Protein AF-0000000081334435 (afdb_homodimer)

Radius of gyration: 29.65 Å; Cα contacts (8 Å, |Δi|>4): 1385; chains: 2; bounding box: 93×89×74 Å

Solvent-accessible surface area (backbone atoms only — not comparable to full-atom values): 42784 Å² total; per-residue (Å²): 129,81,83,73,49,55,68,55,51,28,30,69,56,21,73,74,31,43,42,24,35,40,40,53,60,83,51,46,62,64,47,49,52,49,48,47,71,74,37,62,82,25,42,72,57,47,46,50,51,51,47,95,48,56,53,46,87,64,38,46,42,31,33,37,51,38,51,46,45,53,36,49,56,42,70,72,38,43,68,74,57,55,66,76,49,69,47,88,80,34,53,30,68,54,45,38,52,49,52,55,48,49,55,50,43,55,37,34,60,58,19,39,59,18,15,60,75,49,71,49,74,31,18,38,30,33,46,50,43,63,55,85,35,55,84,31,34,68,62,35,36,56,46,34,54,55,50,41,67,64,37,91,44,35,24,31,24,38,51,45,22,48,33,23,35,54,23,45,17,55,41,28,29,71,48,45,24,35,31,36,30,66,26,78,30,32,32,48,52,53,48,44,53,51,23,45,48,54,5,47,51,50,8,54,76,70,68,44,78,53,85,68,50,52,39,35,42,30,38,36,49,46,49,54,64,71,37,68,65,51,56,49,51,27,46,78,68,77,40,80,80,45,75,64,51,42,52,47,53,42,49,53,31,48,50,47,39,49,52,54,54,70,72,44,84,62,81,60,42,46,28,41,28,56,73,51,76,45,67,49,96,89,64,53,74,48,39,59,68,55,36,62,32,42,42,52,65,34,30,36,38,39,37,70,69,56,50,47,52,50,46,53,27,45,51,70,74,52,63,68,54,50,17,84,60,86,78,80,78,54,67,69,52,52,57,54,48,70,72,25,64,70,51,42,37,22,49,35,71,78,52,56,58,58,78,46,40,54,63,34,66,53,35,42,53,51,44,50,53,33,36,51,26,46,50,52,41,39,50,54,25,46,72,64,16,62,74,70,73,67,74,79,65,74,82,68,84,73,68,71,87,64,83,84,73,85,124,131,81,82,74,50,57,68,55,52,29,30,70,54,22,74,74,31,44,41,23,36,41,42,54,60,82,52,47,62,65,49,50,52,50,49,46,69,74,36,62,83,25,44,70,58,47,46,50,52,50,45,96,49,56,53,47,86,65,38,46,42,31,32,37,50,39,49,47,45,54,36,47,55,42,70,71,39,44,67,73,59,56,67,75,51,68,47,88,80,34,52,29,69,54,45,36,53,49,53,53,49,47,55,50,40,55,38,35,59,56,19,38,58,18,15,59,74,49,72,51,73,33,17,37,29,33,46,52,44,65,56,84,35,56,84,32,33,66,61,35,37,55,46,36,53,56,50,40,67,64,39,89,44,35,22,33,24,39,51,45,22,49,34,23,34,53,23,46,18,55,41,28,29,69,48,46,23,36,32,35,29,66,25,75,31,33,33,49,53,53,47,45,52,50,23,45,47,53,5,47,52,48,8,54,77,69,70,46,76,52,86,68,50,51,40,35,41,29,37,36,48,46,49,55,64,72,35,67,64,51,55,50,52,28,46,77,68,77,39,80,80,45,75,64,50,42,50,46,54,42,50,54,32,49,52,46,38,49,53,54,53,69,70,43,86,61,81,59,42,48,28,40,28,56,73,52,76,46,65,49,96,89,63,54,73,48,38,60,69,53,38,60,32,41,45,53,66,33,31,36,40,40,36,69,68,56,50,48,50,50,48,52,27,44,52,70,72,52,64,68,54,52,18,83,62,84,79,79,78,56,66,68,53,53,57,55,47,71,71,24,64,70,52,43,37,21,47,35,71,78,51,56,58,59,76,46,39,56,63,34,67,54,36,43,52,52,45,50,53,32,36,52,27,46,49,51,43,39,51,55,25,46,72,64,16,63,74,70,75,67,75,82,66,76,80,70,82,70,74,66,88,68,85,80,74,84,123

InterPro domains:
  IPR001585 Transaldolase/Fructose-6-phosphate aldolase [PF00923] (53-228)
  IPR001585 Transaldolase/Fructose-6-phosphate aldolase [PTHR10683] (55-224)
  IPR013785 Aldolase-type TIM barrel [G3DSA:3.20.20.70] (45-340)

Structure (mmCIF, N/CA/C/O backbone):
data_AF-0000000081334435-model_v1
#
loop_
_entity.id
_entity.type
_entity.pdbx_description
1 polymer Transaldolase
#
loop_
_atom_site.group_PDB
_atom_site.id
_atom_site.type_symbol
_atom_site.label_atom_id
_atom_site.label_alt_id
_atom_site.label_comp_id
_atom_site.label_asym_id
_atom_site.label_entity_id
_atom_site.label_seq_id
_atom_site.pdbx_PDB_ins_code
_atom_site.Cartn_x
_atom_site.Cartn_y
_atom_site.Cartn_z
_atom_site.occupancy
_atom_site.B_iso_or_equiv
_atom_site.auth_seq_id
_atom_site.auth_comp_id
_atom_site.auth_asym_id
_atom_site.auth_atom_id
_atom_site.pdbx_PDB_model_num
ATOM 1 N N . MET A 1 1 ? 5.145 -37.094 -37.156 1 36.59 1 MET A N 1
ATOM 2 C CA . MET A 1 1 ? 6.027 -36.781 -36.031 1 36.59 1 MET A CA 1
ATOM 3 C C . MET A 1 1 ? 5.363 -35.781 -35.094 1 36.59 1 MET A C 1
ATOM 5 O O . MET A 1 1 ? 4.926 -34.719 -35.5 1 36.59 1 MET A O 1
ATOM 9 N N . GLY A 1 2 ? 4.602 -36.094 -34.125 1 51.09 2 GLY A N 1
ATOM 10 C CA . GLY A 1 2 ? 3.543 -35.438 -33.375 1 51.09 2 GLY A CA 1
ATOM 11 C C . GLY A 1 2 ? 3.938 -34.062 -32.844 1 51.09 2 GLY A C 1
ATOM 12 O O . GLY A 1 2 ? 5.102 -33.844 -32.531 1 51.09 2 GLY A O 1
ATOM 13 N N . THR A 1 3 ? 3.352 -33 -33.312 1 63.53 3 THR A N 1
ATOM 14 C CA . THR A 1 3 ? 3.693 -31.609 -33.094 1 63.53 3 THR A CA 1
ATOM 15 C C . THR A 1 3 ? 3.854 -31.312 -31.594 1 63.53 3 THR A C 1
ATOM 17 O O . THR A 1 3 ? 2.963 -31.625 -30.797 1 63.53 3 THR A O 1
ATOM 20 N N . LEU A 1 4 ? 5.098 -31.234 -31.109 1 81.25 4 LEU A N 1
ATOM 21 C CA . LEU A 1 4 ? 5.438 -30.953 -29.719 1 81.25 4 LEU A CA 1
ATOM 22 C C . LEU A 1 4 ? 4.828 -29.625 -29.266 1 81.25 4 LEU A C 1
ATOM 24 O O . LEU A 1 4 ? 5.02 -28.594 -29.922 1 81.25 4 LEU A O 1
ATOM 28 N N . GLY A 1 5 ? 3.969 -29.719 -28.281 1 90.44 5 GLY A N 1
ATOM 29 C CA . GLY A 1 5 ? 3.465 -28.484 -27.672 1 90.44 5 GLY A CA 1
ATOM 30 C C . GLY A 1 5 ? 4.484 -27.797 -26.797 1 90.44 5 GLY A C 1
ATOM 31 O O . GLY A 1 5 ? 5.645 -28.203 -26.734 1 90.44 5 GLY A O 1
ATOM 32 N N . TYR A 1 6 ? 4.152 -26.688 -26.312 1 94.12 6 TYR A N 1
ATOM 33 C CA . TYR A 1 6 ? 5.047 -25.875 -25.5 1 94.12 6 TYR A CA 1
ATOM 34 C C . TYR A 1 6 ? 5.57 -26.672 -24.312 1 94.12 6 TYR A C 1
ATOM 36 O O . TYR A 1 6 ? 6.766 -26.625 -24 1 94.12 6 TYR A O 1
ATOM 44 N N . ILE A 1 7 ? 4.715 -27.438 -23.594 1 94.44 7 ILE A N 1
ATOM 45 C CA . ILE A 1 7 ? 5.086 -28.188 -22.406 1 94.44 7 ILE A CA 1
ATOM 46 C C . ILE A 1 7 ? 6.117 -29.25 -22.766 1 94.44 7 ILE A C 1
ATOM 48 O O . ILE A 1 7 ? 7.113 -29.422 -22.062 1 94.44 7 ILE A O 1
ATOM 52 N N . GLU A 1 8 ? 5.883 -29.906 -23.828 1 93.12 8 GLU A N 1
ATOM 53 C CA . GLU A 1 8 ? 6.797 -30.953 -24.266 1 93.12 8 GLU A CA 1
ATOM 54 C C . GLU A 1 8 ? 8.164 -30.375 -24.641 1 93.12 8 GLU A C 1
ATOM 56 O O . GLU A 1 8 ? 9.195 -30.984 -24.344 1 93.12 8 GLU A O 1
ATOM 61 N N . ARG A 1 9 ? 8.117 -29.281 -25.297 1 93.38 9 ARG A N 1
ATOM 62 C CA . ARG A 1 9 ? 9.367 -28.609 -25.641 1 93.38 9 ARG A CA 1
ATOM 63 C C . ARG A 1 9 ? 10.125 -28.188 -24.391 1 93.38 9 ARG A C 1
ATOM 65 O O . ARG A 1 9 ? 11.352 -28.297 -24.328 1 93.38 9 ARG A O 1
ATOM 72 N N . LEU A 1 10 ? 9.422 -27.672 -23.406 1 94.88 10 LEU A N 1
ATOM 73 C CA . LEU A 1 10 ? 10.016 -27.297 -22.125 1 94.88 10 LEU A CA 1
ATOM 74 C C . LEU A 1 10 ? 10.664 -28.484 -21.453 1 94.88 10 LEU A C 1
ATOM 76 O O . LEU A 1 10 ? 11.781 -28.391 -20.953 1 94.88 10 LEU A O 1
ATOM 80 N N . LYS A 1 11 ? 9.961 -29.594 -21.422 1 93.5 11 LYS A N 1
ATOM 81 C CA . LYS A 1 11 ? 10.43 -30.781 -20.734 1 93.5 11 LYS A CA 1
ATOM 82 C C . LYS A 1 11 ? 11.602 -31.422 -21.484 1 93.5 11 LYS A C 1
ATOM 84 O O . LYS A 1 11 ? 12.375 -32.188 -20.891 1 93.5 11 LYS A O 1
ATOM 89 N N . HIS A 1 12 ? 11.641 -31.172 -22.766 1 93.56 12 HIS A N 1
ATOM 90 C CA . HIS A 1 12 ? 12.82 -31.594 -23.516 1 93.56 12 HIS A CA 1
ATOM 91 C C . HIS A 1 12 ? 14.07 -30.875 -23.031 1 93.56 12 HIS A C 1
ATOM 93 O O . HIS A 1 12 ? 15.164 -31.453 -23.016 1 93.56 12 HIS A O 1
ATOM 99 N N . ASN A 1 13 ? 13.891 -29.578 -22.719 1 93.81 13 ASN A N 1
ATOM 100 C CA . ASN A 1 13 ? 15.008 -28.828 -22.141 1 93.81 13 ASN A CA 1
ATOM 101 C C . ASN A 1 13 ? 15.391 -29.359 -20.766 1 93.81 13 ASN A C 1
ATOM 103 O O . ASN A 1 13 ? 16.578 -29.578 -20.484 1 93.81 13 ASN A O 1
ATOM 107 N N . ASP A 1 14 ? 14.461 -29.516 -19.953 1 94.75 14 ASP A N 1
ATOM 108 C CA . ASP A 1 14 ? 14.609 -30.031 -18.594 1 94.75 14 ASP A CA 1
ATOM 109 C C . ASP A 1 14 ? 13.328 -30.703 -18.109 1 94.75 14 ASP A C 1
ATOM 111 O O . ASP A 1 14 ? 12.297 -30.047 -17.969 1 94.75 14 ASP A O 1
ATOM 115 N N . ARG A 1 15 ? 13.391 -31.938 -17.734 1 94 15 ARG A N 1
ATOM 116 C CA . ARG A 1 15 ? 12.227 -32.75 -17.406 1 94 15 ARG A CA 1
ATOM 117 C C . ARG A 1 15 ? 11.531 -32.219 -16.156 1 94 15 ARG A C 1
ATOM 119 O O . ARG A 1 15 ? 10.367 -32.562 -15.898 1 94 15 ARG A O 1
ATOM 126 N N . ALA A 1 16 ? 12.195 -31.391 -15.43 1 94.06 16 ALA A N 1
ATOM 127 C CA . ALA A 1 16 ? 11.641 -30.891 -14.18 1 94.06 16 ALA A CA 1
ATOM 128 C C . ALA A 1 16 ? 10.742 -29.688 -14.43 1 94.06 16 ALA A C 1
ATOM 130 O O . ALA A 1 16 ? 10.055 -29.219 -13.516 1 94.06 16 ALA A O 1
ATOM 131 N N . CYS A 1 17 ? 10.672 -29.188 -15.625 1 95.88 17 CYS A N 1
ATOM 132 C CA . CYS A 1 17 ? 9.812 -28.062 -15.953 1 95.88 17 CYS A CA 1
ATOM 133 C C . CYS A 1 17 ? 8.336 -28.438 -15.852 1 95.88 17 CYS A C 1
ATOM 135 O O . CYS A 1 17 ? 7.969 -29.578 -16.141 1 95.88 17 CYS A O 1
ATOM 137 N N . GLU A 1 18 ? 7.582 -27.531 -15.414 1 96.69 18 GLU A N 1
ATOM 138 C CA . GLU A 1 18 ? 6.141 -27.719 -15.297 1 96.69 18 GLU A CA 1
ATOM 139 C C . GLU A 1 18 ? 5.383 -26.469 -15.742 1 96.69 18 GLU A C 1
ATOM 141 O O . GLU A 1 18 ? 5.926 -25.359 -15.703 1 96.69 18 GLU A O 1
ATOM 146 N N . VAL A 1 19 ? 4.195 -26.688 -16.203 1 97.75 19 VAL A N 1
ATOM 147 C CA . VAL A 1 19 ? 3.262 -25.594 -16.484 1 97.75 19 VAL A CA 1
ATOM 148 C C . VAL A 1 19 ? 1.979 -25.797 -15.688 1 97.75 19 VAL A C 1
ATOM 150 O O . VAL A 1 19 ? 1.423 -26.891 -15.648 1 97.75 19 VAL A O 1
ATOM 153 N N . TRP A 1 20 ? 1.599 -24.734 -14.969 1 98.25 20 TRP A N 1
ATOM 154 C CA . TRP A 1 20 ? 0.43 -24.766 -14.094 1 98.25 20 TRP A CA 1
ATOM 155 C C . TRP A 1 20 ? -0.67 -23.859 -14.641 1 98.25 20 TRP A C 1
ATOM 157 O O . TRP A 1 20 ? -0.419 -23.016 -15.5 1 98.25 20 TRP A O 1
ATOM 167 N N . TRP A 1 21 ? -1.896 -24.141 -14.211 1 98 21 TRP A N 1
ATOM 168 C CA . TRP A 1 21 ? -3.078 -23.344 -14.516 1 98 21 TRP A CA 1
ATOM 169 C C . TRP A 1 21 ? -3.264 -22.219 -13.492 1 98 21 TRP A C 1
ATOM 171 O O . TRP A 1 21 ? -3.375 -22.484 -12.289 1 98 21 TRP A O 1
ATOM 181 N N . ASP A 1 22 ? -3.258 -20.953 -13.961 1 98.06 22 ASP A N 1
ATOM 182 C CA . ASP A 1 22 ? -3.338 -19.797 -13.07 1 98.06 22 ASP A CA 1
ATOM 183 C C . ASP A 1 22 ? -4.762 -19.25 -13.008 1 98.06 22 ASP A C 1
ATOM 185 O O . ASP A 1 22 ? -5.004 -18.094 -13.359 1 98.06 22 ASP A O 1
ATOM 189 N N . SER A 1 23 ? -5.652 -20.016 -12.539 1 96.62 23 SER A N 1
ATOM 190 C CA . SER A 1 23 ? -7.062 -19.719 -12.32 1 96.62 23 SER A CA 1
ATOM 191 C C . SER A 1 23 ? -7.754 -20.828 -11.539 1 96.62 23 SER A C 1
ATOM 193 O O . SER A 1 23 ? -7.176 -21.906 -11.336 1 96.62 23 SER A O 1
ATOM 195 N N . SER A 1 24 ? -8.938 -20.578 -11.141 1 94.69 24 SER A N 1
ATOM 196 C CA . SER A 1 24 ? -9.703 -21.641 -10.492 1 94.69 24 SER A CA 1
ATOM 197 C C . SER A 1 24 ? -9.992 -22.781 -11.453 1 94.69 24 SER A C 1
ATOM 199 O O . SER A 1 24 ? -10.297 -22.547 -12.625 1 94.69 24 SER A O 1
ATOM 201 N N . PRO A 1 25 ? -9.914 -24.016 -10.922 1 94.62 25 PRO A N 1
ATOM 202 C CA . PRO A 1 25 ? -10.242 -25.156 -11.773 1 94.62 25 PRO A CA 1
ATOM 203 C C . PRO A 1 25 ? -11.68 -25.109 -12.297 1 94.62 25 PRO A C 1
ATOM 205 O O . PRO A 1 25 ? -11.992 -25.734 -13.312 1 94.62 25 PRO A O 1
ATOM 208 N N . VAL A 1 26 ? -12.5 -24.328 -11.648 1 88.75 26 VAL A N 1
ATOM 209 C CA . VAL A 1 26 ? -13.906 -24.234 -12.023 1 88.75 26 VAL A CA 1
ATOM 210 C C . VAL A 1 26 ? -14.031 -23.609 -13.406 1 88.75 26 VAL A C 1
ATOM 212 O O . VAL A 1 26 ? -14.977 -23.875 -14.141 1 88.75 26 VAL A O 1
ATOM 215 N N . ILE A 1 27 ? -13.062 -22.859 -13.773 1 92.44 27 ILE A N 1
ATOM 216 C CA . ILE A 1 27 ? -13.133 -22.125 -15.031 1 92.44 27 ILE A CA 1
ATOM 217 C C . ILE A 1 27 ? -12.477 -22.938 -16.141 1 92.44 27 ILE A C 1
ATOM 219 O O . ILE A 1 27 ? -12.594 -22.594 -17.328 1 92.44 27 ILE A O 1
ATOM 223 N N . TYR A 1 28 ? -11.891 -24.047 -15.844 1 95.25 28 TYR A N 1
ATOM 224 C CA . TYR A 1 28 ? -11.055 -24.828 -16.75 1 95.25 28 TYR A CA 1
ATOM 225 C C . TYR A 1 28 ? -11.875 -25.359 -17.922 1 95.25 28 TYR A C 1
ATOM 227 O O . TYR A 1 28 ? -11.586 -25.062 -19.078 1 95.25 28 TYR A O 1
ATOM 235 N N . ALA A 1 29 ? -12.938 -26.094 -17.672 1 94.44 29 ALA A N 1
ATOM 236 C CA . ALA A 1 29 ? -13.727 -26.75 -18.703 1 94.44 29 ALA A CA 1
ATOM 237 C C . ALA A 1 29 ? -14.422 -25.719 -19.594 1 94.44 29 ALA A C 1
ATOM 239 O O . ALA A 1 29 ? -14.375 -25.812 -20.828 1 94.44 29 ALA A O 1
ATOM 240 N N . PRO A 1 30 ? -15.102 -24.734 -18.953 1 94.56 30 PRO A N 1
ATOM 241 C CA . PRO A 1 30 ? -15.719 -23.719 -19.812 1 94.56 30 PRO A CA 1
ATOM 242 C C . PRO A 1 30 ? -14.711 -22.984 -20.703 1 94.56 30 PRO A C 1
ATOM 244 O O . PRO A 1 30 ? -15.016 -22.641 -21.844 1 94.56 30 PRO A O 1
ATOM 247 N N . TYR A 1 31 ? -13.539 -22.766 -20.188 1 96.44 31 TYR A N 1
ATOM 248 C CA . TYR A 1 31 ? -12.539 -22.047 -20.969 1 96.44 31 TYR A CA 1
ATOM 249 C C . TYR A 1 31 ? -12.016 -22.922 -22.109 1 96.44 31 TYR A C 1
ATOM 251 O O . TYR A 1 31 ? -11.766 -22.422 -23.203 1 96.44 31 TYR A O 1
ATOM 259 N N . LYS A 1 32 ? -11.781 -24.203 -21.844 1 97.06 32 LYS A N 1
ATOM 260 C CA . LYS A 1 32 ? -11.398 -25.125 -22.906 1 97.06 32 LYS A CA 1
ATOM 261 C C . LYS A 1 32 ? -12.414 -25.109 -24.047 1 97.06 32 LYS A C 1
ATOM 263 O O . LYS A 1 32 ? -12.047 -25.047 -25.219 1 97.06 32 LYS A O 1
ATOM 268 N N . LYS A 1 33 ? -13.68 -25.203 -23.703 1 97.06 33 LYS A N 1
ATOM 269 C CA . LYS A 1 33 ? -14.75 -25.172 -24.703 1 97.06 33 LYS A CA 1
ATOM 270 C C . LYS A 1 33 ? -14.664 -23.906 -25.547 1 97.06 33 LYS A C 1
ATOM 272 O O . LYS A 1 33 ? -14.82 -23.953 -26.766 1 97.06 33 LYS A O 1
ATOM 277 N N . TYR A 1 34 ? -14.453 -22.844 -24.875 1 97.94 34 TYR A N 1
ATOM 278 C CA . TYR A 1 34 ? -14.297 -21.562 -25.547 1 97.94 34 TYR A CA 1
ATOM 279 C C . TYR A 1 34 ? -13.156 -21.625 -26.562 1 97.94 34 TYR A C 1
ATOM 281 O O . TYR A 1 34 ? -13.312 -21.203 -27.703 1 97.94 34 TYR A O 1
ATOM 289 N N . LEU A 1 35 ? -12 -22.141 -26.156 1 97.94 35 LEU A N 1
ATOM 290 C CA . LEU A 1 35 ? -10.828 -22.219 -27.031 1 97.94 35 LEU A CA 1
ATOM 291 C C . LEU A 1 35 ? -11.094 -23.125 -28.219 1 97.94 35 LEU A C 1
ATOM 293 O O . LEU A 1 35 ? -10.695 -22.812 -29.344 1 97.94 35 LEU A O 1
ATOM 297 N N . LEU A 1 36 ? -11.766 -24.234 -27.984 1 97.62 36 LEU A N 1
ATOM 298 C CA . LEU A 1 36 ? -12.078 -25.188 -29.062 1 97.62 36 LEU A CA 1
ATOM 299 C C . LEU A 1 36 ? -12.984 -24.547 -30.109 1 97.62 36 LEU A C 1
ATOM 301 O O . LEU A 1 36 ? -12.836 -24.797 -31.297 1 97.62 36 LEU A O 1
ATOM 305 N N . GLU A 1 37 ? -13.922 -23.734 -29.672 1 98.19 37 GLU A N 1
ATOM 306 C CA . GLU A 1 37 ? -14.836 -23.047 -30.578 1 98.19 37 GLU A CA 1
ATOM 307 C C . GLU A 1 37 ? -14.125 -21.938 -31.344 1 98.19 37 GLU A C 1
ATOM 309 O O . GLU A 1 37 ? -14.359 -21.75 -32.531 1 98.19 37 GLU A O 1
ATOM 314 N N . LYS A 1 38 ? -13.281 -21.297 -30.719 1 97.94 38 LYS A N 1
ATOM 315 C CA . LYS A 1 38 ? -12.633 -20.125 -31.297 1 97.94 38 LYS A CA 1
ATOM 316 C C . LYS A 1 38 ? -11.484 -20.531 -32.219 1 97.94 38 LYS A C 1
ATOM 318 O O . LYS A 1 38 ? -11.211 -19.859 -33.219 1 97.94 38 LYS A O 1
ATOM 323 N N . TYR A 1 39 ? -10.805 -21.656 -31.891 1 97.5 39 TYR A N 1
ATOM 324 C CA . TYR A 1 39 ? -9.625 -22.078 -32.656 1 97.5 39 TYR A CA 1
ATOM 325 C C . TYR A 1 39 ? -9.75 -23.531 -33.094 1 97.5 39 TYR A C 1
ATOM 327 O O . TYR A 1 39 ? -8.938 -24.375 -32.719 1 97.5 39 TYR A O 1
ATOM 335 N N . PRO A 1 40 ? -10.562 -23.766 -34 1 95.69 40 PRO A N 1
ATOM 336 C CA . PRO A 1 40 ? -10.773 -25.141 -34.438 1 95.69 40 PRO A CA 1
ATOM 337 C C . PRO A 1 40 ? -9.547 -25.734 -35.125 1 95.69 40 PRO A C 1
ATOM 339 O O . PRO A 1 40 ? -9.367 -26.969 -35.094 1 95.69 40 PRO A O 1
ATOM 342 N N . ALA A 1 41 ? -8.727 -24.969 -35.594 1 94.75 41 ALA A N 1
ATOM 343 C CA . ALA A 1 41 ? -7.531 -25.453 -36.281 1 94.75 41 ALA A CA 1
ATOM 344 C C . ALA A 1 41 ? -6.488 -25.953 -35.281 1 94.75 41 ALA A C 1
ATOM 346 O O . ALA A 1 41 ? -5.551 -26.656 -35.656 1 94.75 41 ALA A O 1
ATOM 347 N N . ALA A 1 42 ? -6.68 -25.625 -34 1 95.62 42 ALA A N 1
ATOM 348 C CA . ALA A 1 42 ? -5.684 -25.969 -33 1 95.62 42 ALA A CA 1
ATOM 349 C C . ALA A 1 42 ? -6.227 -27.016 -32.031 1 95.62 42 ALA A C 1
ATOM 351 O O . ALA A 1 42 ? -5.781 -27.094 -30.875 1 95.62 42 ALA A O 1
ATOM 352 N N . VAL A 1 43 ? -7.152 -27.75 -32.406 1 95.38 43 VAL A N 1
ATOM 353 C CA . VAL A 1 43 ? -7.855 -28.688 -31.547 1 95.38 43 VAL A CA 1
ATOM 354 C C . VAL A 1 43 ? -6.855 -29.656 -30.906 1 95.38 43 VAL A C 1
ATOM 356 O O . VAL A 1 43 ? -6.93 -29.938 -29.703 1 95.38 43 VAL A O 1
ATOM 359 N N . ALA A 1 44 ? -5.965 -30.219 -31.625 1 93.44 44 ALA A N 1
ATOM 360 C CA . ALA A 1 44 ? -4.988 -31.172 -31.125 1 93.44 44 ALA A CA 1
ATOM 361 C C . ALA A 1 44 ? -4.129 -30.562 -30.016 1 93.44 44 ALA A C 1
ATOM 363 O O . ALA A 1 44 ? -3.838 -31.203 -29.016 1 93.44 44 ALA A O 1
ATOM 364 N N . HIS A 1 45 ? -3.744 -29.328 -30.25 1 93.81 45 HIS A N 1
ATOM 365 C CA . HIS A 1 45 ? -2.916 -28.625 -29.266 1 93.81 45 HIS A CA 1
ATOM 366 C C . HIS A 1 45 ? -3.707 -28.297 -28 1 93.81 45 HIS A C 1
ATOM 368 O O . HIS A 1 45 ? -3.162 -28.344 -26.906 1 93.81 45 HIS A O 1
ATOM 374 N N . ILE A 1 46 ? -4.934 -27.891 -28.156 1 96.12 46 ILE A N 1
ATOM 375 C CA . ILE A 1 46 ? -5.805 -27.609 -27.031 1 96.12 46 ILE A CA 1
ATOM 376 C C . ILE A 1 46 ? -5.98 -28.859 -26.172 1 96.12 46 ILE A C 1
ATOM 378 O O . ILE A 1 46 ? -5.855 -28.812 -24.953 1 96.12 46 ILE A O 1
ATOM 382 N N . GLU A 1 47 ? -6.203 -29.953 -26.844 1 93.81 47 GLU A N 1
ATOM 383 C CA . GLU A 1 47 ? -6.402 -31.219 -26.141 1 93.81 47 GLU A CA 1
ATOM 384 C C . GLU A 1 47 ? -5.137 -31.641 -25.406 1 93.81 47 GLU A C 1
ATOM 386 O O . GLU A 1 47 ? -5.207 -32.219 -24.312 1 93.81 47 GLU A O 1
ATOM 391 N N . GLN A 1 48 ? -4.09 -31.406 -25.984 1 92.5 48 GLN A N 1
ATOM 392 C CA . GLN A 1 48 ? -2.809 -31.75 -25.359 1 92.5 48 GLN A CA 1
ATOM 393 C C . GLN A 1 48 ? -2.529 -30.859 -24.156 1 92.5 48 GLN A C 1
ATOM 395 O O . GLN A 1 48 ? -2.086 -31.359 -23.109 1 92.5 48 GLN A O 1
ATOM 400 N N . LEU A 1 49 ? -2.777 -29.562 -24.281 1 94.38 49 LEU A N 1
ATOM 401 C CA . LEU A 1 49 ? -2.494 -28.594 -23.219 1 94.38 49 LEU A CA 1
ATOM 402 C C . LEU A 1 49 ? -3.537 -28.672 -22.109 1 94.38 49 LEU A C 1
ATOM 404 O O . LEU A 1 49 ? -3.223 -28.438 -20.938 1 94.38 49 LEU A O 1
ATOM 408 N N . MET A 1 50 ? -4.754 -28.969 -22.531 1 95.38 50 MET A N 1
ATOM 409 C CA . MET A 1 50 ? -5.895 -29 -21.609 1 95.38 50 MET A CA 1
ATOM 410 C C . MET A 1 50 ? -6.688 -30.281 -21.766 1 95.38 50 MET A C 1
ATOM 412 O O . MET A 1 50 ? -7.801 -30.281 -22.297 1 95.38 50 MET A O 1
ATOM 416 N N . PRO A 1 51 ? -6.156 -31.328 -21.234 1 93.56 51 PRO A N 1
ATOM 417 C CA . PRO A 1 51 ? -6.98 -32.531 -21.234 1 93.56 51 PRO A CA 1
ATOM 418 C C . PRO A 1 51 ? -8.336 -32.312 -20.562 1 93.56 51 PRO A C 1
ATOM 420 O O . PRO A 1 51 ? -8.578 -31.266 -19.969 1 93.56 51 PRO A O 1
ATOM 423 N N . ASP A 1 52 ? -9.195 -33.312 -20.672 1 89.38 52 ASP A N 1
ATOM 424 C CA . ASP A 1 52 ? -10.578 -33.156 -20.234 1 89.38 52 ASP A CA 1
ATOM 425 C C . ASP A 1 52 ? -10.648 -32.938 -18.734 1 89.38 52 ASP A C 1
ATOM 427 O O . ASP A 1 52 ? -11.562 -32.281 -18.234 1 89.38 52 ASP A O 1
ATOM 431 N N . ASP A 1 53 ? -9.727 -33.625 -18.094 1 85.56 53 ASP A N 1
ATOM 432 C CA . ASP A 1 53 ? -9.648 -33.375 -16.672 1 85.56 53 ASP A CA 1
ATOM 433 C C . ASP A 1 53 ? -8.203 -33.375 -16.172 1 85.56 53 ASP A C 1
ATOM 435 O O . ASP A 1 53 ? -7.297 -33.781 -16.922 1 85.56 53 ASP A O 1
ATOM 439 N N . PHE A 1 54 ? -7.98 -32.906 -14.992 1 84.31 54 PHE A N 1
ATOM 440 C CA . PHE A 1 54 ? -6.637 -32.75 -14.445 1 84.31 54 PHE A CA 1
ATOM 441 C C . PHE A 1 54 ? -6.008 -34.094 -14.133 1 84.31 54 PHE A C 1
ATOM 443 O O . PHE A 1 54 ? -4.801 -34.188 -13.883 1 84.31 54 PHE A O 1
ATOM 450 N N . ALA A 1 55 ? -6.766 -35.156 -14.172 1 82.38 55 ALA A N 1
ATOM 451 C CA . ALA A 1 55 ? -6.266 -36.469 -13.797 1 82.38 55 ALA A CA 1
ATOM 452 C C . ALA A 1 55 ? -5.383 -37.062 -14.898 1 82.38 55 ALA A C 1
ATOM 454 O O . ALA A 1 55 ? -4.527 -37.906 -14.641 1 82.38 55 ALA A O 1
ATOM 455 N N . GLN A 1 56 ? -5.648 -36.688 -16.062 1 82 56 GLN A N 1
ATOM 456 C CA . GLN A 1 56 ? -4.906 -37.219 -17.203 1 82 56 GLN A CA 1
ATOM 457 C C . GLN A 1 56 ? -3.469 -36.719 -17.203 1 82 56 GLN A C 1
ATOM 459 O O . GLN A 1 56 ? -3.217 -35.562 -16.859 1 82 56 GLN A O 1
ATOM 464 N N . PRO A 1 57 ? -2.656 -37.688 -17.609 1 80.88 57 PRO A N 1
ATOM 465 C CA . PRO A 1 57 ? -1.274 -37.219 -17.719 1 80.88 57 PRO A CA 1
ATOM 466 C C . PRO A 1 57 ? -1.093 -36.156 -18.812 1 80.88 57 PRO A C 1
ATOM 468 O O . PRO A 1 57 ? -1.85 -36.156 -19.797 1 80.88 57 PRO A O 1
ATOM 471 N N . GLY A 1 58 ? -0.169 -35.312 -18.578 1 86.19 58 GLY A N 1
ATOM 472 C CA . GLY A 1 58 ? 0.052 -34.219 -19.516 1 86.19 58 GLY A CA 1
ATOM 473 C C . GLY A 1 58 ? -0.702 -32.969 -19.172 1 86.19 58 GLY A C 1
ATOM 474 O O . GLY A 1 58 ? -1.443 -32.938 -18.188 1 86.19 58 GLY A O 1
ATOM 475 N N . GLY A 1 59 ? -0.438 -31.891 -19.844 1 93.38 59 GLY A N 1
ATOM 476 C CA . GLY A 1 59 ? -1.102 -30.625 -19.609 1 93.38 59 GLY A CA 1
ATOM 477 C C . GLY A 1 59 ? -0.606 -29.922 -18.359 1 93.38 59 GLY A C 1
ATOM 478 O O . GLY A 1 59 ? 0.577 -30 -18.016 1 93.38 59 GLY A O 1
ATOM 479 N N . PHE A 1 60 ? -1.519 -29.266 -17.719 1 96.81 60 PHE A N 1
ATOM 480 C CA . PHE A 1 60 ? -1.15 -28.484 -16.547 1 96.81 60 PHE A CA 1
ATOM 481 C C . PHE A 1 60 ? -0.92 -29.391 -15.344 1 96.81 60 PHE A C 1
ATOM 483 O O . PHE A 1 60 ? -1.773 -30.219 -15.008 1 96.81 60 PHE A O 1
ATOM 490 N N . ALA A 1 61 ? 0.166 -29.219 -14.672 1 96.5 61 ALA A N 1
ATOM 491 C CA . ALA A 1 61 ? 0.585 -30.109 -13.609 1 96.5 61 ALA A CA 1
ATOM 492 C C . ALA A 1 61 ? -0.065 -29.734 -12.281 1 96.5 61 ALA A C 1
ATOM 494 O O . ALA A 1 61 ? -0.236 -30.578 -11.398 1 96.5 61 ALA A O 1
ATOM 495 N N . SER A 1 62 ? -0.362 -28.5 -12.055 1 97.94 62 SER A N 1
ATOM 496 C CA . SER A 1 62 ? -0.891 -27.953 -10.812 1 97.94 62 SER A CA 1
ATOM 497 C C . SER A 1 62 ? -1.616 -26.625 -11.047 1 97.94 62 SER A C 1
ATOM 499 O O . SER A 1 62 ? -1.812 -26.219 -12.195 1 97.94 62 SER A O 1
ATOM 501 N N . VAL A 1 63 ? -2.141 -26.047 -9.953 1 98.31 63 VAL A N 1
ATOM 502 C CA . VAL A 1 63 ? -2.98 -24.859 -10.086 1 98.31 63 VAL A CA 1
ATOM 503 C C . VAL A 1 63 ? -2.559 -23.812 -9.055 1 98.31 63 VAL A C 1
ATOM 505 O O . VAL A 1 63 ? -2.252 -24.141 -7.906 1 98.31 63 VAL A O 1
ATOM 508 N N . THR A 1 64 ? -2.451 -22.594 -9.516 1 98.38 64 THR A N 1
ATOM 509 C CA . THR A 1 64 ? -2.318 -21.484 -8.57 1 98.38 64 THR A CA 1
ATOM 510 C C . THR A 1 64 ? -3.607 -20.672 -8.508 1 98.38 64 THR A C 1
ATOM 512 O O . THR A 1 64 ? -4.27 -20.469 -9.523 1 98.38 64 THR A O 1
ATOM 515 N N . THR A 1 65 ? -3.941 -20.266 -7.312 1 97.5 65 THR A N 1
ATOM 516 C CA . THR A 1 65 ? -4.984 -19.266 -7.125 1 97.5 65 THR A CA 1
ATOM 517 C C . THR A 1 65 ? -4.453 -18.078 -6.328 1 97.5 65 THR A C 1
ATOM 519 O O . THR A 1 65 ? -3.27 -18.031 -5.988 1 97.5 65 THR A O 1
ATOM 522 N N . ASN A 1 66 ? -5.164 -17.109 -6.199 1 95.75 66 ASN A N 1
ATOM 523 C CA . ASN A 1 66 ? -4.941 -15.922 -5.383 1 95.75 66 ASN A CA 1
ATOM 524 C C . ASN A 1 66 ? -6.254 -15.227 -5.027 1 95.75 66 ASN A C 1
ATOM 526 O O . ASN A 1 66 ? -7.32 -15.633 -5.492 1 95.75 66 ASN A O 1
ATOM 530 N N . PRO A 1 67 ? -6.227 -14.312 -4.145 1 95.69 67 PRO A N 1
ATOM 531 C CA . PRO A 1 67 ? -7.469 -13.664 -3.723 1 95.69 67 PRO A CA 1
ATOM 532 C C . PRO A 1 67 ? -8.281 -13.125 -4.898 1 95.69 67 PRO A C 1
ATOM 534 O O . PRO A 1 67 ? -9.508 -13.242 -4.91 1 95.69 67 PRO A O 1
ATOM 537 N N . ARG A 1 68 ? -7.672 -12.586 -5.824 1 94.62 68 ARG A N 1
ATOM 538 C CA . ARG A 1 68 ? -8.367 -12.023 -6.98 1 94.62 68 ARG A CA 1
ATOM 539 C C . ARG A 1 68 ? -9.086 -13.109 -7.766 1 94.62 68 ARG A C 1
ATOM 541 O O . ARG A 1 68 ? -10.266 -12.953 -8.109 1 94.62 68 ARG A O 1
ATOM 548 N N . LEU A 1 69 ? -8.414 -14.188 -8.055 1 95.94 69 LEU A N 1
ATOM 549 C CA . LEU A 1 69 ? -8.969 -15.273 -8.859 1 95.94 69 LEU A CA 1
ATOM 550 C C . LEU A 1 69 ? -10.109 -15.969 -8.125 1 95.94 69 LEU A C 1
ATOM 552 O O . LEU A 1 69 ? -11.125 -16.312 -8.734 1 95.94 69 LEU A O 1
ATOM 556 N N . VAL A 1 70 ? -9.938 -16.156 -6.855 1 96.88 70 VAL A N 1
ATOM 557 C CA . VAL A 1 70 ? -10.969 -16.812 -6.051 1 96.88 70 VAL A CA 1
ATOM 558 C C . VAL A 1 70 ? -12.195 -15.898 -5.957 1 96.88 70 VAL A C 1
ATOM 560 O O . VAL A 1 70 ? -13.328 -16.359 -6.141 1 96.88 70 VAL A O 1
ATOM 563 N N . ALA A 1 71 ? -11.93 -14.617 -5.691 1 95.88 71 ALA A N 1
ATOM 564 C CA . ALA A 1 71 ? -13.039 -13.672 -5.633 1 95.88 71 ALA A CA 1
ATOM 565 C C . ALA A 1 71 ? -13.789 -13.625 -6.961 1 95.88 71 ALA A C 1
ATOM 567 O O . ALA A 1 71 ? -15.023 -13.586 -6.984 1 95.88 71 ALA A O 1
ATOM 568 N N . ALA A 1 72 ? -13.117 -13.664 -8.039 1 94.25 72 ALA A N 1
ATOM 569 C CA . ALA A 1 72 ? -13.711 -13.594 -9.367 1 94.25 72 ALA A CA 1
ATOM 570 C C . ALA A 1 72 ? -14.656 -14.766 -9.617 1 94.25 72 ALA A C 1
ATOM 572 O O . ALA A 1 72 ? -15.766 -14.586 -10.125 1 94.25 72 ALA A O 1
ATOM 573 N N . VAL A 1 73 ? -14.266 -15.961 -9.258 1 95.62 73 VAL A N 1
ATOM 574 C CA . VAL A 1 73 ? -15.078 -17.141 -9.539 1 95.62 73 VAL A CA 1
ATOM 575 C C . VAL A 1 73 ? -16.328 -17.141 -8.656 1 95.62 73 VAL A C 1
ATOM 577 O O . VAL A 1 73 ? -17.391 -17.562 -9.086 1 95.62 73 VAL A O 1
ATOM 580 N N . ILE A 1 74 ? -16.172 -16.688 -7.426 1 96.44 74 ILE A N 1
ATOM 581 C CA . ILE A 1 74 ? -17.297 -16.594 -6.512 1 96.44 74 ILE A CA 1
ATOM 582 C C . ILE A 1 74 ? -18.312 -15.586 -7.043 1 96.44 74 ILE A C 1
ATOM 584 O O . ILE A 1 74 ? -19.516 -15.867 -7.094 1 96.44 74 ILE A O 1
ATOM 588 N N . LEU A 1 75 ? -17.812 -14.422 -7.48 1 93.88 75 LEU A N 1
ATOM 589 C CA . LEU A 1 75 ? -18.688 -13.328 -7.91 1 93.88 75 LEU A CA 1
ATOM 590 C C . LEU A 1 75 ? -19.312 -13.625 -9.266 1 93.88 75 LEU A C 1
ATOM 592 O O . LEU A 1 75 ? -20.359 -13.078 -9.602 1 93.88 75 LEU A O 1
ATOM 596 N N . GLU A 1 76 ? -18.703 -14.477 -10.023 1 92.69 76 GLU A N 1
ATOM 597 C CA . GLU A 1 76 ? -19.25 -14.898 -11.312 1 92.69 76 GLU A CA 1
ATOM 598 C C . GLU A 1 76 ? -20.391 -15.891 -11.117 1 92.69 76 GLU A C 1
ATOM 600 O O . GLU A 1 76 ? -21.328 -15.922 -11.922 1 92.69 76 GLU A O 1
ATOM 605 N N . LYS A 1 77 ? -20.297 -16.719 -10.109 1 93.19 77 LYS A N 1
ATOM 606 C CA . LYS A 1 77 ? -21.328 -17.703 -9.812 1 93.19 77 LYS A CA 1
ATOM 607 C C . LYS A 1 77 ? -21.812 -17.578 -8.375 1 93.19 77 LYS A C 1
ATOM 609 O O . LYS A 1 77 ? -21.75 -18.547 -7.609 1 93.19 77 LYS A O 1
ATOM 614 N N . ARG A 1 78 ? -22.391 -16.516 -8.094 1 92.88 78 ARG A N 1
ATOM 615 C CA . ARG A 1 78 ? -22.734 -16.109 -6.738 1 92.88 78 ARG A CA 1
ATOM 616 C C . ARG A 1 78 ? -23.672 -17.125 -6.078 1 92.88 78 ARG A C 1
ATOM 618 O O . ARG A 1 78 ? -23.375 -17.641 -5 1 92.88 78 ARG A O 1
ATOM 625 N N . ASP A 1 79 ? -24.75 -17.469 -6.766 1 92.38 79 ASP A N 1
ATOM 626 C CA . ASP A 1 79 ? -25.766 -18.359 -6.199 1 92.38 79 ASP A CA 1
ATOM 627 C C . ASP A 1 79 ? -25.188 -19.766 -5.961 1 92.38 79 ASP A C 1
ATOM 629 O O . ASP A 1 79 ? -25.5 -20.406 -4.953 1 92.38 79 ASP A O 1
ATOM 633 N N . TYR A 1 80 ? -24.375 -20.156 -6.848 1 93.44 80 TYR A N 1
ATOM 634 C CA . TYR A 1 80 ? -23.75 -21.469 -6.742 1 93.44 80 TYR A CA 1
ATOM 635 C C . TYR A 1 80 ? -22.938 -21.594 -5.457 1 93.44 80 TYR A C 1
ATOM 637 O O . TYR A 1 80 ? -23.016 -22.609 -4.766 1 93.44 80 TYR A O 1
ATOM 645 N N . TRP A 1 81 ? -22.219 -20.641 -5.141 1 95.38 81 TRP A N 1
ATOM 646 C CA . TRP A 1 81 ? -21.328 -20.688 -3.998 1 95.38 81 TRP A CA 1
ATOM 647 C C . TRP A 1 81 ? -22.062 -20.359 -2.705 1 95.38 81 TRP A C 1
ATOM 649 O O . TRP A 1 81 ? -21.906 -21.062 -1.698 1 95.38 81 TRP A O 1
ATOM 659 N N . SER A 1 82 ? -22.844 -19.344 -2.691 1 92.06 82 SER A N 1
ATOM 660 C CA . SER A 1 82 ? -23.453 -18.875 -1.458 1 92.06 82 SER A CA 1
ATOM 661 C C . SER A 1 82 ? -24.578 -19.812 -0.996 1 92.06 82 SER A C 1
ATOM 663 O O . SER A 1 82 ? -24.906 -19.844 0.189 1 92.06 82 SER A O 1
ATOM 665 N N . SER A 1 83 ? -25.156 -20.578 -1.884 1 92.88 83 SER A N 1
ATOM 666 C CA . SER A 1 83 ? -26.25 -21.484 -1.548 1 92.88 83 SER A CA 1
ATOM 667 C C . SER A 1 83 ? -25.766 -22.625 -0.654 1 92.88 83 SER A C 1
ATOM 669 O O . SER A 1 83 ? -26.578 -23.328 -0.034 1 92.88 83 SER A O 1
ATOM 671 N N . ARG A 1 84 ? -24.547 -22.75 -0.542 1 93.31 84 ARG A N 1
ATOM 672 C CA . ARG A 1 84 ? -23.953 -23.828 0.228 1 93.31 84 ARG A CA 1
ATOM 673 C C . ARG A 1 84 ? -24 -23.547 1.724 1 93.31 84 ARG A C 1
ATOM 675 O O . ARG A 1 84 ? -23.75 -24.422 2.545 1 93.31 84 ARG A O 1
ATOM 682 N N . PHE A 1 85 ? -24.359 -22.344 2.029 1 94.12 85 PHE A N 1
ATOM 683 C CA . PHE A 1 85 ? -24.281 -21.938 3.426 1 94.12 85 PHE A CA 1
ATOM 684 C C . PHE A 1 85 ? -25.609 -21.359 3.898 1 94.12 85 PHE A C 1
ATOM 686 O O . PHE A 1 85 ? -26.375 -20.844 3.094 1 94.12 85 PHE A O 1
ATOM 693 N N . ASN A 1 86 ? -25.844 -21.547 5.242 1 92.62 86 ASN A N 1
ATOM 694 C CA . ASN A 1 86 ? -26.922 -20.812 5.887 1 92.62 86 ASN A CA 1
ATOM 695 C C . ASN A 1 86 ? -26.5 -19.391 6.25 1 92.62 86 ASN A C 1
ATOM 697 O O . ASN A 1 86 ? -25.969 -19.156 7.336 1 92.62 86 ASN A O 1
ATOM 701 N N . LEU A 1 87 ? -26.875 -18.547 5.449 1 89.62 87 LEU A N 1
ATOM 702 C CA . LEU A 1 87 ? -26.406 -17.172 5.52 1 89.62 87 LEU A CA 1
ATOM 703 C C . LEU A 1 87 ? -26.875 -16.5 6.809 1 89.62 87 LEU A C 1
ATOM 705 O O . LEU A 1 87 ? -26.203 -15.617 7.34 1 89.62 87 LEU A O 1
ATOM 709 N N . ALA A 1 88 ? -27.969 -16.891 7.34 1 88.69 88 ALA A N 1
ATOM 710 C CA . ALA A 1 88 ? -28.578 -16.266 8.516 1 88.69 88 ALA A CA 1
ATOM 711 C C . ALA A 1 88 ? -27.734 -16.516 9.766 1 88.69 88 ALA A C 1
ATOM 713 O O . ALA A 1 88 ? -27.812 -15.758 10.734 1 88.69 88 ALA A O 1
ATOM 714 N N . SER A 1 89 ? -26.875 -17.453 9.688 1 90.31 89 SER A N 1
ATOM 715 C CA . SER A 1 89 ? -26.141 -17.859 10.875 1 90.31 89 SER A CA 1
ATOM 716 C C . SER A 1 89 ? -24.688 -17.406 10.805 1 90.31 89 SER A C 1
ATOM 718 O O . SER A 1 89 ? -23.891 -17.703 11.695 1 90.31 89 SER A O 1
ATOM 720 N N . LEU A 1 90 ? -24.344 -16.703 9.758 1 92.19 90 LEU A N 1
ATOM 721 C CA . LEU A 1 90 ? -22.938 -16.391 9.555 1 92.19 90 LEU A CA 1
ATOM 722 C C . LEU A 1 90 ? -22.734 -14.875 9.539 1 92.19 90 LEU A C 1
ATOM 724 O O . LEU A 1 90 ? -23.562 -14.133 9.016 1 92.19 90 LEU A O 1
ATOM 728 N N . SER A 1 91 ? -21.594 -14.469 10.156 1 90.69 91 SER A N 1
ATOM 729 C CA . SER A 1 91 ? -21.125 -13.109 9.906 1 90.69 91 SER A CA 1
ATOM 730 C C . SER A 1 91 ? -20.516 -12.984 8.516 1 90.69 91 SER A C 1
ATOM 732 O O . SER A 1 91 ? -20.172 -13.984 7.887 1 90.69 91 SER A O 1
ATOM 734 N N . ALA A 1 92 ? -20.391 -11.781 8.062 1 90.69 92 ALA A N 1
ATOM 735 C CA . ALA A 1 92 ? -19.781 -11.523 6.762 1 90.69 92 ALA A CA 1
ATOM 736 C C . ALA A 1 92 ? -18.359 -12.078 6.707 1 90.69 92 ALA A C 1
ATOM 738 O O . ALA A 1 92 ? -17.953 -12.641 5.688 1 90.69 92 ALA A O 1
ATOM 739 N N . ALA A 1 93 ? -17.672 -11.898 7.789 1 90.44 93 ALA A N 1
ATOM 740 C CA . ALA A 1 93 ? -16.297 -12.383 7.852 1 90.44 93 ALA A CA 1
ATOM 741 C C . ALA A 1 93 ? -16.234 -13.906 7.773 1 90.44 93 ALA A C 1
ATOM 743 O O . ALA A 1 93 ? -15.375 -14.469 7.09 1 90.44 93 ALA A O 1
ATOM 744 N N . GLN A 1 94 ? -17.125 -14.516 8.445 1 93.75 94 GLN A N 1
ATOM 745 C CA . GLN A 1 94 ? -17.203 -15.977 8.422 1 93.75 94 GLN A CA 1
ATOM 746 C C . GLN A 1 94 ? -17.562 -16.484 7.023 1 93.75 94 GLN A C 1
ATOM 748 O O . GLN A 1 94 ? -16.969 -17.438 6.535 1 93.75 94 GLN A O 1
ATOM 753 N N . LEU A 1 95 ? -18.516 -15.828 6.469 1 95.62 95 LEU A N 1
ATOM 754 C CA . LEU A 1 95 ? -18.953 -16.234 5.133 1 95.62 95 LEU A CA 1
ATOM 755 C C . LEU A 1 95 ? -17.812 -16.094 4.129 1 95.62 95 LEU A C 1
ATOM 757 O O . LEU A 1 95 ? -17.594 -16.984 3.297 1 95.62 95 LEU A O 1
ATOM 761 N N . ARG A 1 96 ? -17.109 -15.023 4.18 1 96 96 ARG A N 1
ATOM 762 C CA . ARG A 1 96 ? -15.992 -14.805 3.268 1 96 96 ARG A CA 1
ATOM 763 C C . ARG A 1 96 ? -14.977 -15.938 3.365 1 96 96 ARG A C 1
ATOM 765 O O . ARG A 1 96 ? -14.516 -16.453 2.346 1 96 96 ARG A O 1
ATOM 772 N N . LYS A 1 97 ? -14.609 -16.203 4.559 1 96.69 97 LYS A N 1
ATOM 773 C CA . LYS A 1 97 ? -13.648 -17.266 4.797 1 96.69 97 LYS A CA 1
ATOM 774 C C . LYS A 1 97 ? -14.164 -18.609 4.254 1 96.69 97 LYS A C 1
ATOM 776 O O . LYS A 1 97 ? -13.43 -19.328 3.572 1 96.69 97 LYS A O 1
ATOM 781 N N . LYS A 1 98 ? -15.352 -18.891 4.551 1 97.19 98 LYS A N 1
ATOM 782 C CA . LYS A 1 98 ? -15.938 -20.156 4.121 1 97.19 98 LYS A CA 1
ATOM 783 C C . LYS A 1 98 ? -16.016 -20.234 2.6 1 97.19 98 LYS A C 1
ATOM 785 O O . LYS A 1 98 ? -15.789 -21.297 2.018 1 97.19 98 LYS A O 1
ATOM 790 N N . LEU A 1 99 ? -16.406 -19.172 2.016 1 97.56 99 LEU A N 1
ATOM 791 C CA . LEU A 1 99 ? -16.484 -19.141 0.559 1 97.56 99 LEU A CA 1
ATOM 792 C C . LEU A 1 99 ? -15.117 -19.391 -0.061 1 97.56 99 LEU A C 1
ATOM 794 O O . LEU A 1 99 ? -14.984 -20.188 -0.996 1 97.56 99 LEU A O 1
ATOM 798 N N . TYR A 1 100 ? -14.156 -18.656 0.456 1 97.75 100 TYR A N 1
ATOM 799 C CA . TYR A 1 100 ? -12.789 -18.859 -0.016 1 97.75 100 TYR A CA 1
ATOM 800 C C . TYR A 1 100 ? -12.367 -20.312 0.122 1 97.75 100 TYR A C 1
ATOM 802 O O . TYR A 1 100 ? -11.844 -20.906 -0.824 1 97.75 100 TYR A O 1
ATOM 810 N N . ASP A 1 101 ? -12.617 -20.891 1.239 1 98.25 101 ASP A N 1
ATOM 811 C CA . ASP A 1 101 ? -12.242 -22.266 1.529 1 98.25 101 ASP A CA 1
ATOM 812 C C . ASP A 1 101 ? -12.945 -23.234 0.579 1 98.25 101 ASP A C 1
ATOM 814 O O . ASP A 1 101 ? -12.344 -24.203 0.116 1 98.25 101 ASP A O 1
ATOM 818 N N . GLU A 1 102 ? -14.18 -22.938 0.321 1 97.81 102 GLU A N 1
ATOM 819 C CA . GLU A 1 102 ? -14.961 -23.828 -0.532 1 97.81 102 GLU A CA 1
ATOM 820 C C . GLU A 1 102 ? -14.383 -23.891 -1.944 1 97.81 102 GLU A C 1
ATOM 822 O O . GLU A 1 102 ? -14.375 -24.953 -2.574 1 97.81 102 GLU A O 1
ATOM 827 N N . VAL A 1 103 ? -14.008 -22.766 -2.422 1 97.81 103 VAL A N 1
ATOM 828 C CA . VAL A 1 103 ? -13.406 -22.719 -3.75 1 97.81 103 VAL A CA 1
ATOM 829 C C . VAL A 1 103 ? -12.141 -23.578 -3.771 1 97.81 103 VAL A C 1
ATOM 831 O O . VAL A 1 103 ? -11.906 -24.328 -4.723 1 97.81 103 VAL A O 1
ATOM 834 N N . ILE A 1 104 ? -11.352 -23.484 -2.736 1 98.31 104 ILE A N 1
ATOM 835 C CA . ILE A 1 104 ? -10.109 -24.234 -2.639 1 98.31 104 ILE A CA 1
ATOM 836 C C . ILE A 1 104 ? -10.406 -25.719 -2.525 1 98.31 104 ILE A C 1
ATOM 838 O O . ILE A 1 104 ? -9.781 -26.547 -3.195 1 98.31 104 ILE A O 1
ATOM 842 N N . VAL A 1 105 ? -11.359 -26.094 -1.725 1 98.31 105 VAL A N 1
ATOM 843 C CA . VAL A 1 105 ? -11.711 -27.484 -1.495 1 98.31 105 VAL A CA 1
ATOM 844 C C . VAL A 1 105 ? -12.18 -28.125 -2.801 1 98.31 105 VAL A C 1
ATOM 846 O O . VAL A 1 105 ? -11.758 -29.219 -3.152 1 98.31 105 VAL A O 1
ATOM 849 N N . GLU A 1 106 ? -13.039 -27.422 -3.475 1 97.25 106 GLU A N 1
ATOM 850 C CA . GLU A 1 106 ? -13.547 -27.953 -4.738 1 97.25 106 GLU A CA 1
ATOM 851 C C . GLU A 1 106 ? -12.422 -28.094 -5.766 1 97.25 106 GLU A C 1
ATOM 853 O O . GLU A 1 106 ? -12.352 -29.094 -6.484 1 97.25 106 GLU A O 1
ATOM 858 N N . GLY A 1 107 ? -11.625 -27.094 -5.848 1 97 107 GLY A N 1
ATOM 859 C CA . GLY A 1 107 ? -10.484 -27.172 -6.742 1 97 107 GLY A CA 1
ATOM 860 C C . GLY A 1 107 ? -9.531 -28.297 -6.387 1 97 107 GLY A C 1
ATOM 861 O O . GLY A 1 107 ? -9.055 -29.016 -7.266 1 97 107 GLY A O 1
ATOM 862 N N . ALA A 1 108 ? -9.25 -28.453 -5.121 1 98.06 108 ALA A N 1
ATOM 863 C CA . ALA A 1 108 ? -8.367 -29.5 -4.645 1 98.06 108 ALA A CA 1
ATOM 864 C C . ALA A 1 108 ? -8.906 -30.891 -5.012 1 98.06 108 ALA A C 1
ATOM 866 O O . ALA A 1 108 ? -8.141 -31.781 -5.395 1 98.06 108 ALA A O 1
ATOM 867 N N . ALA A 1 109 ? -10.188 -31.031 -4.875 1 97.44 109 ALA A N 1
ATOM 868 C CA . ALA A 1 109 ? -10.82 -32.312 -5.195 1 97.44 109 ALA A CA 1
ATOM 869 C C . ALA A 1 109 ? -10.625 -32.656 -6.668 1 97.44 109 ALA A C 1
ATOM 871 O O . ALA A 1 109 ? -10.398 -33.844 -7.008 1 97.44 109 ALA A O 1
ATOM 872 N N . THR A 1 110 ? -10.68 -31.672 -7.457 1 95.88 110 THR A N 1
ATOM 873 C CA . THR A 1 110 ? -10.531 -31.875 -8.898 1 95.88 110 THR A CA 1
ATOM 874 C C . THR A 1 110 ? -9.109 -32.312 -9.234 1 95.88 110 THR A C 1
ATOM 876 O O . THR A 1 110 ? -8.898 -33.094 -10.188 1 95.88 110 THR A O 1
ATOM 879 N N . LEU A 1 111 ? -8.156 -32 -8.453 1 97.12 111 LEU A N 1
ATOM 880 C CA . LEU A 1 111 ? -6.75 -32.25 -8.742 1 97.12 111 LEU A CA 1
ATOM 881 C C . LEU A 1 111 ? -6.246 -33.5 -8 1 97.12 111 LEU A C 1
ATOM 883 O O . LEU A 1 111 ? -5.176 -34 -8.312 1 97.12 111 LEU A O 1
ATOM 887 N N . MET A 1 112 ? -7.031 -34.031 -7.09 1 97.31 112 MET A N 1
ATOM 888 C CA . MET A 1 112 ? -6.617 -35.094 -6.164 1 97.31 112 MET A CA 1
ATOM 889 C C . MET A 1 112 ? -6.191 -36.344 -6.918 1 97.31 112 MET A C 1
ATOM 891 O O . MET A 1 112 ? -5.176 -36.938 -6.59 1 97.31 112 MET A O 1
ATOM 895 N N . PRO A 1 113 ? -6.949 -36.75 -7.953 1 96.38 113 PRO A N 1
ATOM 896 C CA . PRO A 1 113 ? -6.516 -37.938 -8.672 1 96.38 113 PRO A CA 1
ATOM 897 C C . PRO A 1 113 ? -5.098 -37.812 -9.227 1 96.38 113 PRO A C 1
ATOM 899 O O . PRO A 1 113 ? -4.305 -38.75 -9.125 1 96.38 113 PRO A O 1
ATOM 902 N N . ARG A 1 114 ? -4.828 -36.688 -9.766 1 96 114 ARG A N 1
ATOM 903 C CA . ARG A 1 114 ? -3.484 -36.438 -10.289 1 96 114 ARG A CA 1
ATOM 904 C C . ARG A 1 114 ? -2.451 -36.469 -9.164 1 96 114 ARG A C 1
ATOM 906 O O . ARG A 1 114 ? -1.336 -36.938 -9.344 1 96 114 ARG A O 1
ATOM 913 N N . TRP A 1 115 ? -2.826 -35.875 -8.055 1 97.19 115 TRP A N 1
ATOM 914 C CA . TRP A 1 115 ? -1.936 -35.812 -6.902 1 97.19 115 TRP A CA 1
ATOM 915 C C . TRP A 1 115 ? -1.573 -37.219 -6.43 1 97.19 115 TRP A C 1
ATOM 917 O O . TRP A 1 115 ? -0.401 -37.5 -6.184 1 97.19 115 TRP A O 1
ATOM 927 N N . VAL A 1 116 ? -2.508 -38.125 -6.43 1 96.56 116 VAL A N 1
ATOM 928 C CA . VAL A 1 116 ? -2.307 -39.5 -5.996 1 96.56 116 VAL A CA 1
ATOM 929 C C . VAL A 1 116 ? -1.511 -40.25 -7.055 1 96.56 116 VAL A C 1
ATOM 931 O O . VAL A 1 116 ? -0.52 -40.938 -6.738 1 96.56 116 VAL A O 1
ATOM 934 N N . GLN A 1 117 ? -1.901 -40.094 -8.258 1 95.25 117 GLN A N 1
ATOM 935 C CA . GLN A 1 117 ? -1.305 -40.875 -9.352 1 95.25 117 GLN A CA 1
ATOM 936 C C . GLN A 1 117 ? 0.161 -40.5 -9.547 1 95.25 117 GLN A C 1
ATOM 938 O O . GLN A 1 117 ? 0.973 -41.344 -9.953 1 95.25 117 GLN A O 1
ATOM 943 N N . SER A 1 118 ? 0.484 -39.25 -9.266 1 94.5 118 SER A N 1
ATOM 944 C CA . SER A 1 118 ? 1.842 -38.781 -9.484 1 94.5 118 SER A CA 1
ATOM 945 C C . SER A 1 118 ? 2.701 -38.969 -8.234 1 94.5 118 SER A C 1
ATOM 947 O O . SER A 1 118 ? 3.826 -38.469 -8.172 1 94.5 118 SER A O 1
ATOM 949 N N . ALA A 1 119 ? 2.174 -39.625 -7.195 1 95.06 119 ALA A N 1
ATOM 950 C CA . ALA A 1 119 ? 2.861 -39.781 -5.914 1 95.06 119 ALA A CA 1
ATOM 951 C C . ALA A 1 119 ? 3.24 -38.406 -5.34 1 95.06 119 ALA A C 1
ATOM 953 O O . ALA A 1 119 ? 4.387 -38.188 -4.941 1 95.06 119 ALA A O 1
ATOM 954 N N . GLN A 1 120 ? 2.334 -37.438 -5.473 1 95.88 120 GLN A N 1
ATOM 955 C CA . GLN A 1 120 ? 2.367 -36.094 -4.875 1 95.88 120 GLN A CA 1
ATOM 956 C C . GLN A 1 120 ? 3.354 -35.188 -5.605 1 95.88 120 GLN A C 1
ATOM 958 O O . GLN A 1 120 ? 3.727 -34.125 -5.094 1 95.88 120 GLN A O 1
ATOM 963 N N . ALA A 1 121 ? 3.752 -35.562 -6.816 1 94.88 121 ALA A N 1
ATOM 964 C CA . ALA A 1 121 ? 4.629 -34.719 -7.598 1 94.88 121 ALA A CA 1
ATOM 965 C C . ALA A 1 121 ? 3.838 -33.594 -8.281 1 94.88 121 ALA A C 1
ATOM 967 O O . ALA A 1 121 ? 4.352 -32.5 -8.492 1 94.88 121 ALA A O 1
ATOM 968 N N . GLU A 1 122 ? 2.623 -33.906 -8.633 1 96.69 122 GLU A N 1
ATOM 969 C CA . GLU A 1 122 ? 1.714 -33 -9.32 1 96.69 122 GLU A CA 1
ATOM 970 C C . GLU A 1 122 ? 0.348 -32.969 -8.641 1 96.69 122 GLU A C 1
ATOM 972 O O . GLU A 1 122 ? 0.172 -33.531 -7.559 1 96.69 122 GLU A O 1
ATOM 977 N N . GLY A 1 123 ? -0.545 -32.125 -9.156 1 97.5 123 GLY A N 1
ATOM 978 C CA . GLY A 1 123 ? -1.908 -32.125 -8.648 1 97.5 123 GLY A CA 1
ATOM 979 C C . GLY A 1 123 ? -2.086 -31.203 -7.449 1 97.5 123 GLY A C 1
ATOM 980 O O . GLY A 1 123 ? -2.975 -31.422 -6.621 1 97.5 123 GLY A O 1
ATOM 981 N N . TRP A 1 124 ? -1.281 -30.234 -7.301 1 98.38 124 TRP A N 1
ATOM 982 C CA . TRP A 1 124 ? -1.357 -29.281 -6.191 1 98.38 124 TRP A CA 1
ATOM 983 C C . TRP A 1 124 ? -2.238 -28.094 -6.547 1 98.38 124 TRP A C 1
ATOM 985 O O . TRP A 1 124 ? -2.359 -27.734 -7.719 1 98.38 124 TRP A O 1
ATOM 995 N N . ILE A 1 125 ? -2.842 -27.469 -5.523 1 98.62 125 ILE A N 1
ATOM 996 C CA . ILE A 1 125 ? -3.529 -26.188 -5.668 1 98.62 125 ILE A CA 1
ATOM 997 C C . ILE A 1 125 ? -3.002 -25.203 -4.629 1 98.62 125 ILE A C 1
ATOM 999 O O . ILE A 1 125 ? -2.953 -25.516 -3.436 1 98.62 125 ILE A O 1
ATOM 1003 N N . CYS A 1 126 ? -2.578 -24.094 -5.059 1 98.75 126 CYS A N 1
ATOM 1004 C CA . CYS A 1 126 ? -2.076 -23.062 -4.156 1 98.75 126 CYS A CA 1
ATOM 1005 C C . CYS A 1 126 ? -3.219 -22.219 -3.588 1 98.75 126 CYS A C 1
ATOM 1007 O O . CYS A 1 126 ? -4.117 -21.812 -4.32 1 98.75 126 CYS A O 1
ATOM 1009 N N . ALA A 1 127 ? -3.211 -21.984 -2.316 1 98.62 127 ALA A N 1
ATOM 1010 C CA . ALA A 1 127 ? -4.156 -21.125 -1.612 1 98.62 127 ALA A CA 1
ATOM 1011 C C . ALA A 1 127 ? -3.428 -20.094 -0.746 1 98.62 127 ALA A C 1
ATOM 1013 O O . ALA A 1 127 ? -2.611 -20.469 0.103 1 98.62 127 ALA A O 1
ATOM 1014 N N . GLN A 1 128 ? -3.773 -18.859 -0.966 1 98.62 128 GLN A N 1
ATOM 1015 C CA . GLN A 1 128 ? -3.004 -17.797 -0.347 1 98.62 128 GLN A CA 1
ATOM 1016 C C . GLN A 1 128 ? -3.615 -17.375 0.99 1 98.62 128 GLN A C 1
ATOM 1018 O O . GLN A 1 128 ? -4.84 -17.297 1.122 1 98.62 128 GLN A O 1
ATOM 1023 N N . VAL A 1 129 ? -2.779 -17.094 1.938 1 98.5 129 VAL A N 1
ATOM 1024 C CA . VAL A 1 129 ? -3.225 -16.5 3.193 1 98.5 129 VAL A CA 1
ATOM 1025 C C . VAL A 1 129 ? -3.822 -15.125 2.928 1 98.5 129 VAL A C 1
ATOM 1027 O O . VAL A 1 129 ? -3.736 -14.609 1.811 1 98.5 129 VAL A O 1
ATOM 1030 N N . ASP A 1 130 ? -4.387 -14.586 3.979 1 95.5 130 ASP A N 1
ATOM 1031 C CA . ASP A 1 130 ? -5.109 -13.328 3.824 1 95.5 130 ASP A CA 1
ATOM 1032 C C . ASP A 1 130 ? -4.152 -12.172 3.541 1 95.5 130 ASP A C 1
ATOM 1034 O O . ASP A 1 130 ? -3.199 -11.953 4.293 1 95.5 130 ASP A O 1
ATOM 1038 N N . PRO A 1 131 ? -4.441 -11.43 2.523 1 93.5 131 PRO A N 1
ATOM 1039 C CA . PRO A 1 131 ? -3.502 -10.383 2.113 1 93.5 131 PRO A CA 1
ATOM 1040 C C . PRO A 1 131 ? -3.379 -9.266 3.146 1 93.5 131 PRO A C 1
ATOM 1042 O O . PRO A 1 131 ? -2.346 -8.594 3.215 1 93.5 131 PRO A O 1
ATOM 1045 N N . GLY A 1 132 ? -4.359 -9.07 3.939 1 89.12 132 GLY A N 1
ATOM 1046 C CA . GLY A 1 132 ? -4.316 -8.039 4.961 1 89.12 132 GLY A CA 1
ATOM 1047 C C . GLY A 1 132 ? -3.334 -8.344 6.078 1 89.12 132 GLY A C 1
ATOM 1048 O O . GLY A 1 132 ? -2.984 -7.461 6.863 1 89.12 132 GLY A O 1
ATOM 1049 N N . ASP A 1 133 ? -2.834 -9.562 6.109 1 93.31 133 ASP A N 1
ATOM 1050 C CA . ASP A 1 133 ? -2.021 -10 7.242 1 93.31 133 ASP A CA 1
ATOM 1051 C C . ASP A 1 133 ? -0.548 -10.102 6.852 1 93.31 133 ASP A C 1
ATOM 1053 O O . ASP A 1 133 ? 0.241 -10.742 7.551 1 93.31 133 ASP A O 1
ATOM 1057 N N . VAL A 1 134 ? -0.125 -9.438 5.801 1 93.44 134 VAL A N 1
ATOM 1058 C CA . VAL A 1 134 ? 1.192 -9.625 5.199 1 93.44 134 VAL A CA 1
ATOM 1059 C C . VAL A 1 134 ? 2.275 -9.203 6.191 1 93.44 134 VAL A C 1
ATOM 1061 O O . VAL A 1 134 ? 3.426 -9.641 6.082 1 93.44 134 VAL A O 1
ATOM 1064 N N . ARG A 1 135 ? 1.907 -8.438 7.211 1 89.75 135 ARG A N 1
ATOM 1065 C CA . ARG A 1 135 ? 2.885 -7.969 8.188 1 89.75 135 ARG A CA 1
ATOM 1066 C C . ARG A 1 135 ? 2.68 -8.648 9.539 1 89.75 135 ARG A C 1
ATOM 1068 O O . ARG A 1 135 ? 3.168 -8.164 10.562 1 89.75 135 ARG A O 1
ATOM 1075 N N . CYS A 1 136 ? 1.993 -9.734 9.562 1 90.56 136 CYS A N 1
ATOM 1076 C CA . CYS A 1 136 ? 1.734 -10.445 10.805 1 90.56 136 CYS A CA 1
ATOM 1077 C C . CYS A 1 136 ? 1.98 -11.938 10.641 1 90.56 136 CYS A C 1
ATOM 1079 O O . CYS A 1 136 ? 1.072 -12.688 10.266 1 90.56 136 CYS A O 1
ATOM 1081 N N . SER A 1 137 ? 3.117 -12.398 11.109 1 96.25 137 SER A N 1
ATOM 1082 C CA . SER A 1 137 ? 3.498 -13.797 10.961 1 96.25 137 SER A CA 1
ATOM 1083 C C . SER A 1 137 ? 2.518 -14.719 11.68 1 96.25 137 SER A C 1
ATOM 1085 O O . SER A 1 137 ? 2.174 -15.789 11.164 1 96.25 137 SER A O 1
ATOM 1087 N N . GLU A 1 138 ? 2.062 -14.312 12.82 1 95.06 138 GLU A N 1
ATOM 1088 C CA . GLU A 1 138 ? 1.177 -15.141 13.633 1 95.06 138 GLU A CA 1
ATOM 1089 C C . GLU A 1 138 ? -0.141 -15.406 12.906 1 95.06 138 GLU A C 1
ATOM 1091 O O . GLU A 1 138 ? -0.58 -16.547 12.805 1 95.06 138 GLU A O 1
ATOM 1096 N N . ARG A 1 139 ? -0.706 -14.359 12.422 1 94.88 139 ARG A N 1
ATOM 1097 C CA . ARG A 1 139 ? -1.983 -14.5 11.727 1 94.88 139 ARG A CA 1
ATOM 1098 C C . ARG A 1 139 ? -1.819 -15.273 10.422 1 94.88 139 ARG A C 1
ATOM 1100 O O . ARG A 1 139 ? -2.668 -16.094 10.07 1 94.88 139 ARG A O 1
ATOM 1107 N N . MET A 1 140 ? -0.709 -15.055 9.758 1 98.06 140 MET A N 1
ATOM 1108 C CA . MET A 1 140 ? -0.478 -15.781 8.508 1 98.06 140 MET A CA 1
ATOM 1109 C C . MET A 1 140 ? -0.256 -17.266 8.781 1 98.06 140 MET A C 1
ATOM 1111 O O . MET A 1 140 ? -0.765 -18.125 8.055 1 98.06 140 MET A O 1
ATOM 1115 N N . THR A 1 141 ? 0.488 -17.547 9.828 1 98.69 141 THR A N 1
ATOM 1116 C CA . THR A 1 141 ? 0.748 -18.953 10.156 1 98.69 141 THR A CA 1
ATOM 1117 C C . THR A 1 141 ? -0.546 -19.656 10.531 1 98.69 141 THR A C 1
ATOM 1119 O O . THR A 1 141 ? -0.803 -20.781 10.062 1 98.69 141 THR A O 1
ATOM 1122 N N . ALA A 1 142 ? -1.342 -19.016 11.359 1 98.06 142 ALA A N 1
ATOM 1123 C CA . ALA A 1 142 ? -2.617 -19.609 11.758 1 98.06 142 ALA A CA 1
ATOM 1124 C C . ALA A 1 142 ? -3.498 -19.891 10.547 1 98.06 142 ALA A C 1
ATOM 1126 O O . ALA A 1 142 ? -4.043 -20.984 10.406 1 98.06 142 ALA A O 1
ATOM 1127 N N . ARG A 1 143 ? -3.598 -18.953 9.68 1 98.44 143 ARG A N 1
ATOM 1128 C CA . ARG A 1 143 ? -4.41 -19.125 8.477 1 98.44 143 ARG A CA 1
ATOM 1129 C C . ARG A 1 143 ? -3.816 -20.188 7.559 1 98.44 143 ARG A C 1
ATOM 1131 O O . ARG A 1 143 ? -4.547 -20.969 6.949 1 98.44 143 ARG A O 1
ATOM 1138 N N . GLY A 1 144 ? -2.486 -20.172 7.438 1 98.88 144 GLY A N 1
ATOM 1139 C CA . GLY A 1 144 ? -1.824 -21.188 6.629 1 98.88 144 GLY A CA 1
ATOM 1140 C C . GLY A 1 144 ? -2.121 -22.594 7.082 1 98.88 144 GLY A C 1
ATOM 1141 O O . GLY A 1 144 ? -2.367 -23.484 6.258 1 98.88 144 GLY A O 1
ATOM 1142 N N . LEU A 1 145 ? -2.111 -22.797 8.328 1 98.5 145 LEU A N 1
ATOM 1143 C CA . LEU A 1 145 ? -2.396 -24.125 8.867 1 98.5 145 LEU A CA 1
ATOM 1144 C C . LEU A 1 145 ? -3.852 -24.5 8.625 1 98.5 145 LEU A C 1
ATOM 1146 O O . LEU A 1 145 ? -4.152 -25.672 8.375 1 98.5 145 LEU A O 1
ATOM 1150 N N . GLU A 1 146 ? -4.754 -23.562 8.711 1 98.56 146 GLU A N 1
ATOM 1151 C CA . GLU A 1 146 ? -6.145 -23.828 8.359 1 98.56 146 GLU A CA 1
ATOM 1152 C C . GLU A 1 146 ? -6.273 -24.266 6.906 1 98.56 146 GLU A C 1
ATOM 1154 O O . GLU A 1 146 ? -7.004 -25.203 6.598 1 98.56 146 GLU A O 1
ATOM 1159 N N . LEU A 1 147 ? -5.578 -23.578 6.047 1 98.75 147 LEU A N 1
ATOM 1160 C CA . LEU A 1 147 ? -5.641 -23.875 4.617 1 98.75 147 LEU A CA 1
ATOM 1161 C C . LEU A 1 147 ? -5.09 -25.266 4.328 1 98.75 147 LEU A C 1
ATOM 1163 O O . LEU A 1 147 ? -5.672 -26.016 3.535 1 98.75 147 LEU A O 1
ATOM 1167 N N . GLN A 1 148 ? -3.982 -25.547 4.91 1 97.88 148 GLN A N 1
ATOM 1168 C CA . GLN A 1 148 ? -3.354 -26.844 4.707 1 97.88 148 GLN A CA 1
ATOM 1169 C C . GLN A 1 148 ? -4.305 -27.969 5.074 1 97.88 148 GLN A C 1
ATOM 1171 O O . GLN A 1 148 ? -4.27 -29.047 4.461 1 97.88 148 GLN A O 1
ATOM 1176 N N . ARG A 1 149 ? -5.199 -27.75 5.996 1 97.94 149 ARG A N 1
ATOM 1177 C CA . ARG A 1 149 ? -6.102 -28.781 6.5 1 97.94 149 ARG A CA 1
ATOM 1178 C C . ARG A 1 149 ? -7.293 -28.969 5.566 1 97.94 149 ARG A C 1
ATOM 1180 O O . ARG A 1 149 ? -8.023 -29.969 5.676 1 97.94 149 ARG A O 1
ATOM 1187 N N . LEU A 1 150 ? -7.508 -28.094 4.688 1 98.5 150 LEU A N 1
ATOM 1188 C CA . LEU A 1 150 ? -8.656 -28.172 3.797 1 98.5 150 LEU A CA 1
ATOM 1189 C C . LEU A 1 150 ? -8.57 -29.422 2.92 1 98.5 150 LEU A C 1
ATOM 1191 O O . LEU A 1 150 ? -9.586 -30.062 2.641 1 98.5 150 LEU A O 1
ATOM 1195 N N . ALA A 1 151 ? -7.391 -29.719 2.434 1 98.44 151 ALA A N 1
ATOM 1196 C CA . ALA A 1 151 ? -7.117 -30.891 1.598 1 98.44 151 ALA A CA 1
ATOM 1197 C C . ALA A 1 151 ? -5.629 -31.203 1.58 1 98.44 151 ALA A C 1
ATOM 1199 O O . ALA A 1 151 ? -4.789 -30.312 1.707 1 98.44 151 ALA A O 1
ATOM 1200 N N . ALA A 1 152 ? -5.301 -32.438 1.319 1 97.75 152 ALA A N 1
ATOM 1201 C CA . ALA A 1 152 ? -3.922 -32.906 1.397 1 97.75 152 ALA A CA 1
ATOM 1202 C C . ALA A 1 152 ? -3.059 -32.281 0.312 1 97.75 152 ALA A C 1
ATOM 1204 O O . ALA A 1 152 ? -1.846 -32.125 0.481 1 97.75 152 ALA A O 1
ATOM 1205 N N . ASN A 1 153 ? -3.666 -31.906 -0.785 1 98.44 153 ASN A N 1
ATOM 1206 C CA . ASN A 1 153 ? -2.9 -31.375 -1.915 1 98.44 153 ASN A CA 1
ATOM 1207 C C . ASN A 1 153 ? -2.988 -29.859 -2.002 1 98.44 153 ASN A C 1
ATOM 1209 O O . ASN A 1 153 ? -2.881 -29.297 -3.088 1 98.44 153 ASN A O 1
ATOM 1213 N N . VAL A 1 154 ? -3.18 -29.188 -0.853 1 98.75 154 VAL A N 1
ATOM 1214 C CA . VAL A 1 154 ? -3.129 -27.734 -0.796 1 98.75 154 VAL A CA 1
ATOM 1215 C C . VAL A 1 154 ? -1.702 -27.281 -0.507 1 98.75 154 VAL A C 1
ATOM 1217 O O . VAL A 1 154 ? -1.05 -27.797 0.404 1 98.75 154 VAL A O 1
ATOM 1220 N N . MET A 1 155 ? -1.224 -26.469 -1.294 1 98.81 155 MET A N 1
ATOM 1221 C CA . MET A 1 155 ? 0.024 -25.734 -1.074 1 98.81 155 MET A CA 1
ATOM 1222 C C . MET A 1 155 ? -0.249 -24.312 -0.587 1 98.81 155 MET A C 1
ATOM 1224 O O . MET A 1 155 ? -0.939 -23.547 -1.258 1 98.81 155 MET A O 1
ATOM 1228 N N . VAL A 1 156 ? 0.287 -23.906 0.565 1 98.94 156 VAL A N 1
ATOM 1229 C CA . VAL A 1 156 ? -0.026 -22.625 1.158 1 98.94 156 VAL A CA 1
ATOM 1230 C C . VAL A 1 156 ? 0.829 -21.531 0.509 1 98.94 156 VAL A C 1
ATOM 1232 O O . VAL A 1 156 ? 2.055 -21.656 0.451 1 98.94 156 VAL A O 1
ATOM 1235 N N . LYS A 1 157 ? 0.169 -20.578 0.009 1 98.75 157 LYS A N 1
ATOM 1236 C CA . LYS A 1 157 ? 0.809 -19.453 -0.663 1 98.75 157 LYS A CA 1
ATOM 1237 C C . LYS A 1 157 ? 1.01 -18.281 0.297 1 98.75 157 LYS A C 1
ATOM 1239 O O . LYS A 1 157 ? 0.046 -17.766 0.87 1 98.75 157 LYS A O 1
ATOM 1244 N N . VAL A 1 158 ? 2.262 -17.812 0.473 1 98.94 158 VAL A N 1
ATOM 1245 C CA . VAL A 1 158 ? 2.646 -16.812 1.474 1 98.94 158 VAL A CA 1
ATOM 1246 C C . VAL A 1 158 ? 3.416 -15.68 0.806 1 98.94 158 VAL A C 1
ATOM 1248 O O . VAL A 1 158 ? 4.367 -15.922 0.058 1 98.94 158 VAL A O 1
ATOM 1251 N N . PRO A 1 159 ? 3.016 -14.414 1.067 1 98.69 159 PRO A N 1
ATOM 1252 C CA . PRO A 1 159 ? 3.756 -13.289 0.492 1 98.69 159 PRO A CA 1
ATOM 1253 C C . PRO A 1 159 ? 5.184 -13.18 1.025 1 98.69 159 PRO A C 1
ATOM 1255 O O . PRO A 1 159 ? 5.418 -13.414 2.213 1 98.69 159 PRO A O 1
ATOM 1258 N N . GLY A 1 160 ? 6.09 -12.766 0.152 1 98.62 160 GLY A N 1
ATOM 1259 C CA . GLY A 1 160 ? 7.504 -12.75 0.484 1 98.62 160 GLY A CA 1
ATOM 1260 C C . GLY A 1 160 ? 7.926 -11.492 1.223 1 98.62 160 GLY A C 1
ATOM 1261 O O . GLY A 1 160 ? 8.828 -10.781 0.781 1 98.62 160 GLY A O 1
ATOM 1262 N N . SER A 1 161 ? 7.305 -11.109 2.312 1 97.5 161 SER A N 1
ATOM 1263 C CA . SER A 1 161 ? 7.754 -10.109 3.277 1 97.5 161 SER A CA 1
ATOM 1264 C C . SER A 1 161 ? 8.625 -10.734 4.359 1 97.5 161 SER A C 1
ATOM 1266 O O . SER A 1 161 ? 8.766 -11.961 4.418 1 97.5 161 SER A O 1
ATOM 1268 N N . LEU A 1 162 ? 9.234 -9.852 5.188 1 96.94 162 LEU A N 1
ATOM 1269 C CA . LEU A 1 162 ? 9.992 -10.367 6.324 1 96.94 162 LEU A CA 1
ATOM 1270 C C . LEU A 1 162 ? 9.148 -11.312 7.164 1 96.94 162 LEU A C 1
ATOM 1272 O O . LEU A 1 162 ? 9.586 -12.422 7.484 1 96.94 162 LEU A O 1
ATOM 1276 N N . GLU A 1 163 ? 7.945 -10.859 7.527 1 96.94 163 GLU A N 1
ATOM 1277 C CA . GLU A 1 163 ? 7.012 -11.664 8.32 1 96.94 163 GLU A CA 1
ATOM 1278 C C . GLU A 1 163 ? 6.566 -12.906 7.551 1 96.94 163 GLU A C 1
ATOM 1280 O O . GLU A 1 163 ? 6.332 -13.953 8.148 1 96.94 163 GLU A O 1
ATOM 1285 N N . GLY A 1 164 ? 6.5 -12.781 6.242 1 98.69 164 GLY A N 1
ATOM 1286 C CA . GLY A 1 164 ? 6.156 -13.922 5.41 1 98.69 164 GLY A CA 1
ATOM 1287 C C . GLY A 1 164 ? 7.188 -15.039 5.465 1 98.69 164 GLY A C 1
ATOM 1288 O O . GLY A 1 164 ? 6.832 -16.219 5.523 1 98.69 164 GLY A O 1
ATOM 1289 N N . PHE A 1 165 ? 8.438 -14.664 5.473 1 98.81 165 PHE A N 1
ATOM 1290 C CA . PHE A 1 165 ? 9.484 -15.68 5.523 1 98.81 165 PHE A CA 1
ATOM 1291 C C . PHE A 1 165 ? 9.5 -16.375 6.883 1 98.81 165 PHE A C 1
ATOM 1293 O O . PHE A 1 165 ? 9.797 -17.562 6.969 1 98.81 165 PHE A O 1
ATOM 1300 N N . GLU A 1 166 ? 9.172 -15.602 7.914 1 98.69 166 GLU A N 1
ATOM 1301 C CA . GLU A 1 166 ? 8.984 -16.25 9.211 1 98.69 166 GLU A CA 1
ATOM 1302 C C . GLU A 1 166 ? 7.836 -17.25 9.172 1 98.69 166 GLU A C 1
ATOM 1304 O O . GLU A 1 166 ? 7.941 -18.344 9.734 1 98.69 166 GLU A O 1
ATOM 1309 N N . THR A 1 167 ? 6.773 -16.859 8.57 1 98.88 167 THR A N 1
ATOM 1310 C CA . THR A 1 167 ? 5.613 -17.734 8.406 1 98.88 167 THR A CA 1
ATOM 1311 C C . THR A 1 167 ? 5.992 -19 7.645 1 98.88 167 THR A C 1
ATOM 1313 O O . THR A 1 167 ? 5.613 -20.109 8.047 1 98.88 167 THR A O 1
ATOM 1316 N N . VAL A 1 168 ? 6.762 -18.859 6.559 1 98.94 168 VAL A N 1
ATOM 1317 C CA . VAL A 1 168 ? 7.191 -19.984 5.73 1 98.94 168 VAL A CA 1
ATOM 1318 C C . VAL A 1 168 ? 7.992 -20.969 6.574 1 98.94 168 VAL A C 1
ATOM 1320 O O . VAL A 1 168 ? 7.77 -22.188 6.508 1 98.94 168 VAL A O 1
ATOM 1323 N N . GLU A 1 169 ? 8.922 -20.438 7.301 1 98.88 169 GLU A N 1
ATOM 1324 C CA . GLU A 1 169 ? 9.727 -21.297 8.164 1 98.88 169 GLU A CA 1
ATOM 1325 C C . GLU A 1 169 ? 8.844 -22.125 9.102 1 98.88 169 GLU A C 1
ATOM 1327 O O . GLU A 1 169 ? 9.039 -23.328 9.242 1 98.88 169 GLU A O 1
ATOM 1332 N N . GLN A 1 170 ? 7.871 -21.484 9.703 1 98.81 170 GLN A N 1
ATOM 1333 C CA . GLN A 1 170 ? 6.984 -22.156 10.648 1 98.81 170 GLN A CA 1
ATOM 1334 C C . GLN A 1 170 ? 6.125 -23.203 9.953 1 98.81 170 GLN A C 1
ATOM 1336 O O . GLN A 1 170 ? 5.945 -24.312 10.477 1 98.81 170 GLN A O 1
ATOM 1341 N N . LEU A 1 171 ? 5.566 -22.891 8.82 1 98.88 171 LEU A N 1
ATOM 1342 C CA . LEU A 1 171 ? 4.715 -23.812 8.078 1 98.88 171 LEU A CA 1
ATOM 1343 C C . LEU A 1 171 ? 5.512 -25.031 7.617 1 98.88 171 LEU A C 1
ATOM 1345 O O . LEU A 1 171 ? 5.055 -26.172 7.77 1 98.88 171 LEU A O 1
ATOM 1349 N N . VAL A 1 172 ? 6.695 -24.812 7.062 1 98.81 172 VAL A N 1
ATOM 1350 C CA . VAL A 1 172 ? 7.547 -25.906 6.582 1 98.81 172 VAL A CA 1
ATOM 1351 C C . VAL A 1 172 ? 7.945 -26.797 7.75 1 98.81 172 VAL A C 1
ATOM 1353 O O . VAL A 1 172 ? 7.977 -28.031 7.613 1 98.81 172 VAL A O 1
ATOM 1356 N N . ALA A 1 173 ? 8.242 -26.188 8.875 1 98.75 173 ALA A N 1
ATOM 1357 C CA . ALA A 1 173 ? 8.602 -26.938 10.07 1 98.75 173 ALA A CA 1
ATOM 1358 C C . ALA A 1 173 ? 7.484 -27.906 10.469 1 98.75 173 ALA A C 1
ATOM 1360 O O . ALA A 1 173 ? 7.73 -28.906 11.125 1 98.75 173 ALA A O 1
ATOM 1361 N N . GLN A 1 174 ? 6.293 -27.594 10.039 1 98.12 174 GLN A N 1
ATOM 1362 C CA . GLN A 1 174 ? 5.129 -28.406 10.398 1 98.12 174 GLN A CA 1
ATOM 1363 C C . GLN A 1 174 ? 4.699 -29.297 9.242 1 98.12 174 GLN A C 1
ATOM 1365 O O . GLN A 1 174 ? 3.598 -29.859 9.25 1 98.12 174 GLN A O 1
ATOM 1370 N N . GLY A 1 175 ? 5.496 -29.359 8.195 1 98.12 175 GLY A N 1
ATOM 1371 C CA . GLY A 1 175 ? 5.27 -30.281 7.094 1 98.12 175 GLY A CA 1
ATOM 1372 C C . GLY A 1 175 ? 4.328 -29.734 6.039 1 98.12 175 GLY A C 1
ATOM 1373 O O . GLY A 1 175 ? 3.633 -30.5 5.363 1 98.12 175 GLY A O 1
ATOM 1374 N N . THR A 1 176 ? 4.238 -28.453 5.926 1 98.31 176 THR A N 1
ATOM 1375 C CA . THR A 1 176 ? 3.348 -27.812 4.965 1 98.31 176 THR A CA 1
ATOM 1376 C C . THR A 1 176 ? 4.086 -27.5 3.666 1 98.31 176 THR A C 1
ATOM 1378 O O . THR A 1 176 ? 5.227 -27.031 3.686 1 98.31 176 THR A O 1
ATOM 1381 N N . SER A 1 177 ? 3.467 -27.891 2.514 1 98.69 177 SER A N 1
ATOM 1382 C CA . SER A 1 177 ? 3.932 -27.406 1.22 1 98.69 177 SER A CA 1
ATOM 1383 C C . SER A 1 177 ? 3.643 -25.922 1.05 1 98.69 177 SER A C 1
ATOM 1385 O O . SER A 1 177 ? 2.586 -25.438 1.46 1 98.69 177 SER A O 1
ATOM 1387 N N . VAL A 1 178 ? 4.656 -25.156 0.448 1 98.81 178 VAL A N 1
ATOM 1388 C CA . VAL A 1 178 ? 4.465 -23.719 0.42 1 98.81 178 VAL A CA 1
ATOM 1389 C C . VAL A 1 178 ? 4.816 -23.172 -0.964 1 98.81 178 VAL A C 1
ATOM 1391 O O . VAL A 1 178 ? 5.645 -23.75 -1.673 1 98.81 178 VAL A O 1
ATOM 1394 N N . ASN A 1 179 ? 4.125 -22.156 -1.39 1 98.94 179 ASN A N 1
ATOM 1395 C CA . ASN A 1 179 ? 4.422 -21.25 -2.494 1 98.94 179 ASN A CA 1
ATOM 1396 C C . ASN A 1 179 ? 4.691 -19.844 -2 1 98.94 179 ASN A C 1
ATOM 1398 O O . ASN A 1 179 ? 3.773 -19.141 -1.574 1 98.94 179 ASN A O 1
ATOM 1402 N N . ILE A 1 180 ? 5.945 -19.422 -2.02 1 98.94 180 ILE A N 1
ATOM 1403 C CA . ILE A 1 180 ? 6.254 -18.047 -1.631 1 98.94 180 ILE A CA 1
ATOM 1404 C C . ILE A 1 180 ? 5.953 -17.109 -2.793 1 98.94 180 ILE A C 1
ATOM 1406 O O . ILE A 1 180 ? 6.605 -17.172 -3.836 1 98.94 180 ILE A O 1
ATOM 1410 N N . THR A 1 181 ? 4.949 -16.234 -2.596 1 98.75 181 THR A N 1
ATOM 1411 C CA . THR A 1 181 ? 4.5 -15.336 -3.652 1 98.75 181 THR A CA 1
ATOM 1412 C C . THR A 1 181 ? 4.93 -13.898 -3.365 1 98.75 181 THR A C 1
ATOM 1414 O O . THR A 1 181 ? 5.637 -13.641 -2.387 1 98.75 181 THR A O 1
ATOM 1417 N N . PHE A 1 182 ? 4.711 -12.977 -4.242 1 98.38 182 PHE A N 1
ATOM 1418 C CA . PHE A 1 182 ? 5.09 -11.578 -4.148 1 98.38 182 PHE A CA 1
ATOM 1419 C C . PHE A 1 182 ? 6.605 -11.43 -4.051 1 98.38 182 PHE A C 1
ATOM 1421 O O . PHE A 1 182 ? 7.109 -10.656 -3.234 1 98.38 182 PHE A O 1
ATOM 1428 N N . CYS A 1 183 ? 7.324 -12.188 -4.848 1 98.81 183 CYS A N 1
ATOM 1429 C CA . CYS A 1 183 ? 8.773 -12.031 -4.934 1 98.81 183 CYS A CA 1
ATOM 1430 C C . CYS A 1 183 ? 9.164 -11.32 -6.227 1 98.81 183 CYS A C 1
ATOM 1432 O O . CYS A 1 183 ? 8.648 -11.641 -7.297 1 98.81 183 CYS A O 1
ATOM 1434 N N . PHE A 1 184 ? 10.117 -10.312 -6.039 1 98.75 184 PHE A N 1
ATOM 1435 C CA . PHE A 1 184 ? 10.523 -9.469 -7.156 1 98.75 184 PHE A CA 1
ATOM 1436 C C . PHE A 1 184 ? 12.039 -9.297 -7.191 1 98.75 184 PHE A C 1
ATOM 1438 O O . PHE A 1 184 ? 12.578 -8.734 -8.141 1 98.75 184 PHE A O 1
ATOM 1445 N N . THR A 1 185 ? 12.727 -9.836 -6.148 1 98.56 185 THR A N 1
ATOM 1446 C CA . THR A 1 185 ? 14.164 -9.609 -6.027 1 98.56 185 THR A CA 1
ATOM 1447 C C . THR A 1 185 ? 14.898 -10.914 -5.762 1 98.56 185 THR A C 1
ATOM 1449 O O . THR A 1 185 ? 14.328 -11.852 -5.191 1 98.56 185 THR A O 1
ATOM 1452 N N . VAL A 1 186 ? 16.156 -10.93 -6.188 1 98.69 186 VAL A N 1
ATOM 1453 C CA . VAL A 1 186 ? 17.016 -12.086 -5.945 1 98.69 186 VAL A CA 1
ATOM 1454 C C . VAL A 1 186 ? 17.172 -12.297 -4.441 1 98.69 186 VAL A C 1
ATOM 1456 O O . VAL A 1 186 ? 17.203 -13.438 -3.971 1 98.69 186 VAL A O 1
ATOM 1459 N N . THR A 1 187 ? 17.203 -11.195 -3.688 1 98.56 187 THR A N 1
ATOM 1460 C CA . THR A 1 187 ? 17.391 -11.281 -2.244 1 98.56 187 THR A CA 1
ATOM 1461 C C . THR A 1 187 ? 16.188 -11.938 -1.583 1 98.56 187 THR A C 1
ATOM 1463 O O . THR A 1 187 ? 16.328 -12.664 -0.594 1 98.56 187 THR A O 1
ATOM 1466 N N . GLN A 1 188 ? 15.023 -11.734 -2.059 1 98.75 188 GLN A N 1
ATOM 1467 C CA . GLN A 1 188 ? 13.852 -12.43 -1.544 1 98.75 188 GLN A CA 1
ATOM 1468 C C . GLN A 1 188 ? 13.969 -13.938 -1.767 1 98.75 188 GLN A C 1
ATOM 1470 O O . GLN A 1 188 ? 13.594 -14.727 -0.899 1 98.75 188 GLN A O 1
ATOM 1475 N N . PHE A 1 189 ? 14.445 -14.344 -2.979 1 98.81 189 PHE A N 1
ATOM 1476 C CA . PHE A 1 189 ? 14.656 -15.766 -3.24 1 98.81 189 PHE A CA 1
ATOM 1477 C C . PHE A 1 189 ? 15.656 -16.359 -2.252 1 98.81 189 PHE A C 1
ATOM 1479 O O . PHE A 1 189 ? 15.445 -17.453 -1.735 1 98.81 189 PHE A O 1
ATOM 1486 N N . GLN A 1 190 ? 16.719 -15.617 -2.006 1 98.62 190 GLN A N 1
ATOM 1487 C CA . GLN A 1 190 ? 17.703 -16.062 -1.02 1 98.62 190 GLN A CA 1
ATOM 1488 C C . GLN A 1 190 ? 17.047 -16.266 0.348 1 98.62 190 GLN A C 1
ATOM 1490 O O . GLN A 1 190 ? 17.266 -17.281 1.006 1 98.62 190 GLN A O 1
ATOM 1495 N N . ALA A 1 191 ? 16.234 -15.273 0.731 1 98.69 191 ALA A N 1
ATOM 1496 C CA . ALA A 1 191 ? 15.547 -15.352 2.016 1 98.69 191 ALA A CA 1
ATOM 1497 C C . ALA A 1 191 ? 14.586 -16.531 2.053 1 98.69 191 ALA A C 1
ATOM 1499 O O . ALA A 1 191 ? 14.453 -17.203 3.08 1 98.69 191 ALA A O 1
ATOM 1500 N N . GLY A 1 192 ? 13.922 -16.781 0.952 1 98.81 192 GLY A N 1
ATOM 1501 C CA . GLY A 1 192 ? 13.016 -17.922 0.855 1 98.81 192 GLY A CA 1
ATOM 1502 C C . GLY A 1 192 ? 13.719 -19.266 0.998 1 98.81 192 GLY A C 1
ATOM 1503 O O . GLY A 1 192 ? 13.258 -20.141 1.729 1 98.81 192 GLY A O 1
ATOM 1504 N N . LEU A 1 193 ? 14.852 -19.422 0.299 1 98.69 193 LEU A N 1
ATOM 1505 C CA . LEU A 1 193 ? 15.656 -20.625 0.411 1 98.69 193 LEU A CA 1
ATOM 1506 C C . LEU A 1 193 ? 16.078 -20.875 1.856 1 98.69 193 LEU A C 1
ATOM 1508 O O . LEU A 1 193 ? 15.969 -21.984 2.363 1 98.69 193 LEU A O 1
ATOM 1512 N N . GLN A 1 194 ? 16.469 -19.797 2.504 1 98.62 194 GLN A N 1
ATOM 1513 C CA . GLN A 1 194 ? 16.922 -19.906 3.885 1 98.62 194 GLN A CA 1
ATOM 1514 C C . GLN A 1 194 ? 15.781 -20.281 4.816 1 98.62 194 GLN A C 1
ATOM 1516 O O . GLN A 1 194 ? 15.945 -21.109 5.719 1 98.62 194 GLN A O 1
ATOM 1521 N N . ALA A 1 195 ? 14.625 -19.656 4.629 1 98.81 195 ALA A N 1
ATOM 1522 C CA . ALA A 1 195 ? 13.461 -19.938 5.469 1 98.81 195 ALA A CA 1
ATOM 1523 C C . ALA A 1 195 ? 13.031 -21.391 5.348 1 98.81 195 ALA A C 1
ATOM 1525 O O . ALA A 1 195 ? 12.742 -22.047 6.352 1 98.81 195 ALA A O 1
ATOM 1526 N N . ILE A 1 196 ? 13.008 -21.938 4.141 1 98.88 196 ILE A N 1
ATOM 1527 C CA . ILE A 1 196 ? 12.625 -23.312 3.898 1 98.88 196 ILE A CA 1
ATOM 1528 C C . ILE A 1 196 ? 13.664 -24.25 4.512 1 98.88 196 ILE A C 1
ATOM 1530 O O . ILE A 1 196 ? 13.312 -25.25 5.148 1 98.88 196 ILE A O 1
ATOM 1534 N N . GLU A 1 197 ? 14.945 -23.922 4.32 1 98.69 197 GLU A N 1
ATOM 1535 C CA . GLU A 1 197 ? 16.016 -24.719 4.898 1 98.69 197 GLU A CA 1
ATOM 1536 C C . GLU A 1 197 ? 15.859 -24.844 6.414 1 98.69 197 GLU A C 1
ATOM 1538 O O . GLU A 1 197 ? 15.961 -25.938 6.973 1 98.69 197 GLU A O 1
ATOM 1543 N N . ARG A 1 198 ? 15.656 -23.719 7.078 1 98.75 198 ARG A N 1
ATOM 1544 C CA . ARG A 1 198 ? 15.477 -23.719 8.531 1 98.75 198 ARG A CA 1
ATOM 1545 C C . ARG A 1 198 ? 14.234 -24.5 8.93 1 98.75 198 ARG A C 1
ATOM 1547 O O . ARG A 1 198 ? 14.242 -25.234 9.922 1 98.75 198 ARG A O 1
ATOM 1554 N N . GLY A 1 199 ? 13.148 -24.328 8.156 1 98.81 199 GLY A N 1
ATOM 1555 C CA . GLY A 1 199 ? 11.938 -25.094 8.422 1 98.81 199 GLY A CA 1
ATOM 1556 C C . GLY A 1 199 ? 12.141 -26.578 8.297 1 98.81 199 GLY A C 1
ATOM 1557 O O . GLY A 1 199 ? 11.648 -27.359 9.125 1 98.81 199 GLY A O 1
ATOM 1558 N N . LEU A 1 200 ? 12.852 -27.016 7.285 1 98.62 200 LEU A N 1
ATOM 1559 C CA . LEU A 1 200 ? 13.141 -28.422 7.066 1 98.62 200 LEU A CA 1
ATOM 1560 C C . LEU A 1 200 ? 13.984 -29 8.203 1 98.62 200 LEU A C 1
ATOM 1562 O O . LEU A 1 200 ? 13.773 -30.141 8.633 1 98.62 200 LEU A O 1
ATOM 1566 N N . ALA A 1 201 ? 14.961 -28.203 8.648 1 98.56 201 ALA A N 1
ATOM 1567 C CA . ALA A 1 201 ? 15.789 -28.625 9.766 1 98.56 201 ALA A CA 1
ATOM 1568 C C . ALA A 1 201 ? 14.945 -28.859 11.016 1 98.56 201 ALA A C 1
ATOM 1570 O O . ALA A 1 201 ? 15.109 -29.859 11.711 1 98.56 201 ALA A O 1
ATOM 1571 N N . THR A 1 202 ? 14.055 -27.922 11.281 1 98.69 202 THR A N 1
ATOM 1572 C CA . THR A 1 202 ? 13.18 -28.031 12.438 1 98.69 202 THR A CA 1
ATOM 1573 C C . THR A 1 202 ? 12.266 -29.25 12.305 1 98.69 202 THR A C 1
ATOM 1575 O O . THR A 1 202 ? 12.039 -29.969 13.281 1 98.69 202 THR A O 1
ATOM 1578 N N . ALA A 1 203 ? 11.734 -29.484 11.117 1 98.62 203 ALA A N 1
ATOM 1579 C CA . ALA A 1 203 ? 10.891 -30.656 10.875 1 98.62 203 ALA A CA 1
ATOM 1580 C C . ALA A 1 203 ? 11.641 -31.953 11.156 1 98.62 203 ALA A C 1
ATOM 1582 O O . ALA A 1 203 ? 11.117 -32.844 11.805 1 98.62 203 ALA A O 1
ATOM 1583 N N . ARG A 1 204 ? 12.828 -32 10.68 1 98.06 204 ARG A N 1
ATOM 1584 C CA . ARG A 1 204 ? 13.664 -33.188 10.898 1 98.06 204 ARG A CA 1
ATOM 1585 C C . ARG A 1 204 ? 13.875 -33.438 12.391 1 98.06 204 ARG A C 1
ATOM 1587 O O . ARG A 1 204 ? 13.742 -34.562 12.859 1 98.06 204 ARG A O 1
ATOM 1594 N N . ASP A 1 205 ? 14.188 -32.406 13.086 1 98.31 205 ASP A N 1
ATOM 1595 C CA . ASP A 1 205 ? 14.422 -32.5 14.523 1 98.31 205 ASP A CA 1
ATOM 1596 C C . ASP A 1 205 ? 13.18 -33 15.25 1 98.31 205 ASP A C 1
ATOM 1598 O O . ASP A 1 205 ? 13.281 -33.688 16.266 1 98.31 205 ASP A O 1
ATOM 1602 N N . LYS A 1 206 ? 12.055 -32.688 14.703 1 97.94 206 LYS A N 1
ATOM 1603 C CA . LYS A 1 206 ? 10.797 -33.031 15.359 1 97.94 206 LYS A CA 1
ATOM 1604 C C . LYS A 1 206 ? 10.227 -34.344 14.797 1 97.94 206 LYS A C 1
ATOM 1606 O O . LYS A 1 206 ? 9.141 -34.781 15.188 1 97.94 206 LYS A O 1
ATOM 1611 N N . GLY A 1 207 ? 10.883 -34.875 13.789 1 98 207 GLY A N 1
ATOM 1612 C CA . GLY A 1 207 ? 10.469 -36.156 13.203 1 98 207 GLY A CA 1
ATOM 1613 C C . GLY A 1 207 ? 9.305 -36 12.234 1 98 207 GLY A C 1
ATOM 1614 O O . GLY A 1 207 ? 8.531 -36.938 12.039 1 98 207 GLY A O 1
ATOM 1615 N N . ILE A 1 208 ? 9.117 -34.875 11.711 1 97.88 208 ILE A N 1
ATOM 1616 C CA . ILE A 1 208 ? 8.062 -34.625 10.742 1 97.88 208 ILE A CA 1
ATOM 1617 C C . ILE A 1 208 ? 8.555 -34.938 9.336 1 97.88 208 ILE A C 1
ATOM 1619 O O . ILE A 1 208 ? 9.609 -34.469 8.914 1 97.88 208 ILE A O 1
ATOM 1623 N N . ASP A 1 209 ? 7.844 -35.781 8.648 1 96.5 209 ASP A N 1
ATOM 1624 C CA . ASP A 1 209 ? 8.203 -36.219 7.305 1 96.5 209 ASP A CA 1
ATOM 1625 C C . ASP A 1 209 ? 7.875 -35.125 6.277 1 96.5 209 ASP A C 1
ATOM 1627 O O . ASP A 1 209 ? 6.719 -34.719 6.145 1 96.5 209 ASP A O 1
ATOM 1631 N N . THR A 1 210 ? 8.844 -34.625 5.555 1 96.75 210 THR A N 1
ATOM 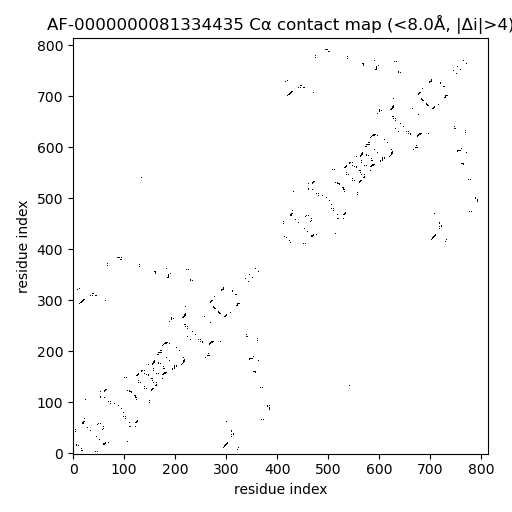1632 C CA . THR A 1 210 ? 8.656 -33.594 4.555 1 96.75 210 THR A CA 1
ATOM 1633 C C . THR A 1 210 ? 8.984 -34.125 3.16 1 96.75 210 THR A C 1
ATOM 1635 O O . THR A 1 210 ? 9.125 -33.344 2.215 1 96.75 210 THR A O 1
ATOM 1638 N N . SER A 1 211 ? 9.117 -35.406 2.982 1 94 211 SER A N 1
ATOM 1639 C CA . SER A 1 211 ? 9.609 -35.969 1.743 1 94 211 SER A CA 1
ATOM 1640 C C . SER A 1 211 ? 8.617 -35.781 0.604 1 94 211 SER A C 1
ATOM 1642 O O . SER A 1 211 ? 9 -35.781 -0.568 1 94 211 SER A O 1
ATOM 1644 N N . ARG A 1 212 ? 7.402 -35.625 0.939 1 92.12 212 ARG A N 1
ATOM 1645 C CA . ARG A 1 212 ? 6.387 -35.5 -0.102 1 92.12 212 ARG A CA 1
ATOM 1646 C C . ARG A 1 212 ? 5.898 -34.062 -0.215 1 92.12 212 ARG A C 1
ATOM 1648 O O . ARG A 1 212 ? 4.941 -33.781 -0.936 1 92.12 212 ARG A O 1
ATOM 1655 N N . CYS A 1 213 ? 6.535 -33.188 0.475 1 96.62 213 CYS A N 1
ATOM 1656 C CA . CYS A 1 213 ? 6.18 -31.766 0.401 1 96.62 213 CYS A CA 1
ATOM 1657 C C . CYS A 1 213 ? 6.773 -31.125 -0.844 1 96.62 213 CYS A C 1
ATOM 1659 O O . CYS A 1 213 ? 7.773 -31.594 -1.381 1 96.62 213 CYS A O 1
ATOM 1661 N N . LYS A 1 214 ? 6.129 -30.125 -1.293 1 97.62 214 LYS A N 1
ATOM 1662 C CA . LYS A 1 214 ? 6.57 -29.344 -2.441 1 97.62 214 LYS A CA 1
ATOM 1663 C C . LYS A 1 214 ? 6.77 -27.875 -2.061 1 97.62 214 LYS A C 1
ATOM 1665 O O . LYS A 1 214 ? 5.969 -27.312 -1.317 1 97.62 214 LYS A O 1
ATOM 1670 N N . TYR A 1 215 ? 7.871 -27.312 -2.529 1 98.62 215 TYR A N 1
ATOM 1671 C CA . TYR A 1 215 ? 8.195 -25.906 -2.25 1 98.62 215 TYR A CA 1
ATOM 1672 C C . TYR A 1 215 ? 8.516 -25.156 -3.535 1 98.62 215 TYR A C 1
ATOM 1674 O O . TYR A 1 215 ? 9.352 -25.594 -4.328 1 98.62 215 TYR A O 1
ATOM 1682 N N . VAL A 1 216 ? 7.816 -24.078 -3.744 1 98.75 216 VAL A N 1
ATOM 1683 C CA . VAL A 1 216 ? 8.109 -23.219 -4.887 1 98.75 216 VAL A CA 1
ATOM 1684 C C . VAL A 1 216 ? 8.25 -21.766 -4.426 1 98.75 216 VAL A C 1
ATOM 1686 O O . VAL A 1 216 ? 7.664 -21.375 -3.414 1 98.75 216 VAL A O 1
ATOM 1689 N N . ILE A 1 217 ? 9.062 -21 -5.047 1 98.88 217 ILE A N 1
ATOM 1690 C CA . ILE A 1 217 ? 9.141 -19.547 -4.906 1 98.88 217 ILE A CA 1
ATOM 1691 C C . ILE A 1 217 ? 8.75 -18.891 -6.227 1 98.88 217 ILE A C 1
ATOM 1693 O O . ILE A 1 217 ? 9.297 -19.219 -7.281 1 98.88 217 ILE A O 1
ATOM 1697 N N . THR A 1 218 ? 7.824 -17.984 -6.141 1 98.88 218 THR A N 1
ATOM 1698 C CA . THR A 1 218 ? 7.246 -17.391 -7.34 1 98.88 218 THR A CA 1
ATOM 1699 C C . THR A 1 218 ? 7.887 -16.047 -7.637 1 98.88 218 THR A C 1
ATOM 1701 O O . THR A 1 218 ? 7.852 -15.141 -6.801 1 98.88 218 THR A O 1
ATOM 1704 N N . PHE A 1 219 ? 8.539 -15.969 -8.758 1 98.88 219 PHE A N 1
ATOM 1705 C CA . PHE A 1 219 ? 8.953 -14.688 -9.312 1 98.88 219 PHE A CA 1
ATOM 1706 C C . PHE A 1 219 ? 7.859 -14.094 -10.195 1 98.88 219 PHE A C 1
ATOM 1708 O O . PHE A 1 219 ? 7.562 -14.633 -11.266 1 98.88 219 PHE A O 1
ATOM 1715 N N . MET A 1 220 ? 7.211 -13.008 -9.727 1 98.62 220 MET A N 1
ATOM 1716 C CA . MET A 1 220 ? 6.172 -12.359 -10.523 1 98.62 220 MET A CA 1
ATOM 1717 C C . MET A 1 220 ? 6.785 -11.469 -11.602 1 98.62 220 MET A C 1
ATOM 1719 O O . MET A 1 220 ? 6.625 -10.25 -11.57 1 98.62 220 MET A O 1
ATOM 1723 N N . ILE A 1 221 ? 7.254 -12.031 -12.555 1 98.5 221 ILE A N 1
ATOM 1724 C CA . ILE A 1 221 ? 8.242 -11.484 -13.477 1 98.5 221 ILE A CA 1
ATOM 1725 C C . ILE A 1 221 ? 7.656 -10.281 -14.211 1 98.5 221 ILE A C 1
ATOM 1727 O O . ILE A 1 221 ? 8.32 -9.25 -14.352 1 98.5 221 ILE A O 1
ATOM 1731 N N . GLY A 1 222 ? 6.473 -10.32 -14.656 1 97.31 222 GLY A N 1
ATOM 1732 C CA . GLY A 1 222 ? 5.891 -9.266 -15.469 1 97.31 222 GLY A CA 1
ATOM 1733 C C . GLY A 1 222 ? 5.512 -8.031 -14.672 1 97.31 222 GLY A C 1
ATOM 1734 O O . GLY A 1 222 ? 5.293 -6.957 -15.234 1 97.31 222 GLY A O 1
ATOM 1735 N N . ARG A 1 223 ? 5.449 -8.172 -13.391 1 97.06 223 ARG A N 1
ATOM 1736 C CA . ARG A 1 223 ? 5.031 -7.062 -12.539 1 97.06 223 ARG A CA 1
ATOM 1737 C C . ARG A 1 223 ? 6.23 -6.238 -12.086 1 97.06 223 ARG A C 1
ATOM 1739 O O . ARG A 1 223 ? 6.07 -5.133 -11.562 1 97.06 223 ARG A O 1
ATOM 1746 N N . PHE A 1 224 ? 7.371 -6.695 -12.266 1 98 224 PHE A N 1
ATOM 1747 C CA . PHE A 1 224 ? 8.555 -5.98 -11.812 1 98 224 PHE A CA 1
ATOM 1748 C C . PHE A 1 224 ? 8.719 -4.66 -12.555 1 98 224 PHE A C 1
ATOM 1750 O O . PHE A 1 224 ? 8.828 -3.602 -11.938 1 98 224 PHE A O 1
ATOM 1757 N N . SER A 1 225 ? 8.68 -4.668 -13.906 1 96 225 SER A N 1
ATOM 1758 C CA . SER A 1 225 ? 9.094 -3.506 -14.688 1 96 225 SER A CA 1
ATOM 1759 C C . SER A 1 225 ? 7.926 -2.547 -14.906 1 96 225 SER A C 1
ATOM 1761 O O . SER A 1 225 ? 8.117 -1.428 -15.391 1 96 225 SER A O 1
ATOM 1763 N N . CYS A 1 226 ? 6.707 -2.941 -14.516 1 93.69 226 CYS A N 1
ATOM 1764 C CA . CYS A 1 226 ? 5.547 -2.096 -14.781 1 93.69 226 CYS A CA 1
ATOM 1765 C C . CYS A 1 226 ? 5.391 -1.033 -13.695 1 93.69 226 CYS A C 1
ATOM 1767 O O . CYS A 1 226 ? 4.465 -0.222 -13.75 1 93.69 226 CYS A O 1
ATOM 1769 N N . GLN A 1 227 ? 6.297 -1.034 -12.789 1 94 227 GLN A N 1
ATOM 1770 C CA . GLN A 1 227 ? 6.164 -0.099 -11.68 1 94 227 GLN A CA 1
ATOM 1771 C C . GLN A 1 227 ? 6.637 1.297 -12.07 1 94 227 GLN A C 1
ATOM 1773 O O . GLN A 1 227 ? 7.676 1.445 -12.719 1 94 227 GLN A O 1
ATOM 1778 N N . PRO A 1 228 ? 5.934 2.371 -11.648 1 90.75 228 PRO A N 1
ATOM 1779 C CA . PRO A 1 228 ? 6.301 3.748 -11.992 1 90.75 228 PRO A CA 1
ATOM 1780 C C . PRO A 1 228 ? 7.699 4.121 -11.508 1 90.75 228 PRO A C 1
ATOM 1782 O O . PRO A 1 228 ? 8.406 4.883 -12.18 1 90.75 228 PRO A O 1
ATOM 1785 N N . GLU A 1 229 ? 8.07 3.602 -10.461 1 91.31 229 GLU A N 1
ATOM 1786 C CA . GLU A 1 229 ? 9.367 3.936 -9.883 1 91.31 229 GLU A CA 1
ATOM 1787 C C . GLU A 1 229 ? 10.5 3.627 -10.852 1 91.31 229 GLU A C 1
ATOM 1789 O O . GLU A 1 229 ? 11.5 4.348 -10.898 1 91.31 229 GLU A O 1
ATOM 1794 N N . PHE A 1 230 ? 10.375 2.557 -11.586 1 95.25 230 PHE A N 1
ATOM 1795 C CA . PHE A 1 230 ? 11.398 2.146 -12.539 1 95.25 230 PHE A CA 1
ATOM 1796 C C . PHE A 1 230 ? 11.609 3.219 -13.602 1 95.25 230 PHE A C 1
ATOM 1798 O O . PHE A 1 230 ? 12.727 3.703 -13.789 1 95.25 230 PHE A O 1
ATOM 1805 N N . SER A 1 231 ? 10.57 3.646 -14.234 1 94.19 231 SER A N 1
ATOM 1806 C CA . SER A 1 231 ? 10.648 4.645 -15.297 1 94.19 231 SER A CA 1
ATOM 1807 C C . SER A 1 231 ? 11.031 6.012 -14.742 1 94.19 231 SER A C 1
ATOM 1809 O O . SER A 1 231 ? 11.742 6.773 -15.398 1 94.19 231 SER A O 1
ATOM 1811 N N . LEU A 1 232 ? 10.57 6.324 -13.578 1 91.75 232 LEU A N 1
ATOM 1812 C CA . LEU A 1 232 ? 10.875 7.613 -12.969 1 91.75 232 LEU A CA 1
ATOM 1813 C C . LEU A 1 232 ? 12.359 7.734 -12.664 1 91.75 232 LEU A C 1
ATOM 1815 O O . LEU A 1 232 ? 12.969 8.773 -12.93 1 91.75 232 LEU A O 1
ATOM 1819 N N . GLN A 1 233 ? 12.93 6.703 -12.109 1 93.62 233 GLN A N 1
ATOM 1820 C CA . GLN A 1 233 ? 14.352 6.719 -11.805 1 93.62 233 GLN A CA 1
ATOM 1821 C C . GLN A 1 233 ? 15.188 6.805 -13.086 1 93.62 233 GLN A C 1
ATOM 1823 O O . GLN A 1 233 ? 16.219 7.473 -13.109 1 93.62 233 GLN A O 1
ATOM 1828 N N . ALA A 1 234 ? 14.719 6.082 -14.109 1 95.5 234 ALA A N 1
ATOM 1829 C CA . ALA A 1 234 ? 15.398 6.184 -15.398 1 95.5 234 ALA A CA 1
ATOM 1830 C C . ALA A 1 234 ? 15.367 7.613 -15.922 1 95.5 234 ALA A C 1
ATOM 1832 O O . ALA A 1 234 ? 16.391 8.156 -16.328 1 95.5 234 ALA A O 1
ATOM 1833 N N . ALA A 1 235 ? 14.227 8.234 -15.883 1 92.94 235 ALA A N 1
ATOM 1834 C CA . ALA A 1 235 ? 14.047 9.594 -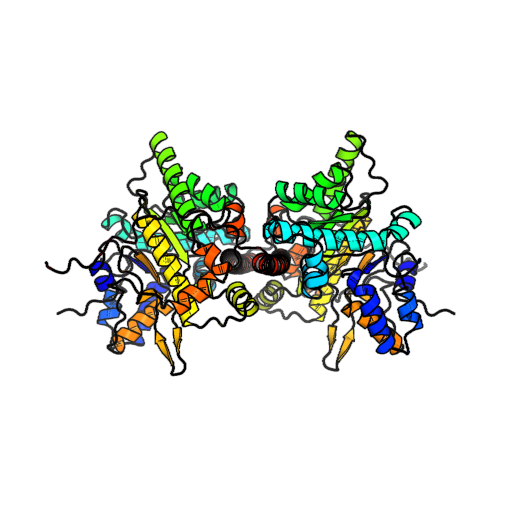16.391 1 92.94 235 ALA A CA 1
ATOM 1835 C C . ALA A 1 235 ? 14.914 10.594 -15.641 1 92.94 235 ALA A C 1
ATOM 1837 O O . ALA A 1 235 ? 15.484 11.5 -16.234 1 92.94 235 ALA A O 1
ATOM 1838 N N . GLU A 1 236 ? 15 10.453 -14.375 1 90.38 236 GLU A N 1
ATOM 1839 C CA . GLU A 1 236 ? 15.789 11.344 -13.523 1 90.38 236 GLU A CA 1
ATOM 1840 C C . GLU A 1 236 ? 17.266 11.266 -13.875 1 90.38 236 GLU A C 1
ATOM 1842 O O . GLU A 1 236 ? 18.031 12.172 -13.539 1 90.38 236 GLU A O 1
ATOM 1847 N N . ARG A 1 237 ? 17.641 10.195 -14.555 1 93.12 237 ARG A N 1
ATOM 1848 C CA . ARG A 1 237 ? 19.031 9.984 -14.953 1 93.12 237 ARG A CA 1
ATOM 1849 C C . ARG A 1 237 ? 19.203 10.258 -16.438 1 93.12 237 ARG A C 1
ATOM 1851 O O . ARG A 1 237 ? 20.234 9.891 -17.016 1 93.12 237 ARG A O 1
ATOM 1858 N N . GLY A 1 238 ? 18.188 10.82 -17.031 1 93.31 238 GLY A N 1
ATOM 1859 C CA . GLY A 1 238 ? 18.234 11.141 -18.453 1 93.31 238 GLY A CA 1
ATOM 1860 C C . GLY A 1 238 ? 18.156 9.914 -19.344 1 93.31 238 GLY A C 1
ATOM 1861 O O . GLY A 1 238 ? 18.656 9.93 -20.469 1 93.31 238 GLY A O 1
ATOM 1862 N N . LEU A 1 239 ? 17.656 8.828 -18.781 1 94.12 239 LEU A N 1
ATOM 1863 C CA . LEU A 1 239 ? 17.562 7.574 -19.516 1 94.12 239 LEU A CA 1
ATOM 1864 C C . LEU A 1 239 ? 16.125 7.312 -19.953 1 94.12 239 LEU A C 1
ATOM 1866 O O . LEU A 1 239 ? 15.18 7.746 -19.281 1 94.12 239 LEU A O 1
ATOM 1870 N N . ALA A 1 240 ? 15.992 6.766 -21.109 1 89.31 240 ALA A N 1
ATOM 1871 C CA . ALA A 1 240 ? 14.695 6.281 -21.562 1 89.31 240 ALA A CA 1
ATOM 1872 C C . ALA A 1 240 ? 14.625 4.758 -21.516 1 89.31 240 ALA A C 1
ATOM 1874 O O . ALA A 1 240 ? 15.461 4.078 -22.125 1 89.31 240 ALA A O 1
ATOM 1875 N N . LEU A 1 241 ? 13.68 4.266 -20.844 1 93.31 241 LEU A N 1
ATOM 1876 C CA . LEU A 1 241 ? 13.508 2.82 -20.734 1 93.31 241 LEU A CA 1
ATOM 1877 C C . LEU A 1 241 ? 12.625 2.289 -21.859 1 93.31 241 LEU A C 1
ATOM 1879 O O . LEU A 1 241 ? 11.398 2.426 -21.797 1 93.31 241 LEU A O 1
ATOM 1883 N N . SER A 1 242 ? 13.234 1.585 -22.797 1 92.44 242 SER A N 1
ATOM 1884 C CA . SER A 1 242 ? 12.461 0.956 -23.859 1 92.44 242 SER A CA 1
ATOM 1885 C C . SER A 1 242 ? 11.75 -0.299 -23.359 1 92.44 242 SER A C 1
ATOM 1887 O O . SER A 1 242 ? 12.141 -0.872 -22.328 1 92.44 242 SER A O 1
ATOM 1889 N N . PRO A 1 243 ? 10.727 -0.699 -24.078 1 92.81 243 PRO A N 1
ATOM 1890 C CA . PRO A 1 243 ? 10.078 -1.966 -23.734 1 92.81 243 PRO A CA 1
ATOM 1891 C C . PRO A 1 243 ? 11.055 -3.139 -23.703 1 92.81 243 PRO A C 1
ATOM 1893 O O . PRO A 1 243 ? 10.953 -4.016 -22.844 1 92.81 243 PRO A O 1
ATOM 1896 N N . GLN A 1 244 ? 11.984 -3.104 -24.531 1 93.56 244 GLN A N 1
ATOM 1897 C CA . GLN A 1 244 ? 12.984 -4.164 -24.578 1 93.56 244 GLN A CA 1
ATOM 1898 C C . GLN A 1 244 ? 13.867 -4.129 -23.328 1 93.56 244 GLN A C 1
ATOM 1900 O O . GLN A 1 244 ? 14.219 -5.172 -22.781 1 93.56 244 GLN A O 1
ATOM 1905 N N . ALA A 1 245 ? 14.242 -2.93 -22.984 1 96.5 245 ALA A N 1
ATOM 1906 C CA . ALA A 1 245 ? 15.07 -2.791 -21.781 1 96.5 245 ALA A CA 1
ATOM 1907 C C . ALA A 1 245 ? 14.328 -3.297 -20.547 1 96.5 245 ALA A C 1
ATOM 1909 O O . ALA A 1 245 ? 14.938 -3.912 -19.656 1 96.5 245 ALA A O 1
ATOM 1910 N N . MET A 1 246 ? 13.07 -3.047 -20.531 1 96.88 246 MET A N 1
ATOM 1911 C CA . MET A 1 246 ? 12.25 -3.514 -19.406 1 96.88 246 MET A CA 1
ATOM 1912 C C . MET A 1 246 ? 12.219 -5.035 -19.359 1 96.88 246 MET A C 1
ATOM 1914 O O . MET A 1 246 ? 12.359 -5.629 -18.297 1 96.88 246 MET A O 1
ATOM 1918 N N . ARG A 1 247 ? 12.062 -5.66 -20.484 1 97.56 247 ARG A N 1
ATOM 1919 C CA . ARG A 1 247 ? 12.047 -7.117 -20.562 1 97.56 247 ARG A CA 1
ATOM 1920 C C . ARG A 1 247 ? 13.406 -7.699 -20.188 1 97.56 247 ARG A C 1
ATOM 1922 O O . ARG A 1 247 ? 13.477 -8.711 -19.484 1 97.56 247 ARG A O 1
ATOM 1929 N N . TRP A 1 248 ? 14.406 -7.082 -20.609 1 97.62 248 TRP A N 1
ATOM 1930 C CA . TRP A 1 248 ? 15.742 -7.555 -20.281 1 97.62 248 TRP A CA 1
ATOM 1931 C C . TRP A 1 248 ? 15.992 -7.473 -18.781 1 97.62 248 TRP A C 1
ATOM 1933 O O . TRP A 1 248 ? 16.656 -8.336 -18.203 1 97.62 248 TRP A O 1
ATOM 1943 N N . ALA A 1 249 ? 15.516 -6.383 -18.172 1 98.5 249 ALA A N 1
ATOM 1944 C CA . ALA A 1 249 ? 15.641 -6.273 -16.719 1 98.5 249 ALA A CA 1
ATOM 1945 C C . ALA A 1 249 ? 15.039 -7.488 -16.016 1 98.5 249 ALA A C 1
ATOM 1947 O O . ALA A 1 249 ? 15.672 -8.086 -15.141 1 98.5 249 ALA A O 1
ATOM 1948 N N . GLU A 1 250 ? 13.891 -7.84 -16.422 1 98.5 250 GLU A N 1
ATOM 1949 C CA . GLU A 1 250 ? 13.18 -8.984 -15.859 1 98.5 250 GLU A CA 1
ATOM 1950 C C . GLU A 1 250 ? 13.945 -10.281 -16.109 1 98.5 250 GLU A C 1
ATOM 1952 O O . GLU A 1 250 ? 14.086 -11.102 -15.195 1 98.5 250 GLU A O 1
ATOM 1957 N N . LEU A 1 251 ? 14.453 -10.453 -17.266 1 97.88 251 LEU A N 1
ATOM 1958 C CA . LEU A 1 251 ? 15.164 -11.672 -17.641 1 97.88 251 LEU A CA 1
ATOM 1959 C C . LEU A 1 251 ? 16.469 -11.797 -16.875 1 97.88 251 LEU A C 1
ATOM 1961 O O . LEU A 1 251 ? 16.875 -12.898 -16.5 1 97.88 251 LEU A O 1
ATOM 1965 N N . LEU A 1 252 ? 17.141 -10.672 -16.703 1 97.81 252 LEU A N 1
ATOM 1966 C CA . LEU A 1 252 ? 18.406 -10.695 -15.969 1 97.81 252 LEU A CA 1
ATOM 1967 C C . LEU A 1 252 ? 18.188 -11.117 -14.523 1 97.81 252 LEU A C 1
ATOM 1969 O O . LEU A 1 252 ? 18.969 -11.891 -13.969 1 97.81 252 LEU A O 1
ATOM 1973 N N . ILE A 1 253 ? 17.141 -10.633 -13.914 1 98.31 253 ILE A N 1
ATOM 1974 C CA . ILE A 1 253 ? 16.812 -11.039 -12.555 1 98.31 253 ILE A CA 1
ATOM 1975 C C . ILE A 1 253 ? 16.484 -12.531 -12.523 1 98.31 253 ILE A C 1
ATOM 1977 O O . ILE A 1 253 ? 16.953 -13.25 -11.641 1 98.31 253 ILE A O 1
ATOM 1981 N N . TYR A 1 254 ? 15.727 -13.008 -13.492 1 98 254 TYR A N 1
ATOM 1982 C CA . TYR A 1 254 ? 15.406 -14.43 -13.617 1 98 254 TYR A CA 1
ATOM 1983 C C . TYR A 1 254 ? 16.672 -15.273 -13.688 1 98 254 TYR A C 1
ATOM 1985 O O . TYR A 1 254 ? 16.781 -16.297 -13.023 1 98 254 TYR A O 1
ATOM 1993 N N . GLU A 1 255 ? 17.609 -14.836 -14.477 1 96.81 255 GLU A N 1
ATOM 1994 C CA . GLU A 1 255 ? 18.844 -15.586 -14.625 1 96.81 255 GLU A CA 1
ATOM 1995 C C . GLU A 1 255 ? 19.594 -15.68 -13.305 1 96.81 255 GLU A C 1
ATOM 1997 O O . GLU A 1 255 ? 20.156 -16.734 -12.977 1 96.81 255 GLU A O 1
ATOM 2002 N N . GLN A 1 256 ? 19.625 -14.562 -12.586 1 97 256 GLN A N 1
ATOM 2003 C CA . GLN A 1 256 ? 20.281 -14.578 -11.281 1 97 256 GLN A CA 1
ATOM 2004 C C . GLN A 1 256 ? 19.547 -15.516 -10.312 1 97 256 GLN A C 1
ATOM 2006 O O . GLN A 1 256 ? 20.188 -16.219 -9.523 1 97 256 GLN A O 1
ATOM 2011 N N . ILE A 1 257 ? 18.25 -15.5 -10.383 1 98 257 ILE A N 1
ATOM 2012 C CA . ILE A 1 257 ? 17.438 -16.375 -9.547 1 98 257 ILE A CA 1
ATOM 2013 C C . ILE A 1 257 ? 17.734 -17.844 -9.875 1 98 257 ILE A C 1
ATOM 2015 O O . ILE A 1 257 ? 17.938 -18.656 -8.977 1 98 257 ILE A O 1
ATOM 2019 N N . GLN A 1 258 ? 17.797 -18.141 -11.164 1 96.25 258 GLN A N 1
ATOM 2020 C CA . GLN A 1 258 ? 18.094 -19.5 -11.594 1 96.25 258 GLN A CA 1
ATOM 2021 C C . GLN A 1 258 ? 19.453 -19.953 -11.102 1 96.25 258 GLN A C 1
ATOM 2023 O O . GLN A 1 258 ? 19.625 -21.094 -10.68 1 96.25 258 GLN A O 1
ATOM 2028 N N . SER A 1 259 ? 20.391 -19.047 -11.18 1 95.75 259 SER A N 1
ATOM 2029 C CA . SER A 1 259 ? 21.719 -19.359 -10.688 1 95.75 259 SER A CA 1
ATOM 2030 C C . SER A 1 259 ? 21.703 -19.641 -9.188 1 95.75 259 SER A C 1
ATOM 2032 O O . SER A 1 259 ? 22.344 -20.594 -8.719 1 95.75 259 SER A O 1
ATOM 2034 N N . LEU A 1 260 ? 21.016 -18.797 -8.477 1 97.25 260 LEU A N 1
ATOM 2035 C CA . LEU A 1 260 ? 20.922 -18.922 -7.031 1 97.25 260 LEU A CA 1
ATOM 2036 C C . LEU A 1 260 ? 20.219 -20.234 -6.652 1 97.25 260 LEU A C 1
ATOM 2038 O O . LEU A 1 260 ? 20.719 -20.984 -5.805 1 97.25 260 LEU A O 1
ATOM 2042 N N . VAL A 1 261 ? 19.125 -20.562 -7.254 1 97.38 261 VAL A N 1
ATOM 2043 C CA . VAL A 1 261 ? 18.328 -21.75 -6.945 1 97.38 261 VAL A CA 1
ATOM 2044 C C . VAL A 1 261 ? 19.094 -23 -7.387 1 97.38 261 VAL A C 1
ATOM 2046 O O . VAL A 1 261 ? 19.094 -24.016 -6.684 1 97.38 261 VAL A O 1
ATOM 2049 N N . GLY A 1 262 ? 19.719 -22.906 -8.555 1 95.31 262 GLY A N 1
ATOM 2050 C CA . GLY A 1 262 ? 20.5 -24.016 -9.062 1 95.31 262 GLY A CA 1
ATOM 2051 C C . GLY A 1 262 ? 21.656 -24.406 -8.164 1 95.31 262 GLY A C 1
ATOM 2052 O O . GLY A 1 262 ? 22.047 -25.562 -8.117 1 95.31 262 GLY A O 1
ATOM 2053 N N . ALA A 1 263 ? 22.172 -23.422 -7.445 1 95.56 263 ALA A N 1
ATOM 2054 C CA . ALA A 1 263 ? 23.328 -23.656 -6.578 1 95.56 263 ALA A CA 1
ATOM 2055 C C . ALA A 1 263 ? 22.891 -24.156 -5.203 1 95.56 263 ALA A C 1
ATOM 2057 O O . ALA A 1 263 ? 23.703 -24.656 -4.426 1 95.56 263 ALA A O 1
ATOM 2058 N N . SER A 1 264 ? 21.625 -24.094 -4.93 1 96.06 264 SER A N 1
ATOM 2059 C CA . SER A 1 264 ? 21.109 -24.453 -3.613 1 96.06 264 SER A CA 1
ATOM 2060 C C . SER A 1 264 ? 20.766 -25.938 -3.537 1 96.06 264 SER A C 1
ATOM 2062 O O . SER A 1 264 ? 20.359 -26.531 -4.535 1 96.06 264 SER A O 1
ATOM 2064 N N . LYS A 1 265 ? 20.906 -26.516 -2.377 1 95.5 265 LYS A N 1
ATOM 2065 C CA . LYS A 1 265 ? 20.516 -27.906 -2.15 1 95.5 265 LYS A CA 1
ATOM 2066 C C . LYS A 1 265 ? 19.078 -28.016 -1.661 1 95.5 265 LYS A C 1
ATOM 2068 O O . LYS A 1 265 ? 18.531 -29.109 -1.515 1 95.5 265 LYS A O 1
ATOM 2073 N N . VAL A 1 266 ? 18.5 -26.922 -1.337 1 95.38 266 VAL A N 1
ATOM 2074 C CA . VAL A 1 266 ? 17.109 -26.875 -0.896 1 95.38 266 VAL A CA 1
ATOM 2075 C C . VAL A 1 266 ? 16.188 -27.266 -2.051 1 95.38 266 VAL A C 1
ATOM 2077 O O . VAL A 1 266 ? 16.359 -26.797 -3.178 1 95.38 266 VAL A O 1
ATOM 2080 N N . PRO A 1 267 ? 15.312 -28.203 -1.847 1 96.06 267 PRO A N 1
ATOM 2081 C CA . PRO A 1 267 ? 14.453 -28.688 -2.928 1 96.06 267 PRO A CA 1
ATOM 2082 C C . PRO A 1 267 ? 13.367 -27.688 -3.318 1 96.06 267 PRO A C 1
ATOM 2084 O O . PRO A 1 267 ? 12.18 -27.969 -3.139 1 96.06 267 PRO A O 1
ATOM 2087 N N . VAL A 1 268 ? 13.719 -26.641 -3.896 1 97.38 268 VAL A N 1
ATOM 2088 C CA . VAL A 1 268 ? 12.805 -25.562 -4.289 1 97.38 268 VAL A CA 1
ATOM 2089 C C . VAL A 1 268 ? 12.781 -25.438 -5.809 1 97.38 268 VAL A C 1
ATOM 2091 O O . VAL A 1 268 ? 13.781 -25.688 -6.477 1 97.38 268 VAL A O 1
ATOM 2094 N N . LYS A 1 269 ? 11.656 -25.188 -6.305 1 96.94 269 LYS A N 1
ATOM 2095 C CA . LYS A 1 269 ? 11.516 -24.859 -7.719 1 96.94 269 LYS A CA 1
ATOM 2096 C C . LYS A 1 269 ? 11.141 -23.391 -7.906 1 96.94 269 LYS A C 1
ATOM 2098 O O . LYS A 1 269 ? 10.43 -22.812 -7.082 1 96.94 269 LYS A O 1
ATOM 2103 N N . THR A 1 270 ? 11.609 -22.781 -9 1 98.5 270 THR A N 1
ATOM 2104 C CA . THR A 1 270 ? 11.219 -21.422 -9.383 1 98.5 270 THR A CA 1
ATOM 2105 C C . THR A 1 270 ? 9.906 -21.453 -10.164 1 98.5 270 THR A C 1
ATOM 2107 O O . THR A 1 270 ? 9.766 -22.203 -11.133 1 98.5 270 THR A O 1
ATOM 2110 N N . LEU A 1 271 ? 8.969 -20.703 -9.734 1 98.81 271 LEU A N 1
ATOM 2111 C CA . LEU A 1 271 ? 7.715 -20.531 -10.453 1 98.81 271 LEU A CA 1
ATOM 2112 C C . LEU A 1 271 ? 7.609 -19.125 -11.039 1 98.81 271 LEU A C 1
ATOM 2114 O O . LEU A 1 271 ? 7.75 -18.141 -10.312 1 98.81 271 LEU A O 1
ATOM 2118 N N . LEU A 1 272 ? 7.449 -18.969 -12.344 1 98.75 272 LEU A N 1
ATOM 2119 C CA . LEU A 1 272 ? 7.211 -17.688 -12.992 1 98.75 272 LEU A CA 1
ATOM 2120 C C . LEU A 1 272 ? 5.715 -17.406 -13.102 1 98.75 272 LEU A C 1
ATOM 2122 O O . LEU A 1 272 ? 4.949 -18.25 -13.555 1 98.75 272 LEU A O 1
ATOM 2126 N N . SER A 1 273 ? 5.312 -16.281 -12.633 1 98.38 273 SER A N 1
ATOM 2127 C CA . SER A 1 273 ? 3.938 -15.812 -12.758 1 98.38 273 SER A CA 1
ATOM 2128 C C . SER A 1 273 ? 3.881 -14.406 -13.336 1 98.38 273 SER A C 1
ATOM 2130 O O . SER A 1 273 ? 4.918 -13.805 -13.617 1 98.38 273 SER A O 1
ATOM 2132 N N . SER A 1 274 ? 2.676 -13.906 -13.586 1 97.62 274 SER A N 1
ATOM 2133 C CA . SER A 1 274 ? 2.475 -12.578 -14.141 1 97.62 274 SER A CA 1
ATOM 2134 C C . SER A 1 274 ? 3.172 -12.43 -15.492 1 97.62 274 SER A C 1
ATOM 2136 O O . SER A 1 274 ? 3.869 -11.445 -15.734 1 97.62 274 SER A O 1
ATOM 2138 N N . ILE A 1 275 ? 3.02 -13.484 -16.219 1 98.12 275 ILE A N 1
ATOM 2139 C CA . ILE A 1 275 ? 3.611 -13.523 -17.547 1 98.12 275 ILE A CA 1
ATOM 2140 C C . ILE A 1 275 ? 2.955 -12.469 -18.438 1 98.12 275 ILE A C 1
ATOM 2142 O O . ILE A 1 275 ? 1.728 -12.359 -18.484 1 98.12 275 ILE A O 1
ATOM 2146 N N . LYS A 1 276 ? 3.76 -11.75 -19.219 1 96.62 276 LYS A N 1
ATOM 2147 C CA . LYS A 1 276 ? 3.254 -10.625 -20 1 96.62 276 LYS A CA 1
ATOM 2148 C C . LYS A 1 276 ? 3.371 -10.906 -21.5 1 96.62 276 LYS A C 1
ATOM 2150 O O . LYS A 1 276 ? 4.422 -11.336 -21.984 1 96.62 276 LYS A O 1
ATOM 2155 N N . ILE A 1 277 ? 2.293 -10.695 -22.188 1 97.31 277 ILE A N 1
ATOM 2156 C CA . ILE A 1 277 ? 2.268 -10.719 -23.641 1 97.31 277 ILE A CA 1
ATOM 2157 C C . ILE A 1 277 ? 2.449 -9.305 -24.188 1 97.31 277 ILE A C 1
ATOM 2159 O O . ILE A 1 277 ? 1.674 -8.406 -23.859 1 97.31 277 ILE A O 1
ATOM 2163 N N . ASP A 1 278 ? 3.48 -9.102 -24.953 1 96.12 278 ASP A N 1
ATOM 2164 C CA . ASP A 1 278 ? 3.721 -7.801 -25.578 1 96.12 278 ASP A CA 1
ATOM 2165 C C . ASP A 1 278 ? 3.064 -7.723 -26.953 1 96.12 278 ASP A C 1
ATOM 2167 O O . ASP A 1 278 ? 3.035 -8.711 -27.703 1 96.12 278 ASP A O 1
ATOM 2171 N N . VAL A 1 279 ? 2.535 -6.586 -27.281 1 94.44 279 VAL A N 1
ATOM 2172 C CA . VAL A 1 279 ? 1.939 -6.316 -28.578 1 94.44 279 VAL A CA 1
ATOM 2173 C C . VAL A 1 279 ? 2.65 -5.137 -29.25 1 94.44 279 VAL A C 1
ATOM 2175 O O . VAL A 1 279 ? 2.738 -4.055 -28.656 1 94.44 279 VAL A O 1
ATOM 2178 N N . ASP A 1 280 ? 3.162 -5.352 -30.406 1 91.19 280 ASP A N 1
ATOM 2179 C CA . ASP A 1 280 ? 3.869 -4.266 -31.078 1 91.19 280 ASP A CA 1
ATOM 2180 C C . ASP A 1 280 ? 2.898 -3.355 -31.812 1 91.19 280 ASP A C 1
ATOM 2182 O O . ASP A 1 280 ? 1.683 -3.561 -31.766 1 91.19 280 ASP A O 1
ATOM 2186 N N . GLU A 1 281 ? 3.441 -2.371 -32.531 1 89.44 281 GLU A N 1
ATOM 2187 C CA . GLU A 1 281 ? 2.641 -1.353 -33.188 1 89.44 281 GLU A CA 1
ATOM 2188 C C . GLU A 1 281 ? 1.8 -1.96 -34.312 1 89.44 281 GLU A C 1
ATOM 2190 O O . GLU A 1 281 ? 0.745 -1.426 -34.656 1 89.44 281 GLU A O 1
ATOM 2195 N N . ARG A 1 282 ? 2.229 -2.994 -34.938 1 91.62 282 ARG A N 1
ATOM 2196 C CA . ARG A 1 282 ? 1.539 -3.643 -36.031 1 91.62 282 ARG A CA 1
ATOM 2197 C C . ARG A 1 282 ? 0.536 -4.676 -35.531 1 91.62 282 ARG A C 1
ATOM 2199 O O . ARG A 1 282 ? -0.13 -5.34 -36.312 1 91.62 282 ARG A O 1
ATOM 2206 N N . GLY A 1 283 ? 0.544 -4.895 -34.125 1 91 283 GLY A N 1
ATOM 2207 C CA . GLY A 1 283 ? -0.415 -5.812 -33.531 1 91 283 GLY A CA 1
ATOM 2208 C C . GLY A 1 283 ? 0.138 -7.211 -33.312 1 91 283 GLY A C 1
ATOM 2209 O O . GLY A 1 283 ? -0.578 -8.109 -32.875 1 91 283 GLY A O 1
ATOM 2210 N N . ASN A 1 284 ? 1.395 -7.457 -33.656 1 92.44 284 ASN A N 1
ATOM 2211 C CA . ASN A 1 284 ? 2.002 -8.766 -33.438 1 92.44 284 ASN A CA 1
ATOM 2212 C C . ASN A 1 284 ? 2.273 -9.039 -31.969 1 92.44 284 ASN A C 1
ATOM 2214 O O . ASN A 1 284 ? 2.77 -8.172 -31.25 1 92.44 284 ASN A O 1
ATOM 2218 N N . LYS A 1 285 ? 1.94 -10.219 -31.594 1 95.44 285 LYS A N 1
ATOM 2219 C CA . LYS A 1 285 ? 2.086 -10.594 -30.188 1 95.44 285 LYS A CA 1
ATOM 2220 C C . LYS A 1 285 ? 3.348 -11.422 -29.969 1 95.44 285 LYS A C 1
ATOM 2222 O O . LYS A 1 285 ? 3.707 -12.25 -30.812 1 95.44 285 LYS A O 1
ATOM 2227 N N . SER A 1 286 ? 4.055 -11.164 -28.953 1 95.81 286 SER A N 1
ATOM 2228 C CA . SER A 1 286 ? 5.195 -11.953 -28.5 1 95.81 286 SER A CA 1
ATOM 2229 C C . SER A 1 286 ? 5.23 -12.039 -26.969 1 95.81 286 SER A C 1
ATOM 2231 O O . SER A 1 286 ? 4.586 -11.242 -26.281 1 95.81 286 SER A O 1
ATOM 2233 N N . CYS A 1 287 ? 5.918 -13.031 -26.469 1 97.88 287 CYS A N 1
ATOM 2234 C CA . CYS A 1 287 ? 6.039 -13.203 -25.016 1 97.88 287 CYS A CA 1
ATOM 2235 C C . CYS A 1 287 ? 7.441 -13.648 -24.641 1 97.88 287 CYS A C 1
ATOM 2237 O O . CYS A 1 287 ? 7.723 -14.852 -24.578 1 97.88 287 CYS A O 1
ATOM 2239 N N . TRP A 1 288 ? 8.234 -12.719 -24.25 1 96.81 288 TRP A N 1
ATOM 2240 C CA . TRP A 1 288 ? 9.625 -13.016 -23.922 1 96.81 288 TRP A CA 1
ATOM 2241 C C . TRP A 1 288 ? 9.719 -13.891 -22.672 1 96.81 288 TRP A C 1
ATOM 2243 O O . TRP A 1 288 ? 10.641 -14.703 -22.547 1 96.81 288 TRP A O 1
ATOM 2253 N N . HIS A 1 289 ? 8.758 -13.781 -21.781 1 98 289 HIS A N 1
ATOM 2254 C CA . HIS A 1 289 ? 8.758 -14.578 -20.562 1 98 289 HIS A CA 1
ATOM 2255 C C . HIS A 1 289 ? 8.672 -16.062 -20.875 1 98 289 HIS A C 1
ATOM 2257 O O . HIS A 1 289 ? 9.141 -16.891 -20.094 1 98 289 HIS A O 1
ATOM 2263 N N . LEU A 1 290 ? 8.07 -16.391 -22 1 97.88 290 LEU A N 1
ATOM 2264 C CA . LEU A 1 290 ? 7.953 -17.797 -22.422 1 97.88 290 LEU A CA 1
ATOM 2265 C C . LEU A 1 290 ? 9.047 -18.156 -23.422 1 97.88 290 LEU A C 1
ATOM 2267 O O . LEU A 1 290 ? 9.492 -19.297 -23.453 1 97.88 290 LEU A O 1
ATOM 2271 N N . GLU A 1 291 ? 9.492 -17.203 -24.156 1 96.75 291 GLU A N 1
ATOM 2272 C CA . GLU A 1 291 ? 10.359 -17.484 -25.297 1 96.75 291 GLU A CA 1
ATOM 2273 C C . GLU A 1 291 ? 11.836 -17.391 -24.891 1 96.75 291 GLU A C 1
ATOM 2275 O O . GLU A 1 291 ? 12.695 -17.984 -25.547 1 96.75 291 GLU A O 1
ATOM 2280 N N . LYS A 1 292 ? 12.086 -16.672 -23.812 1 96.81 292 LYS A N 1
ATOM 2281 C CA . LYS A 1 292 ? 13.484 -16.438 -23.469 1 96.81 292 LYS A CA 1
ATOM 2282 C C . LYS A 1 292 ? 13.82 -17.047 -22.125 1 96.81 292 LYS A C 1
ATOM 2284 O O . LYS A 1 292 ? 14.875 -16.766 -21.547 1 96.81 292 LYS A O 1
ATOM 2289 N N . THR A 1 293 ? 12.961 -17.828 -21.578 1 97.25 293 THR A N 1
ATOM 2290 C CA . THR A 1 293 ? 13.195 -18.594 -20.344 1 97.25 293 THR A CA 1
ATOM 2291 C C . THR A 1 293 ? 12.898 -20.062 -20.562 1 97.25 293 THR A C 1
ATOM 2293 O O . THR A 1 293 ? 12.508 -20.469 -21.656 1 97.25 293 THR A O 1
ATOM 2296 N N . GLY A 1 294 ? 13.227 -20.938 -19.625 1 96 294 GLY A N 1
ATOM 2297 C CA . GLY A 1 294 ? 12.828 -22.328 -19.672 1 96 294 GLY A CA 1
ATOM 2298 C C . GLY A 1 294 ? 13.945 -23.266 -20.094 1 96 294 GLY A C 1
ATOM 2299 O O . GLY A 1 294 ? 13.711 -24.438 -20.391 1 96 294 GLY A O 1
ATOM 2300 N N . ARG A 1 295 ? 15.172 -22.719 -20.172 1 93.38 295 ARG A N 1
ATOM 2301 C CA . ARG A 1 295 ? 16.312 -23.578 -20.5 1 93.38 295 ARG A CA 1
ATOM 2302 C C . ARG A 1 295 ? 16.562 -24.594 -19.406 1 93.38 295 ARG A C 1
ATOM 2304 O O . ARG A 1 295 ? 16.922 -25.75 -19.688 1 93.38 295 ARG A O 1
ATOM 2311 N N . THR A 1 296 ? 16.469 -24.125 -18.188 1 92.62 296 THR A N 1
ATOM 2312 C CA . THR A 1 296 ? 16.625 -25 -17.016 1 92.62 296 THR A CA 1
ATOM 2313 C C . THR A 1 296 ? 15.305 -25.094 -16.25 1 92.62 296 THR A C 1
ATOM 2315 O O . THR A 1 296 ? 14.328 -24.422 -16.594 1 92.62 296 THR A O 1
ATOM 2318 N N . ALA A 1 297 ? 15.289 -25.922 -15.328 1 89.94 297 ALA A N 1
ATOM 2319 C CA . ALA A 1 297 ? 14.078 -26.203 -14.562 1 89.94 297 ALA A CA 1
ATOM 2320 C C . ALA A 1 297 ? 13.367 -24.906 -14.164 1 89.94 297 ALA A C 1
ATOM 2322 O O . ALA A 1 297 ? 13.898 -24.125 -13.383 1 89.94 297 ALA A O 1
ATOM 2323 N N . THR A 1 298 ? 12.203 -24.719 -14.617 1 92.38 298 THR A N 1
ATOM 2324 C CA . THR A 1 298 ? 11.328 -23.578 -14.398 1 92.38 298 THR A CA 1
ATOM 2325 C C . THR A 1 298 ? 9.859 -24 -14.445 1 92.38 298 THR A C 1
ATOM 2327 O O . THR A 1 298 ? 9.445 -24.719 -15.352 1 92.38 298 THR A O 1
ATOM 2330 N N . CYS A 1 299 ? 9.156 -23.656 -13.477 1 97.88 299 CYS A N 1
ATOM 2331 C CA . CYS A 1 299 ? 7.707 -23.797 -13.523 1 97.88 299 CYS A CA 1
ATOM 2332 C C . CYS A 1 299 ? 7.039 -22.5 -13.953 1 97.88 299 CYS A C 1
ATOM 2334 O O . CYS A 1 299 ? 7.574 -21.422 -13.719 1 97.88 299 CYS A O 1
ATOM 2336 N N . TYR A 1 300 ? 5.945 -22.641 -14.68 1 98.62 300 TYR A N 1
ATOM 2337 C CA . TYR A 1 300 ? 5.125 -21.5 -15.094 1 98.62 300 TYR A CA 1
ATOM 2338 C C . TYR A 1 300 ? 3.693 -21.656 -14.594 1 98.62 300 TYR A C 1
ATOM 2340 O O . TYR A 1 300 ? 3.158 -22.766 -14.539 1 98.62 300 TYR A O 1
ATOM 2348 N N . THR A 1 301 ? 3.092 -20.641 -14.164 1 98.69 301 THR A N 1
ATOM 2349 C CA . THR A 1 301 ? 1.643 -20.625 -13.992 1 98.69 301 THR A CA 1
ATOM 2350 C C . THR A 1 301 ? 0.996 -19.641 -14.961 1 98.69 301 THR A C 1
ATOM 2352 O O . THR A 1 301 ? 1.344 -18.453 -14.969 1 98.69 301 THR A O 1
ATOM 2355 N N . LEU A 1 302 ? 0.126 -20.141 -15.82 1 98.31 302 LEU A N 1
ATOM 2356 C CA . LEU A 1 302 ? -0.388 -19.375 -16.953 1 98.31 302 LEU A CA 1
ATOM 2357 C C . LEU A 1 302 ? -1.852 -19.016 -16.75 1 98.31 302 LEU A C 1
ATOM 2359 O O . LEU A 1 302 ? -2.684 -19.875 -16.469 1 98.31 302 LEU A O 1
ATOM 2363 N N . THR A 1 303 ? -2.131 -17.734 -16.891 1 97.56 303 THR A N 1
ATOM 2364 C CA . THR A 1 303 ? -3.521 -17.297 -16.906 1 97.56 303 THR A CA 1
ATOM 2365 C C . THR A 1 303 ? -4.23 -17.766 -18.172 1 97.56 303 THR A C 1
ATOM 2367 O O . THR A 1 303 ? -3.58 -18.141 -19.156 1 97.56 303 THR A O 1
ATOM 2370 N N . PRO A 1 304 ? -5.527 -17.703 -18.188 1 97.31 304 PRO A N 1
ATOM 2371 C CA . PRO A 1 304 ? -6.266 -18.062 -19.406 1 97.31 304 PRO A CA 1
ATOM 2372 C C . PRO A 1 304 ? -5.816 -17.25 -20.609 1 97.31 304 PRO A C 1
ATOM 2374 O O . PRO A 1 304 ? -5.699 -17.797 -21.719 1 97.31 304 PRO A O 1
ATOM 2377 N N . ASP A 1 305 ? -5.484 -16 -20.453 1 97 305 ASP A N 1
ATOM 2378 C CA . ASP A 1 305 ? -5.051 -15.164 -21.562 1 97 305 ASP A CA 1
ATOM 2379 C C . ASP A 1 305 ? -3.746 -15.68 -22.156 1 97 305 ASP A C 1
ATOM 2381 O O . ASP A 1 305 ? -3.566 -15.656 -23.375 1 97 305 ASP A O 1
ATOM 2385 N N . VAL A 1 306 ? -2.826 -16.094 -21.312 1 98.12 306 VAL A N 1
ATOM 2386 C CA . VAL A 1 306 ? -1.541 -16.578 -21.797 1 98.12 306 VAL A CA 1
ATOM 2387 C C . VAL A 1 306 ? -1.729 -17.938 -22.469 1 98.12 306 VAL A C 1
ATOM 2389 O O . VAL A 1 306 ? -1.066 -18.234 -23.469 1 98.12 306 VAL A O 1
ATOM 2392 N N . VAL A 1 307 ? -2.617 -18.734 -21.938 1 97.94 307 VAL A N 1
ATOM 2393 C CA . VAL A 1 307 ? -2.957 -20 -22.562 1 97.94 307 VAL A CA 1
ATOM 2394 C C . VAL A 1 307 ? -3.514 -19.75 -23.953 1 97.94 307 VAL A C 1
ATOM 2396 O O . VAL A 1 307 ? -3.111 -20.422 -24.922 1 97.94 307 VAL A O 1
ATOM 2399 N N . GLU A 1 308 ? -4.426 -18.828 -24.062 1 98.06 308 GLU A N 1
ATOM 2400 C CA . GLU A 1 308 ? -4.988 -18.484 -25.375 1 98.06 308 GLU A CA 1
ATOM 2401 C C . GLU A 1 308 ? -3.9 -18.031 -26.344 1 98.06 308 GLU A C 1
ATOM 2403 O O . GLU A 1 308 ? -3.949 -18.328 -27.531 1 98.06 308 GLU A O 1
ATOM 2408 N N . PHE A 1 309 ? -2.996 -17.266 -25.828 1 98.25 309 PHE A N 1
ATOM 2409 C CA . PHE A 1 309 ? -1.874 -16.812 -26.656 1 98.25 309 PHE A CA 1
ATOM 2410 C C . PHE A 1 309 ? -1.126 -18 -27.25 1 98.25 309 PHE A C 1
ATOM 2412 O O . PHE A 1 309 ? -0.827 -18.016 -28.438 1 98.25 309 PHE A O 1
ATOM 2419 N N . LEU A 1 310 ? -0.796 -19.062 -26.438 1 97.5 310 LEU A N 1
ATOM 2420 C CA . LEU A 1 310 ? -0.114 -20.25 -26.922 1 97.5 310 LEU A CA 1
ATOM 2421 C C . LEU A 1 310 ? -0.923 -20.938 -28.016 1 97.5 310 LEU A C 1
ATOM 2423 O O . LEU A 1 310 ? -0.375 -21.312 -29.062 1 97.5 310 LEU A O 1
ATOM 2427 N N . ILE A 1 311 ? -2.213 -21.047 -27.781 1 97.12 311 ILE A N 1
ATOM 2428 C CA . ILE A 1 311 ? -3.102 -21.734 -28.719 1 97.12 311 ILE A CA 1
ATOM 2429 C C . ILE A 1 311 ? -3.209 -20.938 -30.016 1 97.12 311 ILE A C 1
ATOM 2431 O O . ILE A 1 311 ? -3.154 -21.516 -31.109 1 97.12 311 ILE A O 1
ATOM 2435 N N . GLU A 1 312 ? -3.406 -19.656 -29.844 1 96.69 312 GLU A N 1
ATOM 2436 C CA . GLU A 1 312 ? -3.484 -18.797 -31.016 1 96.69 312 GLU A CA 1
ATOM 2437 C C . GLU A 1 312 ? -2.23 -18.922 -31.891 1 96.69 312 GLU A C 1
ATOM 2439 O O . GLU A 1 312 ? -2.322 -19 -33.125 1 96.69 312 GLU A O 1
ATOM 2444 N N . ARG A 1 313 ? -1.092 -18.922 -31.297 1 95.94 313 ARG A N 1
ATOM 2445 C CA . ARG A 1 313 ? 0.172 -19.047 -32.031 1 95.94 313 ARG A CA 1
ATOM 2446 C C . ARG A 1 313 ? 0.266 -20.406 -32.719 1 95.94 313 ARG A C 1
ATOM 2448 O O . ARG A 1 313 ? 0.744 -20.484 -33.844 1 95.94 313 ARG A O 1
ATOM 2455 N N . GLU A 1 314 ? -0.161 -21.453 -32.062 1 93.81 314 GLU A N 1
ATOM 2456 C CA . GLU A 1 314 ? -0.22 -22.766 -32.688 1 93.81 314 GLU A CA 1
ATOM 2457 C C . GLU A 1 314 ? -1.15 -22.766 -33.906 1 93.81 314 GLU A C 1
ATOM 2459 O O . GLU A 1 314 ? -0.837 -23.359 -34.938 1 93.81 314 GLU A O 1
ATOM 2464 N N . SER A 1 315 ? -2.256 -22.109 -33.75 1 94.31 315 SER A N 1
ATOM 2465 C CA . SER A 1 315 ? -3.26 -22.062 -34.812 1 94.31 315 SER A CA 1
ATOM 2466 C C . SER A 1 315 ? -2.725 -21.359 -36.062 1 94.31 315 SER A C 1
ATOM 2468 O O . SER A 1 315 ? -3.156 -21.641 -37.188 1 94.31 315 SER A O 1
ATOM 2470 N N . HIS A 1 316 ? -1.79 -20.516 -35.875 1 93.38 316 HIS A N 1
ATOM 2471 C CA . HIS A 1 316 ? -1.21 -19.75 -37 1 93.38 316 HIS A CA 1
ATOM 2472 C C . HIS A 1 316 ? 0.055 -20.422 -37.531 1 93.38 316 HIS A C 1
ATOM 2474 O O . HIS A 1 316 ? 0.729 -19.875 -38.406 1 93.38 316 HIS A O 1
ATOM 2480 N N . GLY A 1 317 ? 0.396 -21.547 -36.969 1 91.75 317 GLY A N 1
ATOM 2481 C CA . GLY A 1 317 ? 1.588 -22.25 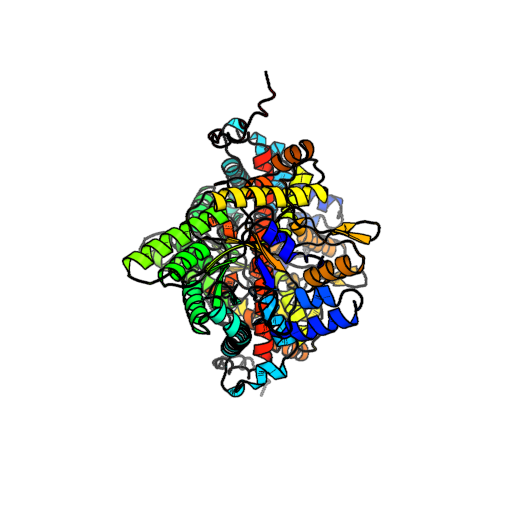-37.406 1 91.75 317 GLY A CA 1
ATOM 2482 C C . GLY A 1 317 ? 2.875 -21.609 -36.906 1 91.75 317 GLY A C 1
ATOM 2483 O O . GLY A 1 317 ? 3.93 -21.781 -37.531 1 91.75 317 GLY A O 1
ATOM 2484 N N . LYS A 1 318 ? 2.799 -20.812 -35.938 1 93.62 318 LYS A N 1
ATOM 2485 C CA . LYS A 1 318 ? 3.945 -20.141 -35.344 1 93.62 318 LYS A CA 1
ATOM 2486 C C . LYS A 1 318 ? 4.051 -20.438 -33.844 1 93.62 318 LYS A C 1
ATOM 2488 O O . LYS A 1 318 ? 3.936 -19.531 -33.031 1 93.62 318 LYS A O 1
ATOM 2493 N N . PRO A 1 319 ? 4.363 -21.641 -33.5 1 95.06 319 PRO A N 1
ATOM 2494 C CA . PRO A 1 319 ? 4.371 -22.062 -32.094 1 95.06 319 PRO A CA 1
ATOM 2495 C C . PRO A 1 319 ? 5.383 -21.281 -31.266 1 95.06 319 PRO A C 1
ATOM 2497 O O . PRO A 1 319 ? 6.43 -20.875 -31.766 1 95.06 319 PRO A O 1
ATOM 2500 N N . VAL A 1 320 ? 5.055 -21.062 -30 1 96.12 320 VAL A N 1
ATOM 2501 C CA . VAL A 1 320 ? 5.977 -20.484 -29.031 1 96.12 320 VAL A CA 1
ATOM 2502 C C . VAL A 1 320 ? 6.988 -21.531 -28.578 1 96.12 320 VAL A C 1
ATOM 2504 O O . VAL A 1 320 ? 6.609 -22.641 -28.203 1 96.12 320 VAL A O 1
ATOM 2507 N N . VAL A 1 321 ? 8.234 -21.234 -28.609 1 95.19 321 VAL A N 1
ATOM 2508 C CA . VAL A 1 321 ? 9.297 -22.156 -28.234 1 95.19 321 VAL A CA 1
ATOM 2509 C C . VAL A 1 321 ? 10.094 -21.578 -27.062 1 95.19 321 VAL A C 1
ATOM 2511 O O . VAL A 1 321 ? 10.484 -20.422 -27.094 1 95.19 321 VAL A O 1
ATOM 2514 N N . PRO A 1 322 ? 10.273 -22.406 -26 1 96.12 322 PRO A N 1
ATOM 2515 C CA . PRO A 1 322 ? 11.109 -21.938 -24.906 1 96.12 322 PRO A CA 1
ATOM 2516 C C . PRO A 1 322 ? 12.578 -21.797 -25.297 1 96.12 322 PRO A C 1
ATOM 2518 O O . PRO A 1 322 ? 13 -22.312 -26.328 1 96.12 322 PRO A O 1
ATOM 2521 N N . ALA A 1 323 ? 13.281 -21.047 -24.453 1 93.88 323 ALA A N 1
ATOM 2522 C CA . ALA A 1 323 ? 14.695 -20.781 -24.75 1 93.88 323 ALA A CA 1
ATOM 2523 C C . ALA A 1 323 ? 15.516 -22.062 -24.641 1 93.88 323 ALA A C 1
ATOM 2525 O O . ALA A 1 323 ? 15.273 -22.906 -23.766 1 93.88 323 ALA A O 1
ATOM 2526 N N . ASN A 1 324 ? 16.469 -22.25 -25.516 1 89.69 324 ASN A N 1
ATOM 2527 C CA . ASN A 1 324 ? 17.391 -23.375 -25.422 1 89.69 324 ASN A CA 1
ATOM 2528 C C . ASN A 1 324 ? 18.828 -22.906 -25.172 1 89.69 324 ASN A C 1
ATOM 2530 O O . ASN A 1 324 ? 19.719 -23.734 -24.953 1 89.69 324 ASN A O 1
ATOM 2534 N N . GLU A 1 325 ? 18.969 -21.656 -25.297 1 86.88 325 GLU A N 1
ATOM 2535 C CA . GLU A 1 325 ? 20.25 -21.047 -24.969 1 86.88 325 GLU A CA 1
ATOM 2536 C C . GLU A 1 325 ? 20.062 -19.797 -24.109 1 86.88 325 GLU A C 1
ATOM 2538 O O . GLU A 1 325 ? 18.969 -19.25 -24.031 1 86.88 325 GLU A O 1
ATOM 2543 N N . THR A 1 326 ? 21.125 -19.469 -23.469 1 82.81 326 THR A N 1
ATOM 2544 C CA . THR A 1 326 ? 21.062 -18.266 -22.672 1 82.81 326 THR A CA 1
ATOM 2545 C C . THR A 1 326 ? 21.078 -17.016 -23.547 1 82.81 326 THR A C 1
ATOM 2547 O O . THR A 1 326 ? 21.906 -16.906 -24.453 1 82.81 326 THR A O 1
ATOM 2550 N N . ALA A 1 327 ? 20.047 -16.25 -23.312 1 80 327 ALA A N 1
ATOM 2551 C CA . ALA A 1 327 ? 20.016 -15 -24.062 1 80 327 ALA A CA 1
ATOM 2552 C C . ALA A 1 327 ? 21.109 -14.039 -23.578 1 80 327 ALA A C 1
ATOM 2554 O O . ALA A 1 327 ? 21.422 -14.016 -22.391 1 80 327 ALA A O 1
ATOM 2555 N N . SER A 1 328 ? 21.688 -13.305 -24.578 1 90.56 328 SER A N 1
ATOM 2556 C CA . SER A 1 328 ? 22.688 -12.312 -24.234 1 90.56 328 SER A CA 1
ATOM 2557 C C . SER A 1 328 ? 22.125 -10.898 -24.266 1 90.56 328 SER A C 1
ATOM 2559 O O . SER A 1 328 ? 21.594 -10.461 -25.297 1 90.56 328 SER A O 1
ATOM 2561 N N . VAL A 1 329 ? 22.219 -10.25 -23.188 1 94.81 329 VAL A N 1
ATOM 2562 C CA . VAL A 1 329 ? 21.734 -8.875 -23.094 1 94.81 329 VAL A CA 1
ATOM 2563 C C . VAL A 1 329 ? 22.703 -7.941 -23.812 1 94.81 329 VAL A C 1
ATOM 2565 O O . VAL A 1 329 ? 23.922 -8.078 -23.688 1 94.81 329 VAL A O 1
ATOM 2568 N N . PRO A 1 330 ? 22.172 -7.027 -24.656 1 95.44 330 PRO A N 1
ATOM 2569 C CA . PRO A 1 330 ? 23.062 -6.016 -25.234 1 95.44 330 PRO A CA 1
ATOM 2570 C C . PRO A 1 330 ? 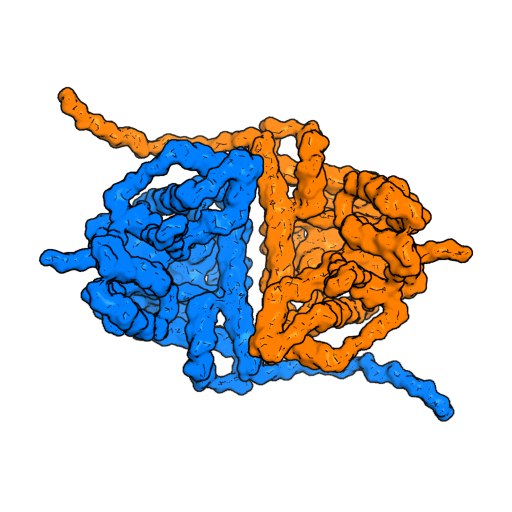23.797 -5.207 -24.156 1 95.44 330 PRO A C 1
ATOM 2572 O O . PRO A 1 330 ? 23.188 -4.797 -23.172 1 95.44 330 PRO A O 1
ATOM 2575 N N . ALA A 1 331 ? 25.031 -4.961 -24.422 1 95.38 331 ALA A N 1
ATOM 2576 C CA . ALA A 1 331 ? 25.875 -4.277 -23.453 1 95.38 331 ALA A CA 1
ATOM 2577 C C . ALA A 1 331 ? 25.312 -2.906 -23.094 1 95.38 331 ALA A C 1
ATOM 2579 O O . ALA A 1 331 ? 25.375 -2.479 -21.953 1 95.38 331 ALA A O 1
ATOM 2580 N N . SER A 1 332 ? 24.812 -2.244 -24.062 1 95.56 332 SER A N 1
ATOM 2581 C CA . SER A 1 332 ? 24.25 -0.912 -23.844 1 95.56 332 SER A CA 1
ATOM 2582 C C . SER A 1 332 ? 23.047 -0.96 -22.906 1 95.56 332 SER A C 1
ATOM 2584 O O . SER A 1 332 ? 22.859 -0.073 -22.078 1 95.56 332 SER A O 1
ATOM 2586 N N . ILE A 1 333 ? 22.25 -1.985 -23.078 1 96.81 333 ILE A N 1
ATOM 2587 C CA . ILE A 1 333 ? 21.078 -2.146 -22.234 1 96.81 333 ILE A CA 1
ATOM 2588 C C . ILE A 1 333 ? 21.516 -2.457 -20.812 1 96.81 333 ILE A C 1
ATOM 2590 O O . ILE A 1 333 ? 21 -1.879 -19.844 1 96.81 333 ILE A O 1
ATOM 2594 N N . LEU A 1 334 ? 22.453 -3.309 -20.672 1 96.75 334 LEU A N 1
ATOM 2595 C CA . LEU A 1 334 ? 22.969 -3.648 -19.344 1 96.75 334 LEU A CA 1
ATOM 2596 C C . LEU A 1 334 ? 23.531 -2.414 -18.656 1 96.75 334 LEU A C 1
ATOM 2598 O O . LEU A 1 334 ? 23.266 -2.197 -17.469 1 96.75 334 LEU A O 1
ATOM 2602 N N . ALA A 1 335 ? 24.281 -1.646 -19.406 1 96.06 335 ALA A N 1
ATOM 2603 C CA . ALA A 1 335 ? 24.859 -0.427 -18.844 1 96.06 335 ALA A CA 1
ATOM 2604 C C . ALA A 1 335 ? 23.781 0.53 -18.359 1 96.06 335 ALA A C 1
ATOM 2606 O O . ALA A 1 335 ? 23.922 1.162 -17.312 1 96.06 335 ALA A O 1
ATOM 2607 N N . THR A 1 336 ? 22.766 0.622 -19.141 1 96.56 336 THR A N 1
ATOM 2608 C CA . THR A 1 336 ? 21.641 1.476 -18.781 1 96.56 336 THR A CA 1
ATOM 2609 C C . THR A 1 336 ? 20.969 0.985 -17.5 1 96.56 336 THR A C 1
ATOM 2611 O O . THR A 1 336 ? 20.719 1.77 -16.594 1 96.56 336 THR A O 1
ATOM 2614 N N . LEU A 1 337 ? 20.672 -0.292 -17.406 1 97.81 337 LEU A N 1
ATOM 2615 C CA . LEU A 1 337 ? 19.984 -0.88 -16.266 1 97.81 337 LEU A CA 1
ATOM 2616 C C . LEU A 1 337 ? 20.812 -0.744 -14.984 1 97.81 337 LEU A C 1
ATOM 2618 O O . LEU A 1 337 ? 20.266 -0.48 -13.914 1 97.81 337 LEU A O 1
ATOM 2622 N N . MET A 1 338 ? 22.109 -0.807 -15.141 1 96.38 338 MET A N 1
ATOM 2623 C CA . MET A 1 338 ? 23 -0.78 -13.992 1 96.38 338 MET A CA 1
ATOM 2624 C C . MET A 1 338 ? 23.047 0.609 -13.367 1 96.38 338 MET A C 1
ATOM 2626 O O . MET A 1 338 ? 23.531 0.774 -12.242 1 96.38 338 MET A O 1
ATOM 2630 N N . ARG A 1 339 ? 22.5 1.562 -14.008 1 94.69 339 ARG A N 1
ATOM 2631 C CA . ARG A 1 339 ? 22.484 2.926 -13.492 1 94.69 339 ARG A CA 1
ATOM 2632 C C . ARG A 1 339 ? 21.188 3.199 -12.727 1 94.69 339 ARG A C 1
ATOM 2634 O O . ARG A 1 339 ? 21.047 4.262 -12.117 1 94.69 339 ARG A O 1
ATOM 2641 N N . ILE A 1 340 ? 20.312 2.295 -12.727 1 95.94 340 ILE A N 1
ATOM 2642 C CA . ILE A 1 340 ? 19 2.504 -12.141 1 95.94 340 ILE A CA 1
ATOM 2643 C C . ILE A 1 340 ? 18.891 1.723 -10.828 1 95.94 340 ILE A C 1
ATOM 2645 O O . ILE A 1 340 ? 18.797 0.494 -10.836 1 95.94 340 ILE A O 1
ATOM 2649 N N . PRO A 1 341 ? 18.766 2.332 -9.672 1 93.69 341 PRO A N 1
ATOM 2650 C CA . PRO A 1 341 ? 18.781 1.67 -8.367 1 93.69 341 PRO A CA 1
ATOM 2651 C C . PRO A 1 341 ? 17.641 0.666 -8.211 1 93.69 341 PRO A C 1
ATOM 2653 O O . PRO A 1 341 ? 17.828 -0.394 -7.609 1 93.69 341 PRO A O 1
ATOM 2656 N N . TYR A 1 342 ? 16.5 0.989 -8.766 1 95.69 342 TYR A N 1
ATOM 2657 C CA . TYR A 1 342 ? 15.359 0.08 -8.688 1 95.69 342 TYR A CA 1
ATOM 2658 C C . TYR A 1 342 ? 15.727 -1.299 -9.227 1 95.69 342 TYR A C 1
ATOM 2660 O O . TYR A 1 342 ? 15.398 -2.316 -8.609 1 95.69 342 TYR A O 1
ATOM 2668 N N . PHE A 1 343 ? 16.391 -1.326 -10.336 1 97.88 343 PHE A N 1
ATOM 2669 C CA . PHE A 1 343 ? 16.844 -2.574 -10.945 1 97.88 343 PHE A CA 1
ATOM 2670 C C . PHE A 1 343 ? 17.938 -3.23 -10.109 1 97.88 343 PHE A C 1
ATOM 2672 O O . PHE A 1 343 ? 17.875 -4.43 -9.836 1 97.88 343 PHE A O 1
ATOM 2679 N N . CYS A 1 344 ? 18.859 -2.48 -9.719 1 95.75 344 CYS A N 1
ATOM 2680 C CA . CYS A 1 344 ? 20.016 -3.01 -9 1 95.75 344 CYS A CA 1
ATOM 2681 C C . CYS A 1 344 ? 19.594 -3.652 -7.684 1 95.75 344 CYS A C 1
ATOM 2683 O O . CYS A 1 344 ? 20.141 -4.68 -7.281 1 95.75 344 CYS A O 1
ATOM 2685 N N . GLU A 1 345 ? 18.641 -3.045 -7.086 1 95.19 345 GLU A N 1
ATOM 2686 C CA . GLU A 1 345 ? 18.109 -3.559 -5.824 1 95.19 345 GLU A CA 1
ATOM 2687 C C . GLU A 1 345 ? 17.516 -4.953 -6 1 95.19 345 GLU A C 1
ATOM 2689 O O . GLU A 1 345 ? 17.609 -5.789 -5.094 1 95.19 345 GLU A O 1
ATOM 2694 N N . ALA A 1 346 ? 16.953 -5.195 -7.109 1 98.06 346 ALA A N 1
ATOM 2695 C CA . ALA A 1 346 ? 16.312 -6.477 -7.375 1 98.06 346 ALA A CA 1
ATOM 2696 C C . ALA A 1 346 ? 17.312 -7.488 -7.934 1 98.06 346 ALA A C 1
ATOM 2698 O O . ALA A 1 346 ? 17.156 -8.695 -7.734 1 98.06 346 ALA A O 1
ATOM 2699 N N . TYR A 1 347 ? 18.297 -7.059 -8.586 1 98.12 347 TYR A N 1
ATOM 2700 C CA . TYR A 1 347 ? 19.219 -7.883 -9.367 1 98.12 347 TYR A CA 1
ATOM 2701 C C . TYR A 1 347 ? 20.328 -8.453 -8.492 1 98.12 347 TYR A C 1
ATOM 2703 O O . TYR A 1 347 ? 20.688 -9.625 -8.617 1 98.12 347 TYR A O 1
ATOM 2711 N N . PHE A 1 348 ? 20.844 -7.652 -7.617 1 96.06 348 PHE A N 1
ATOM 2712 C CA . PHE A 1 348 ? 21.984 -8.078 -6.828 1 96.06 348 PHE A CA 1
ATOM 2713 C C . PHE A 1 348 ? 21.531 -8.766 -5.547 1 96.06 348 PHE A C 1
ATOM 2715 O O . PHE A 1 348 ? 20.531 -8.391 -4.953 1 96.06 348 PHE A O 1
ATOM 2722 N N . VAL A 1 349 ? 22.281 -9.688 -5.133 1 94.31 349 VAL A N 1
ATOM 2723 C CA . VAL A 1 349 ? 22.062 -10.336 -3.848 1 94.31 349 VAL A CA 1
ATOM 2724 C C . VAL A 1 349 ? 22.422 -9.383 -2.713 1 94.31 349 VAL A C 1
ATOM 2726 O O . VAL A 1 349 ? 23.359 -8.578 -2.838 1 94.31 349 VAL A O 1
ATOM 2729 N N . ASP A 1 350 ? 21.656 -9.43 -1.633 1 92.5 350 ASP A N 1
ATOM 2730 C CA . ASP A 1 350 ? 21.875 -8.664 -0.409 1 92.5 350 ASP A CA 1
ATOM 2731 C C . ASP A 1 350 ? 21.766 -7.16 -0.674 1 92.5 350 ASP A C 1
ATOM 2733 O O . ASP A 1 350 ? 22.438 -6.363 -0.02 1 92.5 350 ASP A O 1
ATOM 2737 N N . SER A 1 351 ? 21.047 -6.789 -1.679 1 92.25 351 SER A N 1
ATOM 2738 C CA . SER A 1 351 ? 20.953 -5.383 -2.053 1 92.25 351 SER A CA 1
ATOM 2739 C C . SER A 1 351 ? 19.734 -4.73 -1.413 1 92.25 351 SER A C 1
ATOM 2741 O O . SER A 1 351 ? 19.5 -3.527 -1.57 1 92.25 351 SER A O 1
ATOM 2743 N N . ILE A 1 352 ? 18.938 -5.453 -0.76 1 92.88 352 ILE A N 1
ATOM 2744 C CA . ILE A 1 352 ? 17.766 -4.953 -0.035 1 92.88 352 ILE A CA 1
ATOM 2745 C C . ILE A 1 352 ? 17.656 -5.668 1.311 1 92.88 352 ILE A C 1
ATOM 2747 O O . ILE A 1 352 ? 17.828 -6.883 1.392 1 92.88 352 ILE A O 1
ATOM 2751 N N . GLU A 1 353 ? 17.406 -4.863 2.391 1 90.69 353 GLU A N 1
ATOM 2752 C CA . GLU A 1 353 ? 17.234 -5.457 3.715 1 90.69 353 GLU A CA 1
ATOM 2753 C C . GLU A 1 353 ? 15.906 -6.195 3.826 1 90.69 353 GLU A C 1
ATOM 2755 O O . GLU A 1 353 ? 14.891 -5.73 3.307 1 90.69 353 GLU A O 1
ATOM 2760 N N . PRO A 1 354 ? 15.883 -7.305 4.59 1 93.62 354 PRO A N 1
ATOM 2761 C CA . PRO A 1 354 ? 14.672 -8.117 4.676 1 93.62 354 PRO A CA 1
ATOM 2762 C C . PRO A 1 354 ? 13.453 -7.316 5.125 1 93.62 354 PRO A C 1
ATOM 2764 O O . PRO A 1 354 ? 12.352 -7.516 4.602 1 93.62 354 PRO A O 1
ATOM 2767 N N . TYR A 1 355 ? 13.617 -6.398 6.023 1 89.56 355 TYR A N 1
ATOM 2768 C CA . TYR A 1 355 ? 12.5 -5.582 6.477 1 89.56 355 TYR A CA 1
ATOM 2769 C C . TYR A 1 355 ? 11.898 -4.793 5.32 1 89.56 355 TYR A C 1
ATOM 2771 O O . TYR A 1 355 ? 10.695 -4.52 5.305 1 89.56 355 TYR A O 1
ATOM 2779 N N . ASP A 1 356 ? 12.688 -4.48 4.344 1 90.69 356 ASP A N 1
ATOM 2780 C CA . ASP A 1 356 ? 12.266 -3.586 3.271 1 90.69 356 ASP A CA 1
ATOM 2781 C C . ASP A 1 356 ? 11.664 -4.371 2.107 1 90.69 356 ASP A C 1
ATOM 2783 O O . ASP A 1 356 ? 11.234 -3.785 1.111 1 90.69 356 ASP A O 1
ATOM 2787 N N . PHE A 1 357 ? 11.609 -5.719 2.234 1 95.94 357 PHE A N 1
ATOM 2788 C CA . PHE A 1 357 ? 10.898 -6.492 1.22 1 95.94 357 PHE A CA 1
ATOM 2789 C C . PHE A 1 357 ? 9.477 -5.965 1.034 1 95.94 357 PHE A C 1
ATOM 2791 O O . PHE A 1 357 ? 9.008 -5.816 -0.096 1 95.94 357 PHE A O 1
ATOM 2798 N N . GLY A 1 358 ? 8.875 -5.66 2.143 1 92.81 358 GLY A N 1
ATOM 2799 C CA . GLY A 1 358 ? 7.508 -5.172 2.121 1 92.81 358 GLY A CA 1
ATOM 2800 C C . GLY A 1 358 ? 7.398 -3.727 1.674 1 92.81 358 GLY A C 1
ATOM 2801 O O . GLY A 1 358 ? 6.297 -3.234 1.414 1 92.81 358 GLY A O 1
ATOM 2802 N N . ASN A 1 359 ? 8.508 -3.027 1.506 1 89.56 359 ASN A N 1
ATOM 2803 C CA . ASN A 1 359 ? 8.516 -1.623 1.11 1 89.56 359 ASN A CA 1
ATOM 2804 C C . ASN A 1 359 ? 8.883 -1.458 -0.363 1 89.56 359 ASN A C 1
ATOM 2806 O O . ASN A 1 359 ? 8.828 -0.351 -0.899 1 89.56 359 ASN A O 1
ATOM 2810 N N . HIS A 1 360 ? 9.258 -2.586 -0.975 1 93.31 360 HIS A N 1
ATOM 2811 C CA . HIS A 1 360 ? 9.5 -2.543 -2.412 1 93.31 360 HIS A CA 1
ATOM 2812 C C . HIS A 1 360 ? 8.227 -2.215 -3.18 1 93.31 360 HIS A C 1
ATOM 2814 O O . HIS A 1 360 ? 7.16 -2.756 -2.881 1 93.31 360 HIS A O 1
ATOM 2820 N N . GLU A 1 361 ? 8.352 -1.308 -4.184 1 92.38 361 GLU A N 1
ATOM 2821 C CA . GLU A 1 361 ? 7.148 -0.805 -4.84 1 92.38 361 GLU A CA 1
ATOM 2822 C C . GLU A 1 361 ? 6.34 -1.941 -5.457 1 92.38 361 GLU A C 1
ATOM 2824 O O . GLU A 1 361 ? 5.109 -1.959 -5.363 1 92.38 361 GLU A O 1
ATOM 2829 N N . ALA A 1 362 ? 7.012 -2.879 -6.078 1 96.44 362 ALA A N 1
ATOM 2830 C CA . ALA A 1 362 ? 6.305 -3.998 -6.699 1 96.44 362 ALA A CA 1
ATOM 2831 C C . ALA A 1 362 ? 5.555 -4.816 -5.652 1 96.44 362 ALA A C 1
ATOM 2833 O O . ALA A 1 362 ? 4.449 -5.301 -5.914 1 96.44 362 ALA A O 1
ATOM 2834 N N . PHE A 1 363 ? 6.133 -5.016 -4.484 1 96.5 363 PHE A N 1
ATOM 2835 C CA . PHE A 1 363 ? 5.488 -5.75 -3.4 1 96.5 363 PHE A CA 1
ATOM 2836 C C . PHE A 1 363 ? 4.254 -5.004 -2.9 1 96.5 363 PHE A C 1
ATOM 2838 O O . PHE A 1 363 ? 3.188 -5.598 -2.738 1 96.5 363 PHE A O 1
ATOM 2845 N N . ILE A 1 364 ? 4.434 -3.734 -2.727 1 91.62 364 ILE A N 1
ATOM 2846 C CA . ILE A 1 364 ? 3.35 -2.891 -2.234 1 91.62 364 ILE A CA 1
ATOM 2847 C C . ILE A 1 364 ? 2.162 -2.963 -3.191 1 91.62 364 ILE A C 1
ATOM 2849 O O . ILE A 1 364 ? 1.022 -3.156 -2.762 1 91.62 364 ILE A O 1
ATOM 2853 N N . ASN A 1 365 ? 2.438 -2.793 -4.434 1 92.56 365 ASN A N 1
ATOM 2854 C CA . ASN A 1 365 ? 1.358 -2.77 -5.418 1 92.56 365 ASN A CA 1
ATOM 2855 C C . ASN A 1 365 ? 0.688 -4.137 -5.547 1 92.56 365 ASN A C 1
ATOM 2857 O O . ASN A 1 365 ? -0.517 -4.219 -5.785 1 92.56 365 ASN A O 1
ATOM 2861 N N . ALA A 1 366 ? 1.485 -5.215 -5.445 1 95.62 366 ALA A N 1
ATOM 2862 C CA . ALA A 1 366 ? 0.903 -6.555 -5.441 1 95.62 366 ALA A CA 1
ATOM 2863 C C . ALA A 1 366 ? -0.027 -6.746 -4.246 1 95.62 366 ALA A C 1
ATOM 2865 O O . ALA A 1 366 ? -1.12 -7.297 -4.387 1 95.62 366 ALA A O 1
ATOM 2866 N N . CYS A 1 367 ? 0.351 -6.305 -3.129 1 93.69 367 CYS A N 1
ATOM 2867 C CA . CYS A 1 367 ? -0.47 -6.379 -1.926 1 93.69 367 CYS A CA 1
ATOM 2868 C C . CYS A 1 367 ? -1.77 -5.602 -2.104 1 93.69 367 CYS A C 1
ATOM 2870 O O . CYS A 1 367 ? -2.838 -6.07 -1.707 1 93.69 367 CYS A O 1
ATOM 2872 N N . ASN A 1 368 ? -1.605 -4.418 -2.672 1 89.56 368 ASN A N 1
ATOM 2873 C CA . ASN A 1 368 ? -2.781 -3.578 -2.881 1 89.56 368 ASN A CA 1
ATOM 2874 C C . ASN A 1 368 ? -3.811 -4.27 -3.77 1 89.56 368 ASN A C 1
ATOM 2876 O O . ASN A 1 368 ? -5.016 -4.172 -3.521 1 89.56 368 ASN A O 1
ATOM 2880 N N . GLU A 1 369 ? -3.359 -4.922 -4.789 1 91.69 369 GLU A N 1
ATOM 2881 C CA . GLU A 1 369 ? -4.262 -5.641 -5.684 1 91.69 369 GLU A CA 1
ATOM 2882 C C . GLU A 1 369 ? -4.949 -6.797 -4.965 1 91.69 369 GLU A C 1
ATOM 2884 O O . GLU A 1 369 ? -6.156 -6.996 -5.117 1 91.69 369 GLU A O 1
ATOM 2889 N N . ALA A 1 370 ? -4.223 -7.559 -4.219 1 95.25 370 ALA A N 1
ATOM 2890 C CA . ALA A 1 370 ? -4.785 -8.672 -3.465 1 95.25 370 ALA A CA 1
ATOM 2891 C C . ALA A 1 370 ? -5.809 -8.18 -2.441 1 95.25 370 ALA A C 1
ATOM 2893 O O . ALA A 1 370 ? -6.871 -8.789 -2.277 1 95.25 370 ALA A O 1
ATOM 2894 N N . ASN A 1 371 ? -5.473 -7.105 -1.793 1 92.06 371 ASN A N 1
ATOM 2895 C CA . ASN A 1 371 ? -6.359 -6.535 -0.784 1 92.06 371 ASN A CA 1
ATOM 2896 C C . ASN A 1 371 ? -7.652 -6.016 -1.404 1 92.06 371 ASN A C 1
ATOM 2898 O O . ASN A 1 371 ? -8.719 -6.098 -0.791 1 92.06 371 ASN A O 1
ATOM 2902 N N . SER A 1 372 ? -7.512 -5.402 -2.557 1 88.56 372 SER A N 1
ATOM 2903 C CA . SER A 1 372 ? -8.695 -4.922 -3.26 1 88.56 372 SER A CA 1
ATOM 2904 C C . SER A 1 372 ? -9.672 -6.059 -3.537 1 88.56 372 SER A C 1
ATOM 2906 O O . SER A 1 372 ? -10.883 -5.91 -3.344 1 88.56 372 SER A O 1
ATOM 2908 N N . ALA A 1 373 ? -9.148 -7.191 -3.957 1 93.31 373 ALA A N 1
ATOM 2909 C CA . ALA A 1 373 ? -9.984 -8.359 -4.215 1 93.31 373 ALA A CA 1
ATOM 2910 C C . ALA A 1 373 ? -10.602 -8.891 -2.926 1 93.31 373 ALA A C 1
ATOM 2912 O O . ALA A 1 373 ? -11.766 -9.289 -2.908 1 93.31 373 ALA A O 1
ATOM 2913 N N . TYR A 1 374 ? -9.828 -8.867 -1.933 1 93.31 374 TYR A N 1
ATOM 2914 C CA . TYR A 1 374 ? -10.297 -9.289 -0.617 1 93.31 374 TYR A CA 1
ATOM 2915 C C . TYR A 1 374 ? -11.453 -8.406 -0.147 1 93.31 374 TYR A C 1
ATOM 2917 O O . TYR A 1 374 ? -12.461 -8.906 0.345 1 93.31 374 TYR A O 1
ATOM 2925 N N . ARG A 1 375 ? -11.328 -7.133 -0.318 1 88.75 375 ARG A N 1
ATOM 2926 C CA . ARG A 1 375 ? -12.352 -6.184 0.097 1 88.75 375 ARG A CA 1
ATOM 2927 C C . ARG A 1 375 ? -13.625 -6.352 -0.732 1 88.75 375 ARG A C 1
ATOM 2929 O O . ARG A 1 375 ? -14.734 -6.234 -0.209 1 88.75 375 ARG A O 1
ATOM 2936 N N . ARG A 1 376 ? -13.445 -6.605 -1.982 1 90 376 ARG A N 1
ATOM 2937 C CA . ARG A 1 376 ? -14.602 -6.812 -2.855 1 90 376 ARG A CA 1
ATOM 2938 C C . ARG A 1 376 ? -15.406 -8.023 -2.412 1 90 376 ARG A C 1
ATOM 2940 O O . ARG A 1 376 ? -16.641 -7.973 -2.361 1 90 376 ARG A O 1
ATOM 2947 N N . LEU A 1 377 ? -14.727 -9.078 -2.137 1 94.5 377 LEU A N 1
ATOM 2948 C CA . LEU A 1 377 ? -15.406 -10.273 -1.663 1 94.5 377 LEU A CA 1
ATOM 2949 C C . LEU A 1 377 ? -16.062 -10.031 -0.304 1 94.5 377 LEU A C 1
ATOM 2951 O O . LEU A 1 377 ? -17.172 -10.5 -0.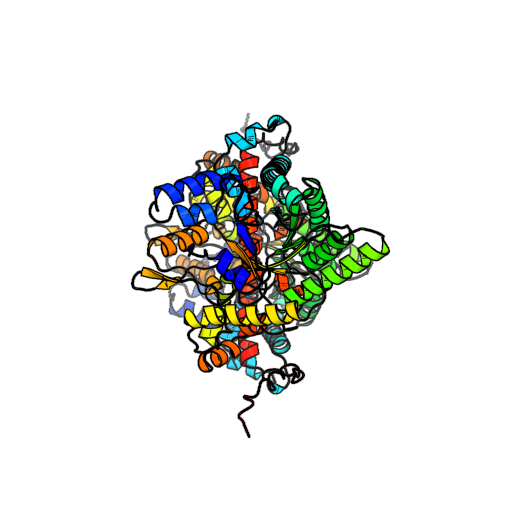046 1 94.5 377 LEU A O 1
ATOM 2955 N N . THR A 1 378 ? -15.375 -9.328 0.559 1 92.31 378 THR A N 1
ATOM 2956 C CA . THR A 1 378 ? -15.922 -8.984 1.866 1 92.31 378 THR A CA 1
ATOM 2957 C C . THR A 1 378 ? -17.219 -8.18 1.719 1 92.31 378 THR A C 1
ATOM 2959 O O . THR A 1 378 ? -18.188 -8.438 2.42 1 92.31 378 THR A O 1
ATOM 2962 N N . ASP A 1 379 ? -17.172 -7.266 0.815 1 91.19 379 ASP A N 1
ATOM 2963 C CA . ASP A 1 379 ? -18.359 -6.438 0.583 1 91.19 379 ASP A CA 1
ATOM 2964 C C . ASP A 1 379 ? -19.531 -7.281 0.095 1 91.19 379 ASP A C 1
ATOM 2966 O O . ASP A 1 379 ? -20.672 -7.047 0.491 1 91.19 379 ASP A O 1
ATOM 2970 N N . TYR A 1 380 ? -19.281 -8.188 -0.777 1 93.94 380 TYR A N 1
ATOM 2971 C CA . TYR A 1 380 ? -20.312 -9.125 -1.237 1 93.94 380 TYR A CA 1
ATOM 2972 C C . TYR A 1 380 ? -20.922 -9.875 -0.065 1 93.94 380 TYR A C 1
ATOM 2974 O O . TYR A 1 380 ? -22.156 -9.992 0.029 1 93.94 380 TYR A O 1
ATOM 2982 N N . CYS A 1 381 ? -20.094 -10.281 0.827 1 93.69 381 CYS A N 1
ATOM 2983 C CA . CYS A 1 381 ? -20.562 -11.047 1.979 1 93.69 381 CYS A CA 1
ATOM 2984 C C . CYS A 1 381 ? -21.375 -10.164 2.916 1 93.69 381 CYS A C 1
ATOM 2986 O O . CYS A 1 381 ? -22.359 -10.617 3.498 1 93.69 381 CYS A O 1
ATOM 2988 N N . VAL A 1 382 ? -20.953 -8.945 3.092 1 90 382 VAL A N 1
ATOM 2989 C CA . VAL A 1 382 ? -21.672 -8.008 3.941 1 90 382 VAL A CA 1
ATOM 2990 C C . VAL A 1 382 ? -23.094 -7.805 3.396 1 90 382 VAL A C 1
ATOM 2992 O O . VAL A 1 382 ? -24.047 -7.703 4.164 1 90 382 VAL A O 1
ATOM 2995 N N . ARG A 1 383 ? -23.25 -7.805 2.146 1 88.81 383 ARG A N 1
ATOM 2996 C CA . ARG A 1 383 ? -24.547 -7.586 1.518 1 88.81 383 ARG A CA 1
ATOM 2997 C C . ARG A 1 383 ? -25.453 -8.812 1.667 1 88.81 383 ARG A C 1
ATOM 2999 O O . ARG A 1 383 ? -26.672 -8.695 1.642 1 88.81 383 ARG A O 1
ATOM 3006 N N . LEU A 1 384 ? -24.828 -9.914 1.831 1 90.25 384 LEU A N 1
ATOM 3007 C CA . LEU A 1 384 ? -25.594 -11.156 1.903 1 90.25 384 LEU A CA 1
ATOM 3008 C C . LEU A 1 384 ? -26 -11.461 3.34 1 90.25 384 LEU A C 1
ATOM 3010 O O . LEU A 1 384 ? -27.047 -12.078 3.578 1 90.25 384 LEU A O 1
ATOM 3014 N N . CYS A 1 385 ? -25.125 -11.125 4.195 1 87.5 385 CYS A N 1
ATOM 3015 C CA . CYS A 1 385 ? -25.375 -11.5 5.582 1 87.5 385 CYS A CA 1
ATOM 3016 C C . CYS A 1 385 ? -26.156 -10.414 6.312 1 87.5 385 CYS A C 1
ATOM 3018 O O . CYS A 1 385 ? -25.984 -9.227 6.027 1 87.5 385 CYS A O 1
ATOM 3020 N N . PRO A 1 386 ? -27.141 -10.977 7.055 1 74 386 PRO A N 1
ATOM 3021 C CA . PRO A 1 386 ? -27.891 -9.977 7.824 1 74 386 PRO A CA 1
ATOM 3022 C C . PRO A 1 386 ? -27 -9.102 8.695 1 74 386 PRO A C 1
ATOM 3024 O O . PRO A 1 386 ? -25.938 -9.555 9.148 1 74 386 PRO A O 1
ATOM 3027 N N . ALA A 1 387 ? -27.203 -7.887 8.477 1 59.66 387 ALA A N 1
ATOM 3028 C CA . ALA A 1 387 ? -26.406 -6.93 9.242 1 59.66 387 ALA A CA 1
ATOM 3029 C C . ALA A 1 387 ? -26.297 -7.355 10.703 1 59.66 387 ALA A C 1
ATOM 3031 O O . ALA A 1 387 ? -27.281 -7.766 11.32 1 59.66 387 ALA A O 1
ATOM 3032 N N . THR A 1 388 ? -25.172 -7.934 10.977 1 52.72 388 THR A N 1
ATOM 3033 C CA . THR A 1 388 ? -25.031 -8.164 12.406 1 52.72 388 THR A CA 1
ATOM 3034 C C . THR A 1 388 ? -25.562 -6.965 13.203 1 52.72 388 THR A C 1
ATOM 3036 O O . THR A 1 388 ? -25.5 -5.828 12.734 1 52.72 388 THR A O 1
ATOM 3039 N N . LYS A 1 389 ? -26.5 -7.156 14.227 1 44.69 389 LYS A N 1
ATOM 3040 C CA . LYS A 1 389 ? -27.031 -6.125 15.109 1 44.69 389 LYS A CA 1
ATOM 3041 C C . LYS A 1 389 ? -25.984 -5.059 15.406 1 44.69 389 LYS A C 1
ATOM 3043 O O . LYS A 1 389 ? -24.875 -5.375 15.82 1 44.69 389 LYS A O 1
ATOM 3048 N N . PRO A 1 390 ? -26.141 -3.955 14.727 1 41.28 390 PRO A N 1
ATOM 3049 C CA . PRO A 1 390 ? -25.25 -2.916 15.258 1 41.28 390 PRO A CA 1
ATOM 3050 C C . PRO A 1 390 ? -24.969 -3.088 16.75 1 41.28 390 PRO A C 1
ATOM 3052 O O . PRO A 1 390 ? -25.797 -3.654 17.469 1 41.28 390 PRO A O 1
ATOM 3055 N N . LEU A 1 391 ? -23.859 -3.244 17.156 1 34.72 391 LEU A N 1
ATOM 3056 C CA . LEU A 1 391 ? -23.734 -3.1 18.594 1 34.72 391 LEU A CA 1
ATOM 3057 C C . LEU A 1 391 ? -24.766 -2.119 19.125 1 34.72 391 LEU A C 1
ATOM 3059 O O . LEU A 1 391 ? -25.047 -1.089 18.516 1 34.72 391 LEU A O 1
ATOM 3063 N N . LYS A 1 392 ? -25.688 -2.453 20.062 1 33.78 392 LYS A N 1
ATOM 3064 C CA . LYS A 1 392 ? -26.516 -1.571 20.891 1 33.78 392 LYS A CA 1
ATOM 3065 C C . LYS A 1 392 ? -25.797 -0.248 21.156 1 33.78 392 LYS A C 1
ATOM 3067 O O . LYS A 1 392 ? -24.766 -0.218 21.844 1 33.78 392 LYS A O 1
ATOM 3072 N N . MET A 1 393 ? -25.703 0.603 20.25 1 29.7 393 MET A N 1
ATOM 3073 C CA . MET A 1 393 ? -25.469 1.939 20.797 1 29.7 393 MET A CA 1
ATOM 3074 C C . MET A 1 393 ? -26.266 2.16 22.078 1 29.7 393 MET A C 1
ATOM 3076 O O . MET A 1 393 ? -27.469 1.903 22.109 1 29.7 393 MET A O 1
ATOM 3080 N N . ALA A 1 394 ? -25.703 2.188 23.172 1 30.12 394 ALA A N 1
ATOM 3081 C CA . ALA A 1 394 ? -26.453 2.836 24.234 1 30.12 394 ALA A CA 1
ATOM 3082 C C . ALA A 1 394 ? -27.141 4.098 23.734 1 30.12 394 ALA A C 1
ATOM 3084 O O . ALA A 1 394 ? -26.516 4.941 23.094 1 30.12 394 ALA A O 1
ATOM 3085 N N . PRO A 1 395 ? -28.5 4.184 23.609 1 30.92 395 PRO A N 1
ATOM 3086 C CA . PRO A 1 395 ? -29.25 5.406 23.328 1 30.92 395 PRO A CA 1
ATOM 3087 C C . PRO A 1 395 ? -28.625 6.641 23.984 1 30.92 395 PRO A C 1
ATOM 3089 O O . PRO A 1 395 ? -28.797 6.859 25.188 1 30.92 395 PRO A O 1
ATOM 3092 N N . ASN A 1 396 ? -27.438 6.922 24.156 1 26.95 396 ASN A N 1
ATOM 3093 C CA . ASN A 1 396 ? -27.328 8.234 24.781 1 26.95 396 ASN A CA 1
ATOM 3094 C C . ASN A 1 396 ? -28.203 9.273 24.078 1 26.95 396 ASN A C 1
ATOM 3096 O O . ASN A 1 396 ? -28.594 9.078 22.922 1 26.95 396 ASN A O 1
ATOM 3100 N N . THR A 1 397 ? -28.203 10.695 24.734 1 27.11 397 THR A N 1
ATOM 3101 C CA . THR A 1 397 ? -28.969 11.93 24.844 1 27.11 397 THR A CA 1
ATOM 3102 C C . THR A 1 397 ? -29.031 12.648 23.5 1 27.11 397 THR A C 1
ATOM 3104 O O . THR A 1 397 ? -28.094 13.375 23.141 1 27.11 397 THR A O 1
ATOM 3107 N N . LEU A 1 398 ? -29.078 12.156 22.484 1 26.48 398 LEU A N 1
ATOM 3108 C CA . LEU A 1 398 ? -29.344 13.086 21.391 1 26.48 398 LEU A CA 1
ATOM 3109 C C . LEU A 1 398 ? -30.688 13.766 21.578 1 26.48 398 LEU A C 1
ATOM 3111 O O . LEU A 1 398 ? -31.047 14.672 20.812 1 26.48 398 LEU A O 1
ATOM 3115 N N . LEU A 1 399 ? -31.609 13.172 22.406 1 26.06 399 LEU A N 1
ATOM 3116 C CA . LEU A 1 399 ? -32.969 13.711 22.281 1 26.06 399 LEU A CA 1
ATOM 3117 C C . LEU A 1 399 ? -33.031 15.109 22.891 1 26.06 399 LEU A C 1
ATOM 3119 O O . LEU A 1 399 ? -34.031 15.805 22.703 1 26.06 399 LEU A O 1
ATOM 3123 N N . ALA A 1 400 ? -32.406 15.398 24.109 1 26.02 400 ALA A N 1
ATOM 3124 C CA . ALA A 1 400 ? -33.156 16.359 24.922 1 26.02 400 ALA A CA 1
ATOM 3125 C C . ALA A 1 400 ? -33.094 17.766 24.312 1 26.02 400 ALA A C 1
ATOM 3127 O O . ALA A 1 400 ? -33.5 18.734 24.938 1 26.02 400 ALA A O 1
ATOM 3128 N N . ALA A 1 401 ? -32.312 18.281 23.469 1 24.47 401 ALA A N 1
ATOM 3129 C CA . ALA A 1 401 ? -32.5 19.703 23.203 1 24.47 401 ALA A CA 1
ATOM 3130 C C . ALA A 1 401 ? -33.844 19.969 22.484 1 24.47 401 ALA A C 1
ATOM 3132 O O . ALA A 1 401 ? -33.938 19.781 21.266 1 24.47 401 ALA A O 1
ATOM 3133 N N . GLU A 1 402 ? -35.062 19.5 23.109 1 23.83 402 GLU A N 1
ATOM 3134 C CA . GLU A 1 402 ? -36.406 20 22.906 1 23.83 402 GLU A CA 1
ATOM 3135 C C . GLU A 1 402 ? -36.438 21.531 22.938 1 23.83 402 GLU A C 1
ATOM 3137 O O . GLU A 1 402 ? -35.688 22.156 23.672 1 23.83 402 GLU A O 1
ATOM 3142 N N . TYR A 1 403 ? -37.188 22.234 22.047 1 21.92 403 TYR A N 1
ATOM 3143 C CA . TYR A 1 403 ? -37.875 23.5 21.938 1 21.92 403 TYR A CA 1
ATOM 3144 C C . TYR A 1 403 ? -38.75 23.75 23.156 1 21.92 403 TYR A C 1
ATOM 3146 O O . TYR A 1 403 ? -39.625 22.938 23.484 1 21.92 403 TYR A O 1
ATOM 3154 N N . GLY A 1 404 ? -38.344 24.172 24.391 1 21.64 404 GLY A N 1
ATOM 3155 C CA . GLY A 1 404 ? -39.125 24.938 25.328 1 21.64 404 GLY A CA 1
ATOM 3156 C C . GLY A 1 404 ? -40 25.984 24.672 1 21.64 404 GLY A C 1
ATOM 3157 O O . GLY A 1 404 ? -39.531 27 24.172 1 21.64 404 GLY A O 1
ATOM 3158 N N . VAL A 1 405 ? -40.969 25.656 23.797 1 19.56 405 VAL A N 1
ATOM 3159 C CA . VAL A 1 405 ? -42.219 26.438 23.75 1 19.56 405 VAL A CA 1
ATOM 3160 C C . VAL A 1 405 ? -42.781 26.531 25.156 1 19.56 405 VAL A C 1
ATOM 3162 O O . VAL A 1 405 ? -42.75 25.562 25.938 1 19.56 405 VAL A O 1
ATOM 3165 N N . LEU A 1 406 ? -43.188 27.766 25.641 1 18.38 406 LEU A N 1
ATOM 3166 C CA . LEU A 1 406 ? -44.062 28.609 26.469 1 18.38 406 LEU A CA 1
ATOM 3167 C C . LEU A 1 406 ? -45.5 28.141 26.422 1 18.38 406 LEU A C 1
ATOM 3169 O O . LEU A 1 406 ? -46.094 28.031 25.344 1 18.38 406 LEU A O 1
ATOM 3173 N N . ALA A 1 407 ? -45.688 27.031 27.219 1 16.8 407 ALA A N 1
ATOM 3174 C CA . ALA A 1 407 ? -46.625 27.359 28.266 1 16.8 407 ALA A CA 1
ATOM 3175 C C . ALA A 1 407 ? -45.969 28.031 29.453 1 16.8 407 ALA A C 1
ATOM 3177 O O . ALA A 1 407 ? -44.812 27.703 29.781 1 16.8 407 ALA A O 1
ATOM 3178 N N . MET B 1 1 ? -14.547 49.375 10.359 1 35.94 1 MET B N 1
ATOM 3179 C CA . MET B 1 1 ? -14.719 48.156 11.156 1 35.94 1 MET B CA 1
ATOM 3180 C C . MET B 1 1 ? -13.914 47 10.562 1 35.94 1 MET B C 1
ATOM 3182 O O . MET B 1 1 ? -14.062 46.656 9.383 1 35.94 1 MET B O 1
ATOM 3186 N N . GLY B 1 2 ? -12.695 46.719 10.844 1 50.69 2 GLY B N 1
ATOM 3187 C CA . GLY B 1 2 ? -11.602 46.062 10.172 1 50.69 2 GLY B CA 1
ATOM 3188 C C . GLY B 1 2 ? -11.977 44.656 9.68 1 50.69 2 GLY B C 1
ATOM 3189 O O . GLY B 1 2 ? -12.789 43.969 10.305 1 50.69 2 GLY B O 1
ATOM 3190 N N . THR B 1 3 ? -12.016 44.406 8.398 1 63.38 3 THR B N 1
ATOM 3191 C CA . THR B 1 3 ? -12.516 43.188 7.719 1 63.38 3 THR B CA 1
ATOM 3192 C C . THR B 1 3 ? -11.906 41.938 8.328 1 63.38 3 THR B C 1
ATOM 3194 O O . THR B 1 3 ? -10.688 41.812 8.438 1 63.38 3 THR B O 1
ATOM 3197 N N . LEU B 1 4 ? -12.664 41.219 9.18 1 81.06 4 LEU B N 1
ATOM 3198 C CA . LEU B 1 4 ? -12.258 39.969 9.828 1 81.06 4 LEU B CA 1
ATOM 3199 C C . LEU B 1 4 ? -11.859 38.938 8.797 1 81.06 4 LEU B C 1
ATOM 3201 O O . LEU B 1 4 ? -12.633 38.625 7.887 1 81.06 4 LEU B O 1
ATOM 3205 N N . GLY B 1 5 ? -10.617 38.5 8.867 1 90.12 5 GLY B N 1
ATOM 3206 C CA . GLY B 1 5 ? -10.195 37.406 8.031 1 90.12 5 GLY B CA 1
ATOM 3207 C C . GLY B 1 5 ? -10.711 36.062 8.531 1 90.12 5 GLY B C 1
ATOM 3208 O O . GLY B 1 5 ? -11.5 36 9.477 1 90.12 5 GLY B O 1
ATOM 3209 N N . TYR B 1 6 ? -10.461 35.062 7.82 1 94.06 6 TYR B N 1
ATOM 3210 C CA . TYR B 1 6 ? -10.945 33.719 8.141 1 94.06 6 TYR B CA 1
ATOM 3211 C C . TYR B 1 6 ? -10.516 33.312 9.539 1 94.06 6 TYR B C 1
ATOM 3213 O O . TYR B 1 6 ? -11.32 32.75 10.305 1 94.06 6 TYR B O 1
ATOM 3221 N N . ILE B 1 7 ? -9.258 33.562 9.945 1 94.31 7 ILE B N 1
ATOM 3222 C CA . ILE B 1 7 ? -8.719 33.156 11.242 1 94.31 7 ILE B CA 1
ATOM 3223 C C . ILE B 1 7 ? -9.477 33.844 12.359 1 94.31 7 ILE B C 1
ATOM 3225 O O . ILE B 1 7 ? -9.844 33.219 13.359 1 94.31 7 ILE B O 1
ATOM 3229 N N . GLU B 1 8 ? -9.703 35.094 12.172 1 92.88 8 GLU B N 1
ATOM 3230 C CA . GLU B 1 8 ? -10.414 35.875 13.18 1 92.88 8 GLU B CA 1
ATOM 3231 C C . GLU B 1 8 ? -11.852 35.406 13.344 1 92.88 8 GLU B C 1
ATOM 3233 O O . GLU B 1 8 ? -12.367 35.344 14.461 1 92.88 8 GLU B O 1
ATOM 3238 N N . ARG B 1 9 ? -12.445 35.094 12.234 1 93.31 9 ARG B N 1
ATOM 3239 C CA . ARG B 1 9 ? -13.805 34.562 12.281 1 93.31 9 ARG B CA 1
ATOM 3240 C C . ARG B 1 9 ? -13.844 33.219 13.008 1 93.31 9 ARG B C 1
ATOM 3242 O O . ARG B 1 9 ? -14.766 32.969 13.781 1 93.31 9 ARG B O 1
ATOM 3249 N N . LEU B 1 10 ? -12.859 32.375 12.742 1 94.75 10 LEU B N 1
ATOM 3250 C CA . LEU B 1 10 ? -12.742 31.094 13.406 1 94.75 10 LEU B CA 1
ATOM 3251 C C . LEU B 1 10 ? -12.594 31.266 14.914 1 94.75 10 LEU B C 1
ATOM 3253 O O . LEU B 1 10 ? -13.25 30.578 15.695 1 94.75 10 LEU B O 1
ATOM 3257 N N . LYS B 1 11 ? -11.742 32.188 15.312 1 93.44 11 LYS B N 1
ATOM 3258 C CA . LYS B 1 11 ? -11.445 32.375 16.734 1 93.44 11 LYS B CA 1
ATOM 3259 C C . LYS B 1 11 ? -12.625 33.031 17.438 1 93.44 11 LYS B C 1
ATOM 3261 O O . LYS B 1 11 ? -12.734 32.938 18.672 1 93.44 11 LYS B O 1
ATOM 3266 N N . HIS B 1 12 ? -13.43 33.75 16.672 1 93.38 12 HIS B N 1
ATOM 3267 C CA . HIS B 1 12 ? -14.672 34.25 17.234 1 93.38 12 HIS B CA 1
ATOM 3268 C C . HIS B 1 12 ? -15.594 33.094 17.656 1 93.38 12 HIS B C 1
ATOM 3270 O O . HIS B 1 12 ? -16.312 33.219 18.656 1 93.38 12 HIS B O 1
ATOM 3276 N N . ASN B 1 13 ? -15.602 32.062 16.812 1 93.69 13 ASN B N 1
ATOM 3277 C CA . ASN B 1 13 ? -16.375 30.875 17.172 1 93.69 13 ASN B CA 1
ATOM 3278 C C . ASN B 1 13 ? -15.797 30.188 18.422 1 93.69 13 ASN B C 1
ATOM 3280 O O . ASN B 1 13 ? -16.531 29.844 19.344 1 93.69 13 ASN B O 1
ATOM 3284 N N . ASP B 1 14 ? -14.562 29.969 18.391 1 94.56 14 ASP B N 1
ATOM 3285 C CA . ASP B 1 14 ? -13.82 29.344 19.484 1 94.56 14 ASP B CA 1
ATOM 3286 C C . ASP B 1 14 ? -12.359 29.797 19.484 1 94.56 14 ASP B C 1
ATOM 3288 O O . ASP B 1 14 ? -11.617 29.516 18.547 1 94.56 14 ASP B O 1
ATOM 3292 N N . ARG B 1 15 ? -11.891 30.359 20.547 1 93.94 15 ARG B N 1
ATOM 3293 C CA . ARG B 1 15 ? -10.57 30.969 20.641 1 93.94 15 ARG B CA 1
ATOM 3294 C C . ARG B 1 15 ? -9.469 29.938 20.5 1 93.94 15 ARG B C 1
ATOM 3296 O O . ARG B 1 15 ? -8.312 30.281 20.234 1 93.94 15 ARG B O 1
ATOM 3303 N N . ALA B 1 16 ? -9.828 28.703 20.641 1 94.06 16 ALA B N 1
ATOM 3304 C CA . ALA B 1 16 ? -8.828 27.625 20.594 1 94.06 16 ALA B CA 1
ATOM 3305 C C . ALA B 1 16 ? -8.547 27.203 19.156 1 94.06 16 ALA B C 1
ATOM 3307 O O . ALA B 1 16 ? -7.625 26.438 18.891 1 94.06 16 ALA B O 1
ATOM 3308 N N . CYS B 1 17 ? -9.266 27.719 18.203 1 95.88 17 CYS B N 1
ATOM 3309 C CA . CYS B 1 17 ? -9.039 27.391 16.797 1 95.88 17 CYS B CA 1
ATOM 3310 C C . CYS B 1 17 ? -7.711 27.953 16.312 1 95.88 17 CYS B C 1
ATOM 3312 O O . CYS B 1 17 ? -7.273 29.016 16.766 1 95.88 17 CYS B O 1
ATOM 3314 N N . GLU B 1 18 ? -7.09 27.234 15.477 1 96.69 18 GLU B N 1
ATOM 3315 C CA . GLU B 1 18 ? -5.82 27.656 14.883 1 96.69 18 GLU B CA 1
ATOM 3316 C C . GLU B 1 18 ? -5.77 27.297 13.398 1 96.69 18 GLU B C 1
ATOM 3318 O O . GLU B 1 18 ? -6.457 26.391 12.945 1 96.69 18 GLU B O 1
ATOM 3323 N N . VAL B 1 19 ? -5.012 28.062 12.68 1 97.69 19 VAL B N 1
ATOM 3324 C CA . VAL B 1 19 ? -4.691 27.766 11.289 1 97.69 19 VAL B CA 1
ATOM 3325 C C . VAL B 1 19 ? -3.178 27.672 11.117 1 97.69 19 VAL B C 1
ATOM 3327 O O . VAL B 1 19 ? -2.434 28.531 11.594 1 97.69 19 VAL B O 1
ATOM 3330 N N . TRP B 1 20 ? -2.75 26.562 10.531 1 98.25 20 TRP B N 1
ATOM 3331 C CA . TRP B 1 20 ? -1.335 26.266 10.328 1 98.25 20 TRP B CA 1
ATOM 3332 C C . TRP B 1 20 ? -0.976 26.312 8.844 1 98.25 20 TRP B C 1
ATOM 3334 O O . TRP B 1 20 ? -1.858 26.266 7.988 1 98.25 20 TRP B O 1
ATOM 3344 N N . TRP B 1 21 ? 0.313 26.5 8.586 1 98 21 TRP B N 1
ATOM 3345 C CA . TRP B 1 21 ? 0.894 26.469 7.25 1 98 21 TRP B CA 1
ATOM 3346 C C . TRP B 1 21 ? 1.312 25.062 6.871 1 98 21 TRP B C 1
ATOM 3348 O O . TRP B 1 21 ? 2.111 24.438 7.57 1 98 21 TRP B O 1
ATOM 3358 N N . ASP B 1 22 ? 0.74 24.516 5.77 1 98 22 ASP B N 1
ATOM 3359 C CA . ASP B 1 22 ? 0.991 23.141 5.359 1 98 22 ASP B CA 1
ATOM 3360 C C . ASP B 1 22 ? 2.029 23.078 4.238 1 98 22 ASP B C 1
ATOM 3362 O O . ASP B 1 22 ? 1.741 22.594 3.143 1 98 22 ASP B O 1
ATOM 3366 N N . SER B 1 23 ? 3.184 23.5 4.508 1 96.62 23 SER B N 1
ATOM 3367 C CA . SER B 1 23 ? 4.359 23.5 3.643 1 96.62 23 SER B CA 1
ATOM 3368 C C . SER B 1 23 ? 5.613 23.891 4.414 1 96.62 23 SER B C 1
ATOM 3370 O O . SER B 1 23 ? 5.531 24.344 5.559 1 96.62 23 SER B O 1
ATOM 3372 N N . SER B 1 24 ? 6.715 23.734 3.789 1 94.62 24 SER B N 1
ATOM 3373 C CA . SER B 1 24 ? 7.949 24.203 4.414 1 94.62 24 SER B CA 1
ATOM 3374 C C . SER B 1 24 ? 7.949 25.719 4.582 1 94.62 24 SER B C 1
ATOM 3376 O O . SER B 1 24 ? 7.504 26.438 3.691 1 94.62 24 SER B O 1
ATOM 3378 N N . PRO B 1 25 ? 8.477 26.172 5.73 1 94.56 25 PRO B N 1
ATOM 3379 C CA . PRO B 1 25 ? 8.562 27.625 5.93 1 94.56 25 PRO B CA 1
ATOM 3380 C C . PRO B 1 25 ? 9.422 28.312 4.875 1 94.56 25 PRO B C 1
ATOM 3382 O O . PRO B 1 25 ? 9.266 29.516 4.645 1 94.56 25 PRO B O 1
ATOM 3385 N N . VAL B 1 26 ? 10.234 27.547 4.207 1 88.62 26 VAL B N 1
ATOM 3386 C CA . VAL B 1 26 ? 11.133 28.094 3.201 1 88.62 26 VAL B CA 1
ATOM 3387 C C . VAL B 1 26 ? 10.328 28.656 2.033 1 88.62 26 VAL B C 1
ATOM 3389 O O . VAL B 1 26 ? 10.766 29.594 1.36 1 88.62 26 VAL B O 1
ATOM 3392 N N . ILE B 1 27 ? 9.172 28.172 1.868 1 92.38 27 ILE B N 1
ATOM 3393 C CA . ILE B 1 27 ? 8.359 28.547 0.716 1 92.38 27 ILE B CA 1
ATOM 3394 C C . ILE B 1 27 ? 7.438 29.703 1.098 1 92.38 27 ILE B C 1
ATOM 3396 O O . ILE B 1 27 ? 6.801 30.312 0.232 1 92.38 27 ILE B O 1
ATOM 3400 N N . TYR B 1 28 ? 7.402 30.109 2.33 1 95.25 28 TYR B N 1
ATOM 3401 C CA . TYR B 1 28 ? 6.441 31.047 2.885 1 95.25 28 TYR B CA 1
ATOM 3402 C C . TYR B 1 28 ? 6.598 32.438 2.244 1 95.25 28 TYR B C 1
ATOM 3404 O O . TYR B 1 28 ? 5.66 32.938 1.636 1 95.25 28 TYR B O 1
ATOM 3412 N N . ALA B 1 29 ? 7.781 33 2.295 1 94.38 29 ALA B N 1
ATOM 3413 C CA . ALA B 1 29 ? 8.016 34.375 1.82 1 94.38 29 ALA B CA 1
ATOM 3414 C C . ALA B 1 29 ? 7.832 34.469 0.308 1 94.38 29 ALA B C 1
ATOM 3416 O O . ALA B 1 29 ? 7.152 35.375 -0.184 1 94.38 29 ALA B O 1
ATOM 3417 N N . PRO B 1 30 ? 8.461 33.531 -0.443 1 94.56 30 PRO B N 1
ATOM 3418 C CA . PRO B 1 30 ? 8.234 33.594 -1.89 1 94.56 30 PRO B CA 1
ATOM 3419 C C . PRO B 1 30 ? 6.762 33.438 -2.266 1 94.56 30 PRO B C 1
ATOM 3421 O O . PRO B 1 30 ? 6.305 34.094 -3.219 1 94.56 30 PRO B O 1
ATOM 3424 N N . TYR B 1 31 ? 6.043 32.656 -1.537 1 96.44 31 TYR B N 1
ATOM 3425 C CA . TYR B 1 31 ? 4.637 32.469 -1.866 1 96.44 31 TYR B CA 1
ATOM 3426 C C . TYR B 1 31 ? 3.82 33.688 -1.524 1 96.44 31 TYR B C 1
ATOM 3428 O O . TYR B 1 31 ? 2.9 34.062 -2.258 1 96.44 31 TYR B O 1
ATOM 3436 N N . LYS B 1 32 ? 4.105 34.312 -0.388 1 97 32 LYS B N 1
ATOM 3437 C CA . LYS B 1 32 ? 3.455 35.594 -0.049 1 97 32 LYS B CA 1
ATOM 3438 C C . LYS B 1 32 ? 3.652 36.625 -1.156 1 97 32 LYS B C 1
ATOM 3440 O O . LYS B 1 32 ? 2.705 37.312 -1.551 1 97 32 LYS B O 1
ATOM 3445 N N . LYS B 1 33 ? 4.879 36.75 -1.619 1 97 33 LYS B N 1
ATOM 3446 C CA . LYS B 1 33 ? 5.184 37.688 -2.697 1 97 33 LYS B CA 1
ATOM 3447 C C . LYS B 1 33 ? 4.344 37.406 -3.936 1 97 33 LYS B C 1
ATOM 3449 O O . LYS B 1 33 ? 3.818 38.312 -4.57 1 97 33 LYS B O 1
ATOM 3454 N N . TYR B 1 34 ? 4.273 36.156 -4.215 1 97.88 34 TYR B N 1
ATOM 3455 C CA . TYR B 1 34 ? 3.457 35.75 -5.34 1 97.88 34 TYR B CA 1
ATOM 3456 C C . TYR B 1 34 ? 2.008 36.188 -5.168 1 97.88 34 TYR B C 1
ATOM 3458 O O . TYR B 1 34 ? 1.404 36.719 -6.094 1 97.88 34 TYR B O 1
ATOM 3466 N N . LEU B 1 35 ? 1.414 35.969 -3.996 1 97.94 35 LEU B N 1
ATOM 3467 C CA . LEU B 1 35 ? 0.025 36.312 -3.727 1 97.94 35 LEU B CA 1
ATOM 3468 C C . LEU B 1 35 ? -0.178 37.812 -3.812 1 97.94 35 LEU B C 1
ATOM 3470 O O . LEU B 1 35 ? -1.186 38.281 -4.348 1 97.94 35 LEU B O 1
ATOM 3474 N N . LEU B 1 36 ? 0.772 38.594 -3.293 1 97.62 36 LEU B N 1
ATOM 3475 C CA . LEU B 1 36 ? 0.684 40.031 -3.32 1 97.62 36 LEU B CA 1
ATOM 3476 C C . LEU B 1 36 ? 0.675 40.562 -4.754 1 97.62 36 LEU B C 1
ATOM 3478 O O . LEU B 1 36 ? -0.028 41.531 -5.066 1 97.62 36 LEU B O 1
ATOM 3482 N N . GLU B 1 37 ? 1.454 39.969 -5.609 1 98.19 37 GLU B N 1
ATOM 3483 C CA . GLU B 1 37 ? 1.524 40.344 -7.016 1 98.19 37 GLU B CA 1
ATOM 3484 C C . GLU B 1 37 ? 0.256 39.938 -7.762 1 98.19 37 GLU B C 1
ATOM 3486 O O . GLU B 1 37 ? -0.253 40.719 -8.586 1 98.19 37 GLU B O 1
ATOM 3491 N N . LYS B 1 38 ? -0.237 38.875 -7.457 1 97.88 38 LYS B N 1
ATOM 3492 C CA . LYS B 1 38 ? -1.37 38.312 -8.195 1 97.88 38 LYS B CA 1
ATOM 3493 C C . LYS B 1 38 ? -2.684 38.938 -7.73 1 97.88 38 LYS B C 1
ATOM 3495 O O . LYS B 1 38 ? -3.615 39.094 -8.523 1 97.88 38 LYS B O 1
ATOM 3500 N N . TYR B 1 39 ? -2.768 39.312 -6.438 1 97.5 39 TYR B N 1
ATOM 3501 C CA . TYR B 1 39 ? -4.016 39.812 -5.871 1 97.5 39 TYR B CA 1
ATOM 3502 C C . TYR B 1 39 ? -3.795 41.125 -5.156 1 97.5 39 TYR B C 1
ATOM 3504 O O . TYR B 1 39 ? -4.023 41.25 -3.947 1 97.5 39 TYR B O 1
ATOM 3512 N N . PRO B 1 40 ? -3.57 42.094 -5.867 1 95.62 40 PRO B N 1
ATOM 3513 C CA . PRO B 1 40 ? -3.293 43.406 -5.246 1 95.62 40 PRO B CA 1
ATOM 3514 C C . PRO B 1 40 ? -4.492 43.969 -4.484 1 95.62 40 PRO B C 1
ATOM 3516 O O . PRO B 1 40 ? -4.32 44.75 -3.537 1 95.62 40 PRO B O 1
ATOM 3519 N N . ALA B 1 41 ? -5.602 43.562 -4.797 1 94.62 41 ALA B N 1
ATOM 3520 C CA . ALA B 1 41 ? -6.812 44.062 -4.148 1 94.62 41 ALA B CA 1
ATOM 3521 C C . ALA B 1 41 ? -6.984 43.438 -2.762 1 94.62 41 ALA B C 1
ATOM 3523 O O . ALA B 1 41 ? -7.762 43.938 -1.945 1 94.62 41 ALA B O 1
ATOM 3524 N N . ALA B 1 42 ? -6.215 42.375 -2.469 1 95.5 42 ALA B N 1
ATOM 3525 C CA . ALA B 1 42 ? -6.379 41.656 -1.207 1 95.5 42 ALA B CA 1
ATOM 3526 C C . ALA B 1 42 ? -5.156 41.844 -0.314 1 95.5 42 ALA B C 1
ATOM 3528 O O . ALA B 1 42 ? -4.875 41 0.538 1 95.5 42 ALA B O 1
ATOM 3529 N N . VAL B 1 43 ? -4.434 42.844 -0.492 1 95.25 43 VAL B N 1
ATOM 3530 C CA . VAL B 1 43 ? -3.164 43.062 0.193 1 95.25 43 VAL B CA 1
ATOM 3531 C C . VAL B 1 43 ? -3.379 43.031 1.704 1 95.25 43 VAL B C 1
ATOM 3533 O O . VAL B 1 43 ? -2.598 42.406 2.434 1 95.25 43 VAL B O 1
ATOM 3536 N N . ALA B 1 44 ? -4.344 43.688 2.232 1 93.19 44 ALA B N 1
ATOM 3537 C CA . ALA B 1 44 ? -4.609 43.75 3.668 1 93.19 44 ALA B CA 1
ATOM 3538 C C . ALA B 1 44 ? -4.859 42.344 4.234 1 93.19 44 ALA B C 1
ATOM 3540 O O . ALA B 1 44 ? -4.383 42.031 5.324 1 93.19 44 ALA B O 1
ATOM 3541 N N . HIS B 1 45 ? -5.586 41.562 3.48 1 93.75 45 HIS B N 1
ATOM 3542 C CA . HIS B 1 45 ? -5.898 40.188 3.912 1 93.75 45 HIS B CA 1
ATOM 3543 C C . HIS B 1 45 ? -4.664 39.312 3.861 1 93.75 45 HIS B C 1
ATOM 3545 O O . HIS B 1 45 ? -4.488 38.438 4.715 1 93.75 45 HIS B O 1
ATOM 3551 N N . ILE B 1 46 ? -3.871 39.438 2.844 1 96.06 46 ILE B N 1
ATOM 3552 C CA . ILE B 1 46 ? -2.633 38.688 2.715 1 96.06 46 ILE B CA 1
ATOM 3553 C C . ILE B 1 46 ? -1.713 39 3.893 1 96.06 46 ILE B C 1
ATOM 3555 O O . ILE B 1 46 ? -1.158 38.094 4.512 1 96.06 46 ILE B O 1
ATOM 3559 N N . GLU B 1 47 ? -1.612 40.281 4.211 1 93.69 47 GLU B N 1
ATOM 3560 C CA . GLU B 1 47 ? -0.752 40.688 5.312 1 93.69 47 GLU B CA 1
ATOM 3561 C C . GLU B 1 47 ? -1.261 40.156 6.645 1 93.69 47 GLU B C 1
ATOM 3563 O O . GLU B 1 47 ? -0.468 39.812 7.531 1 93.69 47 GLU B O 1
ATOM 3568 N N . GLN B 1 48 ? -2.477 40.125 6.777 1 92.25 48 GLN B N 1
ATOM 3569 C CA . GLN B 1 48 ? -3.082 39.594 8 1 92.25 48 GLN B CA 1
ATOM 3570 C C . GLN B 1 48 ? -2.869 38.094 8.125 1 92.25 48 GLN B C 1
ATOM 3572 O O . GLN B 1 48 ? -2.537 37.594 9.203 1 92.25 48 GLN B O 1
ATOM 3577 N N . LEU B 1 49 ? -3.062 37.344 7.039 1 94.25 49 LEU B N 1
ATOM 3578 C CA . LEU B 1 49 ? -2.965 35.906 7.023 1 94.25 49 LEU B CA 1
ATOM 3579 C C . LEU B 1 49 ? -1.507 35.438 7.043 1 94.25 49 LEU B C 1
ATOM 3581 O O . LEU B 1 49 ? -1.183 34.406 7.609 1 94.25 49 LEU B O 1
ATOM 3585 N N . MET B 1 50 ? -0.69 36.25 6.387 1 95.31 50 MET B N 1
ATOM 3586 C CA . MET B 1 50 ? 0.724 35.938 6.223 1 95.31 50 MET B CA 1
ATOM 3587 C C . MET B 1 50 ? 1.603 37.125 6.609 1 95.31 50 MET B C 1
ATOM 3589 O O . MET B 1 50 ? 2.205 37.75 5.75 1 95.31 50 MET B O 1
ATOM 3593 N N . PRO B 1 51 ? 1.728 37.312 7.859 1 93.38 51 PRO B N 1
ATOM 3594 C CA . PRO B 1 51 ? 2.697 38.312 8.258 1 93.38 51 PRO B CA 1
ATOM 3595 C C . PRO B 1 51 ? 4.094 38.062 7.691 1 93.38 51 PRO B C 1
ATOM 3597 O O . PRO B 1 51 ? 4.336 37 7.102 1 93.38 51 PRO B O 1
ATOM 3600 N N . ASP B 1 52 ? 4.969 39.031 7.855 1 89.12 52 ASP B N 1
ATOM 3601 C CA . ASP B 1 52 ? 6.273 38.969 7.203 1 89.12 52 ASP B CA 1
ATOM 3602 C C . ASP B 1 52 ? 7.102 37.812 7.742 1 89.12 52 ASP B C 1
ATOM 3604 O O . ASP B 1 52 ? 7.93 37.25 7.023 1 89.12 52 ASP B O 1
ATOM 3608 N N . ASP B 1 53 ? 6.867 37.594 9.016 1 85.56 53 ASP B N 1
ATOM 3609 C CA . ASP B 1 53 ? 7.516 36.406 9.562 1 85.56 53 ASP B CA 1
ATOM 3610 C C . ASP B 1 53 ? 6.629 35.719 10.594 1 85.56 53 ASP B C 1
ATOM 3612 O O . ASP B 1 53 ? 5.598 36.281 10.992 1 85.56 53 ASP B O 1
ATOM 3616 N N . PHE B 1 54 ? 6.973 34.531 10.977 1 84.25 54 PHE B N 1
ATOM 3617 C CA . PHE B 1 54 ? 6.145 33.719 11.852 1 84.25 54 PHE B CA 1
ATOM 3618 C C . PHE B 1 54 ? 6.152 34.25 13.273 1 84.25 54 PHE B C 1
ATOM 3620 O O . PHE B 1 54 ? 5.336 33.844 14.102 1 84.25 54 PHE B O 1
ATOM 3627 N N . ALA B 1 55 ? 7.008 35.188 13.562 1 81.94 55 ALA B N 1
ATOM 3628 C CA . ALA B 1 55 ? 7.145 35.719 14.922 1 81.94 55 ALA B CA 1
ATOM 3629 C C . ALA B 1 55 ? 5.988 36.625 15.273 1 81.94 55 ALA B C 1
ATOM 3631 O O . ALA B 1 55 ? 5.664 36.812 16.453 1 81.94 55 ALA B O 1
ATOM 3632 N N . GLN B 1 56 ? 5.48 37.281 14.344 1 81.75 56 GLN B N 1
ATOM 3633 C CA . GLN B 1 56 ? 4.402 38.219 14.562 1 81.75 56 GLN B CA 1
ATOM 3634 C C . GLN B 1 56 ? 3.117 37.531 14.984 1 81.75 56 GLN B C 1
ATOM 3636 O O . GLN B 1 56 ? 2.809 36.438 14.484 1 81.75 56 GLN B O 1
ATOM 3641 N N . PRO B 1 57 ? 2.504 38.219 15.898 1 80.5 57 PRO B N 1
ATOM 3642 C CA . PRO B 1 57 ? 1.214 37.625 16.266 1 80.5 57 PRO B CA 1
ATOM 3643 C C . PRO B 1 57 ? 0.21 37.656 15.109 1 80.5 57 PRO B C 1
ATOM 3645 O O . PRO B 1 57 ? 0.29 38.5 14.234 1 80.5 57 PRO B O 1
ATOM 3648 N N . GLY B 1 58 ? -0.631 36.688 15.133 1 86 58 GLY B N 1
ATOM 3649 C CA . GLY B 1 58 ? -1.589 36.562 14.047 1 86 58 GLY B CA 1
ATOM 3650 C C . GLY B 1 58 ? -1.111 35.625 12.938 1 86 58 GLY B C 1
ATOM 3651 O O . GLY B 1 58 ? 0.002 35.094 13 1 86 58 GLY B O 1
ATOM 3652 N N . GLY B 1 59 ? -1.959 35.281 12.031 1 93.25 59 GLY B N 1
ATOM 3653 C CA . GLY B 1 59 ? -1.614 34.438 10.906 1 93.25 59 GLY B CA 1
ATOM 3654 C C . GLY B 1 59 ? -1.512 32.969 11.297 1 93.25 59 GLY B C 1
ATOM 3655 O O . GLY B 1 59 ? -2.262 32.5 12.148 1 93.25 59 GLY B O 1
ATOM 3656 N N . PHE B 1 60 ? -0.611 32.312 10.648 1 96.81 60 PHE B N 1
ATOM 3657 C CA . PHE B 1 60 ? -0.465 30.875 10.875 1 96.81 60 PHE B CA 1
ATOM 3658 C C . PHE B 1 60 ? 0.227 30.594 12.203 1 96.81 60 PHE B C 1
ATOM 3660 O O . PHE B 1 60 ? 1.302 31.141 12.477 1 96.81 60 PHE B O 1
ATOM 3667 N N . ALA B 1 61 ? -0.322 29.75 12.992 1 96.44 61 ALA B N 1
ATOM 3668 C CA . ALA B 1 61 ? 0.146 29.516 14.359 1 96.44 61 ALA B CA 1
ATOM 3669 C C . ALA B 1 61 ? 1.288 28.5 14.375 1 96.44 61 ALA B C 1
ATOM 3671 O O . ALA B 1 61 ? 2.113 28.5 15.297 1 96.44 61 ALA B O 1
ATOM 3672 N N . SER B 1 62 ? 1.342 27.578 13.461 1 97.94 62 SER B N 1
ATOM 3673 C CA . SER B 1 62 ? 2.305 26.484 13.391 1 97.94 62 SER B CA 1
ATOM 3674 C C . SER B 1 62 ? 2.424 25.953 11.969 1 97.94 62 SER B C 1
ATOM 3676 O O . SER B 1 62 ? 1.855 26.516 11.031 1 97.94 62 SER B O 1
ATOM 3678 N N . VAL B 1 63 ? 3.287 24.922 11.805 1 98.31 63 VAL B N 1
ATOM 3679 C CA . VAL B 1 63 ? 3.592 24.422 10.469 1 98.31 63 VAL B CA 1
ATOM 3680 C C . VAL B 1 63 ? 3.549 22.891 10.477 1 98.31 63 VAL B C 1
ATOM 3682 O O . VAL B 1 63 ? 4.012 22.25 11.422 1 98.31 63 VAL B O 1
ATOM 3685 N N . THR B 1 64 ? 2.906 22.359 9.477 1 98.38 64 THR B N 1
ATOM 3686 C CA . THR B 1 64 ? 3.037 20.922 9.242 1 98.38 64 THR B CA 1
ATOM 3687 C C . THR B 1 64 ? 3.9 20.641 8.016 1 98.38 64 THR B C 1
ATOM 3689 O O . THR B 1 64 ? 3.83 21.375 7.023 1 98.38 64 THR B O 1
ATOM 3692 N N . THR B 1 65 ? 4.707 19.641 8.117 1 97.5 65 THR B N 1
ATOM 3693 C CA . THR B 1 65 ? 5.391 19.094 6.945 1 97.5 65 THR B CA 1
ATOM 3694 C C . THR B 1 65 ? 5.105 17.594 6.801 1 97.5 65 THR B C 1
ATOM 3696 O O . THR B 1 65 ? 4.332 17.031 7.574 1 97.5 65 THR B O 1
ATOM 3699 N N . ASN B 1 66 ? 5.508 17.031 5.816 1 95.81 66 ASN B N 1
ATOM 3700 C CA . ASN B 1 66 ? 5.473 15.609 5.512 1 95.81 66 ASN B CA 1
ATOM 3701 C C . ASN B 1 66 ? 6.543 15.227 4.492 1 95.81 66 ASN B C 1
ATOM 3703 O O . ASN B 1 66 ? 7.246 16.094 3.973 1 95.81 66 ASN B O 1
ATOM 3707 N N . PRO B 1 67 ? 6.77 13.992 4.293 1 95.69 67 PRO B N 1
ATOM 3708 C CA . PRO B 1 67 ? 7.832 13.578 3.375 1 95.69 67 PRO B CA 1
ATOM 3709 C C . PRO B 1 67 ? 7.711 14.227 2 1 95.69 67 PRO B C 1
ATOM 3711 O O . PRO B 1 67 ? 8.719 14.625 1.41 1 95.69 67 PRO B O 1
ATOM 3714 N N . ARG B 1 68 ? 6.582 14.352 1.504 1 94.62 68 ARG B N 1
ATOM 3715 C CA . ARG B 1 68 ? 6.367 14.938 0.187 1 94.62 68 ARG B CA 1
ATOM 3716 C C . ARG B 1 68 ? 6.793 16.406 0.169 1 94.62 68 ARG B C 1
ATOM 3718 O O . ARG B 1 68 ? 7.508 16.844 -0.737 1 94.62 68 ARG B O 1
ATOM 3725 N N . LEU B 1 69 ? 6.367 17.156 1.144 1 95.81 69 LEU B N 1
ATOM 3726 C CA . LEU B 1 69 ? 6.641 18.594 1.205 1 95.81 69 LEU B CA 1
ATOM 3727 C C . LEU B 1 69 ? 8.125 18.844 1.425 1 95.81 69 LEU B C 1
ATOM 3729 O O . LEU B 1 69 ? 8.703 19.766 0.82 1 95.81 69 LEU B O 1
ATOM 3733 N N . VAL B 1 70 ? 8.734 18.062 2.25 1 96.81 70 VAL B N 1
ATOM 3734 C CA . VAL B 1 70 ? 10.164 18.203 2.521 1 96.81 70 VAL B CA 1
ATOM 3735 C C . VAL B 1 70 ? 10.969 17.828 1.278 1 96.81 70 VAL B C 1
ATOM 3737 O O . VAL B 1 70 ? 11.891 18.547 0.894 1 96.81 70 VAL B O 1
ATOM 3740 N N . ALA B 1 71 ? 10.57 16.719 0.671 1 95.81 71 ALA B N 1
ATOM 3741 C CA . ALA B 1 71 ? 11.258 16.312 -0.556 1 95.81 71 ALA B CA 1
ATOM 3742 C C . ALA B 1 71 ? 11.125 17.391 -1.632 1 95.81 71 ALA B C 1
ATOM 3744 O O . ALA B 1 71 ? 12.094 17.688 -2.342 1 95.81 71 ALA B O 1
ATOM 3745 N N . ALA B 1 72 ? 10.016 17.984 -1.749 1 94.19 72 ALA B N 1
ATOM 3746 C CA . ALA B 1 72 ? 9.758 19 -2.766 1 94.19 72 ALA B CA 1
ATOM 3747 C C . ALA B 1 72 ? 10.672 20.203 -2.584 1 94.19 72 ALA B C 1
ATOM 3749 O O . ALA B 1 72 ? 11.234 20.719 -3.555 1 94.19 72 ALA B O 1
ATOM 3750 N N . VAL B 1 73 ? 10.859 20.672 -1.387 1 95.62 73 VAL B N 1
ATOM 3751 C CA . VAL B 1 73 ? 11.656 21.875 -1.147 1 95.62 73 VAL B CA 1
ATOM 3752 C C . VAL B 1 73 ? 13.133 21.578 -1.401 1 95.62 73 VAL B C 1
ATOM 3754 O O . VAL B 1 73 ? 13.867 22.422 -1.895 1 95.62 73 VAL B O 1
ATOM 3757 N N . ILE B 1 74 ? 13.555 20.375 -1.034 1 96.44 74 ILE B N 1
ATOM 3758 C CA . ILE B 1 74 ? 14.938 19.969 -1.268 1 96.44 74 ILE B CA 1
ATOM 3759 C C . ILE B 1 74 ? 15.211 19.906 -2.77 1 96.44 74 ILE B C 1
ATOM 3761 O O . ILE B 1 74 ? 16.219 20.422 -3.25 1 96.44 74 ILE B O 1
ATOM 3765 N N . LEU B 1 75 ? 14.281 19.297 -3.512 1 93.81 75 LEU B N 1
ATOM 3766 C CA . LEU B 1 75 ? 14.469 19.062 -4.941 1 93.81 75 LEU B CA 1
ATOM 3767 C C . LEU B 1 75 ? 14.32 20.359 -5.727 1 93.81 75 LEU B C 1
ATOM 3769 O O . LEU B 1 75 ? 14.844 20.484 -6.836 1 93.81 75 LEU B O 1
ATOM 3773 N N . GLU B 1 76 ? 13.625 21.312 -5.176 1 92.69 76 GLU B N 1
ATOM 3774 C CA . GLU B 1 76 ? 13.477 22.609 -5.809 1 92.69 76 GLU B CA 1
ATOM 3775 C C . GLU B 1 76 ? 14.75 23.438 -5.652 1 92.69 76 GLU B C 1
ATOM 3777 O O . GLU B 1 76 ? 15.078 24.25 -6.523 1 92.69 76 GLU B O 1
ATOM 3782 N N . LYS B 1 77 ? 15.43 23.281 -4.543 1 93.06 77 LYS B N 1
ATOM 3783 C CA . LYS B 1 77 ? 16.672 24.016 -4.277 1 93.06 77 LYS B CA 1
ATOM 3784 C C . LYS B 1 77 ? 17.812 23.062 -3.934 1 93.06 77 LYS B C 1
ATOM 3786 O O . LYS B 1 77 ? 18.422 23.172 -2.867 1 93.06 77 LYS B O 1
ATOM 3791 N N . ARG B 1 78 ? 18.141 22.281 -4.84 1 92.81 78 ARG B N 1
ATOM 3792 C CA . ARG B 1 78 ? 19.047 21.156 -4.656 1 92.81 78 ARG B CA 1
ATOM 3793 C C . ARG B 1 78 ? 20.406 21.625 -4.148 1 92.81 78 ARG B C 1
ATOM 3795 O O . ARG B 1 78 ? 20.891 21.156 -3.113 1 92.81 78 ARG B O 1
ATOM 3802 N N . ASP B 1 79 ? 20.984 22.609 -4.812 1 92.25 79 ASP B N 1
ATOM 3803 C CA . ASP B 1 79 ? 22.328 23.078 -4.473 1 92.25 79 ASP B CA 1
ATOM 3804 C C . ASP B 1 79 ? 22.359 23.719 -3.09 1 92.25 79 ASP B C 1
ATOM 3806 O O . ASP B 1 79 ? 23.312 23.547 -2.332 1 92.25 79 ASP B O 1
ATOM 3810 N N . TYR B 1 80 ? 21.328 24.391 -2.809 1 93.31 80 TYR B N 1
ATOM 3811 C CA . TYR B 1 80 ? 21.219 25.062 -1.517 1 93.31 80 TYR B CA 1
ATOM 3812 C C . TYR B 1 80 ? 21.297 24.062 -0.375 1 93.31 80 TYR B C 1
ATOM 3814 O O . TYR B 1 80 ? 21.969 24.297 0.623 1 93.31 80 TYR B O 1
ATOM 3822 N N . TRP B 1 81 ? 20.656 23 -0.491 1 95.31 81 TRP B N 1
ATOM 3823 C CA . TRP B 1 81 ? 20.562 22.016 0.585 1 95.31 81 TRP B CA 1
ATOM 3824 C C . TRP B 1 81 ? 21.766 21.094 0.579 1 95.31 81 TRP B C 1
ATOM 3826 O O . TRP B 1 81 ? 22.359 20.828 1.628 1 95.31 81 TRP B O 1
ATOM 3836 N N . SER B 1 82 ? 22.141 20.594 -0.537 1 91.94 82 SER B N 1
ATOM 3837 C CA . SER B 1 82 ? 23.188 19.562 -0.606 1 91.94 82 SER B CA 1
ATOM 3838 C C . SER B 1 82 ? 24.562 20.156 -0.341 1 91.94 82 SER B C 1
ATOM 3840 O O . SER B 1 82 ? 25.484 19.453 0.076 1 91.94 82 SER B O 1
ATOM 3842 N N . SER B 1 83 ? 24.75 21.453 -0.553 1 92.75 83 SER B N 1
ATOM 3843 C CA . SER B 1 83 ? 26.047 22.109 -0.362 1 92.75 83 SER B CA 1
ATOM 3844 C C . SER B 1 83 ? 26.422 22.156 1.113 1 92.75 83 SER B C 1
ATOM 3846 O O . SER B 1 83 ? 27.594 22.391 1.449 1 92.75 83 SER B O 1
ATOM 3848 N N . ARG B 1 84 ? 25.547 21.844 1.921 1 93.19 84 ARG B N 1
ATOM 3849 C CA . ARG B 1 84 ? 25.766 21.906 3.363 1 93.19 84 ARG B CA 1
ATOM 3850 C C . ARG B 1 84 ? 26.531 20.688 3.852 1 93.19 84 ARG B C 1
ATOM 3852 O O . ARG B 1 84 ? 27 20.656 4.992 1 93.19 84 ARG B O 1
ATOM 3859 N N . PHE B 1 85 ? 26.688 19.75 2.98 1 94 85 PHE B N 1
ATOM 3860 C CA . PHE B 1 85 ? 27.266 18.484 3.42 1 94 85 PHE B CA 1
ATOM 3861 C C . PHE B 1 85 ? 28.438 18.094 2.525 1 94 85 PHE B C 1
ATOM 3863 O O . PHE B 1 85 ? 28.5 18.484 1.359 1 94 85 PHE B O 1
ATOM 3870 N N . ASN B 1 86 ? 29.391 17.359 3.184 1 92.56 86 ASN B N 1
ATOM 3871 C CA . ASN B 1 86 ? 30.422 16.688 2.406 1 92.56 86 ASN B CA 1
ATOM 3872 C C . ASN B 1 86 ? 29.922 15.367 1.828 1 92.56 86 ASN B C 1
ATOM 3874 O O . ASN B 1 86 ? 30.031 14.328 2.477 1 92.56 86 ASN B O 1
ATOM 3878 N N . LEU B 1 87 ? 29.609 15.445 0.649 1 89.56 87 LEU B N 1
ATOM 3879 C CA . LEU B 1 87 ? 28.922 14.336 -0.013 1 89.56 87 LEU B CA 1
ATOM 3880 C C . LEU B 1 87 ? 29.828 13.117 -0.11 1 89.56 87 LEU B C 1
ATOM 3882 O O . LEU B 1 87 ? 29.344 11.977 -0.092 1 89.56 87 LEU B O 1
ATOM 3886 N N . ALA B 1 88 ? 31.094 13.273 -0.179 1 88.75 88 ALA B N 1
ATOM 3887 C CA . ALA B 1 88 ? 32.031 12.188 -0.369 1 88.75 88 ALA B CA 1
ATOM 3888 C C . ALA B 1 88 ? 32.094 11.289 0.859 1 88.75 88 ALA B C 1
ATOM 3890 O O . ALA B 1 88 ? 32.5 10.125 0.763 1 88.75 88 ALA B O 1
ATOM 3891 N N . SER B 1 89 ? 31.625 11.766 1.939 1 90.31 89 SER B N 1
ATOM 3892 C CA . SER B 1 89 ? 31.781 11.039 3.193 1 90.31 89 SER B CA 1
ATOM 3893 C C . SER B 1 89 ? 30.453 10.414 3.629 1 90.31 89 SER B C 1
ATOM 3895 O O . SER B 1 89 ? 30.375 9.789 4.688 1 90.31 89 SER B O 1
ATOM 3897 N N . LEU B 1 90 ? 29.438 10.57 2.812 1 92.25 90 LEU B N 1
ATOM 3898 C CA . LEU B 1 90 ? 28.125 10.141 3.25 1 92.25 90 LEU B CA 1
ATOM 3899 C C . LEU B 1 90 ? 27.562 9.07 2.316 1 92.25 90 LEU B C 1
ATOM 3901 O O . LEU B 1 90 ? 27.766 9.133 1.103 1 92.25 90 LEU B O 1
ATOM 3905 N N . SER B 1 91 ? 26.875 8.102 2.947 1 90.81 91 SER B N 1
ATOM 3906 C CA . SER B 1 91 ? 26.016 7.234 2.152 1 90.81 91 SER B CA 1
ATOM 3907 C C . SER B 1 91 ? 24.75 7.953 1.726 1 90.81 91 SER B C 1
ATOM 3909 O O . SER B 1 91 ? 24.391 8.984 2.297 1 90.81 91 SER B O 1
ATOM 3911 N N . ALA B 1 92 ? 24.094 7.422 0.739 1 90.62 92 ALA B N 1
ATOM 3912 C CA . ALA B 1 92 ? 22.844 7.996 0.269 1 90.62 92 ALA B CA 1
ATOM 3913 C C . ALA B 1 92 ? 21.812 8.055 1.393 1 90.62 92 ALA B C 1
ATOM 3915 O O . ALA B 1 92 ? 21.062 9.031 1.512 1 90.62 92 ALA B O 1
ATOM 3916 N N . ALA B 1 93 ? 21.797 7.008 2.172 1 90.5 93 ALA B N 1
ATOM 3917 C CA . ALA B 1 93 ? 20.844 6.945 3.281 1 90.5 93 ALA B CA 1
ATOM 3918 C C . ALA B 1 93 ? 21.141 8.023 4.32 1 90.5 93 ALA B C 1
ATOM 3920 O O . ALA B 1 93 ? 20.234 8.656 4.848 1 90.5 93 ALA B O 1
ATOM 3921 N N . GLN B 1 94 ? 22.375 8.203 4.586 1 93.81 94 GLN B N 1
ATOM 3922 C CA . GLN B 1 94 ? 22.781 9.234 5.535 1 93.81 94 GLN B CA 1
ATOM 3923 C C . GLN B 1 94 ? 22.453 10.625 5.016 1 93.81 94 GLN B C 1
ATOM 3925 O O . GLN B 1 94 ? 21.953 11.469 5.766 1 93.81 94 GLN B O 1
ATOM 3930 N N . LEU B 1 95 ? 22.75 10.805 3.779 1 95.56 95 LEU B N 1
ATOM 3931 C CA . LEU B 1 95 ? 22.469 12.109 3.182 1 95.56 95 LEU B CA 1
ATOM 3932 C C . LEU B 1 95 ? 20.984 12.422 3.219 1 95.56 95 LEU B C 1
ATOM 3934 O O . LEU B 1 95 ? 20.578 13.547 3.535 1 95.56 95 LEU B O 1
ATOM 3938 N N . ARG B 1 96 ? 20.172 11.484 2.891 1 96 96 ARG B N 1
ATOM 3939 C CA . ARG B 1 96 ? 18.734 11.68 2.906 1 96 96 ARG B CA 1
ATOM 3940 C C . ARG B 1 96 ? 18.25 12.125 4.285 1 96 96 ARG B C 1
ATOM 3942 O O . ARG B 1 96 ? 17.469 13.07 4.398 1 96 96 ARG B O 1
ATOM 3949 N N . LYS B 1 97 ? 18.672 11.391 5.238 1 96.62 97 LYS B N 1
ATOM 3950 C CA . LYS B 1 97 ? 18.297 11.711 6.613 1 96.62 97 LYS B CA 1
ATOM 3951 C C . LYS B 1 97 ? 18.75 13.125 6.992 1 96.62 97 LYS B C 1
ATOM 3953 O O . LYS B 1 97 ? 17.984 13.898 7.562 1 96.62 97 LYS B O 1
ATOM 3958 N N . LYS B 1 98 ? 19.938 13.414 6.688 1 97.19 98 LYS B N 1
ATOM 3959 C CA . LYS B 1 98 ? 20.5 14.719 7.031 1 97.19 98 LYS B CA 1
ATOM 3960 C C . LYS B 1 98 ? 19.75 15.844 6.316 1 97.19 98 LYS B C 1
ATOM 3962 O O . LYS B 1 98 ? 19.516 16.906 6.895 1 97.19 98 LYS B O 1
ATOM 3967 N N . LEU B 1 99 ? 19.484 15.617 5.082 1 97.56 99 LEU B N 1
ATOM 3968 C CA . LEU B 1 99 ? 18.75 16.625 4.32 1 97.56 99 LEU B CA 1
ATOM 3969 C C . LEU B 1 99 ? 17.375 16.875 4.934 1 97.56 99 LEU B C 1
ATOM 3971 O O . LEU B 1 99 ? 16.953 18.016 5.102 1 97.56 99 LEU B O 1
ATOM 3975 N N . TYR B 1 100 ? 16.703 15.781 5.215 1 97.75 100 TYR B N 1
ATOM 3976 C CA . TYR B 1 100 ? 15.406 15.891 5.863 1 97.75 100 TYR B CA 1
ATOM 3977 C C . TYR B 1 100 ? 15.508 16.672 7.164 1 97.75 100 TYR B C 1
ATOM 3979 O O . TYR B 1 100 ? 14.727 17.594 7.402 1 97.75 100 TYR B O 1
ATOM 3987 N N . ASP B 1 101 ? 16.453 16.359 7.957 1 98.31 101 ASP B N 1
ATOM 3988 C CA . ASP B 1 101 ? 16.656 17 9.25 1 98.31 101 ASP B CA 1
ATOM 3989 C C . ASP B 1 101 ? 16.953 18.5 9.086 1 98.31 101 ASP B C 1
ATOM 3991 O O . ASP B 1 101 ? 16.453 19.312 9.859 1 98.31 101 ASP B O 1
ATOM 3995 N N . GLU B 1 102 ? 17.734 18.781 8.094 1 97.81 102 GLU B N 1
ATOM 3996 C CA . GLU B 1 102 ? 18.109 20.172 7.875 1 97.81 102 GLU B CA 1
ATOM 3997 C C . GLU B 1 102 ? 16.906 21.031 7.547 1 97.81 102 GLU B C 1
ATOM 3999 O O . GLU B 1 102 ? 16.828 22.188 7.977 1 97.81 102 GLU B O 1
ATOM 4004 N N . VAL B 1 103 ? 16.062 20.516 6.742 1 97.81 103 VAL B N 1
ATOM 4005 C CA . VAL B 1 103 ? 14.844 21.25 6.402 1 97.81 103 VAL B CA 1
ATOM 4006 C C . VAL B 1 103 ? 14.039 21.531 7.668 1 97.81 103 VAL B C 1
ATOM 4008 O O . VAL B 1 103 ? 13.523 22.641 7.852 1 97.81 103 VAL B O 1
ATOM 4011 N N . ILE B 1 104 ? 13.938 20.547 8.523 1 98.31 104 ILE B N 1
ATOM 4012 C CA . ILE B 1 104 ? 13.18 20.672 9.766 1 98.31 104 ILE B CA 1
ATOM 4013 C C . ILE B 1 104 ? 13.859 21.688 10.688 1 98.31 104 ILE B C 1
ATOM 4015 O O . ILE B 1 104 ? 13.195 22.547 11.273 1 98.31 104 ILE B O 1
ATOM 4019 N N . VAL B 1 105 ? 15.148 21.625 10.805 1 98.25 105 VAL B N 1
ATOM 4020 C CA . VAL B 1 105 ? 15.906 22.5 11.688 1 98.25 105 VAL B CA 1
ATOM 4021 C C . VAL B 1 105 ? 15.734 23.953 11.242 1 98.25 105 VAL B C 1
ATOM 4023 O O . VAL B 1 105 ? 15.484 24.828 12.062 1 98.25 105 VAL B O 1
ATOM 4026 N N . GLU B 1 106 ? 15.898 24.172 9.977 1 97.25 106 GLU B N 1
ATOM 4027 C CA . GLU B 1 106 ? 15.75 25.531 9.461 1 97.25 106 GLU B CA 1
ATOM 4028 C C . GLU B 1 106 ? 14.328 26.047 9.672 1 97.25 106 GLU B C 1
ATOM 4030 O O . GLU B 1 106 ? 14.133 27.203 10.055 1 97.25 106 GLU B O 1
ATOM 4035 N N . GLY B 1 107 ? 13.383 25.219 9.375 1 97 107 GLY B N 1
ATOM 4036 C CA . GLY B 1 107 ? 12.008 25.609 9.625 1 97 107 GLY B CA 1
ATOM 4037 C C . GLY B 1 107 ? 11.711 25.875 11.086 1 97 107 GLY B C 1
ATOM 4038 O O . GLY B 1 107 ? 11.039 26.859 11.414 1 97 107 GLY B O 1
ATOM 4039 N N . ALA B 1 108 ? 12.219 25.031 11.945 1 98.06 108 ALA B N 1
ATOM 4040 C CA . ALA B 1 108 ? 12.031 25.203 13.383 1 98.06 108 ALA B CA 1
ATOM 4041 C C . ALA B 1 108 ? 12.609 26.516 13.859 1 98.06 108 ALA B C 1
ATOM 4043 O O . ALA B 1 108 ? 12.023 27.203 14.711 1 98.06 108 ALA B O 1
ATOM 4044 N N . ALA B 1 109 ? 13.742 26.859 13.336 1 97.44 109 ALA B N 1
ATOM 4045 C CA . ALA B 1 109 ? 14.398 28.109 13.719 1 97.44 109 ALA B CA 1
ATOM 4046 C C . ALA B 1 109 ? 13.531 29.312 13.359 1 97.44 109 ALA B C 1
ATOM 4048 O O . ALA B 1 109 ? 13.461 30.281 14.125 1 97.44 109 ALA B O 1
ATOM 4049 N N . THR B 1 110 ? 12.898 29.203 12.273 1 95.81 110 THR B N 1
ATOM 4050 C CA . THR B 1 110 ? 12.047 30.297 11.805 1 95.81 110 THR B CA 1
ATOM 4051 C C . THR B 1 110 ? 10.844 30.469 12.719 1 95.81 110 THR B C 1
ATOM 4053 O O . THR B 1 110 ? 10.344 31.578 12.891 1 95.81 110 THR B O 1
ATOM 4056 N N . LEU B 1 111 ? 10.43 29.469 13.391 1 97.12 111 LEU B N 1
ATOM 4057 C CA . LEU B 1 111 ? 9.203 29.469 14.18 1 97.12 111 LEU B CA 1
ATOM 4058 C C . LEU B 1 111 ? 9.516 29.672 15.664 1 97.12 111 LEU B C 1
ATOM 4060 O O . LEU B 1 111 ? 8.617 29.984 16.453 1 97.12 111 LEU B O 1
ATOM 4064 N N . MET B 1 112 ? 10.773 29.625 16.062 1 97.25 112 MET B N 1
ATOM 4065 C CA . MET B 1 112 ? 11.211 29.578 17.453 1 97.25 112 MET B CA 1
ATOM 4066 C C . MET B 1 112 ? 10.773 30.844 18.188 1 97.25 112 MET B C 1
ATOM 4068 O O . MET B 1 112 ? 10.297 30.781 19.328 1 97.25 112 MET B O 1
ATOM 4072 N N . PRO B 1 113 ? 10.922 32.031 17.578 1 96.25 113 PRO B N 1
ATOM 4073 C CA . PRO B 1 113 ? 10.484 33.219 18.297 1 96.25 113 PRO B CA 1
ATOM 4074 C C . PRO B 1 113 ? 9.016 33.156 18.703 1 96.25 113 PRO B C 1
ATOM 4076 O O . PRO B 1 113 ? 8.672 33.531 19.828 1 96.25 113 PRO B O 1
ATOM 4079 N N . ARG B 1 114 ? 8.211 32.688 17.797 1 95.94 114 ARG B N 1
ATOM 4080 C CA . ARG B 1 114 ? 6.797 32.562 18.109 1 95.94 114 ARG B CA 1
ATOM 4081 C C . ARG B 1 114 ? 6.578 31.531 19.219 1 95.94 114 ARG B C 1
ATOM 4083 O O . ARG B 1 114 ? 5.711 31.703 20.078 1 95.94 114 ARG B O 1
ATOM 4090 N N . TRP B 1 115 ? 7.332 30.453 19.125 1 97.19 115 TRP B N 1
ATOM 4091 C CA . TRP B 1 115 ? 7.234 29.406 20.125 1 97.19 115 TRP B CA 1
ATOM 4092 C C . TRP B 1 115 ? 7.555 29.938 21.531 1 97.19 115 TRP B C 1
ATOM 4094 O O . TRP B 1 115 ? 6.82 29.672 22.484 1 97.19 115 TRP B O 1
ATOM 4104 N N . VAL B 1 116 ? 8.539 30.781 21.656 1 96.5 116 VAL B N 1
ATOM 4105 C CA . VAL B 1 116 ? 8.969 31.375 22.922 1 96.5 116 VAL B CA 1
ATOM 4106 C C . VAL B 1 116 ? 7.945 32.406 23.375 1 96.5 116 VAL B C 1
ATOM 4108 O O . VAL B 1 116 ? 7.492 32.375 24.516 1 96.5 116 VAL B O 1
ATOM 4111 N N . GLN B 1 117 ? 7.562 33.25 22.484 1 95.19 117 GLN B N 1
ATOM 4112 C CA . GLN B 1 117 ? 6.684 34.344 22.812 1 95.19 117 GLN B CA 1
ATOM 4113 C C . GLN B 1 117 ? 5.309 33.875 23.25 1 95.19 117 GLN B C 1
ATOM 4115 O O . GLN B 1 117 ? 4.648 34.5 24.078 1 95.19 117 GLN B O 1
ATOM 4120 N N . SER B 1 118 ? 4.898 32.75 22.703 1 94.5 118 SER B N 1
ATOM 4121 C CA . SER B 1 118 ? 3.568 32.219 23 1 94.5 118 SER B CA 1
ATOM 4122 C C . SER B 1 118 ? 3.602 31.266 24.188 1 94.5 118 SER B C 1
ATOM 4124 O O . SER B 1 118 ? 2.609 30.609 24.484 1 94.5 118 SER B O 1
ATOM 4126 N N . ALA B 1 119 ? 4.762 31.141 24.859 1 95.06 119 ALA B N 1
ATOM 4127 C CA . ALA B 1 119 ? 4.941 30.172 25.953 1 95.06 119 ALA B CA 1
ATOM 4128 C C . ALA B 1 119 ? 4.602 28.766 25.484 1 95.06 119 ALA B C 1
ATOM 4130 O O . ALA B 1 119 ? 3.844 28.047 26.141 1 95.06 119 ALA B O 1
ATOM 4131 N N . GLN B 1 120 ? 5 28.406 24.234 1 95.88 120 GLN B N 1
ATOM 4132 C CA . GLN B 1 120 ? 4.957 27.078 23.625 1 95.88 120 GLN B CA 1
ATOM 4133 C C . GLN B 1 120 ? 3.541 26.719 23.188 1 95.88 120 GLN B C 1
ATOM 4135 O O . GLN B 1 120 ? 3.246 25.562 22.906 1 95.88 120 GLN B O 1
ATOM 4140 N N . ALA B 1 121 ? 2.666 27.719 23.078 1 94.88 121 ALA B N 1
ATOM 4141 C CA . ALA B 1 121 ? 1.321 27.453 22.594 1 94.88 121 ALA B CA 1
ATOM 4142 C C . ALA B 1 121 ? 1.306 27.375 21.062 1 94.88 121 ALA B C 1
ATOM 4144 O O . ALA B 1 121 ? 0.499 26.641 20.484 1 94.88 121 ALA B O 1
ATOM 4145 N N . GLU B 1 122 ? 2.166 28.141 20.438 1 96.62 122 GLU B N 1
ATOM 4146 C CA . GLU B 1 122 ? 2.295 28.219 18.984 1 96.62 122 GLU B CA 1
ATOM 4147 C C . GLU B 1 122 ? 3.75 28.062 18.547 1 96.62 122 GLU B C 1
ATOM 4149 O O . GLU B 1 122 ? 4.617 27.734 19.359 1 96.62 122 GLU B O 1
ATOM 4154 N N . GLY B 1 123 ? 3.979 28.094 17.266 1 97.5 123 GLY B N 1
ATOM 4155 C CA . GLY B 1 123 ? 5.34 28.078 16.75 1 97.5 123 GLY B CA 1
ATOM 4156 C C . GLY B 1 123 ? 5.906 26.672 16.594 1 97.5 123 GLY B C 1
ATOM 4157 O O . GLY B 1 123 ? 7.121 26.484 16.656 1 97.5 123 GLY B O 1
ATOM 4158 N N . TRP B 1 124 ? 5.094 25.703 16.438 1 98.38 124 TRP B N 1
ATOM 4159 C CA . TRP B 1 124 ? 5.523 24.328 16.281 1 98.38 124 TRP B CA 1
ATOM 4160 C C . TRP B 1 124 ? 5.734 23.984 14.805 1 98.38 124 TRP B C 1
ATOM 4162 O O . TRP B 1 124 ? 5.105 24.578 13.93 1 98.38 124 TRP B O 1
ATOM 4172 N N . ILE B 1 125 ? 6.613 23.016 14.547 1 98.62 125 ILE B N 1
ATOM 4173 C CA . ILE B 1 125 ? 6.766 22.422 13.227 1 98.62 125 ILE B CA 1
ATOM 4174 C C . ILE B 1 125 ? 6.656 20.906 13.328 1 98.62 125 ILE B C 1
ATOM 4176 O O . ILE B 1 125 ? 7.34 20.281 14.141 1 98.62 125 ILE B O 1
ATOM 4180 N N . CYS B 1 126 ? 5.797 20.328 12.57 1 98.75 126 CYS B N 1
ATOM 4181 C CA . CYS B 1 126 ? 5.625 18.875 12.562 1 98.75 126 CYS B CA 1
ATOM 4182 C C . CYS B 1 126 ? 6.641 18.203 11.648 1 98.75 126 CYS B C 1
ATOM 4184 O O . CYS B 1 126 ? 6.859 18.656 10.523 1 98.75 126 CYS B O 1
ATOM 4186 N N . ALA B 1 127 ? 7.254 17.172 12.102 1 98.62 127 ALA B N 1
ATOM 4187 C CA . ALA B 1 127 ? 8.18 16.344 11.336 1 98.62 127 ALA B CA 1
ATOM 4188 C C . ALA B 1 127 ? 7.809 14.867 11.438 1 98.62 127 ALA B C 1
ATOM 4190 O O . ALA B 1 127 ? 7.719 14.312 12.539 1 98.62 127 ALA B O 1
ATOM 4191 N N . GLN B 1 128 ? 7.652 14.273 10.297 1 98.62 128 GLN B N 1
ATOM 4192 C CA . GLN B 1 128 ? 7.105 12.922 10.266 1 98.62 128 GLN B CA 1
ATOM 4193 C C . GLN B 1 128 ? 8.219 11.875 10.297 1 98.62 128 GLN B C 1
ATOM 4195 O O . GLN B 1 128 ? 9.258 12.047 9.648 1 98.62 128 GLN B O 1
ATOM 4200 N N . VAL B 1 129 ? 7.988 10.828 11 1 98.5 129 VAL B N 1
ATOM 4201 C CA . VAL B 1 129 ? 8.875 9.672 10.953 1 98.5 129 VAL B CA 1
ATOM 4202 C C . VAL B 1 129 ? 8.867 9.07 9.547 1 98.5 129 VAL B C 1
ATOM 4204 O O . VAL B 1 129 ? 8.07 9.469 8.703 1 98.5 129 VAL B O 1
ATOM 4207 N N . ASP B 1 130 ? 9.766 8.117 9.375 1 95.5 130 ASP B N 1
ATOM 4208 C CA . ASP B 1 130 ? 9.945 7.551 8.039 1 95.5 130 ASP B CA 1
ATOM 4209 C C . ASP B 1 130 ? 8.734 6.715 7.629 1 95.5 130 ASP B C 1
ATOM 4211 O O . ASP B 1 130 ? 8.328 5.801 8.352 1 95.5 130 ASP B O 1
ATOM 4215 N N . PRO B 1 131 ? 8.219 6.996 6.477 1 93.5 131 PRO B N 1
ATOM 4216 C CA . PRO B 1 131 ? 6.984 6.328 6.066 1 93.5 131 PRO B CA 1
ATOM 4217 C C . PRO B 1 131 ? 7.168 4.828 5.859 1 93.5 131 PRO B C 1
ATOM 4219 O O . PRO B 1 131 ? 6.211 4.059 5.988 1 93.5 131 PRO B O 1
ATOM 4222 N N . GLY B 1 132 ? 8.328 4.398 5.574 1 89.06 132 GLY B N 1
ATOM 4223 C CA . GLY B 1 132 ? 8.594 2.98 5.379 1 89.06 132 GLY B CA 1
ATOM 4224 C C . GLY B 1 132 ? 8.484 2.172 6.656 1 89.06 132 GLY B C 1
ATOM 4225 O O . GLY B 1 132 ? 8.406 0.942 6.617 1 89.06 132 GLY B O 1
ATOM 4226 N N . ASP B 1 133 ? 8.406 2.84 7.785 1 93.31 133 ASP B N 1
ATOM 4227 C CA . ASP B 1 133 ? 8.477 2.152 9.07 1 93.31 133 ASP B CA 1
ATOM 4228 C C . ASP B 1 133 ? 7.109 2.111 9.75 1 93.31 133 ASP B C 1
ATOM 4230 O O . ASP B 1 133 ? 7.016 1.865 10.953 1 93.31 133 ASP B O 1
ATOM 4234 N N . VAL B 1 134 ? 6.043 2.279 9.008 1 93.38 134 VAL B N 1
ATOM 4235 C CA . VAL B 1 134 ? 4.703 2.479 9.555 1 93.38 134 VAL B CA 1
ATOM 4236 C C . VAL B 1 134 ? 4.273 1.236 10.336 1 93.38 134 VAL B C 1
ATOM 4238 O O . VAL B 1 134 ? 3.404 1.313 11.203 1 93.38 134 VAL B O 1
ATOM 4241 N N . ARG B 1 135 ? 4.934 0.117 10.102 1 89.75 135 ARG B N 1
ATOM 4242 C CA . ARG B 1 135 ? 4.562 -1.123 10.773 1 89.75 135 ARG B CA 1
ATOM 4243 C C . ARG B 1 135 ? 5.625 -1.538 11.781 1 89.75 135 ARG B C 1
ATOM 4245 O O . ARG B 1 135 ? 5.66 -2.689 12.219 1 89.75 135 ARG B O 1
ATOM 4252 N N . CYS B 1 136 ? 6.461 -0.646 12.164 1 90.44 136 CYS B N 1
ATOM 4253 C CA . CYS B 1 136 ? 7.523 -0.953 13.117 1 90.44 136 CYS B CA 1
ATOM 4254 C C . CYS B 1 136 ? 7.605 0.115 14.203 1 90.44 136 CYS B C 1
ATOM 4256 O O . CYS B 1 136 ? 8.312 1.115 14.039 1 90.44 136 CYS B O 1
ATOM 4258 N N . SER B 1 137 ? 7.07 -0.197 15.367 1 96.25 137 SER B N 1
ATOM 4259 C CA . SER B 1 137 ? 7.031 0.765 16.469 1 96.25 137 SER B CA 1
ATOM 4260 C C . SER B 1 137 ? 8.438 1.144 16.906 1 96.25 137 SER B C 1
ATOM 4262 O O . SER B 1 137 ? 8.703 2.307 17.219 1 96.25 137 SER B O 1
ATOM 4264 N N . GLU B 1 138 ? 9.32 0.192 16.922 1 95 138 GLU B N 1
ATOM 4265 C CA . GLU B 1 138 ? 10.672 0.426 17.406 1 95 138 GLU B CA 1
ATOM 4266 C C . GLU B 1 138 ? 11.406 1.44 16.531 1 95 138 GLU B C 1
ATOM 4268 O O . GLU B 1 138 ? 11.992 2.4 17.047 1 95 138 GLU B O 1
ATOM 4273 N N . ARG B 1 139 ? 11.328 1.212 15.266 1 94.88 139 ARG B N 1
ATOM 4274 C CA . ARG B 1 139 ? 12.016 2.109 14.344 1 94.88 139 ARG B CA 1
ATOM 4275 C C . ARG B 1 139 ? 11.375 3.492 14.344 1 94.88 139 ARG B C 1
ATOM 4277 O O . ARG B 1 139 ? 12.07 4.508 14.281 1 94.88 139 ARG B O 1
ATOM 4284 N N . MET B 1 140 ? 10.062 3.529 14.477 1 98.06 140 MET B N 1
ATOM 4285 C CA . MET B 1 140 ? 9.383 4.82 14.508 1 98.06 140 MET B CA 1
ATOM 4286 C C . MET B 1 140 ? 9.727 5.586 15.781 1 98.06 140 MET B C 1
ATOM 4288 O O . MET B 1 140 ? 9.945 6.797 15.75 1 98.06 140 MET B O 1
ATOM 4292 N N . THR B 1 141 ? 9.773 4.871 16.875 1 98.69 141 THR B N 1
ATOM 4293 C CA . THR B 1 141 ? 10.094 5.523 18.141 1 98.69 141 THR B CA 1
ATOM 4294 C C . THR B 1 141 ? 11.516 6.078 18.125 1 98.69 141 THR B C 1
ATOM 4296 O O . THR B 1 141 ? 11.75 7.219 18.531 1 98.69 141 THR B O 1
ATOM 4299 N N . ALA B 1 142 ? 12.438 5.266 17.625 1 98.06 142 ALA B N 1
ATOM 4300 C CA . ALA B 1 142 ? 13.82 5.715 17.531 1 98.06 142 ALA B CA 1
ATOM 4301 C C . ALA B 1 142 ? 13.938 6.965 16.672 1 98.06 142 ALA B C 1
ATOM 4303 O O . ALA B 1 142 ? 14.578 7.945 17.062 1 98.06 142 ALA B O 1
ATOM 4304 N N . ARG B 1 143 ? 13.312 6.957 15.562 1 98.44 143 ARG B N 1
ATOM 4305 C CA . ARG B 1 143 ? 13.359 8.109 14.664 1 98.44 143 ARG B CA 1
ATOM 4306 C C . ARG B 1 143 ? 12.656 9.312 15.281 1 98.44 143 ARG B C 1
ATOM 4308 O O . ARG B 1 143 ? 13.102 10.445 15.125 1 98.44 143 ARG B O 1
ATOM 4315 N N . GLY B 1 144 ? 11.523 9.047 15.93 1 98.88 144 GLY B N 1
ATOM 4316 C CA . GLY B 1 144 ? 10.805 10.117 16.594 1 98.88 144 GLY B CA 1
ATOM 4317 C C . GLY B 1 144 ? 11.648 10.844 17.625 1 98.88 144 GLY B C 1
ATOM 4318 O O . GLY B 1 144 ? 11.617 12.07 17.719 1 98.88 144 GLY B O 1
ATOM 4319 N N . LEU B 1 145 ? 12.367 10.109 18.375 1 98.5 145 LEU B N 1
ATOM 4320 C CA . LEU B 1 145 ? 13.227 10.711 19.391 1 98.5 145 LEU B CA 1
ATOM 4321 C C . LEU B 1 145 ? 14.352 11.508 18.75 1 98.5 145 LEU B C 1
ATOM 4323 O O . LEU B 1 145 ? 14.75 12.555 19.281 1 98.5 145 LEU B O 1
ATOM 4327 N N . GLU B 1 146 ? 14.883 11.031 17.656 1 98.56 146 GLU B N 1
ATOM 4328 C CA . GLU B 1 146 ? 15.875 11.805 16.906 1 98.56 146 GLU B CA 1
ATOM 4329 C C . GLU B 1 146 ? 15.297 13.141 16.438 1 98.56 146 GLU B C 1
ATOM 4331 O O . GLU B 1 146 ? 15.953 14.172 16.547 1 98.56 146 GLU B O 1
ATOM 4336 N N . LEU B 1 147 ? 14.102 13.086 15.938 1 98.75 147 LEU B N 1
ATOM 4337 C CA . LEU B 1 147 ? 13.445 14.289 15.422 1 98.75 147 LEU B CA 1
ATOM 4338 C C . LEU B 1 147 ? 13.203 15.297 16.547 1 98.75 147 LEU B C 1
ATOM 4340 O O . LEU B 1 147 ? 13.422 16.5 16.359 1 98.75 147 LEU B O 1
ATOM 4344 N N . GLN B 1 148 ? 12.711 14.805 17.609 1 97.88 148 GLN B N 1
ATOM 4345 C CA . GLN B 1 148 ? 12.422 15.664 18.75 1 97.88 148 GLN B CA 1
ATOM 4346 C C . GLN B 1 148 ? 13.672 16.422 19.203 1 97.88 148 GLN B C 1
ATOM 4348 O O . GLN B 1 148 ? 13.578 17.562 19.656 1 97.88 148 GLN B O 1
ATOM 4353 N N . ARG B 1 149 ? 14.82 15.859 19 1 97.94 149 ARG B N 1
ATOM 4354 C CA . ARG B 1 149 ? 16.078 16.438 19.453 1 97.94 149 ARG B CA 1
ATOM 4355 C C . ARG B 1 149 ? 16.578 17.516 18.5 1 97.94 149 ARG B C 1
ATOM 4357 O O . ARG B 1 149 ? 17.469 18.297 18.828 1 97.94 149 ARG B O 1
ATOM 4364 N N . LEU B 1 150 ? 16.031 17.578 17.344 1 98.5 150 LEU B N 1
ATOM 4365 C CA . LEU B 1 150 ? 16.5 18.547 16.359 1 98.5 150 LEU B CA 1
ATOM 4366 C C . LEU B 1 150 ? 16.266 19.969 16.844 1 98.5 150 LEU B C 1
ATOM 4368 O O . LEU B 1 150 ? 17.094 20.859 16.594 1 98.5 150 LEU B O 1
ATOM 4372 N N . ALA B 1 151 ? 15.141 20.219 17.469 1 98.44 151 ALA B N 1
ATOM 4373 C CA . ALA B 1 151 ? 14.766 21.516 18.016 1 98.44 151 ALA B CA 1
ATOM 4374 C C . ALA B 1 151 ? 13.641 21.375 19.047 1 98.44 151 ALA B C 1
ATOM 4376 O O . ALA B 1 151 ? 12.812 20.469 18.938 1 98.44 151 ALA B O 1
ATOM 4377 N N . ALA B 1 152 ? 13.539 22.281 19.938 1 97.69 152 ALA B N 1
ATOM 4378 C CA . ALA B 1 152 ? 12.602 22.203 21.047 1 97.69 152 ALA B CA 1
ATOM 4379 C C . ALA B 1 152 ? 11.156 22.297 20.547 1 97.69 152 ALA B C 1
ATOM 4381 O O . ALA B 1 152 ? 10.242 21.781 21.188 1 97.69 152 ALA B O 1
ATOM 4382 N N . ASN B 1 153 ? 10.961 22.953 19.438 1 98.44 153 ASN B N 1
ATOM 4383 C CA . ASN B 1 153 ? 9.609 23.188 18.953 1 98.44 153 ASN B CA 1
ATOM 4384 C C . ASN B 1 153 ? 9.242 22.25 17.812 1 98.44 153 ASN B C 1
ATOM 4386 O O . ASN B 1 153 ? 8.43 22.578 16.953 1 98.44 153 ASN B O 1
ATOM 4390 N N . VAL B 1 154 ? 9.844 21.031 17.797 1 98.75 154 VAL B N 1
ATOM 4391 C CA . VAL B 1 154 ? 9.469 20 16.844 1 98.75 154 VAL B CA 1
ATOM 4392 C C . VAL B 1 154 ? 8.367 19.125 17.438 1 98.75 154 VAL B C 1
ATOM 4394 O O . VAL B 1 154 ? 8.469 18.688 18.578 1 98.75 154 VAL B O 1
ATOM 4397 N N . MET B 1 155 ? 7.355 19 16.734 1 98.81 155 MET B N 1
ATOM 4398 C CA . MET B 1 155 ? 6.289 18.031 17.016 1 98.81 155 MET B CA 1
ATOM 4399 C C . MET B 1 155 ? 6.414 16.812 16.125 1 98.81 155 MET B C 1
ATOM 4401 O O . MET B 1 155 ? 6.414 16.922 14.898 1 98.81 155 MET B O 1
ATOM 4405 N N . VAL B 1 156 ? 6.5 15.633 16.703 1 98.94 156 VAL B N 1
ATOM 4406 C CA . VAL B 1 156 ? 6.746 14.422 15.93 1 98.94 156 VAL B CA 1
ATOM 4407 C C . VAL B 1 156 ? 5.434 13.914 15.328 1 98.94 156 VAL B C 1
ATOM 4409 O O . VAL B 1 156 ? 4.445 13.734 16.047 1 98.94 156 VAL B O 1
ATOM 4412 N N . LYS B 1 157 ? 5.477 13.758 14.078 1 98.81 157 LYS B N 1
ATOM 4413 C CA . LYS B 1 157 ? 4.316 13.289 13.32 1 98.81 157 LYS B CA 1
ATOM 4414 C C . LYS B 1 157 ? 4.383 11.789 13.086 1 98.81 157 LYS B C 1
ATOM 4416 O O . LYS B 1 157 ? 5.348 11.281 12.508 1 98.81 157 LYS B O 1
ATOM 4421 N N . VAL B 1 158 ? 3.342 11.055 13.531 1 98.88 158 VAL B N 1
ATOM 4422 C CA . VAL B 1 158 ? 3.33 9.602 13.539 1 98.88 158 VAL B CA 1
ATOM 4423 C C . VAL B 1 158 ? 2.064 9.086 12.852 1 98.88 158 VAL B C 1
ATOM 4425 O O . VAL B 1 158 ? 0.957 9.516 13.18 1 98.88 158 VAL B O 1
ATOM 4428 N N . PRO B 1 159 ? 2.203 8.133 11.883 1 98.69 159 PRO B N 1
ATOM 4429 C CA . PRO B 1 159 ? 1.018 7.574 11.227 1 98.69 159 PRO B CA 1
ATOM 4430 C C . PRO B 1 159 ? 0.138 6.77 12.18 1 98.69 159 PRO B C 1
ATOM 4432 O O . PRO B 1 159 ? 0.651 6.047 13.039 1 98.69 159 PRO B O 1
ATOM 4435 N N . GLY B 1 160 ? -1.164 6.867 11.969 1 98.62 160 GLY B N 1
ATOM 4436 C CA . GLY B 1 160 ? -2.125 6.266 12.883 1 98.62 160 GLY B CA 1
ATOM 4437 C C . GLY B 1 160 ? -2.381 4.797 12.594 1 98.62 160 GLY B C 1
ATOM 4438 O O . GLY B 1 160 ? -3.523 4.391 12.383 1 98.62 160 GLY B O 1
ATOM 4439 N N . SER B 1 161 ? -1.392 3.949 12.523 1 97.56 161 SER B N 1
ATOM 4440 C CA . SER B 1 161 ? -1.479 2.492 12.539 1 97.56 161 SER B CA 1
ATOM 4441 C C . SER B 1 161 ? -1.435 1.948 13.961 1 97.56 161 SER B C 1
ATOM 4443 O O . SER B 1 161 ? -1.21 2.699 14.914 1 97.56 161 SER B O 1
ATOM 4445 N N . LEU B 1 162 ? -1.696 0.62 14.07 1 96.94 162 LEU B N 1
ATOM 4446 C CA . LEU B 1 162 ? -1.565 -0.014 15.375 1 96.94 162 LEU B CA 1
ATOM 4447 C C . LEU B 1 162 ? -0.193 0.266 15.977 1 96.94 162 LEU B C 1
ATOM 4449 O O . LEU B 1 162 ? -0.094 0.683 17.141 1 96.94 162 LEU B O 1
ATOM 4453 N N . GLU B 1 163 ? 0.862 0.022 15.195 1 97 163 GLU B N 1
ATOM 4454 C CA . GLU B 1 163 ? 2.236 0.26 15.625 1 97 163 GLU B CA 1
ATOM 4455 C C . GLU B 1 163 ? 2.488 1.745 15.875 1 97 163 GLU B C 1
ATOM 4457 O O . GLU B 1 163 ? 3.264 2.109 16.766 1 97 163 GLU B O 1
ATOM 4462 N N . GLY B 1 164 ? 1.799 2.578 15.117 1 98.69 164 GLY B N 1
ATOM 4463 C CA . GLY B 1 164 ? 1.905 4.016 15.312 1 98.69 164 GLY B CA 1
ATOM 4464 C C . GLY B 1 164 ? 1.391 4.469 16.672 1 98.69 164 GLY B C 1
ATOM 4465 O O . GLY B 1 164 ? 2.002 5.32 17.312 1 98.69 164 GLY B O 1
ATOM 4466 N N . PHE B 1 165 ? 0.302 3.887 17.094 1 98.81 165 PHE B N 1
ATOM 4467 C CA . PHE B 1 165 ? -0.252 4.273 18.391 1 98.81 165 PHE B CA 1
ATOM 4468 C C . PHE B 1 165 ? 0.649 3.809 19.531 1 98.81 165 PHE B C 1
ATOM 4470 O O . PHE B 1 165 ? 0.757 4.48 20.562 1 98.81 165 PHE B O 1
ATOM 4477 N N . GLU B 1 166 ? 1.276 2.664 19.312 1 98.69 166 GLU B N 1
ATOM 4478 C CA . GLU B 1 166 ? 2.295 2.248 20.281 1 98.69 166 GLU B CA 1
ATOM 4479 C C . GLU B 1 166 ? 3.445 3.248 20.328 1 98.69 166 GLU B C 1
ATOM 4481 O O . GLU B 1 166 ? 3.938 3.58 21.406 1 98.69 166 GLU B O 1
ATOM 4486 N N . THR B 1 167 ? 3.869 3.672 19.203 1 98.88 167 THR B N 1
ATOM 4487 C CA . THR B 1 167 ? 4.93 4.668 19.094 1 98.88 167 THR B CA 1
ATOM 4488 C C . THR B 1 167 ? 4.535 5.957 19.812 1 98.88 167 THR B C 1
ATOM 4490 O O . THR B 1 167 ? 5.332 6.527 20.562 1 98.88 167 THR B O 1
ATOM 4493 N N . VAL B 1 168 ? 3.297 6.418 19.609 1 98.94 168 VAL B N 1
ATOM 4494 C CA . VAL B 1 168 ? 2.785 7.641 20.219 1 98.94 168 VAL B CA 1
ATOM 4495 C C . VAL B 1 168 ? 2.848 7.527 21.734 1 98.94 168 VAL B C 1
ATOM 4497 O O . VAL B 1 168 ? 3.293 8.453 22.422 1 98.94 168 VAL B O 1
ATOM 4500 N N . GLU B 1 169 ? 2.363 6.434 22.219 1 98.88 169 GLU B N 1
ATOM 4501 C CA . GLU B 1 169 ? 2.402 6.215 23.656 1 98.88 169 GLU B CA 1
ATOM 4502 C C . GLU B 1 169 ? 3.824 6.352 24.203 1 98.88 169 GLU B C 1
ATOM 4504 O O . GLU B 1 169 ? 4.047 7.023 25.219 1 98.88 169 GLU B O 1
ATOM 4509 N N . GLN B 1 170 ? 4.773 5.762 23.531 1 98.81 170 GLN B N 1
ATOM 4510 C CA . GLN B 1 170 ? 6.164 5.785 23.969 1 98.81 170 GLN B CA 1
ATOM 4511 C C . GLN B 1 170 ? 6.742 7.195 23.891 1 98.81 170 GLN B C 1
ATOM 4513 O O . GLN B 1 170 ? 7.441 7.633 24.812 1 98.81 170 GLN B O 1
ATOM 4518 N N . LEU B 1 171 ? 6.496 7.902 22.828 1 98.88 171 LEU B N 1
ATOM 4519 C CA . LEU B 1 171 ? 7.004 9.258 22.656 1 98.88 171 LEU B CA 1
ATOM 4520 C C . LEU B 1 171 ? 6.426 10.203 23.703 1 98.88 171 LEU B C 1
ATOM 4522 O O . LEU B 1 171 ? 7.156 10.984 24.312 1 98.88 171 LEU B O 1
ATOM 4526 N N . VAL B 1 172 ? 5.125 10.125 23.922 1 98.81 172 VAL B N 1
ATOM 4527 C CA . VAL B 1 172 ? 4.453 10.977 24.906 1 98.81 172 VAL B CA 1
ATOM 4528 C C . VAL B 1 172 ? 4.996 10.68 26.297 1 98.81 172 VAL B C 1
ATOM 4530 O O . VAL B 1 172 ? 5.207 11.602 27.094 1 98.81 172 VAL B O 1
ATOM 4533 N N . ALA B 1 173 ? 5.207 9.422 26.578 1 98.75 173 ALA B N 1
ATOM 4534 C CA . ALA B 1 173 ? 5.758 9.016 27.859 1 98.75 173 ALA B CA 1
ATOM 4535 C C . ALA B 1 173 ? 7.113 9.672 28.109 1 98.75 173 ALA B C 1
ATOM 4537 O O . ALA B 1 173 ? 7.527 9.844 29.25 1 98.75 173 ALA B O 1
ATOM 4538 N N . GLN B 1 174 ? 7.754 10.062 27.047 1 98.12 174 GLN B N 1
ATOM 4539 C CA . GLN B 1 174 ? 9.086 10.656 27.156 1 98.12 174 GLN B CA 1
ATOM 4540 C C . GLN B 1 174 ? 9.023 12.172 26.969 1 98.12 174 GLN B C 1
ATOM 4542 O O . GLN B 1 174 ? 10.055 12.812 26.766 1 98.12 174 GLN B O 1
ATOM 4547 N N . GLY B 1 175 ? 7.848 12.734 26.938 1 98.12 175 GLY B N 1
ATOM 4548 C CA . GLY B 1 175 ? 7.672 14.18 26.922 1 98.12 175 GLY B CA 1
ATOM 4549 C C . GLY B 1 175 ? 7.715 14.773 25.531 1 98.12 175 GLY B C 1
ATOM 4550 O O . GLY B 1 175 ? 8.086 15.93 25.359 1 98.12 175 GLY B O 1
ATOM 4551 N N . THR B 1 176 ? 7.402 14 24.531 1 98.31 176 THR B N 1
ATOM 4552 C CA . THR B 1 176 ? 7.434 14.445 23.156 1 98.31 176 THR B CA 1
ATOM 4553 C C . THR B 1 176 ? 6.059 14.953 22.719 1 98.31 176 THR B C 1
ATOM 4555 O O . THR B 1 176 ? 5.039 14.328 23.031 1 98.31 176 THR B O 1
ATOM 4558 N N . SER B 1 177 ? 6.023 16.156 22.094 1 98.69 177 SER B N 1
ATOM 4559 C CA . SER B 1 177 ? 4.824 16.609 21.391 1 98.69 177 SER B CA 1
ATOM 4560 C C . SER B 1 177 ? 4.586 15.781 20.141 1 98.69 177 SER B C 1
ATOM 4562 O O . SER B 1 177 ? 5.535 15.438 19.422 1 98.69 177 SER B O 1
ATOM 4564 N N . VAL B 1 178 ? 3.254 15.438 19.875 1 98.88 178 VAL B N 1
ATOM 4565 C CA . VAL B 1 178 ? 3.023 14.523 18.75 1 98.88 178 VAL B CA 1
ATOM 4566 C C . VAL B 1 178 ? 1.855 15.031 17.906 1 98.88 178 VAL B C 1
ATOM 4568 O O . VAL B 1 178 ? 0.958 15.703 18.422 1 98.88 178 VAL B O 1
ATOM 4571 N N . ASN B 1 179 ? 1.929 14.812 16.625 1 98.88 179 ASN B N 1
ATOM 4572 C CA . ASN B 1 179 ? 0.865 14.883 15.633 1 98.88 179 ASN B CA 1
ATOM 4573 C C . ASN B 1 179 ? 0.556 13.516 15.039 1 98.88 179 ASN B C 1
ATOM 4575 O O . ASN B 1 179 ? 1.344 12.977 14.258 1 98.88 179 ASN B O 1
ATOM 4579 N N . ILE B 1 180 ? -0.562 12.922 15.43 1 98.94 180 ILE B N 1
ATOM 4580 C CA . ILE B 1 180 ? -0.944 11.641 14.836 1 98.94 180 ILE B CA 1
ATOM 4581 C C . ILE B 1 180 ? -1.568 11.883 13.461 1 98.94 180 ILE B C 1
ATOM 4583 O O . ILE B 1 180 ? -2.643 12.477 13.359 1 98.94 180 ILE B O 1
ATOM 4587 N N . THR B 1 181 ? -0.876 11.398 12.414 1 98.75 181 THR B N 1
ATOM 4588 C CA . THR B 1 181 ? -1.312 11.633 11.039 1 98.75 181 THR B CA 1
ATOM 4589 C C . THR B 1 181 ? -1.863 10.352 10.422 1 98.75 181 THR B C 1
ATOM 4591 O O . THR B 1 181 ? -1.958 9.32 11.102 1 98.75 181 THR B O 1
ATOM 4594 N N . PHE B 1 182 ? -2.398 10.383 9.258 1 98.38 182 PHE B N 1
ATOM 4595 C CA . PHE B 1 182 ? -3.006 9.266 8.539 1 98.38 182 PHE B CA 1
ATOM 4596 C C . PHE B 1 182 ? -4.207 8.719 9.297 1 98.38 182 PHE B C 1
ATOM 4598 O O . PHE B 1 182 ? -4.367 7.504 9.422 1 98.38 182 PHE B O 1
ATOM 4605 N N . CYS B 1 183 ? -5.02 9.609 9.828 1 98.81 183 CYS B N 1
ATOM 4606 C CA . CYS B 1 183 ? -6.27 9.188 10.461 1 98.81 183 CYS B CA 1
ATOM 4607 C C . CYS B 1 183 ? -7.461 9.508 9.57 1 98.81 183 CYS B C 1
ATOM 4609 O O . CYS B 1 183 ? -7.543 10.594 8.992 1 98.81 183 CYS B O 1
ATOM 4611 N N . PHE B 1 184 ? -8.383 8.453 9.477 1 98.75 184 PHE B N 1
ATOM 4612 C CA . PHE B 1 184 ? -9.523 8.547 8.57 1 98.75 184 PHE B CA 1
ATOM 4613 C C . PHE B 1 184 ? -10.805 8.07 9.258 1 98.75 184 PHE B C 1
ATOM 4615 O O . PHE B 1 184 ? -11.898 8.211 8.711 1 98.75 184 PHE B O 1
ATOM 4622 N N . THR B 1 185 ? -10.648 7.535 10.508 1 98.56 185 THR B N 1
ATOM 4623 C CA . THR B 1 185 ? -11.797 6.938 11.188 1 98.56 185 THR B CA 1
ATOM 4624 C C . THR B 1 185 ? -11.914 7.461 12.617 1 98.56 185 THR B C 1
ATOM 4626 O O . THR B 1 185 ? -10.914 7.848 13.227 1 98.56 185 THR B O 1
ATOM 4629 N N . VAL B 1 186 ? -13.141 7.445 13.094 1 98.69 186 VAL B N 1
ATOM 4630 C CA . VAL B 1 186 ? -13.414 7.844 14.477 1 98.69 186 VAL B CA 1
ATOM 4631 C C . VAL B 1 186 ? -12.672 6.91 15.438 1 98.69 186 VAL B C 1
ATOM 4633 O O . VAL B 1 186 ? -12.156 7.352 16.469 1 98.69 186 VAL B O 1
ATOM 4636 N N . THR B 1 187 ? -12.562 5.648 15.055 1 98.56 187 THR B N 1
ATOM 4637 C CA . THR B 1 187 ? -11.906 4.664 15.906 1 98.56 187 THR B CA 1
ATOM 4638 C C . THR B 1 187 ? -10.414 4.957 16.016 1 98.56 187 THR B C 1
ATOM 4640 O O . THR B 1 187 ? -9.812 4.73 17.062 1 98.56 187 THR B O 1
ATOM 4643 N N . GLN B 1 188 ? -9.797 5.434 15.016 1 98.75 188 GLN B N 1
ATOM 4644 C CA . GLN B 1 188 ? -8.406 5.855 15.109 1 98.75 188 GLN B CA 1
ATOM 4645 C C . GLN B 1 188 ? -8.242 6.996 16.109 1 98.75 188 GLN B C 1
ATOM 4647 O O . GLN B 1 188 ? -7.273 7.031 16.875 1 98.75 188 GLN B O 1
ATOM 4652 N N . PHE B 1 189 ? -9.172 7.988 16.078 1 98.81 189 PHE B N 1
ATOM 4653 C CA . PHE B 1 189 ? -9.133 9.078 17.031 1 98.81 189 PHE B CA 1
ATOM 4654 C C . PHE B 1 189 ? -9.242 8.547 18.469 1 98.81 189 PHE B C 1
ATOM 4656 O O . PHE B 1 189 ? -8.523 8.992 19.359 1 98.81 189 PHE B O 1
ATOM 4663 N N . GLN B 1 190 ? -10.148 7.598 18.641 1 98.62 190 GLN B N 1
ATOM 4664 C CA . GLN B 1 190 ? -10.281 6.973 19.953 1 98.62 190 GLN B CA 1
ATOM 4665 C C . GLN B 1 190 ? -8.969 6.328 20.391 1 98.62 190 GLN B C 1
ATOM 4667 O O . GLN B 1 190 ? -8.539 6.512 21.531 1 98.62 190 GLN B O 1
ATOM 4672 N N . ALA B 1 191 ? -8.367 5.602 19.469 1 98.69 191 ALA B N 1
ATOM 4673 C CA . ALA B 1 191 ? -7.094 4.941 19.766 1 98.69 191 ALA B CA 1
ATOM 4674 C C . ALA B 1 191 ? -6.004 5.965 20.078 1 98.69 191 ALA B C 1
ATOM 4676 O O . ALA B 1 191 ? -5.168 5.742 20.953 1 98.69 191 ALA B O 1
ATOM 4677 N N . GLY B 1 192 ? -6.004 7.059 19.375 1 98.81 192 GLY B N 1
ATOM 4678 C CA . GLY B 1 192 ? -5.047 8.125 19.609 1 98.81 192 GLY B CA 1
ATOM 4679 C C . GLY B 1 192 ? -5.199 8.758 20.984 1 98.81 192 GLY B C 1
ATOM 4680 O O . GLY B 1 192 ? -4.211 8.969 21.688 1 98.81 192 GLY B O 1
ATOM 4681 N N . LEU B 1 193 ? -6.453 9.055 21.375 1 98.69 193 LEU B N 1
ATOM 4682 C CA . LEU B 1 193 ? -6.73 9.602 22.688 1 98.69 193 LEU B CA 1
ATOM 4683 C C . LEU B 1 193 ? -6.223 8.656 23.781 1 98.69 193 LEU B C 1
ATOM 4685 O O . LEU B 1 193 ? -5.578 9.094 24.734 1 98.69 193 LEU B O 1
ATOM 4689 N N . GLN B 1 194 ? -6.449 7.387 23.562 1 98.62 194 GLN B N 1
ATOM 4690 C CA . GLN B 1 194 ? -6.039 6.395 24.547 1 98.62 194 GLN B CA 1
ATOM 4691 C C . GLN B 1 194 ? -4.52 6.293 24.641 1 98.62 194 GLN B C 1
ATOM 4693 O O . GLN B 1 194 ? -3.959 6.188 25.734 1 98.62 194 GLN B O 1
ATOM 4698 N N . ALA B 1 195 ? -3.855 6.297 23.484 1 98.81 195 ALA B N 1
ATOM 4699 C CA . ALA B 1 195 ? -2.398 6.203 23.453 1 98.81 195 ALA B CA 1
ATOM 4700 C C . ALA B 1 195 ? -1.757 7.387 24.172 1 98.81 195 ALA B C 1
ATOM 4702 O O . ALA B 1 195 ? -0.812 7.215 24.938 1 98.81 195 ALA B O 1
ATOM 4703 N N . ILE B 1 196 ? -2.254 8.594 23.938 1 98.88 196 ILE B N 1
ATOM 4704 C CA . ILE B 1 196 ? -1.729 9.797 24.578 1 98.88 196 ILE B CA 1
ATOM 4705 C C . ILE B 1 196 ? -1.993 9.742 26.078 1 98.88 196 ILE B C 1
ATOM 4707 O O . ILE B 1 196 ? -1.116 10.078 26.875 1 98.88 196 ILE B O 1
ATOM 4711 N N . GLU B 1 197 ? -3.209 9.312 26.453 1 98.69 197 GLU B N 1
ATOM 4712 C CA . GLU B 1 197 ? -3.551 9.195 27.875 1 98.69 197 GLU B CA 1
ATOM 4713 C C . GLU B 1 197 ? -2.58 8.266 28.594 1 98.69 197 GLU B C 1
ATOM 4715 O O . GLU B 1 197 ? -2.084 8.602 29.672 1 98.69 197 GLU B O 1
ATOM 4720 N N . ARG B 1 198 ? -2.33 7.105 28.031 1 98.75 198 ARG B N 1
ATOM 4721 C CA . ARG B 1 198 ? -1.404 6.148 28.625 1 98.75 198 ARG B CA 1
ATOM 4722 C C . ARG B 1 198 ? 0.009 6.719 28.688 1 98.75 198 ARG B C 1
ATOM 4724 O O . ARG B 1 198 ? 0.722 6.527 29.672 1 98.75 198 ARG B O 1
ATOM 4731 N N . GLY B 1 199 ? 0.409 7.402 27.609 1 98.81 199 GLY B N 1
ATOM 4732 C CA . GLY B 1 199 ? 1.714 8.047 27.609 1 98.81 199 GLY B CA 1
ATOM 4733 C C . GLY B 1 199 ? 1.863 9.102 28.688 1 98.81 199 GLY B C 1
ATOM 4734 O O . GLY B 1 199 ? 2.898 9.18 29.344 1 98.81 199 GLY B O 1
ATOM 4735 N N . LEU B 1 200 ? 0.849 9.906 28.891 1 98.62 200 LEU B N 1
ATOM 4736 C CA . LEU B 1 200 ? 0.859 10.945 29.906 1 98.62 200 LEU B CA 1
ATOM 4737 C C . LEU B 1 200 ? 0.942 10.336 31.297 1 98.62 200 LEU B C 1
ATOM 4739 O O . LEU B 1 200 ? 1.625 10.867 32.188 1 98.62 200 LEU B O 1
ATOM 4743 N N . ALA B 1 201 ? 0.205 9.234 31.5 1 98.56 201 ALA B N 1
ATOM 4744 C CA . ALA B 1 201 ? 0.26 8.539 32.781 1 98.56 201 ALA B CA 1
ATOM 4745 C C . ALA B 1 201 ? 1.673 8.047 33.094 1 98.56 201 ALA B C 1
ATOM 4747 O O . ALA B 1 201 ? 2.17 8.211 34.188 1 98.56 201 ALA B O 1
ATOM 4748 N N . THR B 1 202 ? 2.287 7.465 32.094 1 98.69 202 THR B N 1
ATOM 4749 C CA . THR B 1 202 ? 3.648 6.965 32.25 1 98.69 202 THR B CA 1
ATOM 4750 C C . THR B 1 202 ? 4.613 8.109 32.531 1 98.69 202 THR B C 1
ATOM 4752 O O . THR B 1 202 ? 5.512 7.984 33.375 1 98.69 202 THR B O 1
ATOM 4755 N N . ALA B 1 203 ? 4.461 9.227 31.812 1 98.62 203 ALA B N 1
ATOM 4756 C CA . ALA B 1 203 ? 5.301 10.398 32.031 1 98.62 203 ALA B CA 1
ATOM 4757 C C . ALA B 1 203 ? 5.176 10.898 33.469 1 98.62 203 ALA B C 1
ATOM 4759 O O . ALA B 1 203 ? 6.18 11.203 34.125 1 98.62 203 ALA B O 1
ATOM 4760 N N . ARG B 1 204 ? 3.986 10.953 33.938 1 98.06 204 ARG B N 1
ATOM 4761 C CA . ARG B 1 204 ? 3.736 11.391 35.312 1 98.06 204 ARG B CA 1
ATOM 4762 C C . ARG B 1 204 ? 4.438 10.477 36.312 1 98.06 204 ARG B C 1
ATOM 4764 O O . ARG B 1 204 ? 5.09 10.953 37.25 1 98.06 204 ARG B O 1
ATOM 4771 N N . ASP B 1 205 ? 4.309 9.227 36.094 1 98.25 205 ASP B N 1
ATOM 4772 C CA . ASP B 1 205 ? 4.926 8.242 37 1 98.25 205 ASP B CA 1
ATOM 4773 C C . ASP B 1 205 ? 6.445 8.383 37 1 98.25 205 ASP B C 1
ATOM 4775 O O . ASP B 1 205 ? 7.094 8.117 38 1 98.25 205 ASP B O 1
ATOM 4779 N N . LYS B 1 206 ? 6.965 8.828 35.938 1 97.94 206 LYS B N 1
ATOM 4780 C CA . LYS B 1 206 ? 8.414 8.93 35.781 1 97.94 206 LYS B CA 1
ATOM 4781 C C . LYS B 1 206 ? 8.898 10.336 36.094 1 97.94 206 LYS B C 1
ATOM 4783 O O . LYS B 1 206 ? 10.094 10.633 36 1 97.94 206 LYS B O 1
ATOM 4788 N N . GLY B 1 207 ? 7.98 11.242 36.344 1 98 207 GLY B N 1
ATOM 4789 C CA . GLY B 1 207 ? 8.32 12.609 36.719 1 98 207 GLY B CA 1
ATOM 4790 C C . GLY B 1 207 ? 8.688 13.469 35.531 1 98 207 GLY B C 1
ATOM 4791 O O . GLY B 1 207 ? 9.445 14.43 35.656 1 98 207 GLY B O 1
ATOM 4792 N N . ILE B 1 208 ? 8.258 13.117 34.406 1 97.88 208 ILE B N 1
ATOM 4793 C CA . ILE B 1 208 ? 8.508 13.875 33.188 1 97.88 208 ILE B CA 1
ATOM 4794 C C . ILE B 1 208 ? 7.441 14.953 33 1 97.88 208 ILE B C 1
ATOM 4796 O O . ILE B 1 208 ? 6.242 14.656 33.031 1 97.88 208 ILE B O 1
ATOM 4800 N N . ASP B 1 209 ? 7.848 16.172 32.875 1 96.44 209 ASP B N 1
ATOM 4801 C CA . ASP B 1 209 ? 6.934 17.297 32.719 1 96.44 209 ASP B CA 1
ATOM 4802 C C . ASP B 1 209 ? 6.367 17.359 31.297 1 96.44 209 ASP B C 1
ATOM 4804 O O . ASP B 1 209 ? 7.121 17.469 30.328 1 96.44 209 ASP B O 1
ATOM 4808 N N . THR B 1 210 ? 5.066 17.297 31.141 1 96.75 210 THR B N 1
ATOM 4809 C CA . THR B 1 210 ? 4.414 17.328 29.844 1 96.75 210 THR B CA 1
ATOM 4810 C C . THR B 1 210 ? 3.527 18.562 29.703 1 96.75 210 THR B C 1
ATOM 4812 O O . THR B 1 210 ? 2.707 18.641 28.797 1 96.75 210 THR B O 1
ATOM 4815 N N . SER B 1 211 ? 3.66 19.516 30.562 1 93.88 211 SER B N 1
ATOM 4816 C CA . SER B 1 211 ? 2.744 20.641 30.641 1 93.88 211 SER B CA 1
ATOM 4817 C C . SER B 1 211 ? 2.871 21.547 29.422 1 93.88 211 SER B C 1
ATOM 4819 O O . SER B 1 211 ? 1.925 22.25 29.062 1 93.88 211 SER B O 1
ATOM 4821 N N . ARG B 1 212 ? 3.977 21.516 28.812 1 92.19 212 ARG B N 1
ATOM 4822 C CA . ARG B 1 212 ? 4.191 22.406 27.672 1 92.19 212 ARG B CA 1
ATOM 4823 C C . ARG B 1 212 ? 4.16 21.625 26.359 1 92.19 212 ARG B C 1
ATOM 4825 O O . ARG B 1 212 ? 4.469 22.172 25.312 1 92.19 212 ARG B O 1
ATOM 4832 N N . CYS B 1 213 ? 3.795 20.391 26.438 1 96.69 213 CYS B N 1
ATOM 4833 C CA . CYS B 1 213 ? 3.684 19.578 25.234 1 96.69 213 CYS B CA 1
ATOM 4834 C C . CYS B 1 213 ? 2.369 19.844 24.5 1 96.69 213 CYS B C 1
ATOM 4836 O O . CYS B 1 213 ? 1.396 20.281 25.125 1 96.69 213 CYS B O 1
ATOM 4838 N N . LYS B 1 214 ? 2.391 19.641 23.25 1 97.62 214 LYS B N 1
ATOM 4839 C CA . LYS B 1 214 ? 1.215 19.781 22.406 1 97.62 214 LYS B CA 1
ATOM 4840 C C . LYS B 1 214 ? 0.89 18.469 21.688 1 97.62 214 LYS B C 1
ATOM 4842 O O . LYS B 1 214 ? 1.792 17.781 21.203 1 97.62 214 LYS B O 1
ATOM 4847 N N . TYR B 1 215 ? -0.391 18.125 21.672 1 98.62 215 TYR B N 1
ATOM 4848 C CA . TYR B 1 215 ? -0.854 16.906 21.016 1 98.62 215 TYR B CA 1
ATOM 4849 C C . TYR B 1 215 ? -1.995 17.203 20.047 1 98.62 215 TYR B C 1
ATOM 4851 O O . TYR B 1 215 ? -2.986 17.828 20.422 1 98.62 215 TYR B O 1
ATOM 4859 N N . VAL B 1 216 ? -1.824 16.781 18.828 1 98.75 216 VAL B N 1
ATOM 4860 C CA . VAL B 1 216 ? -2.896 16.906 17.844 1 98.75 216 VAL B CA 1
ATOM 4861 C C . VAL B 1 216 ? -3.121 15.578 17.141 1 98.75 216 VAL B C 1
ATOM 4863 O O . VAL B 1 216 ? -2.205 14.758 17.047 1 98.75 216 VAL B O 1
ATOM 4866 N N . ILE B 1 217 ? -4.301 15.281 16.75 1 98.88 217 ILE B N 1
ATOM 4867 C CA . ILE B 1 217 ? -4.652 14.18 15.859 1 98.88 217 ILE B CA 1
ATOM 4868 C C . ILE B 1 217 ? -5.223 14.742 14.555 1 98.88 217 ILE B C 1
ATOM 4870 O O . ILE B 1 217 ? -6.152 15.555 14.578 1 98.88 217 ILE B O 1
ATOM 4874 N N . THR B 1 218 ? -4.66 14.305 13.484 1 98.88 218 THR B N 1
ATOM 4875 C CA . THR B 1 218 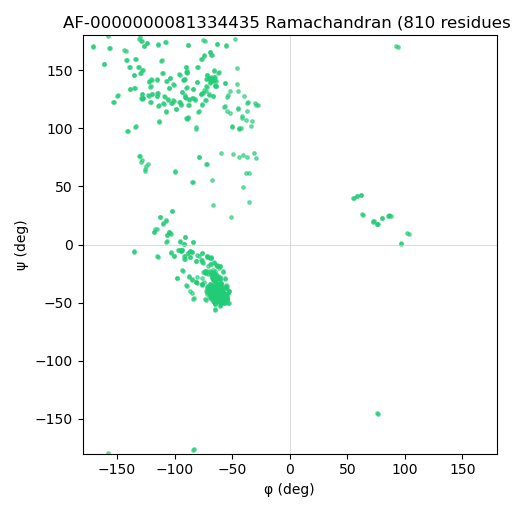? -4.996 14.883 12.18 1 98.88 218 THR B CA 1
ATOM 4876 C C . THR B 1 218 ? -6.012 14.008 11.453 1 98.88 218 THR B C 1
ATOM 4878 O O . THR B 1 218 ? -5.762 12.82 11.211 1 98.88 218 THR B O 1
ATOM 4881 N N . PHE B 1 219 ? -7.168 14.562 11.211 1 98.88 219 PHE B N 1
ATOM 4882 C CA . PHE B 1 219 ? -8.125 13.969 10.289 1 98.88 219 PHE B CA 1
ATOM 4883 C C . PHE B 1 219 ? -7.875 14.453 8.859 1 98.88 219 PHE B C 1
ATOM 4885 O O . PHE B 1 219 ? -8.078 15.633 8.555 1 98.88 219 PHE B O 1
ATOM 4892 N N . MET B 1 220 ? -7.375 13.555 7.992 1 98.62 220 MET B N 1
ATOM 4893 C CA . MET B 1 220 ? -7.133 13.922 6.602 1 98.62 220 MET B CA 1
ATOM 4894 C C . MET B 1 220 ? -8.438 13.914 5.801 1 98.62 220 MET B C 1
ATOM 4896 O O . MET B 1 220 ? -8.602 13.102 4.887 1 98.62 220 MET B O 1
ATOM 4900 N N . ILE B 1 221 ? -9.188 14.828 5.973 1 98.5 221 ILE B N 1
ATOM 4901 C CA . ILE B 1 221 ? -10.617 14.852 5.688 1 98.5 221 ILE B CA 1
ATOM 4902 C C . ILE B 1 221 ? -10.844 14.688 4.188 1 98.5 221 ILE B C 1
ATOM 4904 O O . ILE B 1 221 ? -11.711 13.93 3.764 1 98.5 221 ILE B O 1
ATOM 4908 N N . GLY B 1 222 ? -10.117 15.32 3.363 1 97.31 222 GLY B N 1
ATOM 4909 C CA . GLY B 1 222 ? -10.352 15.32 1.928 1 97.31 222 GLY B CA 1
ATOM 4910 C C . GLY B 1 222 ? -9.922 14.031 1.257 1 97.31 222 GLY B C 1
ATOM 4911 O O . GLY B 1 222 ? -10.32 13.75 0.123 1 97.31 222 GLY B O 1
ATOM 4912 N N . ARG B 1 223 ? -9.156 13.242 1.932 1 97.06 223 ARG B N 1
ATOM 4913 C CA . ARG B 1 223 ? -8.641 12.008 1.351 1 97.06 223 ARG B CA 1
ATOM 4914 C C . ARG B 1 223 ? -9.562 10.836 1.646 1 97.06 223 ARG B C 1
ATOM 4916 O O . ARG B 1 223 ? -9.43 9.766 1.046 1 97.06 223 ARG B O 1
ATOM 4923 N N . PHE B 1 224 ? -10.461 10.984 2.494 1 98 224 PHE B N 1
ATOM 4924 C CA . PHE B 1 224 ? -11.344 9.883 2.865 1 98 224 PHE B CA 1
ATOM 4925 C C . PHE B 1 224 ? -12.211 9.461 1.683 1 98 224 PHE B C 1
ATOM 4927 O O . PHE B 1 224 ? -12.234 8.281 1.311 1 98 224 PHE B O 1
ATOM 4934 N N . SER B 1 225 ? -12.906 10.414 1.022 1 95.94 225 SER B N 1
ATOM 4935 C CA . SER B 1 225 ? -13.945 10.055 0.068 1 95.94 225 SER B CA 1
ATOM 4936 C C . SER B 1 225 ? -13.375 9.852 -1.33 1 95.94 225 SER B C 1
ATOM 4938 O O . SER B 1 225 ? -14.07 9.375 -2.23 1 95.94 225 SER B O 1
ATOM 4940 N N . CYS B 1 226 ? -12.078 10.164 -1.527 1 93.62 226 CYS B N 1
ATOM 4941 C CA . CYS B 1 226 ? -11.5 10.07 -2.861 1 93.62 226 CYS B CA 1
ATOM 4942 C C . CYS B 1 226 ? -11.062 8.641 -3.164 1 93.62 226 CYS B C 1
ATOM 4944 O O . CYS B 1 226 ? -10.555 8.359 -4.254 1 93.62 226 CYS B O 1
ATOM 4946 N N . GLN B 1 227 ? -11.305 7.789 -2.238 1 94 227 GLN B N 1
ATOM 4947 C CA . GLN B 1 227 ? -10.828 6.422 -2.426 1 94 227 GLN B CA 1
ATOM 4948 C C . GLN B 1 227 ? -11.773 5.629 -3.322 1 94 227 GLN B C 1
ATOM 4950 O O . GLN B 1 227 ? -13 5.711 -3.172 1 94 227 GLN B O 1
ATOM 4955 N N . PRO B 1 228 ? -11.25 4.785 -4.234 1 90.81 228 PRO B N 1
ATOM 4956 C CA . PRO B 1 228 ? -12.078 3.99 -5.148 1 90.81 228 PRO B CA 1
ATOM 4957 C C . PRO B 1 228 ? -13.031 3.053 -4.418 1 90.81 228 PRO B C 1
ATOM 4959 O O . PRO B 1 228 ? -14.148 2.818 -4.887 1 90.81 228 PRO B O 1
ATOM 4962 N N . GLU B 1 229 ? -12.641 2.592 -3.355 1 91.5 229 GLU B N 1
ATOM 4963 C CA . GLU B 1 229 ? -13.453 1.636 -2.605 1 91.5 229 GLU B CA 1
ATOM 4964 C C . GLU B 1 229 ? -14.812 2.227 -2.246 1 91.5 229 GLU B C 1
ATOM 4966 O O . GLU B 1 229 ? -15.82 1.515 -2.221 1 91.5 229 GLU B O 1
ATOM 4971 N N . PHE B 1 230 ? -14.836 3.488 -1.918 1 95.31 230 PHE B N 1
ATOM 4972 C CA . PHE B 1 230 ? -16.078 4.164 -1.536 1 95.31 230 PHE B CA 1
ATOM 4973 C C . PHE B 1 230 ? -17.094 4.117 -2.674 1 95.31 230 PHE B C 1
ATOM 4975 O O . PHE B 1 230 ? -18.203 3.637 -2.494 1 95.31 230 PHE B O 1
ATOM 4982 N N . SER B 1 231 ? -16.703 4.531 -3.84 1 94.19 231 SER B N 1
ATOM 4983 C CA . SER B 1 231 ? -17.594 4.57 -5 1 94.19 231 SER B CA 1
ATOM 4984 C C . SER B 1 231 ? -17.953 3.162 -5.469 1 94.19 231 SER B C 1
ATOM 4986 O O . SER B 1 231 ? -19.062 2.916 -5.926 1 94.19 231 SER B O 1
ATOM 4988 N N . LEU B 1 232 ? -17.016 2.264 -5.375 1 91.81 232 LEU B N 1
ATOM 4989 C CA . LEU B 1 232 ? -17.25 0.891 -5.805 1 91.81 232 LEU B CA 1
ATOM 4990 C C . LEU B 1 232 ? -18.312 0.223 -4.938 1 91.81 232 LEU B C 1
ATOM 4992 O O . LEU B 1 232 ? -19.203 -0.456 -5.453 1 91.81 232 LEU B O 1
ATOM 4996 N N . GLN B 1 233 ? -18.203 0.389 -3.654 1 93.69 233 GLN B N 1
ATOM 4997 C CA . GLN B 1 233 ? -19.188 -0.192 -2.748 1 93.69 233 GLN B CA 1
ATOM 4998 C C . GLN B 1 233 ? -20.578 0.418 -2.971 1 93.69 233 GLN B C 1
ATOM 5000 O O . GLN B 1 233 ? -21.594 -0.279 -2.885 1 93.69 233 GLN B O 1
ATOM 5005 N N . ALA B 1 234 ? -20.578 1.741 -3.215 1 95.56 234 ALA B N 1
ATOM 5006 C CA . ALA B 1 234 ? -21.844 2.389 -3.537 1 95.56 234 ALA B CA 1
ATOM 5007 C C . ALA B 1 234 ? -22.453 1.792 -4.801 1 95.56 234 ALA B C 1
ATOM 5009 O O . ALA B 1 234 ? -23.641 1.446 -4.816 1 95.56 234 ALA B O 1
ATOM 5010 N N . ALA B 1 235 ? -21.672 1.628 -5.824 1 93 235 ALA B N 1
ATOM 5011 C CA . ALA B 1 235 ? -22.141 1.112 -7.109 1 93 235 ALA B CA 1
ATOM 5012 C C . ALA B 1 235 ? -22.688 -0.309 -6.965 1 93 235 ALA B C 1
ATOM 5014 O O . ALA B 1 235 ? -23.703 -0.66 -7.574 1 93 235 ALA B O 1
ATOM 5015 N N . GLU B 1 236 ? -22.031 -1.11 -6.207 1 90.62 236 GLU B N 1
ATOM 5016 C CA . GLU B 1 236 ? -22.438 -2.5 -5.996 1 90.62 236 GLU B CA 1
ATOM 5017 C C . GLU B 1 236 ? -23.797 -2.588 -5.309 1 90.62 236 GLU B C 1
ATOM 5019 O O . GLU B 1 236 ? -24.453 -3.627 -5.355 1 90.62 236 GLU B O 1
ATOM 5024 N N . ARG B 1 237 ? -24.188 -1.483 -4.699 1 93.25 237 ARG B N 1
ATOM 5025 C CA . ARG B 1 237 ? -25.469 -1.416 -3.998 1 93.25 237 ARG B CA 1
ATOM 5026 C C . ARG B 1 237 ? -26.484 -0.618 -4.801 1 93.25 237 ARG B C 1
ATOM 5028 O O . ARG B 1 237 ? -27.531 -0.227 -4.273 1 93.25 237 ARG B O 1
ATOM 5035 N N . GLY B 1 238 ? -26.125 -0.331 -6.039 1 93.38 238 GLY B N 1
ATOM 5036 C CA . GLY B 1 238 ? -27.016 0.418 -6.906 1 93.38 238 GLY B CA 1
ATOM 5037 C C . GLY B 1 238 ? -27.125 1.883 -6.523 1 93.38 238 GLY B C 1
ATOM 5038 O O . GLY B 1 238 ? -28.141 2.531 -6.824 1 93.38 238 GLY B O 1
ATOM 5039 N N . LEU B 1 239 ? -26.141 2.34 -5.773 1 94.12 239 LEU B N 1
ATOM 5040 C CA . LEU B 1 239 ? -26.156 3.725 -5.309 1 94.12 239 LEU B CA 1
ATOM 5041 C C . LEU B 1 239 ? -25.172 4.57 -6.113 1 94.12 239 LEU B C 1
ATOM 5043 O O . LEU B 1 239 ? -24.156 4.059 -6.602 1 94.12 239 LEU B O 1
ATOM 5047 N N . ALA B 1 240 ? -25.547 5.766 -6.371 1 89.19 240 ALA B N 1
ATOM 5048 C CA . ALA B 1 240 ? -24.625 6.738 -6.957 1 89.19 240 ALA B CA 1
ATOM 5049 C C . ALA B 1 240 ? -24.172 7.758 -5.918 1 89.19 240 ALA B C 1
ATOM 5051 O O . ALA B 1 240 ? -25 8.43 -5.297 1 89.19 240 ALA B O 1
ATOM 5052 N N . LEU B 1 241 ? -22.938 7.887 -5.77 1 93.38 241 LEU B N 1
ATOM 5053 C CA . LEU B 1 241 ? -22.375 8.836 -4.809 1 93.38 241 LEU B CA 1
ATOM 5054 C C . LEU B 1 241 ? -22.141 10.195 -5.461 1 93.38 241 LEU B C 1
ATOM 5056 O O . LEU B 1 241 ? -21.172 10.375 -6.195 1 93.38 241 LEU B O 1
ATOM 5060 N N . SER B 1 242 ? -22.953 11.148 -5.086 1 92.38 242 SER B N 1
ATOM 5061 C CA . SER B 1 242 ? -22.75 12.508 -5.582 1 92.38 242 SER B CA 1
ATOM 5062 C C . SER B 1 242 ? -21.594 13.195 -4.859 1 92.38 242 SER B C 1
ATOM 5064 O O . SER B 1 242 ? -21.203 12.781 -3.762 1 92.38 242 SER B O 1
ATOM 5066 N N . PRO B 1 243 ? -21.062 14.219 -5.488 1 92.69 243 PRO B N 1
ATOM 5067 C CA . PRO B 1 243 ? -20.047 15 -4.793 1 92.69 243 PRO B CA 1
ATOM 5068 C C . PRO B 1 243 ? -20.516 15.523 -3.438 1 92.69 243 PRO B C 1
ATOM 5070 O O . PRO B 1 243 ? -19.75 15.555 -2.479 1 92.69 243 PRO B O 1
ATOM 5073 N N . GLN B 1 244 ? -21.703 15.852 -3.363 1 93.44 244 GLN B N 1
ATOM 5074 C CA . GLN B 1 244 ? -22.266 16.344 -2.107 1 93.44 244 GLN B CA 1
ATOM 5075 C C . GLN B 1 244 ? -22.312 15.234 -1.059 1 93.44 244 GLN B C 1
ATOM 5077 O O . GLN B 1 244 ? -22.031 15.469 0.118 1 93.44 244 GLN B O 1
ATOM 5082 N N . ALA B 1 245 ? -22.719 14.078 -1.512 1 96.5 245 ALA B N 1
ATOM 5083 C CA . ALA B 1 245 ? -22.766 12.945 -0.588 1 96.5 245 ALA B CA 1
ATOM 5084 C C . ALA B 1 245 ? -21.375 12.625 -0.044 1 96.5 245 ALA B C 1
ATOM 5086 O O . ALA B 1 245 ? -21.234 12.273 1.13 1 96.5 245 ALA B O 1
ATOM 5087 N N . MET B 1 246 ? -20.422 12.766 -0.893 1 96.88 246 MET B N 1
ATOM 5088 C CA . MET B 1 246 ? -19.047 12.523 -0.48 1 96.88 246 MET B CA 1
ATOM 5089 C C . MET B 1 246 ? -18.609 13.531 0.576 1 96.88 246 MET B C 1
ATOM 5091 O O . MET B 1 246 ? -18 13.156 1.578 1 96.88 246 MET B O 1
ATOM 5095 N N . ARG B 1 247 ? -18.938 14.766 0.387 1 97.56 247 ARG B N 1
ATOM 5096 C CA . ARG B 1 247 ? -18.609 15.812 1.347 1 97.56 247 ARG B CA 1
ATOM 5097 C C . ARG B 1 247 ? -19.344 15.602 2.666 1 97.56 247 ARG B C 1
ATOM 5099 O O . ARG B 1 247 ? -18.766 15.789 3.74 1 97.56 247 ARG B O 1
ATOM 5106 N N . TRP B 1 248 ? -20.531 15.227 2.57 1 97.62 248 TRP B N 1
ATOM 5107 C CA . TRP B 1 248 ? -21.312 14.977 3.783 1 97.62 248 TRP B CA 1
ATOM 5108 C C . TRP B 1 248 ? -20.703 13.82 4.578 1 97.62 248 TRP B C 1
ATOM 5110 O O . TRP B 1 248 ? -20.703 13.844 5.812 1 97.62 248 TRP B O 1
ATOM 5120 N N . ALA B 1 249 ? -20.266 12.781 3.865 1 98.5 249 ALA B N 1
ATOM 5121 C CA . ALA B 1 249 ? -19.609 11.672 4.555 1 98.5 249 ALA B CA 1
ATOM 5122 C C . ALA B 1 249 ? -18.438 12.164 5.402 1 98.5 249 ALA B C 1
ATOM 5124 O O . ALA B 1 249 ? -18.312 11.797 6.574 1 98.5 249 ALA B O 1
ATOM 5125 N N . GLU B 1 250 ? -17.656 12.984 4.824 1 98.5 250 GLU B N 1
ATOM 5126 C CA . GLU B 1 250 ? -16.484 13.547 5.504 1 98.5 250 GLU B CA 1
ATOM 5127 C C . GLU B 1 250 ? -16.906 14.406 6.695 1 98.5 250 GLU B C 1
ATOM 5129 O O . GLU B 1 250 ? -16.328 14.297 7.777 1 98.5 250 GLU B O 1
ATOM 5134 N N . LEU B 1 251 ? -17.906 15.195 6.535 1 97.88 251 LEU B N 1
ATOM 5135 C CA . LEU B 1 251 ? -18.375 16.094 7.578 1 97.88 251 LEU B CA 1
ATOM 5136 C C . LEU B 1 251 ? -18.984 15.32 8.742 1 97.88 251 LEU B C 1
ATOM 5138 O O . LEU B 1 251 ? -18.812 15.711 9.898 1 97.88 251 LEU B O 1
ATOM 5142 N N . LEU B 1 252 ? -19.703 14.258 8.414 1 97.81 252 LEU B N 1
ATOM 5143 C CA . LEU B 1 252 ? -20.312 13.445 9.461 1 97.81 252 LEU B CA 1
ATOM 5144 C C . LEU B 1 252 ? -19.234 12.797 10.328 1 97.81 252 LEU B C 1
ATOM 5146 O O . LEU B 1 252 ? -19.375 12.742 11.555 1 97.81 252 LEU B O 1
ATOM 5150 N N . ILE B 1 253 ? -18.188 12.32 9.719 1 98.31 253 ILE B N 1
ATOM 5151 C CA . ILE B 1 253 ? -17.078 11.742 10.469 1 98.31 253 ILE B CA 1
ATOM 5152 C C . ILE B 1 253 ? -16.438 12.812 11.344 1 98.31 253 ILE B C 1
ATOM 5154 O O . ILE B 1 253 ? -16.156 12.578 12.523 1 98.31 253 ILE B O 1
ATOM 5158 N N . TYR B 1 254 ? -16.234 14.008 10.797 1 97.94 254 TYR B N 1
ATOM 5159 C CA . TYR B 1 254 ? -15.688 15.133 11.539 1 97.94 254 TYR B CA 1
ATOM 5160 C C . TYR B 1 254 ? -16.531 15.438 12.773 1 97.94 254 TYR B C 1
ATOM 5162 O O . TYR B 1 254 ? -15.992 15.648 13.859 1 97.94 254 TYR B O 1
ATOM 5170 N N . GLU B 1 255 ? -17.812 15.445 12.602 1 96.81 255 GLU B N 1
ATOM 5171 C CA . GLU B 1 255 ? -18.703 15.75 13.719 1 96.81 255 GLU B CA 1
ATOM 5172 C C . GLU B 1 255 ? -18.578 14.703 14.828 1 96.81 255 GLU B C 1
ATOM 5174 O O . GLU B 1 255 ? -18.578 15.047 16.016 1 96.81 255 GLU B O 1
ATOM 5179 N N . GLN B 1 256 ? -18.484 13.445 14.414 1 97 256 GLN B N 1
ATOM 5180 C CA . GLN B 1 256 ? -18.281 12.391 15.406 1 97 256 GLN B CA 1
ATOM 5181 C C . GLN B 1 256 ? -16.953 12.547 16.125 1 97 256 GLN B C 1
ATOM 5183 O O . GLN B 1 256 ? -16.844 12.305 17.328 1 97 256 GLN B O 1
ATOM 5188 N N . ILE B 1 257 ? -15.945 12.914 15.375 1 98 257 ILE B N 1
ATOM 5189 C CA . ILE B 1 257 ? -14.617 13.141 15.938 1 98 257 ILE B CA 1
ATOM 5190 C C . ILE B 1 257 ? -14.68 14.281 16.953 1 98 257 ILE B C 1
ATOM 5192 O O . ILE B 1 257 ? -14.148 14.164 18.062 1 98 257 ILE B O 1
ATOM 5196 N N . GLN B 1 258 ? -15.352 15.359 16.578 1 96.25 258 GLN B N 1
ATOM 5197 C CA . GLN B 1 258 ? -15.477 16.5 17.469 1 96.25 258 GLN B CA 1
ATOM 5198 C C . GLN B 1 258 ? -16.188 16.125 18.766 1 96.25 258 GLN B C 1
ATOM 5200 O O . GLN B 1 258 ? -15.812 16.562 19.844 1 96.25 258 GLN B O 1
ATOM 5205 N N . SER B 1 259 ? -17.203 15.32 18.609 1 95.75 259 SER B N 1
ATOM 5206 C CA . SER B 1 259 ? -17.922 14.852 19.781 1 95.75 259 SER B CA 1
ATOM 5207 C C . SER B 1 259 ? -17.031 14.016 20.688 1 95.75 259 SER B C 1
ATOM 5209 O O . SER B 1 259 ? -17.047 14.172 21.906 1 95.75 259 SER B O 1
ATOM 5211 N N . LEU B 1 260 ? -16.312 13.133 20.062 1 97.25 260 LEU B N 1
ATOM 5212 C CA . LEU B 1 260 ? -15.406 12.25 20.797 1 97.25 260 LEU B CA 1
ATOM 5213 C C . LEU B 1 260 ? -14.312 13.047 21.5 1 97.25 260 LEU B C 1
ATOM 5215 O O . LEU B 1 260 ? -14.062 12.844 22.703 1 97.25 260 LEU B O 1
ATOM 5219 N N . VAL B 1 261 ? -13.672 13.961 20.844 1 97.38 261 VAL B N 1
ATOM 5220 C CA . VAL B 1 261 ? -12.578 14.758 21.391 1 97.38 261 VAL B CA 1
ATOM 5221 C C . VAL B 1 261 ? -13.109 15.719 22.453 1 97.38 261 VAL B C 1
ATOM 5223 O O . VAL B 1 261 ? -12.477 15.922 23.484 1 97.38 261 VAL B O 1
ATOM 5226 N N . GLY B 1 262 ? -14.273 16.297 22.156 1 95.25 262 GLY B N 1
ATOM 5227 C CA . GLY B 1 262 ? -14.891 17.219 23.094 1 95.25 262 GLY B CA 1
ATOM 5228 C C . GLY B 1 262 ? -15.242 16.562 24.422 1 95.25 262 GLY B C 1
ATOM 5229 O O . GLY B 1 262 ? -15.234 17.203 25.469 1 95.25 262 GLY B O 1
ATOM 5230 N N . ALA B 1 263 ? -15.508 15.266 24.375 1 95.56 263 ALA B N 1
ATOM 5231 C CA . ALA B 1 263 ? -15.906 14.523 25.578 1 95.56 263 ALA B CA 1
ATOM 5232 C C . ALA B 1 263 ? -14.68 14.031 26.344 1 95.56 263 ALA B C 1
ATOM 5234 O O . ALA B 1 263 ? -14.789 13.625 27.5 1 95.56 263 ALA B O 1
ATOM 5235 N N . SER B 1 264 ? -13.539 14.125 25.75 1 96.06 264 SER B N 1
ATOM 5236 C CA . SER B 1 264 ? -12.32 13.594 26.359 1 96.06 264 SER B CA 1
ATOM 5237 C C . SER B 1 264 ? -11.633 14.633 27.234 1 96.06 264 SER B C 1
ATOM 5239 O O . SER B 1 264 ? -11.695 15.828 26.953 1 96.06 264 SER B O 1
ATOM 5241 N N . LYS B 1 265 ? -10.953 14.195 28.266 1 95.38 265 LYS B N 1
ATOM 5242 C CA . LYS B 1 265 ? -10.172 15.078 29.125 1 95.38 265 LYS B CA 1
ATOM 5243 C C . LYS B 1 265 ? -8.727 15.18 28.641 1 95.38 265 LYS B C 1
ATOM 5245 O O . LYS B 1 265 ? -7.938 15.961 29.188 1 95.38 265 LYS B O 1
ATOM 5250 N N . VAL B 1 266 ? -8.367 14.352 27.719 1 95.31 266 VAL B N 1
ATOM 5251 C CA . VAL B 1 266 ? -7.027 14.375 27.156 1 95.31 266 VAL B CA 1
ATOM 5252 C C . VAL B 1 266 ? -6.816 15.672 26.375 1 95.31 266 VAL B C 1
ATOM 5254 O O . VAL B 1 266 ? -7.68 16.078 25.594 1 95.31 266 VAL B O 1
ATOM 5257 N N . PRO B 1 267 ? -5.77 16.391 26.656 1 95.94 267 PRO B N 1
ATOM 5258 C CA . PRO B 1 267 ? -5.539 17.688 26 1 95.94 267 PRO B CA 1
ATOM 5259 C C . PRO B 1 267 ? -5.137 17.547 24.547 1 95.94 267 PRO B C 1
ATOM 5261 O O . PRO B 1 267 ? -4.012 17.891 24.172 1 95.94 267 PRO B O 1
ATOM 5264 N N . VAL B 1 268 ? -6.004 17.141 23.719 1 97.38 268 VAL B N 1
ATOM 5265 C CA . VAL B 1 268 ? -5.754 16.922 22.297 1 97.38 268 VAL B CA 1
ATOM 5266 C C . VAL B 1 268 ? -6.586 17.891 21.469 1 97.38 268 VAL B C 1
ATOM 5268 O O . VAL B 1 268 ? -7.691 18.266 21.859 1 97.38 268 VAL B O 1
ATOM 5271 N N . LYS B 1 269 ? -6.012 18.344 20.438 1 96.88 269 LYS B N 1
ATOM 5272 C CA . LYS B 1 269 ? -6.754 19.125 19.469 1 96.88 269 LYS B CA 1
ATOM 5273 C C . LYS B 1 269 ? -6.926 18.359 18.156 1 96.88 269 LYS B C 1
ATOM 5275 O O . LYS B 1 269 ? -6.051 17.578 17.766 1 96.88 269 LYS B O 1
ATOM 5280 N N . THR B 1 270 ? -8.039 18.578 17.469 1 98.5 270 THR B N 1
ATOM 5281 C CA . THR B 1 270 ? -8.273 18.016 16.141 1 98.5 270 THR B CA 1
ATOM 5282 C C . THR B 1 270 ? -7.641 18.906 15.062 1 98.5 270 THR B C 1
ATOM 5284 O O . THR B 1 270 ? -7.867 20.125 15.047 1 98.5 270 THR B O 1
ATOM 5287 N N . LEU B 1 271 ? -6.848 18.344 14.25 1 98.81 271 LEU B N 1
ATOM 5288 C CA . LEU B 1 271 ? -6.273 19.031 13.102 1 98.81 271 LEU B CA 1
ATOM 5289 C C . LEU B 1 271 ? -6.859 18.516 11.797 1 98.81 271 LEU B C 1
ATOM 5291 O O . LEU B 1 271 ? -6.828 17.297 11.539 1 98.81 271 LEU B O 1
ATOM 5295 N N . LEU B 1 272 ? -7.477 19.344 10.977 1 98.75 272 LEU B N 1
ATOM 5296 C CA . LEU B 1 272 ? -7.953 18.969 9.648 1 98.75 272 LEU B CA 1
ATOM 5297 C C . LEU B 1 272 ? -6.887 19.234 8.594 1 98.75 272 LEU B C 1
ATOM 5299 O O . LEU B 1 272 ? -6.301 20.328 8.547 1 98.75 272 LEU B O 1
ATOM 5303 N N . SER B 1 273 ? -6.605 18.266 7.82 1 98.38 273 SER B N 1
ATOM 5304 C CA . SER B 1 273 ? -5.684 18.375 6.695 1 98.38 273 SER B CA 1
ATOM 5305 C C . SER B 1 273 ? -6.309 17.844 5.414 1 98.38 273 SER B C 1
ATOM 5307 O O . SER B 1 273 ? -7.445 17.359 5.422 1 98.38 273 SER B O 1
ATOM 5309 N N . SER B 1 274 ? -5.602 17.984 4.305 1 97.62 274 SER B N 1
ATOM 5310 C CA . SER B 1 274 ? -6.074 17.516 3.004 1 97.62 274 SER B CA 1
ATOM 5311 C C . SER B 1 274 ? -7.402 18.172 2.633 1 97.62 274 SER B C 1
ATOM 5313 O O . SER B 1 274 ? -8.336 17.484 2.213 1 97.62 274 SER B O 1
ATOM 5315 N N . ILE B 1 275 ? -7.406 19.422 2.926 1 98.12 275 ILE B N 1
ATOM 5316 C CA . ILE B 1 275 ? -8.594 20.219 2.635 1 98.12 275 ILE B CA 1
ATOM 5317 C C . ILE B 1 275 ? -8.812 20.281 1.126 1 98.12 275 ILE B C 1
ATOM 5319 O O . ILE B 1 275 ? -7.879 20.562 0.366 1 98.12 275 ILE B O 1
ATOM 5323 N N . LYS B 1 276 ? -10.062 20.125 0.692 1 96.56 276 LYS B N 1
ATOM 5324 C CA . LYS B 1 276 ? -10.367 20.031 -0.733 1 96.56 276 LYS B CA 1
ATOM 5325 C C . LYS B 1 276 ? -11.203 21.234 -1.193 1 96.56 276 LYS B C 1
ATOM 5327 O O . LYS B 1 276 ? -12.195 21.578 -0.554 1 96.56 276 LYS B O 1
ATOM 5332 N N . ILE B 1 277 ? -10.75 21.828 -2.254 1 97.31 277 ILE B N 1
ATOM 5333 C CA . ILE B 1 277 ? -11.516 22.859 -2.945 1 97.31 277 ILE B CA 1
ATOM 5334 C C . ILE B 1 277 ? -12.312 22.234 -4.09 1 97.31 277 ILE B C 1
ATOM 5336 O O . ILE B 1 277 ? -11.734 21.609 -4.98 1 97.31 277 ILE B O 1
ATOM 5340 N N . ASP B 1 278 ? -13.617 22.375 -4.039 1 96.06 278 ASP B N 1
ATOM 5341 C CA . ASP B 1 278 ? -14.469 21.859 -5.105 1 96.06 278 ASP B CA 1
ATOM 5342 C C . ASP B 1 278 ? -14.711 22.922 -6.172 1 96.06 278 ASP B C 1
ATOM 5344 O O . ASP B 1 278 ? -14.844 24.109 -5.855 1 96.06 278 ASP B O 1
ATOM 5348 N N . VAL B 1 279 ? -14.742 22.516 -7.402 1 94.38 279 VAL B N 1
ATOM 5349 C CA . VAL B 1 279 ? -15.047 23.375 -8.531 1 94.38 279 VAL B CA 1
ATOM 5350 C C . VAL B 1 279 ? -16.266 22.859 -9.281 1 94.38 279 VAL B C 1
ATOM 5352 O O . VAL B 1 279 ? -16.297 21.688 -9.688 1 94.38 279 VAL B O 1
ATOM 5355 N N . ASP B 1 280 ? -17.25 23.672 -9.406 1 91.19 280 ASP B N 1
ATOM 5356 C CA . ASP B 1 280 ? -18.453 23.219 -10.094 1 91.19 280 ASP B CA 1
ATOM 5357 C C . ASP B 1 280 ? -18.312 23.375 -11.609 1 91.19 280 ASP B C 1
ATOM 5359 O O . ASP B 1 280 ? -17.25 23.766 -12.102 1 91.19 280 ASP B O 1
ATOM 5363 N N . GLU B 1 281 ? -19.375 23.047 -12.344 1 89.44 281 GLU B N 1
ATOM 5364 C CA . GLU B 1 281 ? -19.344 23.031 -13.797 1 89.44 281 GLU B CA 1
ATOM 5365 C C . GLU B 1 281 ? -19.125 24.422 -14.375 1 89.44 281 GLU B C 1
ATOM 5367 O O . GLU B 1 281 ? -18.594 24.562 -15.477 1 89.44 281 GLU B O 1
ATOM 5372 N N . ARG B 1 282 ? -19.547 25.438 -13.719 1 92.06 282 ARG B N 1
ATOM 5373 C CA . ARG B 1 282 ? -19.422 26.828 -14.18 1 92.06 282 ARG B CA 1
ATOM 5374 C C . ARG B 1 282 ? -18.078 27.422 -13.766 1 92.06 282 ARG B C 1
ATOM 5376 O O . ARG B 1 282 ? -17.812 28.594 -14.047 1 92.06 282 ARG B O 1
ATOM 5383 N N . GLY B 1 283 ? -17.281 26.594 -12.93 1 90.88 283 GLY B N 1
ATOM 5384 C CA . GLY B 1 283 ? -15.953 27.047 -12.531 1 90.88 283 GLY B CA 1
ATOM 5385 C C . GLY B 1 283 ? -15.93 27.703 -11.172 1 90.88 283 GLY B C 1
ATOM 5386 O O . GLY B 1 283 ? -14.891 28.188 -10.719 1 90.88 283 GLY B O 1
ATOM 5387 N N . ASN B 1 284 ? -17.062 27.781 -10.469 1 92.38 284 ASN B N 1
ATOM 5388 C CA . ASN B 1 284 ? -17.109 28.375 -9.141 1 92.38 284 ASN B CA 1
ATOM 5389 C C . ASN B 1 284 ? -16.453 27.469 -8.094 1 92.38 284 ASN B C 1
ATOM 5391 O O . ASN B 1 284 ? -16.688 26.266 -8.086 1 92.38 284 ASN B O 1
ATOM 5395 N N . LYS B 1 285 ? -15.703 28.094 -7.273 1 95.44 285 LYS B N 1
ATOM 5396 C CA . LYS B 1 285 ? -14.969 27.344 -6.258 1 95.44 285 LYS B CA 1
ATOM 5397 C C . LYS B 1 285 ? -15.656 27.438 -4.898 1 95.44 285 LYS B C 1
ATOM 5399 O O . LYS B 1 285 ? -16.203 28.484 -4.543 1 95.44 285 LYS B O 1
ATOM 5404 N N . SER B 1 286 ? -15.719 26.375 -4.211 1 95.69 286 SER B N 1
ATOM 5405 C CA . SER B 1 286 ? -16.188 26.297 -2.832 1 95.69 286 SER B CA 1
ATOM 5406 C C . SER B 1 286 ? -15.375 25.297 -2.02 1 95.69 286 SER B C 1
ATOM 5408 O O . SER B 1 286 ? -14.68 24.453 -2.586 1 95.69 286 SER B O 1
ATOM 5410 N N . CYS B 1 287 ? -15.398 25.438 -0.72 1 97.81 287 CYS B N 1
ATOM 5411 C CA . CYS B 1 287 ? -14.664 24.531 0.157 1 97.81 287 CYS B CA 1
ATOM 5412 C C . CYS B 1 287 ? -15.469 24.219 1.412 1 97.81 287 CYS B C 1
ATOM 5414 O O . CYS B 1 287 ? -15.352 24.922 2.42 1 97.81 287 CYS B O 1
ATOM 5416 N N . TRP B 1 288 ? -16.125 23.125 1.385 1 96.75 288 TRP B N 1
ATOM 5417 C CA . TRP B 1 288 ? -16.984 22.734 2.5 1 96.75 288 TRP B CA 1
ATOM 5418 C C . TRP B 1 288 ? -16.156 22.453 3.75 1 96.75 288 TRP B C 1
ATOM 5420 O O . TRP B 1 288 ? -16.625 22.672 4.871 1 96.75 288 TRP B O 1
ATOM 5430 N N . HIS B 1 289 ? -14.945 22 3.582 1 98 289 HIS B N 1
ATOM 5431 C CA . HIS B 1 289 ? -14.086 21.703 4.719 1 98 289 HIS B CA 1
ATOM 5432 C C . HIS B 1 289 ? -13.805 22.953 5.547 1 98 289 HIS B C 1
ATOM 5434 O O . HIS B 1 289 ? -13.531 22.859 6.746 1 98 289 HIS B O 1
ATOM 5440 N N . LEU B 1 290 ? -13.852 24.109 4.918 1 97.88 290 LEU B N 1
ATOM 5441 C CA . LEU B 1 290 ? -13.633 25.375 5.613 1 97.88 290 LEU B CA 1
ATOM 5442 C C . LEU B 1 290 ? -14.961 26.031 5.977 1 97.88 290 LEU B C 1
ATOM 5444 O O . LEU B 1 290 ? -15.062 26.719 6.988 1 97.88 290 LEU B O 1
ATOM 5448 N N . GLU B 1 291 ? -15.969 25.781 5.207 1 96.75 291 GLU B N 1
ATOM 5449 C CA . GLU B 1 291 ? -17.219 26.531 5.316 1 96.75 291 GLU B CA 1
ATOM 5450 C C . GLU B 1 291 ? -18.203 25.828 6.246 1 96.75 291 GLU B C 1
ATOM 5452 O O . GLU B 1 291 ? -19.094 26.453 6.809 1 96.75 291 GLU B O 1
ATOM 5457 N N . LYS B 1 292 ? -17.984 24.531 6.395 1 96.81 292 LYS B N 1
ATOM 5458 C CA . LYS B 1 292 ? -18.984 23.781 7.156 1 96.81 292 LYS B CA 1
ATOM 5459 C C . LYS B 1 292 ? -18.359 23.172 8.414 1 96.81 292 LYS B C 1
ATOM 5461 O O . LYS B 1 292 ? -18.969 22.312 9.055 1 96.81 292 LYS B O 1
ATOM 5466 N N . THR B 1 293 ? -17.188 23.547 8.75 1 97.25 293 THR B N 1
ATOM 5467 C CA . THR B 1 293 ? -16.516 23.156 9.984 1 97.25 293 THR B CA 1
ATOM 5468 C C . THR B 1 293 ? -16.031 24.375 10.75 1 97.25 293 THR B C 1
ATOM 5470 O O . THR B 1 293 ? -16.219 25.516 10.297 1 97.25 293 THR B O 1
ATOM 5473 N N . GLY B 1 294 ? -15.555 24.234 11.977 1 95.88 294 GLY B N 1
ATOM 5474 C CA . GLY B 1 294 ? -14.906 25.312 12.703 1 95.88 294 GLY B CA 1
ATOM 5475 C C . GLY B 1 294 ? -15.805 25.953 13.742 1 95.88 294 GLY B C 1
ATOM 5476 O O . GLY B 1 294 ? -15.477 27 14.297 1 95.88 294 GLY B O 1
ATOM 5477 N N . ARG B 1 295 ? -16.969 25.328 14 1 93.06 295 ARG B N 1
ATOM 5478 C CA . ARG B 1 295 ? -17.844 25.844 15.047 1 93.06 295 ARG B CA 1
ATOM 5479 C C . ARG B 1 295 ? -17.203 25.719 16.422 1 93.06 295 ARG B C 1
ATOM 5481 O O . ARG B 1 295 ? -17.359 26.594 17.266 1 93.06 295 ARG B O 1
ATOM 5488 N N . THR B 1 296 ? -16.578 24.578 16.625 1 92.56 296 THR B N 1
ATOM 5489 C CA . THR B 1 296 ? -15.852 24.328 17.859 1 92.56 296 THR B CA 1
ATOM 5490 C C . THR B 1 296 ? -14.359 24.188 17.594 1 92.56 296 THR B C 1
ATOM 5492 O O . THR B 1 296 ? -13.93 24.219 16.438 1 92.56 296 THR B O 1
ATOM 5495 N N . ALA B 1 297 ? -13.633 24.125 18.594 1 90.31 297 ALA B N 1
ATOM 5496 C CA . ALA B 1 297 ? -12.18 24.094 18.5 1 90.31 297 ALA B CA 1
ATOM 5497 C C . ALA B 1 297 ? -11.711 23.125 17.422 1 90.31 297 ALA B C 1
ATOM 5499 O O . ALA B 1 297 ? -11.914 21.922 17.531 1 90.31 297 ALA B O 1
ATOM 5500 N N . THR B 1 298 ? -11.07 23.609 16.422 1 92.62 298 THR B N 1
ATOM 5501 C CA . THR B 1 298 ? -10.539 22.906 15.266 1 92.62 298 THR B CA 1
ATOM 5502 C C . THR B 1 298 ? -9.281 23.594 14.742 1 92.62 298 THR B C 1
ATOM 5504 O O . THR B 1 298 ? -9.266 24.812 14.578 1 92.62 298 THR B O 1
ATOM 5507 N N . CYS B 1 299 ? -8.273 22.875 14.578 1 97.94 299 CYS B N 1
ATOM 5508 C CA . CYS B 1 299 ? -7.102 23.391 13.875 1 97.94 299 CYS B CA 1
ATOM 5509 C C . CYS B 1 299 ? -7.129 22.969 12.406 1 97.94 299 CYS B C 1
ATOM 5511 O O . CYS B 1 299 ? -7.703 21.938 12.062 1 97.94 299 CYS B O 1
ATOM 5513 N N . TYR B 1 300 ? -6.609 23.828 11.562 1 98.62 300 TYR B N 1
ATOM 5514 C CA . TYR B 1 300 ? -6.465 23.562 10.141 1 98.62 300 TYR B CA 1
ATOM 5515 C C . TYR B 1 300 ? -5.008 23.672 9.703 1 98.62 300 TYR B C 1
ATOM 5517 O O . TYR B 1 300 ? -4.27 24.531 10.203 1 98.62 300 TYR B O 1
ATOM 5525 N N . THR B 1 301 ? -4.551 22.844 8.891 1 98.69 301 THR B N 1
ATOM 5526 C CA . THR B 1 301 ? -3.301 23.078 8.18 1 98.69 301 THR B CA 1
ATOM 5527 C C . THR B 1 301 ? -3.555 23.234 6.68 1 98.69 301 THR B C 1
ATOM 5529 O O . THR B 1 301 ? -4.141 22.359 6.047 1 98.69 301 THR B O 1
ATOM 5532 N N . LEU B 1 302 ? -3.199 24.391 6.145 1 98.31 302 LEU B N 1
ATOM 5533 C CA . LEU B 1 302 ? -3.59 24.797 4.797 1 98.31 302 LEU B CA 1
ATOM 5534 C C . LEU B 1 302 ? -2.393 24.766 3.852 1 98.31 302 LEU B C 1
ATOM 5536 O O . LEU B 1 302 ? -1.359 25.375 4.133 1 98.31 302 LEU B O 1
ATOM 5540 N N . THR B 1 303 ? -2.57 24.078 2.754 1 97.5 303 THR B N 1
ATOM 5541 C CA . THR B 1 303 ? -1.57 24.141 1.693 1 97.5 303 THR B CA 1
ATOM 5542 C C . THR B 1 303 ? -1.572 25.516 1.025 1 97.5 303 THR B C 1
ATOM 5544 O O . THR B 1 303 ? -2.527 26.281 1.17 1 97.5 303 THR B O 1
ATOM 5547 N N . PRO B 1 304 ? -0.553 25.797 0.271 1 97.31 304 PRO B N 1
ATOM 5548 C CA . PRO B 1 304 ? -0.531 27.062 -0.47 1 97.31 304 PRO B CA 1
ATOM 5549 C C . PRO B 1 304 ? -1.755 27.25 -1.365 1 97.31 304 PRO B C 1
ATOM 5551 O O . PRO B 1 304 ? -2.307 28.344 -1.449 1 97.31 304 PRO B O 1
ATOM 5554 N N . ASP B 1 305 ? -2.242 26.203 -1.961 1 97 305 ASP B N 1
ATOM 5555 C CA . ASP B 1 305 ? -3.404 26.297 -2.84 1 97 305 ASP B CA 1
ATOM 5556 C C . ASP B 1 305 ? -4.648 26.719 -2.066 1 97 305 ASP B C 1
ATOM 5558 O O . ASP B 1 305 ? -5.457 27.5 -2.568 1 97 305 ASP B O 1
ATOM 5562 N N . VAL B 1 306 ? -4.82 26.172 -0.884 1 98.12 306 VAL B N 1
ATOM 5563 C CA . VAL B 1 306 ? -5.988 26.516 -0.078 1 98.12 306 VAL B CA 1
ATOM 5564 C C . VAL B 1 306 ? -5.863 27.953 0.435 1 98.12 306 VAL B C 1
ATOM 5566 O O . VAL B 1 306 ? -6.859 28.672 0.525 1 98.12 306 VAL B O 1
ATOM 5569 N N . VAL B 1 307 ? -4.664 28.344 0.76 1 97.94 307 VAL B N 1
ATOM 5570 C CA . VAL B 1 307 ? -4.41 29.719 1.153 1 97.94 307 VAL B CA 1
ATOM 5571 C C . VAL B 1 307 ? -4.785 30.656 0.01 1 97.94 307 VAL B C 1
ATOM 5573 O O . VAL B 1 307 ? -5.457 31.672 0.225 1 97.94 307 VAL B O 1
ATOM 5576 N N . GLU B 1 308 ? -4.352 30.344 -1.178 1 98.06 308 GLU B N 1
ATOM 5577 C CA . GLU B 1 308 ? -4.691 31.156 -2.338 1 98.06 308 GLU B CA 1
ATOM 5578 C C . GLU B 1 308 ? -6.203 31.234 -2.533 1 98.06 308 GLU B C 1
ATOM 5580 O O . GLU B 1 308 ? -6.734 32.281 -2.916 1 98.06 308 GLU B O 1
ATOM 5585 N N . PHE B 1 309 ? -6.852 30.141 -2.332 1 98.19 309 PHE B N 1
ATOM 5586 C CA . PHE B 1 309 ? -8.305 30.125 -2.428 1 98.19 309 PHE B CA 1
ATOM 5587 C C . PHE B 1 309 ? -8.93 31.141 -1.493 1 98.19 309 PHE B C 1
ATOM 5589 O O . PHE B 1 309 ? -9.82 31.906 -1.896 1 98.19 309 PHE B O 1
ATOM 5596 N N . LEU B 1 310 ? -8.492 31.219 -0.198 1 97.44 310 LEU B N 1
ATOM 5597 C CA . LEU B 1 310 ? -9 32.188 0.767 1 97.44 310 LEU B CA 1
ATOM 5598 C C . LEU B 1 310 ? -8.766 33.594 0.275 1 97.44 310 LEU B C 1
ATOM 5600 O O . LEU B 1 310 ? -9.672 34.438 0.337 1 97.44 310 LEU B O 1
ATOM 5604 N N . ILE B 1 311 ? -7.578 33.844 -0.237 1 97.06 311 ILE B N 1
ATOM 5605 C CA . ILE B 1 311 ? -7.191 35.188 -0.686 1 97.06 311 ILE B CA 1
ATOM 5606 C C . ILE B 1 311 ? -8.008 35.562 -1.915 1 97.06 311 ILE B C 1
ATOM 5608 O O . ILE B 1 311 ? -8.5 36.688 -2.012 1 97.06 311 ILE B O 1
ATOM 5612 N N . GLU B 1 312 ? -8.094 34.625 -2.826 1 96.62 312 GLU B N 1
ATOM 5613 C CA . GLU B 1 312 ? -8.883 34.875 -4.031 1 96.62 312 GLU B CA 1
ATOM 5614 C C . GLU B 1 312 ? -10.32 35.25 -3.68 1 96.62 312 GLU B C 1
ATOM 5616 O O . GLU B 1 312 ? -10.891 36.156 -4.258 1 96.62 312 GLU B O 1
ATOM 5621 N N . ARG B 1 313 ? -10.914 34.562 -2.779 1 95.94 313 ARG B N 1
ATOM 5622 C CA . ARG B 1 313 ? -12.281 34.812 -2.354 1 95.94 313 ARG B CA 1
ATOM 5623 C C . ARG B 1 313 ? -12.406 36.188 -1.712 1 95.94 313 ARG B C 1
ATOM 5625 O O . ARG B 1 313 ? -13.391 36.906 -1.938 1 95.94 313 ARG B O 1
ATOM 5632 N N . GLU B 1 314 ? -11.438 36.562 -0.891 1 93.81 314 GLU B N 1
ATOM 5633 C CA . GLU B 1 314 ? -11.406 37.906 -0.315 1 93.81 314 GLU B CA 1
ATOM 5634 C C . GLU B 1 314 ? -11.312 38.969 -1.404 1 93.81 314 GLU B C 1
ATOM 5636 O O . GLU B 1 314 ? -11.977 40 -1.322 1 93.81 314 GLU B O 1
ATOM 5641 N N . SER B 1 315 ? -10.523 38.719 -2.393 1 94.31 315 SER B N 1
ATOM 5642 C CA . SER B 1 315 ? -10.305 39.656 -3.475 1 94.31 315 SER B CA 1
ATOM 5643 C C . SER B 1 315 ? -11.586 39.906 -4.27 1 94.31 315 SER B C 1
ATOM 5645 O O . SER B 1 315 ? -11.773 40.969 -4.84 1 94.31 315 SER B O 1
ATOM 5647 N N . HIS B 1 316 ? -12.445 38.969 -4.258 1 93.31 316 HIS B N 1
ATOM 5648 C CA . HIS B 1 316 ? -13.703 39.062 -4.996 1 93.31 316 HIS B CA 1
ATOM 5649 C C . HIS B 1 316 ? -14.828 39.562 -4.102 1 93.31 316 HIS B C 1
ATOM 5651 O O . HIS B 1 316 ? -15.984 39.625 -4.535 1 93.31 316 HIS B O 1
ATOM 5657 N N . GLY B 1 317 ? -14.516 39.875 -2.877 1 91.62 317 GLY B N 1
ATOM 5658 C CA . GLY B 1 317 ? -15.531 40.344 -1.949 1 91.62 317 GLY B CA 1
ATOM 5659 C C . GLY B 1 317 ? -16.469 39.25 -1.471 1 91.62 317 GLY B C 1
ATOM 5660 O O . GLY B 1 317 ? -17.594 39.531 -1.083 1 91.62 317 GLY B O 1
ATOM 5661 N N . LYS B 1 318 ? -16.078 38.062 -1.577 1 93.56 318 LYS B N 1
ATOM 5662 C CA . LYS B 1 318 ? -16.844 36.906 -1.144 1 93.56 318 LYS B CA 1
ATOM 5663 C C . LYS B 1 318 ? -16.047 36.031 -0.167 1 93.56 318 LYS B C 1
ATOM 5665 O O . LYS B 1 318 ? -15.727 34.906 -0.46 1 93.56 318 LYS B O 1
ATOM 5670 N N . PRO B 1 319 ? -15.797 36.562 1.007 1 95 319 PRO B N 1
ATOM 5671 C CA . PRO B 1 319 ? -14.938 35.844 1.968 1 95 319 PRO B CA 1
ATOM 5672 C C . PRO B 1 319 ? -15.492 34.5 2.381 1 95 319 PRO B C 1
ATOM 5674 O O . PRO B 1 319 ? -16.719 34.312 2.418 1 95 319 PRO B O 1
ATOM 5677 N N . VAL B 1 320 ? -14.609 33.562 2.66 1 96.06 320 VAL B N 1
ATOM 5678 C CA . VAL B 1 320 ? -14.969 32.25 3.221 1 96.06 320 VAL B CA 1
ATOM 5679 C C . VAL B 1 320 ? -15.266 32.406 4.711 1 96.06 320 VAL B C 1
ATOM 5681 O O . VAL B 1 320 ? -14.477 33 5.453 1 96.06 320 VAL B O 1
ATOM 5684 N N . VAL B 1 321 ? -16.359 31.906 5.164 1 95.12 321 VAL B N 1
ATOM 5685 C CA . VAL B 1 321 ? -16.781 32 6.562 1 95.12 321 VAL B CA 1
ATOM 5686 C C . VAL B 1 321 ? -16.922 30.609 7.156 1 95.12 321 VAL B C 1
ATOM 5688 O O . VAL B 1 321 ? -17.547 29.734 6.547 1 95.12 321 VAL B O 1
ATOM 5691 N N . PRO B 1 322 ? -16.297 30.391 8.328 1 96.06 322 PRO B N 1
ATOM 5692 C CA . PRO B 1 322 ? -16.484 29.094 8.977 1 96.06 322 PRO B CA 1
ATOM 5693 C C . PRO B 1 322 ? -17.906 28.891 9.492 1 96.06 322 PRO B C 1
ATOM 5695 O O . PRO B 1 322 ? -18.672 29.844 9.578 1 96.06 322 PRO B O 1
ATOM 5698 N N . ALA B 1 323 ? -18.203 27.641 9.758 1 93.81 323 ALA B N 1
ATOM 5699 C CA . ALA B 1 323 ? -19.562 27.297 10.211 1 93.81 323 ALA B CA 1
ATOM 5700 C C . ALA B 1 323 ? -19.844 27.891 11.586 1 93.81 323 ALA B C 1
ATOM 5702 O O . ALA B 1 323 ? -18.969 27.922 12.445 1 93.81 323 ALA B O 1
ATOM 5703 N N . ASN B 1 324 ? -21.031 28.375 11.812 1 89.56 324 ASN B N 1
ATOM 5704 C CA . ASN B 1 324 ? -21.438 28.844 13.125 1 89.56 324 ASN B CA 1
ATOM 5705 C C . ASN B 1 324 ? -22.562 27.984 13.711 1 89.56 324 ASN B C 1
ATOM 5707 O O . ASN B 1 324 ? -22.938 28.156 14.875 1 89.56 324 ASN B O 1
ATOM 5711 N N . GLU B 1 325 ? -23.062 27.188 12.867 1 86.94 325 GLU B N 1
ATOM 5712 C CA . GLU B 1 325 ? -24.062 26.219 13.305 1 86.94 325 GLU B CA 1
ATOM 5713 C C . GLU B 1 325 ? -23.766 24.828 12.742 1 86.94 325 GLU B C 1
ATOM 5715 O O . GLU B 1 325 ? -22.969 24.688 11.805 1 86.94 325 GLU B O 1
ATOM 5720 N N . THR B 1 326 ? -24.328 23.891 13.398 1 83.12 326 THR B N 1
ATOM 5721 C CA . THR B 1 326 ? -24.141 22.531 12.914 1 83.12 326 THR B CA 1
ATOM 5722 C C . THR B 1 326 ? -24.953 22.281 11.641 1 83.12 326 THR B C 1
ATOM 5724 O O . THR B 1 326 ? -26.141 22.609 11.586 1 83.12 326 THR B O 1
ATOM 5727 N N . ALA B 1 327 ? -24.203 21.875 10.664 1 79.88 327 ALA B N 1
ATOM 5728 C CA . ALA B 1 327 ? -24.891 21.547 9.422 1 79.88 327 ALA B CA 1
ATOM 5729 C C . ALA B 1 327 ? -25.75 20.281 9.578 1 79.88 327 ALA B C 1
ATOM 5731 O O . ALA B 1 327 ? -25.375 19.359 10.305 1 79.88 327 ALA B O 1
ATOM 5732 N N . SER B 1 328 ? -26.953 20.328 8.906 1 90.5 328 SER B N 1
ATOM 5733 C CA . SER B 1 328 ? -27.812 19.156 8.938 1 90.5 328 SER B CA 1
ATOM 5734 C C . SER B 1 328 ? -27.734 18.375 7.633 1 90.5 328 SER B C 1
ATOM 5736 O O . SER B 1 328 ? -27.984 18.906 6.555 1 90.5 328 SER B O 1
ATOM 5738 N N . VAL B 1 329 ? -27.375 17.172 7.762 1 94.75 329 VAL B N 1
ATOM 5739 C CA . VAL B 1 329 ? -27.297 16.281 6.602 1 94.75 329 VAL B CA 1
ATOM 5740 C C . VAL B 1 329 ? -28.703 15.914 6.133 1 94.75 329 VAL B C 1
ATOM 5742 O O . VAL B 1 329 ? -29.562 15.602 6.949 1 94.75 329 VAL B O 1
ATOM 5745 N N . PRO B 1 330 ? -28.969 16.016 4.801 1 95.5 330 PRO B N 1
ATOM 5746 C CA . PRO B 1 330 ? -30.25 15.492 4.312 1 95.5 330 PRO B CA 1
ATOM 5747 C C . PRO B 1 330 ? -30.453 14.016 4.66 1 95.5 330 PRO B C 1
ATOM 5749 O O . PRO B 1 330 ? -29.531 13.211 4.52 1 95.5 330 PRO B O 1
ATOM 5752 N N . ALA B 1 331 ? -31.656 13.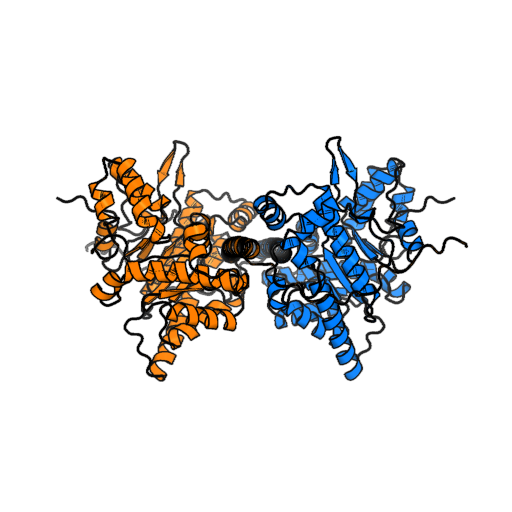727 5.043 1 95.44 331 ALA B N 1
ATOM 5753 C CA . ALA B 1 331 ? -31.969 12.367 5.492 1 95.44 331 ALA B CA 1
ATOM 5754 C C . ALA B 1 331 ? -31.672 11.344 4.402 1 95.44 331 ALA B C 1
ATOM 5756 O O . ALA B 1 331 ? -31.203 10.242 4.695 1 95.44 331 ALA B O 1
ATOM 5757 N N . SER B 1 332 ? -31.969 11.68 3.219 1 95.56 332 SER B N 1
ATOM 5758 C CA . SER B 1 332 ? -31.734 10.766 2.105 1 95.56 332 SER B CA 1
ATOM 5759 C C . SER B 1 332 ? -30.25 10.461 1.929 1 95.56 332 SER B C 1
ATOM 5761 O O . SER B 1 332 ? -29.875 9.336 1.613 1 95.56 332 SER B O 1
ATOM 5763 N N . ILE B 1 333 ? -29.453 11.477 2.123 1 96.81 333 ILE B N 1
ATOM 5764 C CA . ILE B 1 333 ? -28.016 11.305 2.002 1 96.81 333 ILE B CA 1
ATOM 5765 C C . ILE B 1 333 ? -27.5 10.422 3.139 1 96.81 333 ILE B C 1
ATOM 5767 O O . ILE B 1 333 ? -26.719 9.5 2.914 1 96.81 333 ILE B O 1
ATOM 5771 N N . LEU B 1 334 ? -27.969 10.672 4.301 1 96.75 334 LEU B N 1
ATOM 5772 C CA . LEU B 1 334 ? -27.578 9.852 5.441 1 96.75 334 LEU B CA 1
ATOM 5773 C C . LEU B 1 334 ? -27.953 8.391 5.23 1 96.75 334 LEU B C 1
ATOM 5775 O O . LEU B 1 334 ? -27.156 7.492 5.516 1 96.75 334 LEU B O 1
ATOM 5779 N N . ALA B 1 335 ? -29.156 8.203 4.758 1 96.06 335 ALA B N 1
ATOM 5780 C CA . ALA B 1 335 ? -29.625 6.848 4.496 1 96.06 335 ALA B CA 1
ATOM 5781 C C . ALA B 1 335 ? -28.734 6.141 3.477 1 96.06 335 ALA B C 1
ATOM 5783 O O . ALA B 1 335 ? -28.453 4.953 3.619 1 96.06 335 ALA B O 1
ATOM 5784 N N . THR B 1 336 ? -28.375 6.871 2.484 1 96.62 336 THR B N 1
ATOM 5785 C CA . THR B 1 336 ? -27.484 6.336 1.453 1 96.62 336 THR B CA 1
ATOM 5786 C C . THR B 1 336 ? -26.141 5.953 2.041 1 96.62 336 THR B C 1
ATOM 5788 O O . THR B 1 336 ? -25.641 4.852 1.805 1 96.62 336 THR B O 1
ATOM 5791 N N . LEU B 1 337 ? -25.531 6.82 2.814 1 97.88 337 LEU B N 1
ATOM 5792 C CA . LEU B 1 337 ? -24.203 6.609 3.389 1 97.88 337 LEU B CA 1
ATOM 5793 C C . LEU B 1 337 ? -24.203 5.43 4.352 1 97.88 337 LEU B C 1
ATOM 5795 O O . LEU B 1 337 ? -23.25 4.648 4.387 1 97.88 337 LEU B O 1
ATOM 5799 N N . MET B 1 338 ? -25.328 5.25 5.031 1 96.38 338 MET B N 1
ATOM 5800 C CA . MET B 1 338 ? -25.422 4.207 6.047 1 96.38 338 MET B CA 1
ATOM 5801 C C . MET B 1 338 ? -25.469 2.824 5.41 1 96.38 338 MET B C 1
ATOM 5803 O O . MET B 1 338 ? -25.281 1.815 6.094 1 96.38 338 MET B O 1
ATOM 5807 N N . ARG B 1 339 ? -25.625 2.758 4.164 1 94.81 339 ARG B N 1
ATOM 5808 C CA . ARG B 1 339 ? -25.672 1.484 3.453 1 94.81 339 ARG B CA 1
ATOM 5809 C C . ARG B 1 339 ? -24.297 1.098 2.934 1 94.81 339 ARG B C 1
ATOM 5811 O O . ARG B 1 339 ? -24.109 -0 2.404 1 94.81 339 ARG B O 1
ATOM 5818 N N . ILE B 1 340 ? -23.359 1.918 3.082 1 95.94 340 ILE B N 1
ATOM 5819 C CA . ILE B 1 340 ? -22.031 1.707 2.512 1 95.94 340 ILE B CA 1
ATOM 5820 C C . ILE B 1 340 ? -21.047 1.364 3.621 1 95.94 340 ILE B C 1
ATOM 5822 O O . ILE B 1 340 ? -20.656 2.232 4.406 1 95.94 340 ILE B O 1
ATOM 5826 N N . PRO B 1 341 ? -20.469 0.194 3.691 1 93.81 341 PRO B N 1
ATOM 5827 C CA . PRO B 1 341 ? -19.594 -0.257 4.777 1 93.81 341 PRO B CA 1
ATOM 5828 C C . PRO B 1 341 ? -18.344 0.609 4.93 1 93.81 341 PRO B C 1
ATOM 5830 O O . PRO B 1 341 ? -17.906 0.867 6.051 1 93.81 341 PRO B O 1
ATOM 5833 N N . TYR B 1 342 ? -17.828 1.05 3.82 1 95.69 342 TYR B N 1
ATOM 5834 C CA . TYR B 1 342 ? -16.641 1.9 3.869 1 95.69 342 TYR B CA 1
ATOM 5835 C C . TYR B 1 342 ? -16.875 3.113 4.758 1 95.69 342 TYR B C 1
ATOM 5837 O O . TYR B 1 342 ? -16.031 3.465 5.578 1 95.69 342 TYR B O 1
ATOM 5845 N N . PHE B 1 343 ? -18.016 3.732 4.621 1 97.81 343 PHE B N 1
ATOM 5846 C CA . PHE B 1 343 ? -18.375 4.891 5.426 1 97.81 343 PHE B CA 1
ATOM 5847 C C . PHE B 1 343 ? -18.641 4.48 6.871 1 97.81 343 PHE B C 1
ATOM 5849 O O . PHE B 1 343 ? -18.141 5.117 7.801 1 97.81 343 PHE B O 1
ATOM 5856 N N . CYS B 1 344 ? -19.359 3.457 7.039 1 95.69 344 CYS B N 1
ATOM 5857 C CA . CYS B 1 344 ? -19.766 3.027 8.375 1 95.69 344 CYS B CA 1
ATOM 5858 C C . CYS B 1 344 ? -18.547 2.666 9.219 1 95.69 344 CYS B C 1
ATOM 5860 O O . CYS B 1 344 ? -18.516 2.945 10.414 1 95.69 344 CYS B O 1
ATOM 5862 N N . GLU B 1 345 ? -17.609 2.09 8.57 1 95.19 345 GLU B N 1
ATOM 5863 C CA . GLU B 1 345 ? -16.375 1.701 9.242 1 95.19 345 GLU B CA 1
ATOM 5864 C C . GLU B 1 345 ? -15.648 2.92 9.805 1 95.19 345 GLU B C 1
ATOM 5866 O O . GLU B 1 345 ? -15.016 2.84 10.859 1 95.19 345 GLU B O 1
ATOM 5871 N N . ALA B 1 346 ? -15.734 3.99 9.125 1 98.12 346 ALA B N 1
ATOM 5872 C CA . ALA B 1 346 ? -15.039 5.207 9.539 1 98.12 346 ALA B CA 1
ATOM 5873 C C . ALA B 1 346 ? -15.891 6.027 10.5 1 98.12 346 ALA B C 1
ATOM 5875 O O . ALA B 1 346 ? -15.352 6.754 11.344 1 98.12 346 ALA B O 1
ATOM 5876 N N . TYR B 1 347 ? -17.156 5.938 10.438 1 98.06 347 TYR B N 1
ATOM 5877 C CA . TYR B 1 347 ? -18.094 6.809 11.125 1 98.06 347 TYR B CA 1
ATOM 5878 C C . TYR B 1 347 ? -18.375 6.312 12.539 1 98.06 347 TYR B C 1
ATOM 5880 O O . TYR B 1 347 ? -18.438 7.105 13.484 1 98.06 347 TYR B O 1
ATOM 5888 N N . PHE B 1 348 ? -18.5 5.031 12.688 1 96.06 348 PHE B N 1
ATOM 5889 C CA . PHE B 1 348 ? -18.891 4.488 13.984 1 96.06 348 PHE B CA 1
ATOM 5890 C C . PHE B 1 348 ? -17.656 4.195 14.828 1 96.06 348 PHE B C 1
ATOM 5892 O O . PHE B 1 348 ? -16.609 3.814 14.305 1 96.06 348 PHE B O 1
ATOM 5899 N N . VAL B 1 349 ? -17.812 4.324 16.062 1 94.31 349 VAL B N 1
ATOM 5900 C CA . VAL B 1 349 ? -16.781 3.938 17.016 1 94.31 349 VAL B CA 1
ATOM 5901 C C . VAL B 1 349 ? -16.688 2.416 17.094 1 94.31 349 VAL B C 1
ATOM 5903 O O . VAL B 1 349 ? -17.688 1.72 16.969 1 94.31 349 VAL B O 1
ATOM 5906 N N . ASP B 1 350 ? -15.477 1.897 17.234 1 92.75 350 ASP B N 1
ATOM 5907 C CA . ASP B 1 350 ? -15.172 0.479 17.406 1 92.75 350 ASP B CA 1
ATOM 5908 C C . ASP B 1 350 ? -15.609 -0.328 16.188 1 92.75 350 ASP B C 1
ATOM 5910 O O . ASP B 1 350 ? -16.016 -1.487 16.312 1 92.75 350 ASP B O 1
ATOM 5914 N N . SER B 1 351 ? -15.664 0.297 15.07 1 92.44 351 SER B N 1
ATOM 5915 C CA . SER B 1 351 ? -16.141 -0.372 13.867 1 92.44 351 SER B CA 1
ATOM 5916 C C . SER B 1 351 ? -14.977 -0.947 13.062 1 92.44 351 SER B C 1
ATOM 5918 O O . SER B 1 351 ? -15.195 -1.598 12.031 1 92.44 351 SER B O 1
ATOM 5920 N N . ILE B 1 352 ? -13.805 -0.71 13.43 1 93.06 352 ILE B N 1
ATOM 5921 C CA . ILE B 1 352 ? -12.602 -1.257 12.805 1 93.06 352 ILE B CA 1
ATOM 5922 C C . ILE B 1 352 ? -11.602 -1.67 13.875 1 93.06 352 ILE B C 1
ATOM 5924 O O . ILE B 1 352 ? -11.391 -0.945 14.852 1 93.06 352 ILE B O 1
ATOM 5928 N N . GLU B 1 353 ? -11.023 -2.885 13.719 1 90.94 353 GLU B N 1
ATOM 5929 C CA . GLU B 1 353 ? -10.023 -3.352 14.672 1 90.94 353 GLU B CA 1
ATOM 5930 C C . GLU B 1 353 ? -8.711 -2.59 14.508 1 90.94 353 GLU B C 1
ATOM 5932 O O . GLU B 1 353 ? -8.297 -2.289 13.391 1 90.94 353 GLU B O 1
ATOM 5937 N N . PRO B 1 354 ? -8.008 -2.354 15.617 1 93.75 354 PRO B N 1
ATOM 5938 C CA . PRO B 1 354 ? -6.777 -1.556 15.562 1 93.75 354 PRO B CA 1
ATOM 5939 C C . PRO B 1 354 ? -5.766 -2.104 14.555 1 93.75 354 PRO B C 1
ATOM 5941 O O . PRO B 1 354 ? -5.117 -1.333 13.844 1 93.75 354 PRO B O 1
ATOM 5944 N N . TYR B 1 355 ? -5.641 -3.393 14.453 1 89.75 355 TYR B N 1
ATOM 5945 C CA . TYR B 1 355 ? -4.703 -3.977 13.5 1 89.75 355 TYR B CA 1
ATOM 5946 C C . TYR B 1 355 ? -5.051 -3.57 12.07 1 89.75 355 TYR B C 1
ATOM 5948 O O . TYR B 1 355 ? -4.164 -3.445 11.227 1 89.75 355 TYR B O 1
ATOM 5956 N N . ASP B 1 356 ? -6.285 -3.311 11.828 1 90.88 356 ASP B N 1
ATOM 5957 C CA . ASP B 1 356 ? -6.758 -3.07 10.461 1 90.88 356 ASP B CA 1
ATOM 5958 C C . ASP B 1 356 ? -6.711 -1.584 10.117 1 90.88 356 ASP B C 1
ATOM 5960 O O . ASP B 1 356 ? -7.055 -1.188 9.008 1 90.88 356 ASP B O 1
ATOM 5964 N N . PHE B 1 357 ? -6.254 -0.743 11.078 1 96 357 PHE B N 1
ATOM 5965 C CA . PHE B 1 357 ? -6.039 0.659 10.734 1 96 357 PHE B CA 1
ATOM 5966 C C . PHE B 1 357 ? -5.137 0.789 9.516 1 96 357 PHE B C 1
ATOM 5968 O O . PHE B 1 357 ? -5.414 1.581 8.609 1 96 357 PHE B O 1
ATOM 5975 N N . GLY B 1 358 ? -4.133 -0.025 9.516 1 92.94 358 GLY B N 1
ATOM 5976 C CA . GLY B 1 358 ? -3.17 0.005 8.422 1 92.94 358 GLY B CA 1
ATOM 5977 C C . GLY B 1 358 ? -3.686 -0.641 7.152 1 92.94 358 GLY B C 1
ATOM 5978 O O . GLY B 1 358 ? -3.072 -0.514 6.09 1 92.94 358 GLY B O 1
ATOM 5979 N N . ASN B 1 359 ? -4.84 -1.27 7.195 1 89.69 359 ASN B N 1
ATOM 5980 C CA . ASN B 1 359 ? -5.418 -1.952 6.043 1 89.69 359 ASN B CA 1
ATOM 5981 C C . ASN B 1 359 ? -6.551 -1.14 5.418 1 89.69 359 ASN B C 1
ATOM 5983 O O . ASN B 1 359 ? -7.078 -1.505 4.367 1 89.69 359 ASN B O 1
ATOM 5987 N N . HIS B 1 360 ? -6.902 -0.063 6.102 1 93.38 360 HIS B N 1
ATOM 5988 C CA . HIS B 1 360 ? -7.887 0.837 5.512 1 93.38 360 HIS B CA 1
ATOM 5989 C C . HIS B 1 360 ? -7.363 1.469 4.23 1 93.38 360 HIS B C 1
ATOM 5991 O O . HIS B 1 360 ? -6.211 1.902 4.172 1 93.38 360 HIS B O 1
ATOM 5997 N N . GLU B 1 361 ? -8.227 1.521 3.193 1 92.38 361 GLU B N 1
ATOM 5998 C CA . GLU B 1 361 ? -7.746 1.934 1.88 1 92.38 361 GLU B CA 1
ATOM 5999 C C . GLU B 1 361 ? -7.148 3.336 1.929 1 92.38 361 GLU B C 1
ATOM 6001 O O . GLU B 1 361 ? -6.109 3.596 1.32 1 92.38 361 GLU B O 1
ATOM 6006 N N . ALA B 1 362 ? -7.785 4.23 2.641 1 96.5 362 ALA B N 1
ATOM 6007 C CA . ALA B 1 362 ? -7.273 5.594 2.734 1 96.5 362 ALA B CA 1
ATOM 6008 C C . ALA B 1 362 ? -5.898 5.621 3.395 1 96.5 362 ALA B C 1
ATOM 6010 O O . ALA B 1 362 ? -5.031 6.406 3.008 1 96.5 362 ALA B O 1
ATOM 6011 N N . PHE B 1 363 ? -5.684 4.805 4.406 1 96.5 363 PHE B N 1
ATOM 6012 C CA . PHE B 1 363 ? -4.395 4.715 5.082 1 96.5 363 PHE B CA 1
ATOM 6013 C C . PHE B 1 363 ? -3.326 4.172 4.145 1 96.5 363 PHE B C 1
ATOM 6015 O O . PHE B 1 363 ? -2.23 4.734 4.051 1 96.5 363 PHE B O 1
ATOM 6022 N N . ILE B 1 364 ? -3.689 3.152 3.449 1 91.5 364 ILE B N 1
ATOM 6023 C CA . ILE B 1 364 ? -2.768 2.514 2.516 1 91.5 364 ILE B CA 1
ATOM 6024 C C . ILE B 1 364 ? -2.312 3.523 1.466 1 91.5 364 ILE B C 1
ATOM 6026 O O . ILE B 1 364 ? -1.116 3.643 1.188 1 91.5 364 ILE B O 1
ATOM 6030 N N . ASN B 1 365 ? -3.238 4.191 0.896 1 92.62 365 ASN B N 1
ATOM 6031 C CA . ASN B 1 365 ? -2.91 5.125 -0.175 1 92.62 365 ASN B CA 1
ATOM 6032 C C . ASN B 1 365 ? -2.1 6.312 0.343 1 92.62 365 ASN B C 1
ATOM 6034 O O . ASN B 1 365 ? -1.24 6.836 -0.365 1 92.62 365 ASN B O 1
ATOM 6038 N N . ALA B 1 366 ? -2.414 6.77 1.571 1 95.69 366 ALA B N 1
ATOM 6039 C CA . ALA B 1 366 ? -1.608 7.824 2.184 1 95.69 366 ALA B CA 1
ATOM 6040 C C . ALA B 1 366 ? -0.168 7.363 2.387 1 95.69 366 ALA B C 1
ATOM 6042 O O . ALA B 1 366 ? 0.774 8.109 2.109 1 95.69 366 ALA B O 1
ATOM 6043 N N . CYS B 1 367 ? 0.013 6.203 2.824 1 93.69 367 CYS B N 1
ATOM 6044 C CA . CYS B 1 367 ? 1.341 5.625 3.012 1 93.69 367 CYS B CA 1
ATOM 6045 C C . CYS B 1 367 ? 2.092 5.547 1.688 1 93.69 367 CYS B C 1
ATOM 6047 O O . CYS B 1 367 ? 3.283 5.859 1.627 1 93.69 367 CYS B O 1
ATOM 6049 N N . ASN B 1 368 ? 1.357 5.102 0.684 1 89.56 368 ASN B N 1
ATOM 6050 C CA . ASN B 1 368 ? 1.975 4.973 -0.632 1 89.56 368 ASN B CA 1
ATOM 6051 C C . ASN B 1 368 ? 2.498 6.312 -1.14 1 89.56 368 ASN B C 1
ATOM 6053 O O . ASN B 1 368 ? 3.576 6.379 -1.732 1 89.56 368 ASN B O 1
ATOM 6057 N N . GLU B 1 369 ? 1.759 7.34 -0.937 1 91.75 369 GLU B N 1
ATOM 6058 C CA . GLU B 1 369 ? 2.178 8.672 -1.362 1 91.75 369 GLU B CA 1
ATOM 6059 C C . GLU B 1 369 ? 3.408 9.133 -0.591 1 91.75 369 GLU B C 1
ATOM 6061 O O . GLU B 1 369 ? 4.344 9.688 -1.177 1 91.75 369 GLU B O 1
ATOM 6066 N N . ALA B 1 370 ? 3.422 8.953 0.693 1 95.31 370 ALA B N 1
ATOM 6067 C CA . ALA B 1 370 ? 4.566 9.328 1.519 1 95.31 370 ALA B CA 1
ATOM 6068 C C . ALA B 1 370 ? 5.812 8.547 1.118 1 95.31 370 ALA B C 1
ATOM 6070 O O . ALA B 1 370 ? 6.91 9.109 1.041 1 95.31 370 ALA B O 1
ATOM 6071 N N . ASN B 1 371 ? 5.621 7.289 0.861 1 92.06 371 ASN B N 1
ATOM 6072 C CA . ASN B 1 371 ? 6.73 6.426 0.473 1 92.06 371 ASN B CA 1
ATOM 6073 C C . ASN B 1 371 ? 7.305 6.828 -0.883 1 92.06 371 ASN B C 1
ATOM 6075 O O . ASN B 1 371 ? 8.516 6.727 -1.105 1 92.06 371 ASN B O 1
ATOM 6079 N N . SER B 1 372 ? 6.41 7.176 -1.784 1 88.56 372 SER B N 1
ATOM 6080 C CA . SER B 1 372 ? 6.863 7.633 -3.096 1 88.56 372 SER B CA 1
ATOM 6081 C C . SER B 1 372 ? 7.781 8.844 -2.973 1 88.56 372 SER B C 1
ATOM 6083 O O . SER B 1 372 ? 8.812 8.914 -3.639 1 88.56 372 SER B O 1
ATOM 6085 N N . ALA B 1 373 ? 7.418 9.758 -2.109 1 93.31 373 ALA B N 1
ATOM 6086 C CA . ALA B 1 373 ? 8.242 10.945 -1.881 1 93.31 373 ALA B CA 1
ATOM 6087 C C . ALA B 1 373 ? 9.57 10.57 -1.231 1 93.31 373 ALA B C 1
ATOM 6089 O O . ALA B 1 373 ? 10.617 11.125 -1.577 1 93.31 373 ALA B O 1
ATOM 6090 N N . TYR B 1 374 ? 9.484 9.672 -0.34 1 93.5 374 TYR B N 1
ATOM 6091 C CA . TYR B 1 374 ? 10.688 9.172 0.324 1 93.5 374 TYR B CA 1
ATOM 6092 C C . TYR B 1 374 ? 11.641 8.539 -0.681 1 93.5 374 TYR B C 1
ATOM 6094 O O . TYR B 1 374 ? 12.844 8.789 -0.647 1 93.5 374 TYR B O 1
ATOM 6102 N N . ARG B 1 375 ? 11.125 7.766 -1.57 1 88.69 375 ARG B N 1
ATOM 6103 C CA . ARG B 1 375 ? 11.93 7.094 -2.58 1 88.69 375 ARG B CA 1
ATOM 6104 C C . ARG B 1 375 ? 12.539 8.102 -3.551 1 88.69 375 ARG B C 1
ATOM 6106 O O . ARG B 1 375 ? 13.688 7.938 -3.986 1 88.69 375 ARG B O 1
ATOM 6113 N N . ARG B 1 376 ? 11.789 9.094 -3.891 1 90 376 ARG B N 1
ATOM 6114 C CA . ARG B 1 376 ? 12.297 10.125 -4.789 1 90 376 ARG B CA 1
ATOM 6115 C C . ARG B 1 376 ? 13.492 10.852 -4.184 1 90 376 ARG B C 1
ATOM 6117 O O . ARG B 1 376 ? 14.492 11.086 -4.863 1 90 376 ARG B O 1
ATOM 6124 N N . LEU B 1 377 ? 13.359 11.195 -2.959 1 94.56 377 LEU B N 1
ATOM 6125 C CA . LEU B 1 377 ? 14.469 11.859 -2.275 1 94.56 377 LEU B CA 1
ATOM 6126 C C . LEU B 1 377 ? 15.656 10.914 -2.141 1 94.56 377 LEU B C 1
ATOM 6128 O O . LEU B 1 377 ? 16.812 11.336 -2.289 1 94.56 377 LEU B O 1
ATOM 6132 N N . THR B 1 378 ? 15.398 9.672 -1.846 1 92.38 378 THR B N 1
ATOM 6133 C CA . THR B 1 378 ? 16.469 8.68 -1.75 1 92.38 378 THR B CA 1
ATOM 6134 C C . THR B 1 378 ? 17.219 8.555 -3.076 1 92.38 378 THR B C 1
ATOM 6136 O O . THR B 1 378 ? 18.438 8.492 -3.096 1 92.38 378 THR B O 1
ATOM 6139 N N . ASP B 1 379 ? 16.453 8.562 -4.117 1 91 379 ASP B N 1
ATOM 6140 C CA . ASP B 1 379 ? 17.062 8.453 -5.438 1 91 379 ASP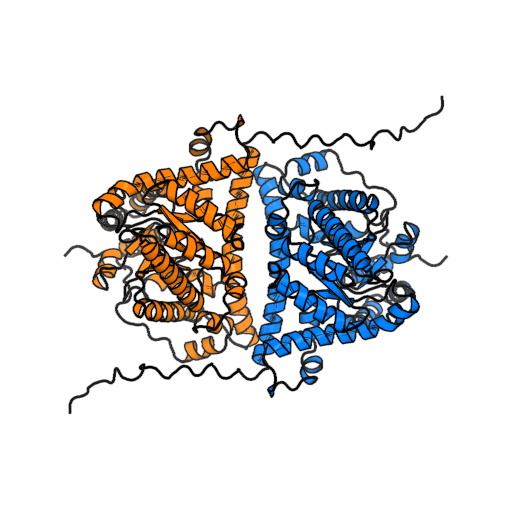 B CA 1
ATOM 6141 C C . ASP B 1 379 ? 17.969 9.656 -5.727 1 91 379 ASP B C 1
ATOM 6143 O O . ASP B 1 379 ? 19.031 9.516 -6.316 1 91 379 ASP B O 1
ATOM 6147 N N . TYR B 1 380 ? 17.531 10.812 -5.395 1 93.81 380 TYR B N 1
ATOM 6148 C CA . TYR B 1 380 ? 18.328 12.016 -5.523 1 93.81 380 TYR B CA 1
ATOM 6149 C C . TYR B 1 380 ? 19.656 11.875 -4.777 1 93.81 380 TYR B C 1
ATOM 6151 O O . TYR B 1 380 ? 20.719 12.195 -5.316 1 93.81 380 TYR B O 1
ATOM 6159 N N . CYS B 1 381 ? 19.562 11.32 -3.607 1 93.69 381 CYS B N 1
ATOM 6160 C CA . CYS B 1 381 ? 20.766 11.156 -2.787 1 93.69 381 CYS B CA 1
ATOM 6161 C C . CYS B 1 381 ? 21.703 10.117 -3.387 1 93.69 381 CYS B C 1
ATOM 6163 O O . CYS B 1 381 ? 22.922 10.273 -3.328 1 93.69 381 CYS B O 1
ATOM 6165 N N . VAL B 1 382 ? 21.141 9.07 -3.91 1 90 382 VAL B N 1
ATOM 6166 C CA . VAL B 1 382 ? 21.953 8.031 -4.539 1 90 382 VAL B CA 1
ATOM 6167 C C . VAL B 1 382 ? 22.734 8.617 -5.707 1 90 382 VAL B C 1
ATOM 6169 O O . VAL B 1 382 ? 23.891 8.258 -5.93 1 90 382 VAL B O 1
ATOM 6172 N N . ARG B 1 383 ? 22.188 9.523 -6.391 1 88.75 383 ARG B N 1
ATOM 6173 C CA . ARG B 1 383 ? 22.844 10.133 -7.551 1 88.75 383 ARG B CA 1
ATOM 6174 C C . ARG B 1 383 ? 23.938 11.094 -7.121 1 88.75 383 ARG B C 1
ATOM 6176 O O . ARG B 1 383 ? 24.875 11.352 -7.883 1 88.75 383 ARG B O 1
ATOM 6183 N N . LEU B 1 384 ? 23.812 11.57 -5.938 1 90 384 LEU B N 1
ATOM 6184 C CA . LEU B 1 384 ? 24.781 12.555 -5.465 1 90 384 LEU B CA 1
ATOM 6185 C C . LEU B 1 384 ? 25.969 11.875 -4.781 1 90 384 LEU B C 1
ATOM 6187 O O . LEU B 1 384 ? 27.078 12.391 -4.812 1 90 384 LEU B O 1
ATOM 6191 N N . CYS B 1 385 ? 25.656 10.836 -4.133 1 87.44 385 CYS B N 1
ATOM 6192 C CA . CYS B 1 385 ? 26.703 10.195 -3.338 1 87.44 385 CYS B CA 1
ATOM 6193 C C . CYS B 1 385 ? 27.438 9.148 -4.156 1 87.44 385 CYS B C 1
ATOM 6195 O O . CYS B 1 385 ? 26.859 8.5 -5.023 1 87.44 385 CYS B O 1
ATOM 6197 N N . PRO B 1 386 ? 28.812 9.266 -3.975 1 74.62 386 PRO B N 1
ATOM 6198 C CA . PRO B 1 386 ? 29.562 8.234 -4.691 1 74.62 386 PRO B CA 1
ATOM 6199 C C . PRO B 1 386 ? 29.094 6.82 -4.367 1 74.62 386 PRO B C 1
ATOM 6201 O O . PRO B 1 386 ? 28.609 6.566 -3.26 1 74.62 386 PRO B O 1
ATOM 6204 N N . ALA B 1 387 ? 28.859 6.145 -5.422 1 60.75 387 ALA B N 1
ATOM 6205 C CA . ALA B 1 387 ? 28.391 4.773 -5.262 1 60.75 387 ALA B CA 1
ATOM 6206 C C . ALA B 1 387 ? 29.188 4.035 -4.195 1 60.75 387 ALA B C 1
ATOM 6208 O O . ALA B 1 387 ? 30.422 4.133 -4.16 1 60.75 387 ALA B O 1
ATOM 6209 N N . THR B 1 388 ? 28.656 3.947 -3.037 1 54.72 388 THR B N 1
ATOM 6210 C CA . THR B 1 388 ? 29.344 3.057 -2.123 1 54.72 388 THR B CA 1
ATOM 6211 C C . THR B 1 388 ? 29.906 1.847 -2.867 1 54.72 388 THR B C 1
ATOM 6213 O O . THR B 1 388 ? 29.297 1.356 -3.816 1 54.72 388 THR B O 1
ATOM 6216 N N . LYS B 1 389 ? 31.297 1.505 -2.842 1 43.44 389 LYS B N 1
ATOM 6217 C CA . LYS B 1 389 ? 31.906 0.324 -3.441 1 43.44 389 LYS B CA 1
ATOM 6218 C C . LYS B 1 389 ? 30.953 -0.869 -3.406 1 43.44 389 LYS B C 1
ATOM 6220 O O . LYS B 1 389 ? 30.438 -1.22 -2.348 1 43.44 389 LYS B O 1
ATOM 6225 N N . PRO B 1 390 ? 30.469 -1.142 -4.48 1 40.84 390 PRO B N 1
ATOM 6226 C CA . PRO B 1 390 ? 29.734 -2.404 -4.445 1 40.84 390 PRO B CA 1
ATOM 6227 C C . PRO B 1 390 ? 30.406 -3.455 -3.559 1 40.84 390 PRO B C 1
ATOM 6229 O O . PRO B 1 390 ? 31.609 -3.418 -3.361 1 40.84 390 PRO B O 1
ATOM 6232 N N . LEU B 1 391 ? 29.828 -3.98 -2.598 1 35.75 391 LEU B N 1
ATOM 6233 C CA . LEU B 1 391 ? 30.5 -5.129 -1.994 1 35.75 391 LEU B CA 1
ATOM 6234 C C . LEU B 1 391 ? 31.375 -5.848 -3.018 1 35.75 391 LEU B C 1
ATOM 6236 O O . LEU B 1 391 ? 30.938 -6.09 -4.145 1 35.75 391 LEU B O 1
ATOM 6240 N N . LYS B 1 392 ? 32.719 -5.969 -2.822 1 33.72 392 LYS B N 1
ATOM 6241 C CA . LYS B 1 392 ? 33.594 -6.898 -3.529 1 33.72 392 LYS B CA 1
ATOM 6242 C C . LYS B 1 392 ? 32.844 -8.172 -3.918 1 33.72 392 LYS B C 1
ATOM 6244 O O . LYS B 1 392 ? 32.469 -8.953 -3.051 1 33.72 392 LYS B O 1
ATOM 6249 N N . MET B 1 393 ? 32.125 -8.172 -4.859 1 28.7 393 MET B N 1
ATOM 6250 C CA . MET B 1 393 ? 31.781 -9.461 -5.449 1 28.7 393 MET B CA 1
ATOM 6251 C C . MET B 1 393 ? 33 -10.359 -5.574 1 28.7 393 MET B C 1
ATOM 6253 O O . MET B 1 393 ? 34.031 -9.938 -6.113 1 28.7 393 MET B O 1
ATOM 6257 N N . ALA B 1 394 ? 33.281 -11.297 -4.762 1 28.45 394 ALA B N 1
ATOM 6258 C CA . ALA B 1 394 ? 34.219 -12.336 -5.219 1 28.45 394 ALA B CA 1
ATOM 6259 C C . ALA B 1 394 ? 34 -12.648 -6.695 1 28.45 394 ALA B C 1
ATOM 6261 O O . ALA B 1 394 ? 32.875 -12.852 -7.137 1 28.45 394 ALA B O 1
ATOM 6262 N N . PRO B 1 395 ? 35 -12.352 -7.602 1 31.47 395 PRO B N 1
ATOM 6263 C CA . PRO B 1 395 ? 35 -12.82 -8.992 1 31.47 395 PRO B CA 1
ATOM 6264 C C . PRO B 1 395 ? 34.531 -14.266 -9.133 1 31.47 395 PRO B C 1
ATOM 6266 O O . PRO B 1 395 ? 35.219 -15.188 -8.672 1 31.47 395 PRO B O 1
ATOM 6269 N N . ASN B 1 396 ? 33.562 -14.805 -8.695 1 26.44 396 ASN B N 1
ATOM 6270 C CA . ASN B 1 396 ? 33.406 -16.156 -9.227 1 26.44 396 ASN B CA 1
ATOM 6271 C C . ASN B 1 396 ? 33.625 -16.188 -10.742 1 26.44 396 ASN B C 1
ATOM 6273 O O . ASN B 1 396 ? 33.406 -15.172 -11.422 1 26.44 396 ASN B O 1
ATOM 6277 N N . THR B 1 397 ? 34.125 -17.5 -11.242 1 27.75 397 THR B N 1
ATOM 6278 C CA . THR B 1 397 ? 34.594 -18.234 -12.406 1 27.75 397 THR B CA 1
ATOM 6279 C C . THR B 1 397 ? 33.625 -18.094 -13.57 1 27.75 397 THR B C 1
ATOM 6281 O O . THR B 1 397 ? 32.719 -18.922 -13.734 1 27.75 397 THR B O 1
ATOM 6284 N N . LEU B 1 398 ? 32.875 -17.25 -13.742 1 26.06 398 LEU B N 1
ATOM 6285 C CA . LEU B 1 398 ? 32.062 -17.422 -14.961 1 26.06 398 LEU B CA 1
ATOM 6286 C C . LEU B 1 398 ? 32.938 -17.25 -16.203 1 26.06 398 LEU B C 1
ATOM 6288 O O . LEU B 1 398 ? 32.531 -17.578 -17.312 1 26.06 398 LEU B O 1
ATOM 6292 N N . LEU B 1 399 ? 34.062 -16.594 -16.203 1 24.58 399 LEU B N 1
ATOM 6293 C CA . LEU B 1 399 ? 34.594 -16.312 -17.531 1 24.58 399 LEU B CA 1
ATOM 6294 C C . LEU B 1 399 ? 35.312 -17.531 -18.094 1 24.58 399 LEU B C 1
ATOM 6296 O O . LEU B 1 399 ? 35.812 -17.516 -19.219 1 24.58 399 LEU B O 1
ATOM 6300 N N . ALA B 1 400 ? 35.906 -18.469 -17.281 1 26.11 400 ALA B N 1
ATOM 6301 C CA . ALA B 1 400 ? 36.969 -19.203 -17.984 1 26.11 400 ALA B CA 1
ATOM 6302 C C . ALA B 1 400 ? 36.375 -20.156 -19.016 1 26.11 400 ALA B C 1
ATOM 6304 O O . ALA B 1 400 ? 37.094 -20.938 -19.641 1 26.11 400 ALA B O 1
ATOM 6305 N N . ALA B 1 401 ? 35.25 -20.688 -19.125 1 25.25 401 ALA B N 1
ATOM 6306 C CA . ALA B 1 401 ? 35.156 -21.719 -20.141 1 25.25 401 ALA B CA 1
ATOM 6307 C C . ALA B 1 401 ? 35.5 -21.156 -21.516 1 25.25 401 ALA B C 1
ATOM 6309 O O . ALA B 1 401 ? 34.719 -20.359 -22.078 1 25.25 401 ALA B O 1
ATOM 6310 N N . GLU B 1 402 ? 36.906 -20.969 -21.859 1 23.25 402 GLU B N 1
ATOM 6311 C CA . GLU B 1 402 ? 37.719 -20.875 -23.062 1 23.25 402 GLU B CA 1
ATOM 6312 C C . GLU B 1 402 ? 37.281 -21.891 -24.109 1 23.25 402 GLU B C 1
ATOM 6314 O O . GLU B 1 402 ? 37 -23.047 -23.781 1 23.25 402 GLU B O 1
ATOM 6319 N N . TYR B 1 403 ? 36.656 -21.609 -25.234 1 21.88 403 TYR B N 1
ATOM 6320 C CA . TYR B 1 403 ? 36.812 -22.219 -26.562 1 21.88 403 TYR B CA 1
ATOM 6321 C C . TYR B 1 403 ? 38.25 -22.562 -26.828 1 21.88 403 TYR B C 1
ATOM 6323 O O . TYR B 1 403 ? 39.125 -21.688 -26.844 1 21.88 403 TYR B O 1
ATOM 6331 N N . GLY B 1 404 ? 38.875 -23.625 -26.25 1 20.8 404 GLY B N 1
ATOM 6332 C CA . GLY B 1 404 ? 39.938 -24.469 -26.766 1 20.8 404 GLY B CA 1
ATOM 6333 C C . GLY B 1 404 ? 39.844 -24.719 -28.266 1 20.8 404 GLY B C 1
ATOM 6334 O O . GLY B 1 404 ? 38.969 -25.438 -28.719 1 20.8 404 GLY B O 1
ATOM 6335 N N . VAL B 1 405 ? 39.906 -23.766 -29.156 1 20.81 405 VAL B N 1
ATOM 6336 C CA . VAL B 1 405 ? 40.594 -23.953 -30.422 1 20.81 405 VAL B CA 1
ATOM 6337 C C . VAL B 1 405 ? 41.938 -24.625 -30.172 1 20.81 405 VAL B C 1
ATOM 6339 O O . VAL B 1 405 ? 42.625 -24.312 -29.188 1 20.81 405 VAL B O 1
ATOM 6342 N N . LEU B 1 406 ? 42.344 -25.719 -30.922 1 18.52 406 LEU B N 1
ATOM 6343 C CA . LEU B 1 406 ? 43.281 -26.641 -31.516 1 18.52 406 LEU B CA 1
ATOM 6344 C C . LEU B 1 406 ? 44.469 -25.891 -32.125 1 18.52 406 LEU B C 1
ATOM 6346 O O . LEU B 1 406 ? 44.281 -25 -32.969 1 18.52 406 LEU B O 1
ATOM 6350 N N . ALA B 1 407 ? 45.375 -25.406 -31.281 1 17.08 407 ALA B N 1
ATOM 6351 C CA . ALA B 1 407 ? 46.656 -26.016 -31.562 1 17.08 407 ALA B CA 1
ATOM 6352 C C . ALA B 1 407 ? 46.781 -27.359 -30.859 1 17.08 407 ALA B C 1
ATOM 6354 O O . ALA B 1 407 ? 46.281 -27.562 -29.766 1 17.08 407 ALA B O 1
#

Nearest PDB structures (foldseek):
  7odo-assembly1_A  TM=7.339E-01  e=1.139E-16  Neisseria gonorrhoeae
  7bbx-assembly1_A  TM=7.335E-01  e=3.875E-16  Neisseria gonorrhoeae
  3r5e-assembly1_A  TM=7.729E-01  e=1.913E-15  Corynebacterium glutamicum
  7bbw-assembly2_B  TM=7.068E-01  e=3.484E-16  Neisseria gonorrhoeae
  7oey-assembly1_B  TM=6.889E-01  e=1.024E-16  Neisseria gonorrhoeae FA 1090

pLDDT: mean 91.64, std 15.44, range [16.8, 98.94]

Organism: NCBI:txid2813360

Sequence (814 aa):
MGTLGYIERLKHNDRACEVWWDSSPVIYAPYKKYLLEKYPAAVAHIEQLMPDDFAQPGGFASVTTNPRLVAAVILEKRDYWSSRFNLASLSAAQLRKKLYDEVIVEGAATLMPRWVQSAQAEGWICAQVDPGDVRCSERMTARGLELQRLAANVMVKVPGSLEGFETVEQLVAQGTSVNITFCFTVTQFQAGLQAIERGLATARDKGIDTSRCKYVITFMIGRFSCQPEFSLQAAERGLALSPQAMRWAELLIYEQIQSLVGASKVPVKTLLSSIKIDVDERGNKSCWHLEKTGRTATCYTLTPDVVEFLIERESHGKPVVPANETASVPASILATLMRIPYFCEAYFVDSIEPYDFGNHEAFINACNEANSAYRRLTDYCVRLCPATKPLKMAPNTLLAAEYGVLAMGTLGYIERLKHNDRACEVWWDSSPVIYAPYKKYLLEKYPAAVAHIEQLMPDDFAQPGGFASVTTNPRLVAAVILEKRDYWSSRFNLASLSAAQLRKKLYDEVIVEGAATLMPRWVQSAQAEGWICAQVDPGDVRCSERMTARGLELQRLAANVMVKVPGSLEGFETVEQLVAQGTSVNITFCFTVTQFQAGLQAIERGLATARDKGIDTSRCKYVITFMIGRFSCQPEFSLQAAERGLALSPQAMRWAELLIYEQIQSLVGASKVPVKTLLSSIKIDVDERGNKSCWHLEKTGRTATCYTLTPDVVEFLIERESHGKPVVPANETASVPASILATLMRIPYFCEAYFVDSIEPYDFGNHEAFINACNEANSAYRRLTDYCVRLCPATKPLKMAPNTLLAAEYGVLA

Secondary structure (DSSP, 8-state):
-----HHHHHHHH-TT-EEEE-S-GGGHHHHHHHHHHH-GGGHHHHHHHS-SSTTSSSS---EE--HHHHHHHHHHTHHHHHTTS-GGG--HHHHHHHHHHHHHHHHHHHHHHHHHHTTTSS--EEEEPPGGGTT-HHHHHHHHHHHHHH-TTEEEEEE-SHHHHHHHHHHHHTT--EEEEEE-SHHHHHHHHHHHHHHHHHHHHTT---TT--EEEEE-HHHHTTSHHHHHHHHHTT----HHHHHHHHHHHHHHHHHHHHH--S-EEEEE-S---EE-TT--EE-HHHHS--SSS-EEEE-HHHHHHHHHHHHTT------SSPPPPPHHHHHHHTT-HHHHHHHSTT-S-GGGGGGSHHHHHHHHHHHHHHHHHHHHHHHHS-----------SSS--------/-----HHHHHHHH-TT-EEEE-S-GGGHHHHHHHHHHH-GGGHHHHHHHS-SSTTSSSS---EE--HHHHHHHHHHTHHHHHTTS-GGG--HHHHHHHHHHHHHHHHHHHHHHHHHHTTTSS--EEEEPPGGGTT-HHHHHHHHHHHHHH-TTEEEEEE-SHHHHHHHHHHHHTT--EEEEEE-SHHHHHHHHHHHHHHHHHHHHHT---TT--EEEEE-HHHHTTSHHHHHHHHHTT----HHHHHHHHHHHHHHHHHHHHH--S-EEEEE-S---EE-TT--EE-HHHHS--SSS-EEEE-HHHHHHHHHHHHTT------SSPPPPPHHHHHHHTT-HHHHHHHSTT-S-GGGGGGSHHHHHHHHHHHHHHHHHHHHHHHHS-----------S-S--------

Foldseek 3Di:
DDPDAQQRLLCVLPVQEFEAAEAQPVCQQVLLVVLCVVQVLLNVVSCQQRPNALLDPHHHFEYEYALQRLLVVCVVVVCVQQVVDDQAPDDLVRSLVSSLLVSLLVRLVRQVNNCVVVVNSGSAYEDEAALVCLPPLVSRLVRQVVSCVSDVRYAYEFELALSRLQNLLQCLLQQGAYEHDLAAALQSLVSNLVSNVNSPVNNVVVVHDNPSHAYEYEHALQLLLPFPLQQVLLVVVVHGQDPVLSNVLSVLLVVSNCVVVVVDPRRYAYEYHNFDWDADPVGDIDTCVFQQDSSYHYYYHDYSVVVSVQSVCVSVVRHRHHDNDHDDDPPVSVVSLVSGLSSVCRNDHPSDDSNCSCVNRSSVVVSVVSVVSSVVSSVVSCVSHDPDPDPPPPPPDPPPPDDPDDD/DDPDAQQNLLVVLPVQEFEAAEAQVVCQQVLLVVLCVVQVLLNVRSCQQRPNALLDPHHHFEYEYALQRLLVVCVVVVCVQQVVDDQAVDDLVRSLVSSLLVSQLVRLVRQVNNCVVVVNSGSAYEDEAALVCLPPLVSRLVRQVVSCVSDVRYAYEFELALSRLQNLLQCLLQQGAYEHDLAAALQSLVSNLVSNVNSPVNNVVVVHDNPSHAYEYEHALQLLLPFPLQQVLLVVVVHGQDPVLSNVLSVLLVVSNCVVVVPDPRRYAYEYHNFDWDADPVGDIDTCVFQQDSSYHYYYHDYSVVVSVQSVCVSVVRHRRHDNDHDDDPPVSVVSLVSGLSSVCRNDHPSDDSNCSCVNRSSVVVSVVSVVSSVVSSVVSCVSHDDDPDPPPPPPDPPPPDPPDDD